Protein AF-0000000077001607 (afdb_homodimer)

Secondary structure (DSSP, 8-state):
---SS---HHHHHHHHHHHTT--EEEEEE--SHHHHHHHHHHTTSSSEEEEEEE-S-HHHHHHHHHHHHSSS-SEEE--SHHHHHHHHHTT-EEEES-HHHHHT-TT--EEEE----HHHHHHHHHHHHHTT-EEEE--HHHHHHHHHHHHHHHHHTT--EEEPTTSHHHHHHHHHHHHHHTT-EEEEEEEE--S---TT--GGGTHHHHHHTTS-HHHHHHHHTSHHHHHHHHHHHHHH--EESSTT-------GGGHHHHSSBGGGTSSBSSSSEEEEE-STTTTT-EEEEEE---HHHHHHHHHTTS-SSSEEEEEE----GGGGHHHHHHHHHHH---S----SS-SEEEEEEESS-B-TTPBP-STTSSSEEEEEEEHHHHHHHTBPPGGG-TT-EE-S-B-TTPBPBTTTEE--SS-HHHHHHHHHHHHHHHHT-/---SS---HHHHHHHHHHHTT--EEEEEE--SHHHHHHHHHHTTSSSEEEEEEE-S-HHHHHHHHHHHHSSS-SEEE--SHHHHHHHHHTT-EEEES-HHHHHT-TT--EEEE----HHHHHHHHHHHHHTT-EEEE--HHHHHHHHHHHHHHHHHTT--EEEPTTSHHHHHHHHHHHHHHTT-EEEEEEEE--S---TT--GGGTHHHHHHTTS-HHHHHHHHTSHHHHHHHHHHHHHH--EESSTT-------GGGHHHHSSBGGGTSSBSSSSEEEEE-STTTTT-EEEEEE---HHHHHHHHHTTS-SSSEEEEEE----GGGGHHHHHHHHHHH---S----SS-SEEEEEEESS-B-TTPBP-STTSSSEEEEEEEHHHHHHHTBPPGGG-TT-EE-S-B-TTPBPBTTTEE--SS-HHHHHHHHHHHHHHHHT-

pLDDT: mean 95.43, std 5.43, range [45.22, 98.88]

Structure (mmCIF, N/CA/C/O backbone):
data_AF-0000000077001607-model_v1
#
loop_
_entity.id
_entity.type
_entity.pdbx_description
1 polymer 'Homoserine dehydrogenase'
#
loop_
_atom_site.group_PDB
_atom_site.id
_atom_site.type_symbol
_atom_site.label_atom_id
_atom_site.label_alt_id
_atom_site.label_comp_id
_atom_site.label_asym_id
_atom_site.label_entity_id
_atom_site.label_seq_id
_atom_site.pdbx_PDB_ins_code
_atom_site.Cartn_x
_atom_site.Cartn_y
_atom_site.Cartn_z
_atom_site.occupancy
_atom_site.B_iso_or_equiv
_atom_site.auth_seq_id
_atom_site.auth_comp_id
_atom_site.auth_asym_id
_atom_site.auth_atom_id
_atom_site.pdbx_PDB_model_num
ATOM 1 N N . MET A 1 1 ? 21.547 6.621 -7.098 1 55.38 1 MET A N 1
ATOM 2 C CA . MET A 1 1 ? 21.797 5.184 -7.098 1 55.38 1 MET A CA 1
ATOM 3 C C . MET A 1 1 ? 20.828 4.461 -8.031 1 55.38 1 MET A C 1
ATOM 5 O O . MET A 1 1 ? 19.625 4.75 -8.039 1 55.38 1 MET A O 1
ATOM 9 N N . ALA A 1 2 ? 21.453 3.783 -8.938 1 67 2 ALA A N 1
ATOM 10 C CA . ALA A 1 2 ? 20.672 3.07 -9.938 1 67 2 ALA A CA 1
ATOM 11 C C . ALA A 1 2 ? 19.891 1.923 -9.312 1 67 2 ALA A C 1
ATOM 13 O O . ALA A 1 2 ? 20.391 1.228 -8.43 1 67 2 ALA A O 1
ATOM 14 N N . SER A 1 3 ? 18.594 1.867 -9.523 1 88.12 3 SER A N 1
ATOM 15 C CA . SER A 1 3 ? 17.75 0.754 -9.094 1 88.12 3 SER A CA 1
ATOM 16 C C . SER A 1 3 ? 18.344 -0.583 -9.531 1 88.12 3 SER A C 1
ATOM 18 O O . SER A 1 3 ? 18.844 -0.708 -10.648 1 88.12 3 SER A O 1
ATOM 20 N N . ASN A 1 4 ? 18.406 -1.571 -8.641 1 92.81 4 ASN A N 1
ATOM 21 C CA . ASN A 1 4 ? 18.938 -2.891 -8.961 1 92.81 4 ASN A CA 1
ATOM 22 C C . ASN A 1 4 ? 17.828 -3.873 -9.32 1 92.81 4 ASN A C 1
ATOM 24 O O . ASN A 1 4 ? 18.047 -5.086 -9.305 1 92.81 4 ASN A O 1
ATOM 28 N N . VAL A 1 5 ? 16.625 -3.381 -9.555 1 95.94 5 VAL A N 1
ATOM 29 C CA . VAL A 1 5 ? 15.492 -4.207 -9.977 1 95.94 5 VAL A CA 1
ATOM 30 C C . VAL A 1 5 ? 14.836 -3.598 -11.211 1 95.94 5 VAL A C 1
ATOM 32 O O . VAL A 1 5 ? 15.047 -2.422 -11.516 1 95.94 5 VAL A O 1
ATOM 35 N N . ARG A 1 6 ? 14.109 -4.41 -11.93 1 94.25 6 ARG A N 1
ATOM 36 C CA . ARG A 1 6 ? 13.266 -3.869 -12.992 1 94.25 6 ARG A CA 1
ATOM 37 C C . ARG A 1 6 ? 12.172 -2.977 -12.414 1 94.25 6 ARG A C 1
ATOM 39 O O . ARG A 1 6 ? 11.398 -3.406 -11.555 1 94.25 6 ARG A O 1
ATOM 46 N N . LEU A 1 7 ? 12.133 -1.802 -12.93 1 92.31 7 LEU A N 1
ATOM 47 C CA . LEU A 1 7 ? 11.195 -0.829 -12.383 1 92.31 7 LEU A CA 1
ATOM 48 C C . LEU A 1 7 ? 9.852 -0.9 -13.109 1 92.31 7 LEU A C 1
ATOM 50 O O . LEU A 1 7 ? 9.812 -1.17 -14.312 1 92.31 7 LEU A O 1
ATOM 54 N N . THR A 1 8 ? 8.805 -0.757 -12.344 1 89.81 8 THR A N 1
ATOM 55 C CA . THR A 1 8 ? 7.441 -0.64 -12.852 1 89.81 8 THR A CA 1
ATOM 56 C C . THR A 1 8 ? 6.719 0.531 -12.195 1 89.81 8 THR A C 1
ATOM 58 O O . THR A 1 8 ? 7.27 1.198 -11.32 1 89.81 8 THR A O 1
ATOM 61 N N . GLY A 1 9 ? 5.609 0.908 -12.672 1 91.5 9 GLY A N 1
ATOM 62 C CA . GLY A 1 9 ? 4.754 1.899 -12.039 1 91.5 9 GLY A CA 1
ATOM 63 C C . GLY A 1 9 ? 5.395 3.271 -11.953 1 91.5 9 GLY A C 1
ATOM 64 O O . GLY A 1 9 ? 5.93 3.777 -12.945 1 91.5 9 GLY A O 1
ATOM 65 N N . LEU A 1 10 ? 5.293 3.865 -10.727 1 94.94 10 LEU A N 1
ATOM 66 C CA . LEU A 1 10 ? 5.754 5.227 -10.492 1 94.94 10 LEU A CA 1
ATOM 67 C C . LEU A 1 10 ? 7.273 5.316 -10.602 1 94.94 10 LEU A C 1
ATOM 69 O O . LEU A 1 10 ? 7.805 6.285 -11.148 1 94.94 10 LEU A O 1
ATOM 73 N N . ALA A 1 11 ? 7.961 4.289 -10.055 1 95.75 11 ALA A N 1
ATOM 74 C CA . ALA A 1 11 ? 9.422 4.293 -10.109 1 95.75 11 ALA A CA 1
ATOM 75 C C . ALA A 1 11 ? 9.914 4.309 -11.547 1 95.75 11 ALA A C 1
ATOM 77 O O . ALA A 1 11 ? 10.875 5.012 -11.875 1 95.75 11 ALA A O 1
ATOM 78 N N . HIS A 1 12 ? 9.312 3.49 -12.359 1 95.62 12 HIS A N 1
ATOM 79 C CA . HIS A 1 12 ? 9.656 3.455 -13.773 1 95.62 12 HIS A CA 1
ATOM 80 C C . HIS A 1 12 ? 9.422 4.812 -14.43 1 95.62 12 HIS A C 1
ATOM 82 O O . HIS A 1 12 ? 10.273 5.301 -15.18 1 95.62 12 HIS A O 1
ATOM 88 N N . ASP A 1 13 ? 8.289 5.402 -14.195 1 96.75 13 ASP A N 1
ATOM 89 C CA . ASP A 1 13 ? 7.938 6.68 -14.797 1 96.75 13 ASP A CA 1
ATOM 90 C C . ASP A 1 13 ? 8.898 7.785 -14.352 1 96.75 13 ASP A C 1
ATOM 92 O O . ASP A 1 13 ? 9.266 8.648 -15.148 1 96.75 13 ASP A O 1
ATOM 96 N N . LEU A 1 14 ? 9.281 7.77 -13.086 1 97.25 14 LEU A N 1
ATOM 97 C CA . LEU A 1 14 ? 10.25 8.727 -12.578 1 97.25 14 LEU A CA 1
ATOM 98 C C . LEU A 1 14 ? 11.609 8.547 -13.25 1 97.25 14 LEU A C 1
ATOM 100 O O . LEU A 1 14 ? 12.266 9.531 -13.602 1 97.25 14 LEU A O 1
ATOM 104 N N . LYS A 1 15 ? 12.008 7.316 -13.398 1 96.62 15 LYS A N 1
ATOM 105 C CA . LYS A 1 15 ? 13.258 7.047 -14.094 1 96.62 15 LYS A CA 1
ATOM 106 C C . LYS A 1 15 ? 13.219 7.59 -15.523 1 96.62 15 LYS A C 1
ATOM 108 O O . LYS A 1 15 ? 14.219 8.125 -16.016 1 96.62 15 LYS A O 1
ATOM 113 N N . GLN A 1 16 ? 12.102 7.395 -16.188 1 97.12 16 GLN A N 1
ATOM 114 C CA . GLN A 1 16 ? 11.953 7.93 -17.531 1 97.12 16 GLN A CA 1
ATOM 115 C C . GLN A 1 16 ? 12.117 9.445 -17.547 1 97.12 16 GLN A C 1
ATOM 117 O O . GLN A 1 16 ? 12.734 10 -18.469 1 97.12 16 GLN A O 1
ATOM 122 N N . ARG A 1 17 ? 11.562 10.117 -16.531 1 97.44 17 ARG A N 1
ATOM 123 C CA . ARG A 1 17 ? 11.734 11.562 -16.406 1 97.44 17 ARG A CA 1
ATOM 124 C C . ARG A 1 17 ? 13.211 11.93 -16.281 1 97.44 17 ARG A C 1
ATOM 126 O O . ARG A 1 17 ? 13.664 12.906 -16.891 1 97.44 17 ARG A O 1
ATOM 133 N N . ALA A 1 18 ? 13.883 11.203 -15.477 1 96.38 18 ALA A N 1
ATOM 134 C CA . ALA A 1 18 ? 15.312 11.438 -15.297 1 96.38 18 ALA A CA 1
ATOM 135 C C . ALA A 1 18 ? 16.078 11.25 -16.609 1 96.38 18 ALA A C 1
ATOM 137 O O . ALA A 1 18 ? 16.906 12.086 -16.969 1 96.38 18 ALA A O 1
ATOM 138 N N . GLU A 1 19 ? 15.812 10.195 -17.359 1 96.5 19 GLU A N 1
ATOM 139 C CA . GLU A 1 19 ? 16.5 9.852 -18.594 1 96.5 19 GLU A CA 1
ATOM 140 C C . GLU A 1 19 ? 16.203 10.875 -19.688 1 96.5 19 GLU A C 1
ATOM 142 O O . GLU A 1 19 ? 17.047 11.141 -20.547 1 96.5 19 GLU A O 1
ATOM 147 N N . ASN A 1 20 ? 15.055 11.453 -19.641 1 97 20 ASN A N 1
ATOM 148 C CA . ASN A 1 20 ? 14.656 12.43 -20.656 1 97 20 ASN A CA 1
ATOM 149 C C . ASN A 1 20 ? 15.031 13.852 -20.234 1 97 20 ASN A C 1
ATOM 151 O O . ASN A 1 20 ? 14.672 14.82 -20.906 1 97 20 ASN A O 1
ATOM 155 N N . ASN A 1 21 ? 15.648 14.055 -19.094 1 95.62 21 ASN A N 1
ATOM 156 C CA . ASN A 1 21 ? 16.094 15.336 -18.562 1 95.62 21 ASN A CA 1
ATOM 157 C C . ASN A 1 21 ? 14.914 16.297 -18.359 1 95.62 21 ASN A C 1
ATOM 159 O O . ASN A 1 21 ? 14.984 17.469 -18.734 1 95.62 21 ASN A O 1
ATOM 163 N N . GLN A 1 22 ? 13.867 15.695 -17.938 1 96.38 22 GLN A N 1
ATOM 164 C CA . GLN A 1 22 ? 12.664 16.453 -17.625 1 96.38 22 GLN A CA 1
ATOM 165 C C . GLN A 1 22 ? 12.156 16.125 -16.219 1 96.38 22 GLN A C 1
ATOM 167 O O . GLN A 1 22 ? 11.008 15.703 -16.062 1 96.38 22 GLN A O 1
ATOM 172 N N . PRO A 1 23 ? 12.945 16.375 -15.281 1 97.81 23 PRO A N 1
ATOM 173 C CA . PRO A 1 23 ? 12.516 16.047 -13.914 1 97.81 23 PRO A CA 1
ATOM 174 C C . PRO A 1 23 ? 11.32 16.875 -13.453 1 97.81 23 PRO A C 1
ATOM 176 O O . PRO A 1 23 ? 11.086 17.969 -13.977 1 97.81 23 PRO A O 1
ATOM 179 N N . ILE A 1 24 ? 10.555 16.297 -12.531 1 98.56 24 ILE A N 1
ATOM 180 C CA . ILE A 1 24 ? 9.555 17.078 -11.812 1 98.56 24 ILE A CA 1
ATOM 181 C C . ILE A 1 24 ? 10.25 18.094 -10.906 1 98.56 24 ILE A C 1
ATOM 183 O O . ILE A 1 24 ? 11.148 17.75 -10.133 1 98.56 24 ILE A O 1
ATOM 187 N N . ARG A 1 25 ? 9.891 19.281 -11.047 1 98.56 25 ARG A N 1
ATOM 188 C CA . ARG A 1 25 ? 10.555 20.359 -10.305 1 98.56 25 ARG A CA 1
ATOM 189 C C . ARG A 1 25 ? 9.672 20.875 -9.18 1 98.56 25 ARG A C 1
ATOM 191 O O . ARG A 1 25 ? 8.625 21.484 -9.43 1 98.56 25 ARG A O 1
ATOM 198 N N . ILE A 1 26 ? 10.156 20.75 -7.93 1 98.62 26 ILE A N 1
ATOM 199 C CA . ILE A 1 26 ? 9.414 21.109 -6.727 1 98.62 26 ILE A CA 1
ATOM 200 C C . ILE A 1 26 ? 9.867 22.5 -6.25 1 98.62 26 ILE A C 1
ATOM 202 O O . ILE A 1 26 ? 11.062 22.781 -6.184 1 98.62 26 ILE A O 1
ATOM 206 N N . GLY A 1 27 ? 8.93 23.359 -6.062 1 98.56 27 GLY A N 1
ATOM 207 C CA . GLY A 1 27 ? 9.148 24.531 -5.227 1 98.56 27 GLY A CA 1
ATOM 208 C C . GLY A 1 27 ? 8.812 24.297 -3.766 1 98.56 27 GLY A C 1
ATOM 209 O O . GLY A 1 27 ? 7.645 24.109 -3.414 1 98.56 27 GLY A O 1
ATOM 210 N N . LEU A 1 28 ? 9.812 24.312 -2.963 1 97.81 28 LEU A N 1
ATOM 211 C CA . LEU A 1 28 ? 9.656 24.016 -1.544 1 97.81 28 LEU A CA 1
ATOM 212 C C . LEU A 1 28 ? 9.578 25.297 -0.721 1 97.81 28 LEU A C 1
ATOM 214 O O . LEU A 1 28 ? 10.469 26.156 -0.805 1 97.81 28 LEU A O 1
ATOM 218 N N . ILE A 1 29 ? 8.484 25.438 0.024 1 97.12 29 ILE A N 1
ATOM 219 C CA . ILE A 1 29 ? 8.328 26.609 0.889 1 97.12 29 ILE A CA 1
ATOM 220 C C . ILE A 1 29 ? 8.562 26.203 2.344 1 97.12 29 ILE A C 1
ATOM 222 O O . ILE A 1 29 ? 7.746 25.484 2.934 1 97.12 29 ILE A O 1
ATOM 226 N N . GLY A 1 30 ? 9.594 26.656 2.879 1 92 30 GLY A N 1
ATOM 227 C CA . GLY A 1 30 ? 10.023 26.25 4.203 1 92 30 GLY A CA 1
ATOM 228 C C . GLY A 1 30 ? 11.078 25.172 4.176 1 92 30 GLY A C 1
ATOM 229 O O . GLY A 1 30 ? 11.023 24.25 3.344 1 92 30 GLY A O 1
ATOM 230 N N . CYS A 1 31 ? 12.117 25.312 5.039 1 87.31 31 CYS A N 1
ATOM 231 C CA . CYS A 1 31 ? 13.164 24.297 5.121 1 87.31 31 CYS A CA 1
ATOM 232 C C . CYS A 1 31 ? 13.539 24.016 6.574 1 87.31 31 CYS A C 1
ATOM 234 O O . CYS A 1 31 ? 14.711 24.078 6.941 1 87.31 31 CYS A O 1
ATOM 236 N N . GLY A 1 32 ? 12.523 23.703 7.328 1 83.62 32 GLY A N 1
ATOM 237 C CA . GLY A 1 32 ? 12.789 23.188 8.656 1 83.62 32 GLY A CA 1
ATOM 238 C C . GLY A 1 32 ? 13.25 21.734 8.648 1 83.62 32 GLY A C 1
ATOM 239 O O . GLY A 1 32 ? 13.984 21.312 7.75 1 83.62 32 GLY A O 1
ATOM 240 N N . GLU A 1 33 ? 12.914 21.031 9.664 1 81.25 33 GLU A N 1
ATOM 241 C CA . GLU A 1 33 ? 13.297 19.625 9.766 1 81.25 33 GLU A CA 1
ATOM 242 C C . GLU A 1 33 ? 12.727 18.812 8.602 1 81.25 33 GLU A C 1
ATOM 244 O O . GLU A 1 33 ? 13.461 18.094 7.922 1 81.25 33 GLU A O 1
ATOM 249 N N . MET A 1 34 ? 11.492 18.984 8.328 1 84.62 34 MET A N 1
ATOM 250 C CA . MET A 1 34 ? 10.836 18.203 7.285 1 84.62 34 MET A CA 1
ATOM 251 C C . MET A 1 34 ? 11.344 18.609 5.906 1 84.62 34 MET A C 1
ATOM 253 O O . MET A 1 34 ? 11.484 17.766 5.016 1 84.62 34 MET A O 1
ATOM 257 N N . GLY A 1 35 ? 11.562 19.875 5.758 1 86.75 35 GLY A N 1
ATOM 258 C CA . GLY A 1 35 ? 12.125 20.344 4.496 1 86.75 35 GLY A CA 1
ATOM 259 C C . GLY A 1 35 ? 13.5 19.781 4.211 1 86.75 35 GLY A C 1
ATOM 260 O O . GLY A 1 35 ? 13.805 19.422 3.072 1 86.75 35 GLY A O 1
ATOM 261 N N . THR A 1 36 ? 14.328 19.734 5.227 1 86.06 36 THR A N 1
ATOM 262 C CA . THR A 1 36 ? 15.664 19.156 5.102 1 86.06 36 THR A CA 1
ATOM 263 C C . THR A 1 36 ? 15.594 17.688 4.707 1 86.06 36 THR A C 1
ATOM 265 O O . THR A 1 36 ? 16.344 17.234 3.848 1 86.06 36 THR A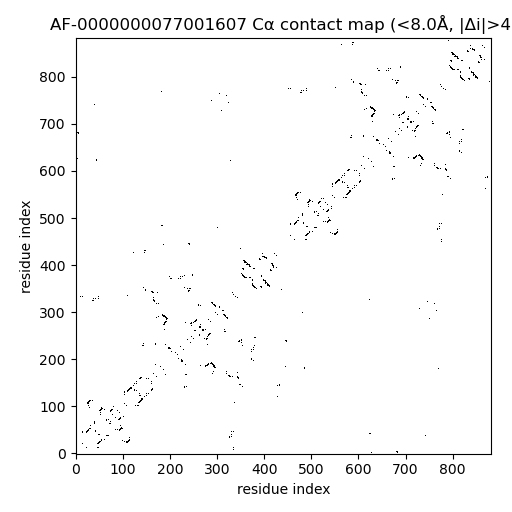 O 1
ATOM 268 N N . ASP A 1 37 ? 14.68 17 5.316 1 89.75 37 ASP A N 1
ATOM 269 C CA . ASP A 1 37 ? 14.492 15.594 5.004 1 89.75 37 ASP A CA 1
ATOM 270 C C . ASP A 1 37 ? 14.016 15.406 3.566 1 89.75 37 ASP A C 1
ATOM 272 O O . ASP A 1 37 ? 14.43 14.469 2.885 1 89.75 37 ASP A O 1
ATOM 276 N N . LEU A 1 38 ? 13.117 16.281 3.262 1 93.19 38 LEU A N 1
ATOM 277 C CA . LEU A 1 38 ? 12.609 16.234 1.896 1 93.19 38 LEU A CA 1
ATOM 278 C C . LEU A 1 38 ? 13.734 16.453 0.888 1 93.19 38 LEU A C 1
ATOM 280 O O . LEU A 1 38 ? 13.828 15.727 -0.107 1 93.19 38 LEU A O 1
ATOM 284 N N . LEU A 1 39 ? 14.57 17.406 1.134 1 92.25 39 LEU A N 1
ATOM 285 C CA . LEU A 1 39 ? 15.711 17.688 0.272 1 92.25 39 LEU A CA 1
ATOM 286 C C . LEU A 1 39 ? 16.641 16.484 0.189 1 92.25 39 LEU A C 1
ATOM 288 O O . LEU A 1 39 ? 17.094 16.109 -0.899 1 92.25 39 LEU A O 1
ATOM 292 N N . SER A 1 40 ? 16.906 15.852 1.275 1 92.31 40 SER A N 1
ATOM 293 C CA . SER A 1 40 ? 17.766 14.688 1.319 1 92.31 40 SER A CA 1
ATOM 294 C C . SER A 1 40 ? 17.156 13.508 0.567 1 92.31 40 SER A C 1
ATOM 296 O O . SER A 1 40 ? 17.859 12.766 -0.115 1 92.31 40 SER A O 1
ATOM 298 N N . SER A 1 41 ? 15.891 13.359 0.746 1 93.62 41 SER A N 1
ATOM 299 C CA . SER A 1 41 ? 15.195 12.25 0.098 1 93.62 41 SER A CA 1
ATOM 300 C C . SER A 1 41 ? 15.227 12.391 -1.42 1 93.62 41 SER A C 1
ATOM 302 O O . SER A 1 41 ? 15.516 11.422 -2.133 1 93.62 41 SER A O 1
ATOM 304 N N . VAL A 1 42 ? 14.938 13.547 -1.896 1 94.31 42 VAL A N 1
ATOM 305 C CA . VAL A 1 42 ? 14.836 13.805 -3.328 1 94.31 42 VAL A CA 1
ATOM 306 C C . VAL A 1 42 ? 16.203 13.594 -3.99 1 94.31 42 VAL A C 1
ATOM 308 O O . VAL A 1 42 ? 16.266 13.156 -5.141 1 94.31 42 VAL A O 1
ATOM 311 N N . ALA A 1 43 ? 17.234 13.844 -3.26 1 91.19 43 ALA A N 1
ATOM 312 C CA . ALA A 1 43 ? 18.594 13.672 -3.787 1 91.19 43 ALA A CA 1
ATOM 313 C C . ALA A 1 43 ? 18.844 12.227 -4.191 1 91.19 43 ALA A C 1
ATOM 315 O O . ALA A 1 43 ? 19.703 11.945 -5.023 1 91.19 43 ALA A O 1
ATOM 316 N N . HIS A 1 44 ? 18.031 11.328 -3.705 1 91 44 HIS A N 1
ATOM 317 C CA . HIS A 1 44 ? 18.219 9.906 -3.979 1 91 44 HIS A CA 1
ATOM 318 C C . HIS A 1 44 ? 17.188 9.398 -4.98 1 91 44 HIS A C 1
ATOM 320 O O . HIS A 1 44 ? 17.234 8.234 -5.395 1 91 44 HIS A O 1
ATOM 326 N N . MET A 1 45 ? 16.328 10.203 -5.34 1 94.44 45 MET A N 1
ATOM 327 C CA . MET A 1 45 ? 15.234 9.789 -6.223 1 94.44 45 MET A CA 1
ATOM 328 C C . MET A 1 45 ? 15.523 10.188 -7.668 1 94.44 45 MET A C 1
ATOM 330 O O . MET A 1 45 ? 16.172 11.211 -7.918 1 94.44 45 MET A O 1
ATOM 334 N N . ASP A 1 46 ? 15.039 9.383 -8.555 1 94.31 46 ASP A N 1
ATOM 335 C CA . ASP A 1 46 ? 15.133 9.711 -9.969 1 94.31 46 ASP A CA 1
ATOM 336 C C . ASP A 1 46 ? 13.977 10.609 -10.398 1 94.31 46 ASP A C 1
ATOM 338 O O . ASP A 1 46 ? 12.867 10.5 -9.875 1 94.31 46 ASP A O 1
ATOM 342 N N . GLY A 1 47 ? 14.242 11.461 -11.289 1 97.25 47 GLY A N 1
ATOM 343 C CA . GLY A 1 47 ? 13.219 12.125 -12.07 1 97.25 47 GLY A CA 1
ATOM 344 C C . GLY A 1 47 ? 12.461 13.188 -11.289 1 97.25 47 GLY A C 1
ATOM 345 O O . GLY A 1 47 ? 11.414 13.656 -11.719 1 97.25 47 GLY A O 1
ATOM 346 N N . ILE A 1 48 ? 12.922 13.578 -10.148 1 97.75 48 ILE A N 1
ATOM 347 C CA . ILE A 1 48 ? 12.305 14.609 -9.32 1 97.75 48 ILE A CA 1
ATOM 348 C C . ILE A 1 48 ? 13.391 15.414 -8.609 1 97.75 48 ILE A C 1
ATOM 350 O O . ILE A 1 48 ? 14.391 14.859 -8.156 1 97.75 48 ILE A O 1
ATOM 354 N N . THR A 1 49 ? 13.258 16.719 -8.57 1 97.12 49 THR A N 1
ATOM 355 C CA . THR A 1 49 ? 14.266 17.578 -7.957 1 97.12 49 THR A CA 1
ATOM 356 C C . THR A 1 49 ? 13.617 18.734 -7.207 1 97.12 49 THR A C 1
ATOM 358 O O . THR A 1 49 ? 12.461 19.078 -7.477 1 97.12 49 THR A O 1
ATOM 361 N N . ILE A 1 50 ? 14.328 19.203 -6.215 1 97.56 50 ILE A N 1
ATOM 362 C CA . ILE A 1 50 ? 13.977 20.5 -5.648 1 97.56 50 ILE A CA 1
ATOM 363 C C . ILE A 1 50 ? 14.602 21.625 -6.484 1 97.56 50 ILE A C 1
ATOM 365 O O . ILE A 1 50 ? 15.828 21.766 -6.512 1 97.56 50 ILE A O 1
ATOM 369 N N . ALA A 1 51 ? 13.766 22.375 -7.113 1 97.88 51 ALA A N 1
ATOM 370 C CA . ALA A 1 51 ? 14.273 23.422 -7.988 1 97.88 51 ALA A CA 1
ATOM 371 C C . ALA A 1 51 ? 14.562 24.703 -7.203 1 97.88 51 ALA A C 1
ATOM 373 O O . ALA A 1 51 ? 15.531 25.391 -7.484 1 97.88 51 ALA A O 1
ATOM 374 N N . ALA A 1 52 ? 13.695 24.922 -6.27 1 98.19 52 ALA A N 1
ATOM 375 C CA . ALA A 1 52 ? 13.828 26.172 -5.512 1 98.19 52 ALA A CA 1
ATOM 376 C C . ALA A 1 52 ? 13.258 26.016 -4.105 1 98.19 52 ALA A C 1
ATOM 378 O O . ALA A 1 52 ? 12.32 25.234 -3.889 1 98.19 52 ALA A O 1
ATOM 379 N N . VAL A 1 53 ? 13.852 26.781 -3.189 1 97.75 53 VAL A N 1
ATOM 380 C CA . VAL A 1 53 ? 13.398 26.812 -1.803 1 97.75 53 VAL A CA 1
ATOM 381 C C . VAL A 1 53 ? 13.211 28.266 -1.361 1 97.75 53 VAL A C 1
ATOM 383 O O . VAL A 1 53 ? 14.094 29.109 -1.562 1 97.75 53 VAL A O 1
ATOM 386 N N . SER A 1 54 ? 12.055 28.547 -0.892 1 96.5 54 SER A N 1
ATOM 387 C CA . SER A 1 54 ? 11.82 29.828 -0.237 1 96.5 54 SER A CA 1
ATOM 388 C C . SER A 1 54 ? 11.922 29.703 1.279 1 96.5 54 SER A C 1
ATOM 390 O O . SER A 1 54 ? 11.211 28.906 1.889 1 96.5 54 SER A O 1
ATOM 392 N N . THR A 1 55 ? 12.781 30.438 1.845 1 92.5 55 THR A N 1
ATOM 393 C CA . THR A 1 55 ? 12.977 30.406 3.289 1 92.5 55 THR A CA 1
ATOM 394 C C . THR A 1 55 ? 13.57 31.719 3.793 1 92.5 55 THR A C 1
ATOM 396 O O . THR A 1 55 ? 14.148 32.469 3.02 1 92.5 55 THR A O 1
ATOM 399 N N . ARG A 1 56 ? 13.367 31.969 5.055 1 86.94 56 ARG A N 1
ATOM 400 C CA . ARG A 1 56 ? 13.945 33.156 5.688 1 86.94 56 ARG A CA 1
ATOM 401 C C . ARG A 1 56 ? 15.375 32.875 6.145 1 86.94 56 ARG A C 1
ATOM 403 O O . ARG A 1 56 ? 16.109 33.812 6.465 1 86.94 56 ARG A O 1
ATOM 410 N N . THR A 1 57 ? 15.727 31.609 6.129 1 87.75 57 THR A N 1
ATOM 411 C CA . THR A 1 57 ? 17.047 31.203 6.59 1 87.75 57 THR A CA 1
ATOM 412 C C . THR A 1 57 ? 17.781 30.422 5.5 1 87.75 57 THR A C 1
ATOM 414 O O . THR A 1 57 ? 17.969 29.203 5.613 1 87.75 57 THR A O 1
ATOM 417 N N . PRO A 1 58 ? 18.391 31.141 4.605 1 90.56 58 PRO A N 1
ATOM 418 C CA . PRO A 1 58 ? 19.031 30.453 3.48 1 90.56 58 PRO A CA 1
ATOM 419 C C . PRO A 1 58 ? 20.125 29.484 3.926 1 90.56 58 PRO A C 1
ATOM 421 O O . PRO A 1 58 ? 20.312 28.438 3.291 1 90.56 58 PRO A O 1
ATOM 424 N N . LEU A 1 59 ? 20.781 29.797 5.027 1 90.94 59 LEU A N 1
ATOM 425 C CA . LEU A 1 59 ? 21.875 28.969 5.516 1 90.94 59 LEU A CA 1
ATOM 426 C C . LEU A 1 59 ? 21.406 27.547 5.789 1 90.94 59 LEU A C 1
ATOM 428 O O . LEU A 1 59 ? 22.156 26.594 5.594 1 90.94 59 LEU A O 1
ATOM 432 N N . ARG A 1 60 ? 20.203 27.422 6.168 1 89 60 ARG A N 1
ATOM 433 C CA . ARG A 1 60 ? 19.656 26.094 6.441 1 89 60 ARG A CA 1
ATOM 434 C C . ARG A 1 60 ? 19.594 25.266 5.168 1 89 60 ARG A C 1
ATOM 436 O O . ARG A 1 60 ? 19.797 24.047 5.211 1 89 60 ARG A O 1
ATOM 443 N N . VAL A 1 61 ? 19.312 25.922 4.117 1 93.88 61 VAL A N 1
ATOM 444 C CA . VAL A 1 61 ? 19.203 25.219 2.84 1 93.88 61 VAL A CA 1
ATOM 445 C C . VAL A 1 61 ? 20.594 24.781 2.375 1 93.88 61 VAL A C 1
ATOM 447 O O . VAL A 1 61 ? 20.75 23.672 1.854 1 93.88 61 VAL A O 1
ATOM 450 N N . PHE A 1 62 ? 21.578 25.641 2.549 1 94.75 62 PHE A N 1
ATOM 451 C CA . PHE A 1 62 ? 22.953 25.297 2.199 1 94.75 62 PHE A CA 1
ATOM 452 C C . PHE A 1 62 ? 23.422 24.078 2.994 1 94.75 62 PHE A C 1
ATOM 454 O O . PHE A 1 62 ? 23.984 23.141 2.428 1 94.75 62 PHE A O 1
ATOM 461 N N . ASN A 1 63 ? 23.109 24.125 4.25 1 92 63 ASN A N 1
ATOM 462 C CA . ASN A 1 63 ? 23.5 23 5.113 1 92 63 ASN A CA 1
ATOM 463 C C . ASN A 1 63 ? 22.781 21.719 4.719 1 92 63 ASN A C 1
ATOM 465 O O . ASN A 1 63 ? 23.391 20.656 4.68 1 92 63 ASN A O 1
ATOM 469 N N . ALA A 1 64 ? 21.516 21.859 4.5 1 90.31 64 ALA A N 1
ATOM 470 C CA . ALA A 1 64 ? 20.719 20.703 4.102 1 90.31 64 ALA A CA 1
ATOM 471 C C . ALA A 1 64 ? 21.234 20.094 2.799 1 90.31 64 ALA A C 1
ATOM 473 O O . ALA A 1 64 ? 21.266 18.875 2.643 1 90.31 64 ALA A O 1
ATOM 474 N N . ALA A 1 65 ? 21.609 20.953 1.899 1 92.94 65 ALA A N 1
ATOM 475 C CA . ALA A 1 65 ? 22.125 20.484 0.61 1 92.94 65 ALA A CA 1
ATOM 476 C C . ALA A 1 65 ? 23.453 19.766 0.772 1 92.94 65 ALA A C 1
ATOM 478 O O . ALA A 1 65 ? 23.703 18.75 0.114 1 92.94 65 ALA A O 1
ATOM 479 N N . VAL A 1 66 ? 24.312 20.312 1.569 1 92.38 66 VAL A N 1
ATOM 480 C CA . VAL A 1 66 ? 25.594 19.656 1.818 1 92.38 66 VAL A CA 1
ATOM 481 C C . VAL A 1 66 ? 25.359 18.266 2.404 1 92.38 66 VAL A C 1
ATOM 483 O O . VAL A 1 66 ? 26.016 17.297 2.02 1 92.38 66 VAL A O 1
ATOM 486 N N . LEU A 1 67 ? 24.438 18.188 3.258 1 87.56 67 LEU A N 1
ATOM 487 C CA . LEU A 1 67 ? 24.078 16.906 3.854 1 87.56 67 LEU A CA 1
ATOM 488 C C . LEU A 1 67 ? 23.5 15.969 2.809 1 87.56 67 LEU A C 1
ATOM 490 O O . LEU A 1 67 ? 23.797 14.773 2.799 1 87.56 67 LEU A O 1
ATOM 494 N N . ALA A 1 68 ? 22.688 16.484 1.995 1 88.38 68 ALA A N 1
ATOM 495 C CA . ALA A 1 68 ? 21.969 15.688 1.004 1 88.38 68 ALA A CA 1
ATOM 496 C C . ALA A 1 68 ? 22.922 15.156 -0.065 1 88.38 68 ALA A C 1
ATOM 498 O O . ALA A 1 68 ? 22.859 13.984 -0.437 1 88.38 68 ALA A O 1
ATOM 499 N N . TYR A 1 69 ? 23.828 15.992 -0.495 1 90.75 69 TYR A N 1
ATOM 500 C CA . TYR A 1 69 ? 24.641 15.648 -1.665 1 90.75 69 TYR A CA 1
ATOM 501 C C . TYR A 1 69 ? 26.047 15.266 -1.264 1 90.75 69 TYR A C 1
ATOM 503 O O . TYR A 1 69 ? 26.812 14.727 -2.072 1 90.75 69 TYR A O 1
ATOM 511 N N . GLY A 1 70 ? 26.453 15.562 -0.056 1 88.5 70 GLY A N 1
ATOM 512 C CA . GLY A 1 70 ? 27.781 15.203 0.443 1 88.5 70 GLY A CA 1
ATOM 513 C C . GLY A 1 70 ? 28.859 16.172 0.012 1 88.5 70 GLY A C 1
ATOM 514 O O . GLY A 1 70 ? 30.047 15.922 0.248 1 88.5 70 GLY A O 1
ATOM 515 N N . GLU A 1 71 ? 28.5 17.203 -0.748 1 91.19 71 GLU A N 1
ATOM 516 C CA . GLU A 1 71 ? 29.438 18.219 -1.227 1 91.19 71 GLU A CA 1
ATOM 517 C C . GLU A 1 71 ? 28.75 19.562 -1.427 1 91.19 71 GLU A C 1
ATOM 519 O O . GLU A 1 71 ? 27.531 19.641 -1.436 1 91.19 71 GLU A O 1
ATOM 524 N N . GLU A 1 72 ? 29.547 20.547 -1.542 1 92.75 72 GLU A N 1
ATOM 525 C CA . GLU A 1 72 ? 29.031 21.891 -1.771 1 92.75 72 GLU A CA 1
ATOM 526 C C . GLU A 1 72 ? 28.734 22.125 -3.25 1 92.75 72 GLU A C 1
ATOM 528 O O . GLU A 1 72 ? 29.094 21.297 -4.098 1 92.75 72 GLU A O 1
ATOM 533 N N . GLY A 1 73 ? 28 23.156 -3.516 1 93.94 73 GLY A N 1
ATOM 534 C CA . GLY A 1 73 ? 27.828 23.578 -4.895 1 93.94 73 GLY A CA 1
ATOM 535 C C . GLY A 1 73 ? 26.484 23.219 -5.48 1 93.94 73 GLY A C 1
ATOM 536 O O . GLY A 1 73 ? 26.25 23.422 -6.676 1 93.94 73 GLY A O 1
ATOM 537 N N . HIS A 1 74 ? 25.641 22.781 -4.637 1 95.75 74 HIS A N 1
ATOM 538 C CA . HIS A 1 74 ? 24.344 22.328 -5.152 1 95.75 74 HIS A CA 1
ATOM 539 C C . HIS A 1 74 ? 23.25 23.359 -4.871 1 95.75 74 HIS A C 1
ATOM 541 O O . HIS A 1 74 ? 22.094 23.125 -5.207 1 95.75 74 HIS A O 1
ATOM 547 N N . VAL A 1 75 ? 23.609 24.453 -4.223 1 97.19 75 VAL A N 1
ATOM 548 C CA . VAL A 1 75 ? 22.656 25.484 -3.865 1 97.19 75 VAL A CA 1
ATOM 549 C C . VAL A 1 75 ? 23.219 26.859 -4.191 1 97.19 75 VAL A C 1
ATOM 551 O O . VAL A 1 75 ? 24.438 27.078 -4.086 1 97.19 75 VAL A O 1
ATOM 554 N N . CYS A 1 76 ? 22.406 27.734 -4.652 1 97.44 76 CYS A N 1
ATOM 555 C CA . CYS A 1 76 ? 22.812 29.109 -4.828 1 97.44 76 CYS A CA 1
ATOM 556 C C . CYS A 1 76 ? 21.688 30.062 -4.484 1 97.44 76 CYS A C 1
ATOM 558 O O . CYS A 1 76 ? 20.516 29.75 -4.684 1 97.44 76 CYS A O 1
ATOM 560 N N . GLU A 1 77 ? 22 31.219 -3.955 1 97.44 77 GLU A N 1
ATOM 561 C CA . GLU A 1 77 ? 21 32.25 -3.691 1 97.44 77 GLU A CA 1
ATOM 562 C C . GLU A 1 77 ? 20.641 33 -4.965 1 97.44 77 GLU A C 1
ATOM 564 O O . GLU A 1 77 ? 21.516 33.312 -5.781 1 97.44 77 GLU A O 1
ATOM 569 N N . VAL A 1 78 ? 19.438 33.25 -5.098 1 97.56 78 VAL A N 1
ATOM 570 C CA . VAL A 1 78 ? 19 34 -6.273 1 97.56 78 VAL A CA 1
ATOM 571 C C . VAL A 1 78 ? 18.156 35.219 -5.848 1 97.56 78 VAL A C 1
ATOM 573 O O . VAL A 1 78 ? 17.469 35.156 -4.824 1 97.56 78 VAL A O 1
ATOM 576 N N . GLU A 1 79 ? 18.172 36.281 -6.75 1 95.69 79 GLU A N 1
ATOM 577 C CA . GLU A 1 79 ? 17.5 37.5 -6.359 1 95.69 79 GLU A CA 1
ATOM 578 C C . GLU A 1 79 ? 16.438 37.906 -7.375 1 95.69 79 GLU A C 1
ATOM 580 O O . GLU A 1 79 ? 15.703 38.875 -7.168 1 95.69 79 GLU A O 1
ATOM 585 N N . ASN A 1 80 ? 16.391 37.219 -8.469 1 96.69 80 ASN A N 1
ATOM 586 C CA . ASN A 1 80 ? 15.398 37.531 -9.5 1 96.69 80 ASN A CA 1
ATOM 587 C C . ASN A 1 80 ? 15.07 36.312 -10.359 1 96.69 80 ASN A C 1
ATOM 589 O O . ASN A 1 80 ? 15.672 35.25 -10.195 1 96.69 80 ASN A O 1
ATOM 593 N N . ALA A 1 81 ? 14.117 36.5 -11.195 1 97.06 81 ALA A N 1
ATOM 594 C CA . ALA A 1 81 ? 13.586 35.406 -12.008 1 97.06 81 ALA A CA 1
ATOM 595 C C . ALA A 1 81 ? 14.648 34.875 -12.953 1 97.06 81 ALA A C 1
ATOM 597 O O . ALA A 1 81 ? 14.695 33.656 -13.211 1 97.06 81 ALA A O 1
ATOM 598 N N . THR A 1 82 ? 15.484 35.719 -13.492 1 97.75 82 THR A N 1
ATOM 599 C CA . THR A 1 82 ? 16.531 35.312 -14.422 1 97.75 82 THR A CA 1
ATOM 600 C C . THR A 1 82 ? 17.531 34.406 -13.727 1 97.75 82 THR A C 1
ATOM 602 O O . THR A 1 82 ? 17.922 33.344 -14.266 1 97.75 82 THR A O 1
ATOM 605 N N . ALA A 1 83 ? 17.922 34.812 -12.555 1 98 83 ALA A N 1
ATOM 606 C CA . ALA A 1 83 ? 18.859 34 -11.773 1 98 83 ALA A CA 1
ATOM 607 C C . ALA A 1 83 ? 18.25 32.656 -11.391 1 98 83 ALA A C 1
ATOM 609 O O . ALA A 1 83 ? 18.938 31.641 -11.375 1 98 83 ALA A O 1
ATOM 610 N N . LEU A 1 84 ? 17 32.688 -11.047 1 98.12 84 LEU A N 1
ATOM 611 C CA . LEU A 1 84 ? 16.281 31.469 -10.727 1 98.12 84 LEU A CA 1
ATOM 612 C C . LEU A 1 84 ? 16.266 30.531 -11.93 1 98.12 84 LEU A C 1
ATOM 614 O O . LEU A 1 84 ? 16.547 29.328 -11.789 1 98.12 84 LEU A O 1
ATOM 618 N N . THR A 1 85 ? 15.969 31.031 -13.102 1 98.19 85 THR A N 1
ATOM 619 C CA . THR A 1 85 ? 15.953 30.234 -14.32 1 98.19 85 THR A CA 1
ATOM 620 C C . THR A 1 85 ? 17.328 29.625 -14.578 1 98.19 85 THR A C 1
ATOM 622 O O . THR A 1 85 ? 17.422 28.438 -14.914 1 98.19 85 THR A O 1
ATOM 625 N N . GLN A 1 86 ? 18.359 30.406 -14.414 1 98.06 86 GLN A N 1
ATOM 626 C CA . GLN A 1 86 ? 19.719 29.938 -14.648 1 98.06 86 GLN A CA 1
ATOM 627 C C . GLN A 1 86 ? 20.078 28.812 -13.68 1 98.06 86 GLN A C 1
ATOM 629 O O . GLN A 1 86 ? 20.719 27.828 -14.07 1 98.06 86 GLN A O 1
ATOM 634 N N . ALA A 1 87 ? 19.734 28.984 -12.445 1 98.06 87 ALA A N 1
ATOM 635 C CA . ALA A 1 87 ? 20 27.969 -11.445 1 98.06 87 ALA A CA 1
ATOM 636 C C . ALA A 1 87 ? 19.312 26.656 -11.805 1 98.06 87 ALA A C 1
ATOM 638 O O . ALA A 1 87 ? 19.938 25.578 -11.75 1 98.06 87 ALA A O 1
ATOM 639 N N . ILE A 1 88 ? 18.016 26.703 -12.164 1 97.12 88 ILE A N 1
ATOM 640 C CA . ILE A 1 88 ? 17.234 25.531 -12.523 1 97.12 88 ILE A CA 1
ATOM 641 C C . ILE A 1 88 ? 17.875 24.828 -13.719 1 97.12 88 ILE A C 1
ATOM 643 O O . ILE A 1 88 ? 18.031 23.594 -13.719 1 97.12 88 ILE A O 1
ATOM 647 N N . GLU A 1 89 ? 18.312 25.625 -14.695 1 96.5 89 GLU A N 1
ATOM 648 C CA . GLU A 1 89 ? 18.922 25.062 -15.898 1 96.5 89 GLU A CA 1
ATOM 649 C C . GLU A 1 89 ? 20.234 24.375 -15.586 1 96.5 89 GLU A C 1
ATOM 651 O O . GLU A 1 89 ? 20.609 23.406 -16.234 1 96.5 89 GLU A O 1
ATOM 656 N N . LYS A 1 90 ? 20.938 24.906 -14.602 1 96.44 90 LYS A N 1
ATOM 657 C CA . LYS A 1 90 ? 22.203 24.328 -14.18 1 96.44 90 LYS A CA 1
ATOM 658 C C . LYS A 1 90 ? 21.984 23.188 -13.188 1 96.44 90 LYS A C 1
ATOM 660 O O . LYS A 1 90 ? 22.953 22.578 -12.703 1 96.44 90 LYS A O 1
ATOM 665 N N . LYS A 1 91 ? 20.719 22.906 -12.836 1 94.69 91 LYS A N 1
ATOM 666 C CA . LYS A 1 91 ? 20.344 21.859 -11.891 1 94.69 91 LYS A CA 1
ATOM 667 C C . LYS A 1 91 ? 20.891 22.156 -10.492 1 94.69 91 LYS A C 1
ATOM 669 O O . LYS A 1 91 ? 21.359 21.266 -9.797 1 94.69 91 LYS A O 1
ATOM 674 N N . ILE A 1 92 ? 20.922 23.422 -10.188 1 97 92 ILE A N 1
ATOM 675 C CA . ILE A 1 92 ? 21.297 23.922 -8.867 1 97 92 ILE A CA 1
ATOM 676 C C . ILE A 1 92 ? 20.062 24.422 -8.125 1 97 92 ILE A C 1
ATOM 678 O O . ILE A 1 92 ? 19.203 25.078 -8.711 1 97 92 ILE A O 1
ATOM 682 N N . ILE A 1 93 ? 19.922 24.062 -6.867 1 97.62 93 ILE A N 1
ATOM 683 C CA . ILE A 1 93 ? 18.781 24.484 -6.062 1 97.62 93 ILE A CA 1
ATOM 684 C C . ILE A 1 93 ? 18.859 25.984 -5.801 1 97.62 93 ILE A C 1
ATOM 686 O O . ILE A 1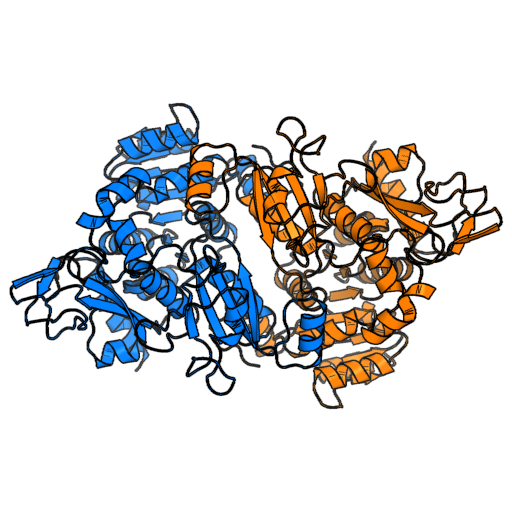 93 ? 19.828 26.469 -5.227 1 97.62 93 ILE A O 1
ATOM 690 N N . ALA A 1 94 ? 17.844 26.688 -6.219 1 98.25 94 ALA A N 1
ATOM 691 C CA . ALA A 1 94 ? 17.781 28.125 -5.965 1 98.25 94 ALA A CA 1
ATOM 692 C C . ALA A 1 94 ? 17.172 28.406 -4.598 1 98.25 94 ALA A C 1
ATOM 694 O O . ALA A 1 94 ? 16.141 27.844 -4.238 1 98.25 94 ALA A O 1
ATOM 695 N N . VAL A 1 95 ? 17.797 29.281 -3.82 1 97.81 95 VAL A N 1
ATOM 696 C CA . VAL A 1 95 ? 17.266 29.688 -2.527 1 97.81 95 VAL A CA 1
ATOM 697 C C . VAL A 1 95 ? 16.969 31.188 -2.543 1 97.81 95 VAL A C 1
ATOM 699 O O . VAL A 1 95 ? 17.75 31.969 -3.076 1 97.81 95 VAL A O 1
ATOM 702 N N . THR A 1 96 ? 15.859 31.531 -2.084 1 97.19 96 THR A N 1
ATOM 703 C CA . THR A 1 96 ? 15.445 32.938 -2.031 1 97.19 96 THR A CA 1
ATOM 704 C C . THR A 1 96 ? 14.477 33.156 -0.875 1 97.19 96 THR A C 1
ATOM 706 O O . THR A 1 96 ? 13.883 32.219 -0.357 1 97.19 96 THR A O 1
ATOM 709 N N . ASP A 1 97 ? 14.375 34.344 -0.38 1 94.69 97 ASP A N 1
ATOM 710 C CA . ASP A 1 97 ? 13.359 34.719 0.614 1 94.69 97 ASP A CA 1
ATOM 711 C C . ASP A 1 97 ? 12.141 35.344 -0.045 1 94.69 97 ASP A C 1
ATOM 713 O O . ASP A 1 97 ? 11.195 35.75 0.638 1 94.69 97 ASP A O 1
ATOM 717 N N . ASP A 1 98 ? 12.219 35.406 -1.331 1 95.5 98 ASP A N 1
ATOM 718 C CA . ASP A 1 98 ? 11.094 35.938 -2.096 1 95.5 98 ASP A CA 1
ATOM 719 C C . ASP A 1 98 ? 10.156 34.812 -2.549 1 95.5 98 ASP A C 1
ATOM 721 O O . ASP A 1 98 ? 10.383 34.188 -3.582 1 95.5 98 ASP A O 1
ATOM 725 N N . LEU A 1 99 ? 9.086 34.688 -1.861 1 96 99 LEU A N 1
ATOM 726 C CA . LEU A 1 99 ? 8.094 33.656 -2.127 1 96 99 LEU A CA 1
ATOM 727 C C . LEU A 1 99 ? 7.52 33.812 -3.531 1 96 99 LEU A C 1
ATOM 729 O O . LEU A 1 99 ? 7.324 32.812 -4.234 1 96 99 LEU A O 1
ATOM 733 N N . ASP A 1 100 ? 7.277 34.969 -3.979 1 96.25 100 ASP A N 1
ATOM 734 C CA . ASP A 1 100 ? 6.617 35.219 -5.25 1 96.25 100 ASP A CA 1
ATOM 735 C C . ASP A 1 100 ? 7.488 34.781 -6.426 1 96.25 100 ASP A C 1
ATOM 737 O O . ASP A 1 100 ? 6.977 34.375 -7.457 1 96.25 100 ASP A O 1
ATOM 741 N N . LEU A 1 101 ? 8.781 34.906 -6.234 1 96.81 101 LEU A N 1
ATOM 742 C CA . LEU A 1 101 ? 9.695 34.469 -7.285 1 96.81 101 LEU A CA 1
ATOM 743 C C . LEU A 1 101 ? 9.469 33 -7.629 1 96.81 101 LEU A C 1
ATOM 745 O O . LEU A 1 101 ? 9.516 32.625 -8.805 1 96.81 101 LEU A O 1
ATOM 749 N N . ILE A 1 102 ? 9.211 32.219 -6.633 1 97.75 102 ILE A N 1
ATOM 750 C CA . ILE A 1 102 ? 9.023 30.781 -6.82 1 97.75 102 ILE A CA 1
ATOM 751 C C . ILE A 1 102 ? 7.613 30.5 -7.328 1 97.75 102 ILE A C 1
ATOM 753 O O . ILE A 1 102 ? 7.434 29.734 -8.289 1 97.75 102 ILE A O 1
ATOM 757 N N . LEU A 1 103 ? 6.633 31.141 -6.785 1 97.88 103 LEU A N 1
ATOM 758 C CA . LEU A 1 103 ? 5.23 30.859 -7.074 1 97.88 103 LEU A CA 1
ATOM 759 C C . LEU A 1 103 ? 4.883 31.25 -8.508 1 97.88 103 LEU A C 1
ATOM 761 O O . LEU A 1 103 ? 4.016 30.641 -9.133 1 97.88 103 LEU A O 1
ATOM 765 N N . CYS A 1 104 ? 5.594 32.188 -9.094 1 96.62 104 CYS A N 1
ATOM 766 C CA . CYS A 1 104 ? 5.258 32.719 -10.422 1 96.62 104 CYS A CA 1
ATOM 767 C C . CYS A 1 104 ? 6.113 32.062 -11.492 1 96.62 104 CYS A C 1
ATOM 769 O O . CYS A 1 104 ? 5.871 32.25 -12.688 1 96.62 104 CYS A O 1
ATOM 771 N N . HIS A 1 105 ? 7.047 31.344 -11.062 1 97.5 105 HIS A N 1
ATOM 772 C CA . HIS A 1 105 ? 8.023 30.844 -12.031 1 97.5 105 HIS A CA 1
ATOM 773 C C . HIS A 1 105 ? 7.457 29.688 -12.852 1 97.5 105 HIS A C 1
ATOM 775 O O . HIS A 1 105 ? 6.969 28.719 -12.289 1 97.5 105 HIS A O 1
ATOM 781 N N . GLU A 1 106 ? 7.633 29.641 -14.117 1 96.31 106 GLU A N 1
ATOM 782 C CA . GLU A 1 106 ? 6.988 28.719 -15.039 1 96.31 106 GLU A CA 1
ATOM 783 C C . GLU A 1 106 ? 7.637 27.328 -14.969 1 96.31 106 GLU A C 1
ATOM 785 O O . GLU A 1 106 ? 6.996 26.328 -15.281 1 96.31 106 GLU A O 1
ATOM 790 N N . GLN A 1 107 ? 8.867 27.266 -14.477 1 97.19 107 GLN A N 1
ATOM 791 C CA . GLN A 1 107 ? 9.578 25.984 -14.492 1 97.19 107 GLN A CA 1
ATOM 792 C C . GLN A 1 107 ? 9.328 25.203 -13.203 1 97.19 107 GLN A C 1
ATOM 794 O O . GLN A 1 107 ? 9.805 24.078 -13.047 1 97.19 107 GLN A O 1
ATOM 799 N N . ILE A 1 108 ? 8.562 25.766 -12.32 1 98.25 108 ILE A N 1
ATOM 800 C CA . ILE A 1 108 ? 8.172 25.047 -11.109 1 98.25 108 ILE A CA 1
ATOM 801 C C . ILE A 1 108 ? 6.848 24.328 -11.352 1 98.25 108 ILE A C 1
ATOM 803 O O . ILE A 1 108 ? 5.832 24.953 -11.656 1 98.25 108 ILE A O 1
ATOM 807 N N . ASP A 1 109 ? 6.883 23 -11.18 1 98.25 109 ASP A N 1
ATOM 808 C CA . ASP A 1 109 ? 5.727 22.188 -11.539 1 98.25 109 ASP A CA 1
ATOM 809 C C . ASP A 1 109 ? 4.727 22.109 -10.391 1 98.25 109 ASP A C 1
ATOM 811 O O . ASP A 1 109 ? 3.523 21.969 -10.617 1 98.25 109 ASP A O 1
ATOM 815 N N . ILE A 1 110 ? 5.223 22.156 -9.164 1 98.69 110 ILE A N 1
ATOM 816 C CA . ILE A 1 110 ? 4.379 21.891 -8.008 1 98.69 110 ILE A CA 1
ATOM 817 C C . ILE A 1 110 ? 4.98 22.531 -6.762 1 98.69 110 ILE A C 1
ATOM 819 O O . ILE A 1 110 ? 6.207 22.625 -6.633 1 98.69 110 ILE A O 1
ATOM 823 N N . ILE A 1 111 ? 4.145 23.031 -5.883 1 98.75 111 ILE A N 1
ATOM 824 C CA . ILE A 1 111 ? 4.574 23.688 -4.648 1 98.75 111 ILE A CA 1
ATOM 825 C C . ILE A 1 111 ? 4.332 22.75 -3.467 1 98.75 111 ILE A C 1
ATOM 827 O O . ILE A 1 111 ? 3.283 22.109 -3.383 1 98.75 111 ILE A O 1
ATOM 831 N N . VAL A 1 112 ? 5.312 22.625 -2.592 1 98.31 112 VAL A N 1
ATOM 832 C CA . VAL A 1 112 ? 5.172 21.906 -1.328 1 98.31 112 VAL A CA 1
ATOM 833 C C . VAL A 1 112 ? 5.293 22.891 -0.162 1 98.31 112 VAL A C 1
ATOM 835 O O . VAL A 1 112 ? 6.301 23.594 -0.028 1 98.31 112 VAL A O 1
ATOM 838 N N . ASP A 1 113 ? 4.293 22.953 0.645 1 97.19 113 ASP A N 1
ATOM 839 C CA . ASP A 1 113 ? 4.348 23.781 1.85 1 97.19 113 ASP A CA 1
ATOM 840 C C . ASP A 1 113 ? 4.891 22.984 3.033 1 97.19 113 ASP A C 1
ATOM 842 O O . ASP A 1 113 ? 4.234 22.062 3.518 1 97.19 113 ASP A O 1
ATOM 846 N N . ALA A 1 114 ? 6.008 23.359 3.469 1 94.31 114 ALA A N 1
ATOM 847 C CA . ALA A 1 114 ? 6.633 22.734 4.629 1 94.31 114 ALA A CA 1
ATOM 848 C C . ALA A 1 114 ? 6.945 23.766 5.711 1 94.31 114 ALA A C 1
ATOM 850 O O . ALA A 1 114 ? 7.973 23.672 6.383 1 94.31 114 ALA A O 1
ATOM 851 N N . THR A 1 115 ? 6.121 24.75 5.852 1 91.12 115 THR A N 1
ATOM 852 C CA . THR A 1 115 ? 6.395 25.828 6.785 1 91.12 115 THR A CA 1
ATOM 853 C C . THR A 1 115 ? 6.055 25.422 8.219 1 91.12 115 THR A C 1
ATOM 855 O O . THR A 1 115 ? 6.645 25.922 9.172 1 91.12 115 THR A O 1
ATOM 858 N N . GLY A 1 116 ? 5.027 24.625 8.414 1 86.69 116 GLY A N 1
ATOM 859 C CA . GLY A 1 116 ? 4.672 24.094 9.719 1 86.69 116 GLY A CA 1
ATOM 860 C C . GLY A 1 116 ? 3.861 25.062 10.555 1 86.69 116 GLY A C 1
ATOM 861 O O . GLY A 1 116 ? 3.648 24.828 11.75 1 86.69 116 GLY A O 1
ATOM 862 N N . HIS A 1 117 ? 3.521 26.156 10.016 1 90.38 117 HIS A N 1
ATOM 863 C CA . HIS A 1 117 ? 2.74 27.188 10.68 1 90.38 117 HIS A CA 1
ATOM 864 C C . HIS A 1 117 ? 1.409 27.406 9.969 1 90.38 117 HIS A C 1
ATOM 866 O O . HIS A 1 117 ? 1.382 27.719 8.773 1 90.38 117 HIS A O 1
ATOM 872 N N . PRO A 1 118 ? 0.307 27.234 10.75 1 94.81 118 PRO A N 1
ATOM 873 C CA . PRO A 1 118 ? -1.004 27.297 10.094 1 94.81 118 PRO A CA 1
ATOM 874 C C . PRO A 1 118 ? -1.22 28.594 9.312 1 94.81 118 PRO A C 1
ATOM 876 O O . PRO A 1 118 ? -1.666 28.562 8.164 1 94.81 118 PRO A O 1
ATOM 879 N N . GLU A 1 119 ? -0.903 29.734 9.914 1 95.38 119 GLU A N 1
ATOM 880 C CA . GLU A 1 119 ? -1.063 31.047 9.266 1 95.38 119 GLU A CA 1
ATOM 881 C C . GLU A 1 119 ? -0.233 31.125 7.988 1 95.38 119 GLU A C 1
ATOM 883 O O . GLU A 1 119 ? -0.739 31.531 6.938 1 95.38 119 GLU A O 1
ATOM 888 N N . THR A 1 120 ? 1.008 30.75 8.125 1 94.38 120 THR A N 1
ATOM 889 C CA . THR A 1 120 ? 1.894 30.781 6.965 1 94.38 120 THR A CA 1
ATOM 890 C C . THR A 1 120 ? 1.436 29.797 5.898 1 94.38 120 THR A C 1
ATOM 892 O O . THR A 1 120 ? 1.497 30.094 4.703 1 94.38 120 THR A O 1
ATOM 895 N N . GLY A 1 121 ? 1.014 28.625 6.32 1 95.56 121 GLY A N 1
ATOM 896 C CA . GLY A 1 121 ? 0.496 27.641 5.387 1 95.56 121 GLY A CA 1
ATOM 897 C C . GLY A 1 121 ? -0.715 28.125 4.613 1 95.56 121 GLY A C 1
ATOM 898 O O . GLY A 1 121 ? -0.831 27.891 3.412 1 95.56 121 GLY A O 1
ATOM 899 N N . ALA A 1 122 ? -1.587 28.781 5.32 1 97.38 122 ALA A N 1
ATOM 900 C CA . ALA A 1 122 ? -2.775 29.328 4.676 1 97.38 122 ALA A CA 1
ATOM 901 C C . ALA A 1 122 ? -2.398 30.359 3.621 1 97.38 122 ALA A C 1
ATOM 903 O O . ALA A 1 122 ? -2.93 30.344 2.508 1 97.38 122 ALA A O 1
ATOM 904 N N . LYS A 1 123 ? -1.48 31.188 4.008 1 96.44 123 LYS A N 1
ATOM 905 C CA . LYS A 1 123 ? -1.028 32.25 3.102 1 96.44 123 LYS A CA 1
ATOM 906 C C . LYS A 1 123 ? -0.347 31.656 1.871 1 96.44 123 LYS A C 1
ATOM 908 O O . LYS A 1 123 ? -0.67 32.031 0.739 1 96.44 123 LYS A O 1
ATOM 913 N N . VAL A 1 124 ? 0.535 30.766 2.109 1 96.56 124 VAL A N 1
ATOM 914 C CA . VAL A 1 124 ? 1.272 30.094 1.036 1 96.56 124 VAL A CA 1
ATOM 915 C C . VAL A 1 124 ? 0.305 29.328 0.142 1 96.56 124 VAL A C 1
ATOM 917 O O . VAL A 1 124 ? 0.423 29.359 -1.086 1 96.56 124 VAL A O 1
ATOM 920 N N . GLY A 1 125 ? -0.593 28.609 0.771 1 97.5 125 GLY A N 1
ATOM 921 C CA . GLY A 1 125 ? -1.562 27.828 0.016 1 97.5 125 GLY A CA 1
ATOM 922 C C . GLY A 1 125 ? -2.396 28.672 -0.93 1 97.5 125 GLY A C 1
ATOM 923 O O . GLY A 1 125 ? -2.502 28.359 -2.117 1 97.5 125 GLY A O 1
ATOM 924 N N . LEU A 1 126 ? -2.932 29.75 -0.407 1 97.5 126 LEU A N 1
ATOM 925 C CA . LEU A 1 126 ? -3.768 30.625 -1.229 1 97.5 126 LEU A CA 1
ATOM 926 C C . LEU A 1 126 ? -2.959 31.234 -2.367 1 97.5 126 LEU A C 1
ATOM 928 O O . LEU A 1 126 ? -3.396 31.234 -3.52 1 97.5 126 LEU A O 1
ATOM 932 N N . LYS A 1 127 ? -1.808 31.734 -2.039 1 97.69 127 LYS A N 1
ATOM 933 C CA . LYS A 1 127 ? -0.959 32.375 -3.037 1 97.69 127 LYS A CA 1
ATOM 934 C C . LYS A 1 127 ? -0.542 31.391 -4.125 1 97.69 127 LYS A C 1
ATOM 936 O O . LYS A 1 127 ? -0.484 31.75 -5.305 1 97.69 127 LYS A O 1
ATOM 941 N N . ALA A 1 128 ? -0.182 30.188 -3.723 1 98.31 128 ALA A N 1
ATOM 942 C CA . ALA A 1 128 ? 0.207 29.172 -4.691 1 98.31 128 ALA A CA 1
ATOM 943 C C . ALA A 1 128 ? -0.914 28.906 -5.695 1 98.31 128 ALA A C 1
ATOM 945 O O . ALA A 1 128 ? -0.676 28.859 -6.906 1 98.31 128 ALA A O 1
ATOM 946 N N . LEU A 1 129 ? -2.121 28.75 -5.188 1 98.19 129 LEU A N 1
ATOM 947 C CA . LEU A 1 129 ? -3.271 28.453 -6.039 1 98.19 129 LEU A CA 1
ATOM 948 C C . LEU A 1 129 ? -3.596 29.656 -6.934 1 98.19 129 LEU A C 1
ATOM 950 O O . LEU A 1 129 ? -3.936 29.484 -8.102 1 98.19 129 LEU A O 1
ATOM 954 N N . GLU A 1 130 ? -3.459 30.828 -6.387 1 97.44 130 GLU A N 1
ATOM 955 C CA . GLU A 1 130 ? -3.697 32.031 -7.16 1 97.44 130 GLU A CA 1
ATOM 956 C C . GLU A 1 130 ? -2.709 32.156 -8.32 1 97.44 130 GLU A C 1
ATOM 958 O O . GLU A 1 130 ? -3 32.812 -9.328 1 97.44 130 GLU A O 1
ATOM 963 N N . ASN A 1 131 ? -1.602 31.578 -8.172 1 97.88 131 ASN A N 1
ATOM 964 C CA . ASN A 1 131 ? -0.586 31.594 -9.219 1 97.88 131 ASN A CA 1
ATOM 965 C C . ASN A 1 131 ? -0.63 30.328 -10.062 1 97.88 131 ASN A C 1
ATOM 967 O O . ASN A 1 131 ? 0.343 30 -10.742 1 97.88 131 ASN A O 1
ATOM 971 N N . ASN A 1 132 ? -1.673 29.547 -9.961 1 97.69 132 ASN A N 1
ATOM 972 C CA . ASN A 1 132 ? -1.986 28.391 -10.789 1 97.69 132 ASN A CA 1
ATOM 973 C C . ASN A 1 132 ? -0.985 27.266 -10.578 1 97.69 132 ASN A C 1
ATOM 975 O O . ASN A 1 132 ? -0.486 26.672 -11.547 1 97.69 132 ASN A O 1
ATOM 979 N N . LYS A 1 133 ? -0.607 27.062 -9.367 1 98.56 133 LYS A N 1
ATOM 980 C CA . LYS A 1 133 ? 0.276 25.953 -9.023 1 98.56 133 LYS A CA 1
ATOM 981 C C . LYS A 1 133 ? -0.478 24.859 -8.266 1 98.56 133 LYS A C 1
ATOM 983 O O . LYS A 1 133 ? -1.334 25.156 -7.43 1 98.56 133 LYS A O 1
ATOM 988 N N . HIS A 1 134 ? -0.188 23.547 -8.609 1 98.75 134 HIS A N 1
ATOM 989 C CA . HIS A 1 134 ? -0.607 22.469 -7.723 1 98.75 134 HIS A CA 1
ATOM 990 C C . HIS A 1 134 ? 0.041 22.594 -6.348 1 98.75 134 HIS A C 1
ATOM 992 O O . HIS A 1 134 ? 1.148 23.125 -6.23 1 98.75 134 HIS A O 1
ATOM 998 N N . LEU A 1 135 ? -0.648 22.156 -5.316 1 98.75 135 LEU A N 1
ATOM 999 C CA . LEU A 1 135 ? -0.169 22.344 -3.955 1 98.75 135 LEU A CA 1
ATOM 1000 C C . LEU A 1 135 ? -0.203 21.047 -3.17 1 98.75 135 LEU A C 1
ATOM 1002 O O . LEU A 1 135 ? -1.246 20.391 -3.086 1 98.75 135 LEU A O 1
ATOM 1006 N N . VAL A 1 136 ? 0.931 20.641 -2.668 1 98.56 136 VAL A N 1
ATOM 1007 C CA . VAL A 1 136 ? 1.023 19.594 -1.653 1 98.56 136 VAL A CA 1
ATOM 1008 C C . VAL A 1 136 ? 1.215 20.234 -0.277 1 98.56 136 VAL A C 1
ATOM 1010 O O . VAL A 1 136 ? 2.232 20.875 -0.02 1 98.56 136 VAL A O 1
ATOM 1013 N N . MET A 1 137 ? 0.256 20.047 0.552 1 97.5 137 MET A N 1
ATOM 1014 C CA . MET A 1 137 ? 0.272 20.625 1.895 1 97.5 137 MET A CA 1
ATOM 1015 C C . MET A 1 137 ? 0.845 19.641 2.902 1 97.5 137 MET A C 1
ATOM 1017 O O . MET A 1 137 ? 0.331 18.531 3.049 1 97.5 137 MET A O 1
ATOM 1021 N N . MET A 1 138 ? 1.906 20 3.557 1 96.12 138 MET A N 1
ATOM 1022 C CA . MET A 1 138 ? 2.439 19.188 4.645 1 96.12 138 MET A CA 1
ATOM 1023 C C . MET A 1 138 ? 1.958 19.703 5.996 1 96.12 138 MET A C 1
ATOM 1025 O O . MET A 1 138 ? 2.084 19.016 7.008 1 96.12 138 MET A O 1
ATOM 1029 N N . ASN A 1 139 ? 1.416 20.875 6.004 1 94.75 139 ASN A N 1
ATOM 1030 C CA . ASN A 1 139 ? 0.882 21.5 7.207 1 94.75 139 ASN A CA 1
ATOM 1031 C C . ASN A 1 139 ? -0.54 21.031 7.504 1 94.75 139 ASN A C 1
ATOM 1033 O O . ASN A 1 139 ? -1.508 21.703 7.133 1 94.75 139 ASN A O 1
ATOM 1037 N N . VAL A 1 140 ? -0.632 20.047 8.328 1 96.75 140 VAL A N 1
ATOM 1038 C CA . VAL A 1 140 ? -1.927 19.438 8.586 1 96.75 140 VAL A CA 1
ATOM 1039 C C . VAL A 1 140 ? -2.799 20.391 9.406 1 96.75 140 VAL A C 1
ATOM 1041 O O . VAL A 1 140 ? -4.023 20.391 9.258 1 96.75 140 VAL A O 1
ATOM 1044 N N . GLU A 1 141 ? -2.205 21.203 10.242 1 96.88 141 GLU A N 1
ATOM 1045 C CA . GLU A 1 141 ? -2.941 22.188 11.031 1 96.88 141 GLU A CA 1
ATOM 1046 C C . GLU A 1 141 ? -3.676 23.188 10.133 1 96.88 141 GLU A C 1
ATOM 1048 O O . GLU A 1 141 ? -4.828 23.531 10.398 1 96.88 141 GLU A O 1
ATOM 1053 N N . ALA A 1 142 ? -2.965 23.578 9.094 1 97.5 142 ALA A N 1
ATOM 1054 C CA . ALA A 1 142 ? -3.611 24.484 8.141 1 97.5 142 ALA A CA 1
ATOM 1055 C C . ALA A 1 142 ? -4.742 23.766 7.395 1 97.5 142 ALA A C 1
ATOM 1057 O O . ALA A 1 142 ? -5.809 24.344 7.18 1 97.5 142 ALA A O 1
ATOM 1058 N N . ASP A 1 143 ? -4.504 22.562 7.047 1 98.06 143 ASP A N 1
ATOM 1059 C CA . ASP A 1 143 ? -5.484 21.797 6.285 1 98.06 143 ASP A CA 1
ATOM 1060 C C . ASP A 1 143 ? -6.789 21.641 7.062 1 98.06 143 ASP A C 1
ATOM 1062 O O . ASP A 1 143 ? -7.871 21.891 6.523 1 98.06 143 ASP A O 1
ATOM 1066 N N . VAL A 1 144 ? -6.695 21.266 8.352 1 98.19 144 VAL A N 1
ATOM 1067 C CA . VAL A 1 144 ? -7.906 20.984 9.117 1 98.19 144 VAL A CA 1
ATOM 1068 C C . VAL A 1 144 ? -8.625 22.297 9.445 1 98.19 144 VAL A C 1
ATOM 1070 O O . VAL A 1 144 ? -9.781 22.281 9.867 1 98.19 144 VAL A O 1
ATOM 1073 N N . THR A 1 145 ? -7.953 23.391 9.258 1 98.25 145 THR A N 1
ATOM 1074 C CA . THR A 1 145 ? -8.539 24.688 9.578 1 98.25 145 THR A CA 1
ATOM 1075 C C . THR A 1 145 ? -9.18 25.312 8.344 1 98.25 145 THR A C 1
ATOM 1077 O O . THR A 1 145 ? -10.32 25.781 8.406 1 98.25 145 THR A O 1
ATOM 1080 N N . VAL A 1 146 ? -8.477 25.266 7.176 1 98.19 146 VAL A N 1
ATOM 1081 C CA . VAL A 1 146 ? -8.977 25.984 6.008 1 98.19 146 VAL A CA 1
ATOM 1082 C C . VAL A 1 146 ? -8.812 25.125 4.758 1 98.19 146 VAL A C 1
ATOM 1084 O O . VAL A 1 146 ? -8.953 25.625 3.637 1 98.19 146 VAL A O 1
ATOM 1087 N N . GLY A 1 147 ? -8.484 23.859 4.91 1 98 147 GLY A N 1
ATOM 1088 C CA . GLY A 1 147 ? -8.219 22.984 3.779 1 98 147 GLY A CA 1
ATOM 1089 C C . GLY A 1 147 ? -9.391 22.891 2.816 1 98 147 GLY A C 1
ATOM 1090 O O . GLY A 1 147 ? -9.195 22.781 1.604 1 98 147 GLY A O 1
ATOM 1091 N N . ALA A 1 148 ? -10.609 22.828 3.344 1 97.75 148 ALA A N 1
ATOM 1092 C CA . ALA A 1 148 ? -11.789 22.734 2.494 1 97.75 148 ALA A CA 1
ATOM 1093 C C . ALA A 1 148 ? -11.883 23.922 1.549 1 97.75 148 ALA A C 1
ATOM 1095 O O . ALA A 1 148 ? -12.25 23.781 0.381 1 97.75 148 ALA A O 1
ATOM 1096 N N . TYR A 1 149 ? -11.578 25.094 2.027 1 97.94 149 TYR A N 1
ATOM 1097 C CA . TYR A 1 149 ? -11.602 26.281 1.191 1 97.94 149 TYR A CA 1
ATOM 1098 C C . TYR A 1 149 ? -10.492 26.234 0.146 1 97.94 149 TYR A C 1
ATOM 1100 O O . TYR A 1 149 ? -10.711 26.594 -1.015 1 97.94 149 TYR A O 1
ATOM 1108 N N . LEU A 1 150 ? -9.289 25.875 0.613 1 98.25 150 LEU A N 1
ATOM 1109 C CA . LEU A 1 150 ? -8.172 25.766 -0.328 1 98.25 150 LEU A CA 1
ATOM 1110 C C . LEU A 1 150 ? -8.484 24.75 -1.425 1 98.25 150 LEU A C 1
ATOM 1112 O O . LEU A 1 150 ? -8.164 24.984 -2.594 1 98.25 150 LEU A O 1
ATOM 1116 N N . LYS A 1 151 ? -9.086 23.672 -1.021 1 98.19 151 LYS A N 1
ATOM 1117 C CA . LYS A 1 151 ? -9.508 22.672 -2.002 1 98.19 151 LYS A CA 1
ATOM 1118 C C . LYS A 1 151 ? -10.523 23.25 -2.98 1 98.19 151 LYS A C 1
ATOM 1120 O O . LYS A 1 151 ? -10.453 23 -4.184 1 98.19 151 LYS A O 1
ATOM 1125 N N . TYR A 1 152 ? -11.469 23.953 -2.48 1 97.44 152 TYR A N 1
ATOM 1126 C CA . TYR A 1 152 ? -12.453 24.625 -3.314 1 97.44 152 TYR A CA 1
ATOM 1127 C C . TYR A 1 152 ? -11.781 25.547 -4.324 1 97.44 152 TYR A C 1
ATOM 1129 O O . TYR A 1 152 ? -12.109 25.516 -5.516 1 97.44 152 TYR A O 1
ATOM 1137 N N . GLU A 1 153 ? -10.875 26.344 -3.879 1 97.75 153 GLU A N 1
ATOM 1138 C CA . GLU A 1 153 ? -10.148 27.266 -4.754 1 97.75 153 GLU A CA 1
ATOM 1139 C C . GLU A 1 153 ? -9.344 26.5 -5.805 1 97.75 153 GLU A C 1
ATOM 1141 O O . GLU A 1 153 ? -9.266 26.922 -6.957 1 97.75 153 GLU A O 1
ATOM 1146 N N . ALA A 1 154 ? -8.719 25.422 -5.387 1 98.44 154 ALA A N 1
ATOM 1147 C CA . ALA A 1 154 ? -7.969 24.594 -6.324 1 98.44 154 ALA A CA 1
ATOM 1148 C C . ALA A 1 154 ? -8.875 24.047 -7.422 1 98.44 154 ALA A C 1
ATOM 1150 O O . ALA A 1 154 ? -8.555 24.156 -8.609 1 98.44 154 ALA A O 1
ATOM 1151 N N . ASP A 1 155 ? -10.008 23.516 -7.008 1 97.31 155 ASP A N 1
ATOM 1152 C CA . ASP A 1 155 ? -10.953 22.953 -7.957 1 97.31 155 ASP A CA 1
ATOM 1153 C C . ASP A 1 155 ? -11.414 23.984 -8.969 1 97.31 155 ASP A C 1
ATOM 1155 O O . ASP A 1 155 ? -11.508 23.703 -10.172 1 97.31 155 ASP A O 1
ATOM 1159 N N . LYS A 1 156 ? -11.703 25.109 -8.461 1 96.81 156 LYS A N 1
ATOM 1160 C CA . LYS A 1 156 ? -12.156 26.203 -9.312 1 96.81 156 LYS A CA 1
ATOM 1161 C C . LYS A 1 156 ? -11.133 26.516 -10.406 1 96.81 156 LYS A C 1
ATOM 1163 O O . LYS A 1 156 ? -11.5 26.953 -11.5 1 96.81 156 LYS A O 1
ATOM 1168 N N . ARG A 1 157 ? -9.938 26.219 -10.164 1 97.56 157 ARG A N 1
ATOM 1169 C CA . ARG A 1 157 ? -8.852 26.594 -11.07 1 97.56 157 ARG A CA 1
ATOM 1170 C C . ARG A 1 157 ? -8.336 25.375 -11.836 1 97.56 157 ARG A C 1
ATOM 1172 O O . ARG A 1 157 ? -7.379 25.484 -12.602 1 97.56 157 ARG A O 1
ATOM 1179 N N . GLY A 1 158 ? -8.922 24.234 -11.578 1 97.69 158 GLY A N 1
ATOM 1180 C CA . GLY A 1 158 ? -8.469 23 -12.203 1 97.69 158 GLY A CA 1
ATOM 1181 C C . GLY A 1 158 ? -7.137 22.516 -11.664 1 97.69 158 GLY A C 1
ATOM 1182 O O . GLY A 1 158 ? -6.383 21.844 -12.367 1 97.69 158 GLY A O 1
ATOM 1183 N N . LEU A 1 159 ? -6.781 22.891 -10.469 1 98.44 159 LEU A N 1
ATOM 1184 C CA . LEU A 1 159 ? -5.535 22.516 -9.82 1 98.44 159 LEU A CA 1
ATOM 1185 C C . LEU A 1 159 ? -5.777 21.406 -8.797 1 98.44 159 LEU A C 1
ATOM 1187 O O . LEU A 1 159 ? -6.922 21.125 -8.445 1 98.44 159 LEU A O 1
ATOM 1191 N N . ILE A 1 160 ? -4.676 20.828 -8.383 1 98.56 160 ILE A N 1
ATOM 1192 C CA . ILE A 1 160 ? -4.766 19.781 -7.375 1 98.56 160 ILE A CA 1
ATOM 1193 C C . ILE A 1 160 ? -4.273 20.297 -6.031 1 98.56 160 ILE A C 1
ATOM 1195 O O . ILE A 1 160 ? -3.191 20.891 -5.945 1 98.56 160 ILE A O 1
ATOM 1199 N N . TYR A 1 161 ? -5.066 20.172 -5.039 1 98.69 161 TYR A N 1
ATOM 1200 C CA . TYR A 1 161 ? -4.719 20.328 -3.629 1 98.69 161 TYR A CA 1
ATOM 1201 C C . TYR A 1 161 ? -4.691 18.969 -2.926 1 98.69 161 TYR A C 1
ATOM 1203 O O . TYR A 1 161 ? -5.645 18.203 -3.02 1 98.69 161 TYR A O 1
ATOM 1211 N N . THR A 1 162 ? -3.621 18.703 -2.264 1 98.62 162 THR A N 1
ATOM 1212 C CA . THR A 1 162 ? -3.547 17.406 -1.592 1 98.62 162 THR A CA 1
ATOM 1213 C C . THR A 1 162 ? -2.633 17.484 -0.374 1 98.62 162 THR A C 1
ATOM 1215 O O . THR A 1 162 ? -1.709 18.297 -0.334 1 98.62 162 THR A O 1
ATOM 1218 N N . LEU A 1 163 ? -2.969 16.719 0.687 1 98.19 163 LEU A N 1
ATOM 1219 C CA . LEU A 1 163 ? -1.986 16.438 1.727 1 98.19 163 LEU A CA 1
ATOM 1220 C C . LEU A 1 163 ? -0.943 15.438 1.226 1 98.19 163 LEU A C 1
ATOM 1222 O O . LEU A 1 163 ? -1.267 14.523 0.467 1 98.19 163 LEU A O 1
ATOM 1226 N N . GLY A 1 164 ? 0.264 15.648 1.639 1 97.56 164 GLY A N 1
ATOM 1227 C CA . GLY A 1 164 ? 1.357 14.805 1.191 1 97.56 164 GLY A CA 1
ATOM 1228 C C . GLY A 1 164 ? 1.319 13.406 1.794 1 97.56 164 GLY A C 1
ATOM 1229 O O . GLY A 1 164 ? 0.838 13.227 2.914 1 97.56 164 GLY A O 1
ATOM 1230 N N . ALA A 1 165 ? 1.879 12.445 1.092 1 96.75 165 ALA A N 1
ATOM 1231 C CA . ALA A 1 165 ? 2.035 11.086 1.588 1 96.75 165 ALA A CA 1
ATOM 1232 C C . ALA A 1 165 ? 3.027 11.031 2.748 1 96.75 165 ALA A C 1
ATOM 1234 O O . ALA A 1 165 ? 3.768 11.992 2.982 1 96.75 165 ALA A O 1
ATOM 1235 N N . GLY A 1 166 ? 2.986 9.867 3.492 1 95.44 166 GLY A N 1
ATOM 1236 C CA . GLY A 1 166 ? 4.055 9.562 4.43 1 95.44 166 GLY A CA 1
ATOM 1237 C C . GLY A 1 166 ? 3.674 9.82 5.875 1 95.44 166 GLY A C 1
ATOM 1238 O O . GLY A 1 166 ? 4.184 9.156 6.781 1 95.44 166 GLY A O 1
ATOM 1239 N N . ASP A 1 167 ? 2.846 10.836 6.07 1 94.5 167 ASP A N 1
ATOM 1240 C CA . ASP A 1 167 ? 2.348 11.016 7.43 1 94.5 167 ASP A CA 1
ATOM 1241 C C . ASP A 1 167 ? 1.154 10.102 7.703 1 94.5 167 ASP A C 1
ATOM 1243 O O . ASP A 1 167 ? 0.598 9.508 6.781 1 94.5 167 ASP A O 1
ATOM 1247 N N . GLU A 1 168 ? 0.803 10.023 8.992 1 96.56 168 GLU A N 1
ATOM 1248 C CA . GLU A 1 168 ? -0.178 9.023 9.422 1 96.56 168 GLU A CA 1
ATOM 1249 C C . GLU A 1 168 ? -1.511 9.227 8.703 1 96.56 168 GLU A C 1
ATOM 1251 O O . GLU A 1 168 ? -2.139 8.258 8.273 1 96.56 168 GLU A O 1
ATOM 1256 N N . PRO A 1 169 ? -1.975 10.492 8.438 1 97.94 169 PRO A N 1
ATOM 1257 C CA . PRO A 1 169 ? -3.271 10.609 7.766 1 97.94 169 PRO A CA 1
ATOM 1258 C C . PRO A 1 169 ? -3.27 10.016 6.363 1 97.94 169 PRO A C 1
ATOM 1260 O O . PRO A 1 169 ? -4.141 9.203 6.031 1 97.94 169 PRO A O 1
ATOM 1263 N N . SER A 1 170 ? -2.324 10.391 5.57 1 97.75 170 SER A N 1
ATOM 1264 C CA . SER A 1 170 ? -2.281 9.891 4.199 1 97.75 170 SER A CA 1
ATOM 1265 C C . SER A 1 170 ? -1.987 8.398 4.168 1 97.75 170 SER A C 1
ATOM 1267 O O . SER A 1 170 ? -2.482 7.68 3.293 1 97.75 170 SER A O 1
ATOM 1269 N N . SER A 1 171 ? -1.139 7.926 5.078 1 97.62 171 SER A N 1
ATOM 1270 C CA . SER A 1 171 ? -0.882 6.492 5.184 1 97.62 171 SER A CA 1
ATOM 1271 C C . SER A 1 171 ? -2.15 5.73 5.543 1 97.62 171 SER A C 1
ATOM 1273 O O . SER A 1 171 ? -2.414 4.656 4.996 1 97.62 171 SER A O 1
ATOM 1275 N N . CYS A 1 172 ? -2.871 6.254 6.469 1 98.31 172 CYS A N 1
ATOM 1276 C CA . CYS A 1 172 ? -4.133 5.637 6.863 1 98.31 172 CYS A CA 1
ATOM 1277 C C . CYS A 1 172 ? -5.129 5.648 5.707 1 98.31 172 CYS A C 1
ATOM 1279 O O . CYS A 1 172 ? -5.883 4.688 5.523 1 98.31 172 CYS A O 1
ATOM 1281 N N . MET A 1 173 ? -5.137 6.766 4.934 1 97.81 173 MET A N 1
ATOM 1282 C CA . MET A 1 173 ? -6.02 6.887 3.777 1 97.81 173 MET A CA 1
ATOM 1283 C C . MET A 1 173 ? -5.781 5.746 2.791 1 97.81 173 MET A C 1
ATOM 1285 O O . MET A 1 173 ? -6.727 5.25 2.172 1 97.81 173 MET A O 1
ATOM 1289 N N . GLU A 1 174 ? -4.547 5.328 2.625 1 96.56 174 GLU A N 1
ATOM 1290 C CA . GLU A 1 174 ? -4.23 4.215 1.738 1 96.56 174 GLU A CA 1
ATOM 1291 C C . GLU A 1 174 ? -4.922 2.932 2.193 1 96.56 174 GLU A C 1
ATOM 1293 O O . GLU A 1 174 ? -5.469 2.191 1.375 1 96.56 174 GLU A O 1
ATOM 1298 N N . LEU A 1 175 ? -4.898 2.646 3.502 1 97.44 175 LEU A N 1
ATOM 1299 C CA . LEU A 1 175 ? -5.555 1.462 4.043 1 97.44 175 LEU A CA 1
ATOM 1300 C C . LEU A 1 175 ? -7.066 1.562 3.895 1 97.44 175 LEU A C 1
ATOM 1302 O O . LEU A 1 175 ? -7.73 0.574 3.57 1 97.44 175 LEU A O 1
ATOM 1306 N N . ILE A 1 176 ? -7.574 2.775 4.129 1 98.12 176 ILE A N 1
ATOM 1307 C CA . ILE A 1 176 ? -9.016 2.99 4.02 1 98.12 176 ILE A CA 1
ATOM 1308 C C . ILE A 1 176 ? -9.469 2.719 2.588 1 98.12 176 ILE A C 1
ATOM 1310 O O . ILE A 1 176 ? -10.477 2.043 2.369 1 98.12 176 ILE A O 1
ATOM 1314 N N . GLU A 1 177 ? -8.719 3.221 1.633 1 96.38 177 GLU A N 1
ATOM 1315 C CA . GLU A 1 177 ? -9.031 2.998 0.226 1 96.38 177 GLU A CA 1
ATOM 1316 C C . GLU A 1 177 ? -8.977 1.514 -0.125 1 96.38 177 GLU A C 1
ATOM 1318 O O . GLU A 1 177 ? -9.836 1.009 -0.854 1 96.38 177 GLU A O 1
ATOM 1323 N N . PHE A 1 178 ? -7.996 0.839 0.397 1 96.81 178 PHE A N 1
ATOM 1324 C CA . PHE A 1 178 ? -7.809 -0.586 0.154 1 96.81 178 PHE A CA 1
ATOM 1325 C C . PHE A 1 178 ? -8.992 -1.385 0.688 1 96.81 178 PHE A C 1
ATOM 1327 O O . PHE A 1 178 ? -9.609 -2.156 -0.049 1 96.81 178 PHE A O 1
ATOM 1334 N N . VAL A 1 179 ? -9.336 -1.197 1.911 1 96.94 179 VAL A N 1
ATOM 1335 C CA . VAL A 1 179 ? -10.414 -1.917 2.576 1 96.94 179 VAL A CA 1
ATOM 1336 C C . VAL A 1 179 ? -11.742 -1.608 1.888 1 96.94 179 VAL A C 1
ATOM 1338 O O . VAL A 1 179 ? -12.562 -2.504 1.679 1 96.94 179 VAL A O 1
ATOM 1341 N N . SER A 1 180 ? -11.914 -0.322 1.468 1 96.56 180 SER A N 1
ATOM 1342 C CA . SER A 1 180 ? -13.141 0.083 0.783 1 96.56 180 SER A CA 1
ATOM 1343 C C . SER A 1 180 ? -13.25 -0.583 -0.584 1 96.56 180 SER A C 1
ATOM 1345 O O . SER A 1 180 ? -14.344 -1.001 -0.988 1 96.56 180 SER A O 1
ATOM 1347 N N . ALA A 1 181 ? -12.125 -0.684 -1.229 1 96.06 181 ALA A N 1
ATOM 1348 C CA . ALA A 1 181 ? -12.133 -1.313 -2.547 1 96.06 181 ALA A CA 1
ATOM 1349 C C . ALA A 1 181 ? -12.477 -2.797 -2.445 1 96.06 181 ALA A C 1
ATOM 1351 O O . ALA A 1 181 ? -13.039 -3.373 -3.375 1 96.06 181 ALA A O 1
ATOM 1352 N N . LEU A 1 182 ? -12.133 -3.416 -1.319 1 95.62 182 LEU A N 1
ATOM 1353 C CA . LEU A 1 182 ? -12.461 -4.816 -1.08 1 95.62 182 LEU A CA 1
ATOM 1354 C C . LEU A 1 182 ? -13.938 -4.98 -0.731 1 95.62 182 LEU A C 1
ATOM 1356 O O . LEU A 1 182 ? -14.438 -6.102 -0.632 1 95.62 182 LEU A O 1
ATOM 1360 N N . GLY A 1 183 ? -14.617 -3.863 -0.506 1 94.31 183 GLY A N 1
ATOM 1361 C CA . GLY A 1 183 ? -16.047 -3.893 -0.291 1 94.31 183 GLY A CA 1
ATOM 1362 C C . GLY A 1 183 ? -16.438 -4.027 1.172 1 94.31 183 GLY A C 1
ATOM 1363 O O . GLY A 1 183 ? -17.547 -4.434 1.492 1 94.31 183 GLY A O 1
ATOM 1364 N N . HIS A 1 184 ? -15.539 -3.678 2.09 1 94.94 184 HIS A N 1
ATOM 1365 C CA . HIS A 1 184 ? -15.844 -3.889 3.502 1 94.94 184 HIS A CA 1
ATOM 1366 C C . HIS A 1 184 ? -16.141 -2.568 4.207 1 94.94 184 HIS A C 1
ATOM 1368 O O . HIS A 1 184 ? -15.641 -1.516 3.797 1 94.94 184 HIS A O 1
ATOM 1374 N N . LYS A 1 185 ? -16.844 -2.682 5.238 1 95.56 185 LYS A N 1
ATOM 1375 C CA . LYS A 1 185 ? -17.25 -1.533 6.047 1 95.56 185 LYS A CA 1
ATOM 1376 C C . LYS A 1 185 ? -16.141 -1.15 7.027 1 95.56 185 LYS A C 1
ATOM 1378 O O . LYS A 1 185 ? -15.555 -2.018 7.68 1 95.56 185 LYS A O 1
ATOM 1383 N N . ILE A 1 186 ? -15.93 0.15 7.141 1 98.06 186 ILE A N 1
ATOM 1384 C CA . ILE A 1 186 ? -14.93 0.655 8.07 1 98.06 186 ILE A CA 1
ATOM 1385 C C . ILE A 1 186 ? -15.57 0.898 9.438 1 98.06 186 ILE A C 1
ATOM 1387 O O . ILE A 1 186 ? -16.531 1.654 9.547 1 98.06 186 ILE A O 1
ATOM 1391 N N . VAL A 1 187 ? -15 0.26 10.438 1 98.69 187 VAL A N 1
ATOM 1392 C CA . VAL A 1 187 ? -15.484 0.433 11.805 1 98.69 187 VAL A CA 1
ATOM 1393 C C . VAL A 1 187 ? -14.719 1.567 12.484 1 98.69 187 VAL A C 1
ATOM 1395 O O . VAL A 1 187 ? -15.32 2.463 13.078 1 98.69 187 VAL A O 1
ATOM 1398 N N . ALA A 1 188 ? -13.438 1.527 12.367 1 98.88 188 ALA A N 1
ATOM 1399 C CA . ALA A 1 188 ? -12.555 2.537 12.945 1 98.88 188 ALA A CA 1
ATOM 1400 C C . ALA A 1 188 ? -11.258 2.65 12.148 1 98.88 188 ALA A C 1
ATOM 1402 O O . ALA A 1 188 ? -10.836 1.693 11.5 1 98.88 188 ALA A O 1
ATOM 1403 N N . ALA A 1 189 ? -10.711 3.764 12.133 1 98.81 189 ALA A N 1
ATOM 1404 C CA . ALA A 1 189 ? -9.414 4.016 11.516 1 98.81 189 ALA A CA 1
ATOM 1405 C C . ALA A 1 189 ? -8.594 5.012 12.328 1 98.81 189 ALA A C 1
ATOM 1407 O O . ALA A 1 189 ? -9.156 5.906 12.969 1 98.81 189 ALA A O 1
ATOM 1408 N N . GLY A 1 190 ? -7.301 4.836 12.312 1 98.62 190 GLY A N 1
ATOM 1409 C CA . GLY A 1 190 ? -6.484 5.781 13.055 1 98.62 190 GLY A CA 1
ATOM 1410 C C . GLY A 1 190 ? -5.023 5.379 13.133 1 98.62 190 GLY A C 1
ATOM 1411 O O . GLY A 1 190 ? -4.48 4.812 12.18 1 98.62 190 GLY A O 1
ATOM 1412 N N . LYS A 1 191 ? -4.359 5.867 14.219 1 98.19 191 LYS A N 1
ATOM 1413 C CA . LYS A 1 191 ? -2.914 5.699 14.344 1 98.19 191 LYS A CA 1
ATOM 1414 C C . LYS A 1 191 ? -2.531 5.262 15.758 1 98.19 191 LYS A C 1
ATOM 1416 O O . LYS A 1 191 ? -3.355 5.312 16.672 1 98.19 191 LYS A O 1
ATOM 1421 N N . GLY A 1 192 ? -1.31 4.754 15.844 1 97.19 192 GLY A N 1
ATOM 1422 C CA . GLY A 1 192 ? -0.692 4.598 17.141 1 97.19 192 GLY A CA 1
ATOM 1423 C C . GLY A 1 192 ? 0.066 5.832 17.594 1 97.19 192 GLY A C 1
ATOM 1424 O O . GLY A 1 192 ? 0.763 6.465 16.797 1 97.19 192 GLY A O 1
ATOM 1425 N N . LYS A 1 193 ? -0.162 6.184 18.844 1 94.62 193 LYS A N 1
ATOM 1426 C CA . LYS A 1 193 ? 0.555 7.348 19.359 1 94.62 193 LYS A CA 1
ATOM 1427 C C . LYS A 1 193 ? 2.014 7.008 19.656 1 94.62 193 LYS A C 1
ATOM 1429 O O . LYS A 1 193 ? 2.297 6.121 20.453 1 94.62 193 LYS A O 1
ATOM 1434 N N . ASN A 1 194 ? 2.967 7.633 19.062 1 87.19 194 ASN A N 1
ATOM 1435 C CA . ASN A 1 194 ? 4.406 7.398 19.125 1 87.19 194 ASN A CA 1
ATOM 1436 C C . ASN A 1 194 ? 5.012 7.961 20.406 1 87.19 194 ASN A C 1
ATOM 1438 O O . ASN A 1 194 ? 6.012 7.441 20.906 1 87.19 194 ASN A O 1
ATOM 1442 N N . ASN A 1 195 ? 4.48 9.062 20.875 1 90.12 195 ASN A N 1
ATOM 1443 C CA . ASN A 1 195 ? 4.957 9.773 22.062 1 90.12 195 ASN A CA 1
ATOM 1444 C C . ASN A 1 195 ? 4.012 9.594 23.234 1 90.12 195 ASN A C 1
ATOM 1446 O O . ASN A 1 195 ? 2.84 9.258 23.062 1 90.12 195 ASN A O 1
ATOM 1450 N N . PRO A 1 196 ? 4.59 9.766 24.422 1 93.19 196 PRO A N 1
ATOM 1451 C CA . PRO A 1 196 ? 3.68 9.734 25.578 1 93.19 196 PRO A CA 1
ATOM 1452 C C . PRO A 1 196 ? 2.549 10.758 25.453 1 93.19 196 PRO A C 1
ATOM 1454 O O . PRO A 1 196 ? 2.654 11.711 24.688 1 93.19 196 PRO A O 1
ATOM 1457 N N . LEU A 1 197 ? 1.494 10.484 26.125 1 96.88 197 LEU A N 1
ATOM 1458 C CA . LEU A 1 197 ? 0.371 11.414 26.141 1 96.88 197 LEU A CA 1
ATOM 1459 C C . LEU A 1 197 ? 0.295 12.141 27.484 1 96.88 197 LEU A C 1
ATOM 1461 O O . LEU A 1 197 ? -0.212 11.594 28.469 1 96.88 197 LEU A O 1
ATOM 1465 N N . ILE A 1 198 ? 0.815 13.305 27.516 1 97.12 198 ILE A N 1
ATOM 1466 C CA . ILE A 1 198 ? 0.836 14.156 28.703 1 97.12 198 ILE A CA 1
ATOM 1467 C C . ILE A 1 198 ? 0.183 15.5 28.391 1 97.12 198 ILE A C 1
ATOM 1469 O O . ILE A 1 198 ? 0.845 16.422 27.906 1 97.12 198 ILE A O 1
ATOM 1473 N N . PHE A 1 199 ? -1.003 15.695 28.781 1 96.38 199 PHE A N 1
ATOM 1474 C CA . PHE A 1 199 ? -1.854 16.812 28.375 1 96.38 199 PHE A CA 1
ATOM 1475 C C . PHE A 1 199 ? -1.259 18.141 28.828 1 96.38 199 PHE A C 1
ATOM 1477 O O . PHE A 1 199 ? -1.453 19.156 28.172 1 96.38 199 PHE A O 1
ATOM 1484 N N . ASP A 1 200 ? -0.503 18.141 29.875 1 94.06 200 ASP A N 1
ATOM 1485 C CA . ASP A 1 200 ? -0.011 19.391 30.438 1 94.06 200 ASP A CA 1
ATOM 1486 C C . ASP A 1 200 ? 1.439 19.641 30.031 1 94.06 200 ASP A C 1
ATOM 1488 O O . ASP A 1 200 ? 2.135 20.438 30.656 1 94.06 200 ASP A O 1
ATOM 1492 N N . ALA A 1 201 ? 1.908 18.891 29.078 1 97.06 201 ALA A N 1
ATOM 1493 C CA . ALA A 1 201 ? 3.277 19.078 28.609 1 97.06 201 ALA A CA 1
ATOM 1494 C C . ALA A 1 201 ? 3.498 20.516 28.141 1 97.06 201 ALA A C 1
ATOM 1496 O O . ALA A 1 201 ? 2.645 21.109 27.469 1 97.06 201 ALA A O 1
ATOM 1497 N N . ILE A 1 202 ? 4.566 21.156 28.594 1 96.81 202 ILE A N 1
ATOM 1498 C CA . ILE A 1 202 ? 4.945 22.5 28.188 1 96.81 202 ILE A CA 1
ATOM 1499 C C . ILE A 1 202 ? 6.414 22.516 27.766 1 96.81 202 ILE A C 1
ATOM 1501 O O . ILE A 1 202 ? 7.199 21.656 28.188 1 96.81 202 ILE A O 1
ATOM 1505 N N . PRO A 1 203 ? 6.832 23.469 26.938 1 96.94 203 PRO A N 1
ATOM 1506 C CA . PRO A 1 203 ? 8.188 23.5 26.375 1 96.94 203 PRO A CA 1
ATOM 1507 C C . PRO A 1 203 ? 9.266 23.469 27.453 1 96.94 203 PRO A C 1
ATOM 1509 O O . PRO A 1 203 ? 10.289 22.812 27.297 1 96.94 203 PRO A O 1
ATOM 1512 N N . ASP A 1 204 ? 9.023 24.047 28.578 1 96.56 204 ASP A N 1
ATOM 1513 C CA . ASP A 1 204 ? 10.031 24.156 29.625 1 96.56 204 ASP A CA 1
ATOM 1514 C C . ASP A 1 204 ? 10.469 22.781 30.109 1 96.56 204 ASP A C 1
ATOM 1516 O O . ASP A 1 204 ? 11.609 22.594 30.531 1 96.56 204 ASP A O 1
ATOM 1520 N N . LEU A 1 205 ? 9.648 21.875 30.031 1 96.12 205 LEU A N 1
ATOM 1521 C CA . LEU A 1 205 ? 9.898 20.547 30.578 1 96.12 205 LEU A CA 1
ATOM 1522 C C . LEU A 1 205 ? 10.57 19.656 29.547 1 96.12 205 LEU A C 1
ATOM 1524 O O . LEU A 1 205 ? 11.047 18.562 29.875 1 96.12 205 LEU A O 1
ATOM 1528 N N . TYR A 1 206 ? 10.648 20.094 28.281 1 96.31 206 TYR A N 1
ATOM 1529 C CA . TYR A 1 206 ? 11.078 19.172 27.234 1 96.31 206 TYR A CA 1
ATOM 1530 C C . TYR A 1 206 ? 12.188 19.766 26.375 1 96.31 206 TYR A C 1
ATOM 1532 O O . TYR A 1 206 ? 12.484 19.281 25.297 1 96.31 206 TYR A O 1
ATOM 1540 N N . GLU A 1 207 ? 12.805 20.844 26.781 1 95.81 207 GLU A N 1
ATOM 1541 C CA . GLU A 1 207 ? 13.875 21.516 26.047 1 95.81 207 GLU A CA 1
ATOM 1542 C C . GLU A 1 207 ? 15.055 20.578 25.828 1 95.81 207 GLU A C 1
ATOM 1544 O O . GLU A 1 207 ? 15.594 20.5 24.719 1 95.81 207 GLU A O 1
ATOM 1549 N N . GLU A 1 208 ? 15.445 19.906 26.844 1 95.56 208 GLU A N 1
ATOM 1550 C CA . GLU A 1 208 ? 16.594 19 26.781 1 95.56 208 GLU A CA 1
ATOM 1551 C C . GLU A 1 208 ? 16.344 17.859 25.797 1 95.56 208 GLU A C 1
ATOM 1553 O O . GLU A 1 208 ? 17.203 17.516 24.984 1 95.56 208 GLU A O 1
ATOM 1558 N N . GLU A 1 209 ? 15.203 17.312 25.938 1 92.44 209 GLU A N 1
ATOM 1559 C CA . GLU A 1 209 ? 14.852 16.219 25.031 1 92.44 209 GLU A CA 1
ATOM 1560 C C . GLU A 1 209 ? 14.789 16.703 23.578 1 92.44 209 GLU A C 1
ATOM 1562 O O . GLU A 1 209 ? 15.234 16 22.672 1 92.44 209 GLU A O 1
ATOM 1567 N N . ALA A 1 210 ? 14.148 17.812 23.328 1 92.44 210 ALA A N 1
ATOM 1568 C CA . ALA A 1 210 ? 14.055 18.391 21.984 1 92.44 210 ALA A CA 1
ATOM 1569 C C . ALA A 1 210 ? 15.445 18.609 21.391 1 92.44 210 ALA A C 1
ATOM 1571 O O . ALA A 1 210 ? 15.672 18.297 20.219 1 92.44 210 ALA A O 1
ATOM 1572 N N . LEU A 1 211 ? 16.328 19.062 22.188 1 90.56 211 LEU A N 1
ATOM 1573 C CA . LEU A 1 211 ? 17.703 19.297 21.75 1 90.56 211 LEU A CA 1
ATOM 1574 C C . LEU A 1 211 ? 18.375 17.969 21.391 1 90.56 211 LEU A C 1
ATOM 1576 O O . LEU A 1 211 ? 19.047 17.875 20.359 1 90.56 211 LEU A O 1
ATOM 1580 N N . ARG A 1 212 ? 18.203 17.047 22.219 1 87.62 212 ARG A N 1
ATOM 1581 C CA . ARG A 1 212 ? 18.781 15.719 22 1 87.62 212 ARG A CA 1
ATOM 1582 C C . ARG A 1 212 ? 18.266 15.117 20.703 1 87.62 212 ARG A C 1
ATOM 1584 O O . ARG A 1 212 ? 19.016 14.438 19.984 1 87.62 212 ARG A O 1
ATOM 1591 N N . ARG A 1 213 ? 17.094 15.422 20.375 1 80.88 213 ARG A N 1
ATOM 1592 C CA . ARG A 1 213 ? 16.453 14.836 19.203 1 80.88 213 ARG A CA 1
ATOM 1593 C C . ARG A 1 213 ? 16.594 15.75 17.984 1 80.88 213 ARG A C 1
ATOM 1595 O O . ARG A 1 213 ? 16.016 15.477 16.922 1 80.88 213 ARG A O 1
ATOM 1602 N N . ASN A 1 214 ? 17.25 16.812 18.203 1 77.94 214 ASN A N 1
ATOM 1603 C CA . ASN A 1 214 ? 17.406 17.781 17.125 1 77.94 214 ASN A CA 1
ATOM 1604 C C . ASN A 1 214 ? 16.062 18.203 16.547 1 77.94 214 ASN A C 1
ATOM 1606 O O . ASN A 1 214 ? 15.867 18.156 15.328 1 77.94 214 ASN A O 1
ATOM 1610 N N . MET A 1 215 ? 15.203 18.531 17.438 1 83.94 215 MET A N 1
ATOM 1611 C CA . MET A 1 215 ? 13.867 18.969 17.016 1 83.94 215 MET A CA 1
ATOM 1612 C C . MET A 1 215 ? 13.453 20.25 17.75 1 83.94 215 MET A C 1
ATOM 1614 O O . MET A 1 215 ? 14 20.562 18.797 1 83.94 215 MET A O 1
ATOM 1618 N N . ASN A 1 216 ? 12.539 20.953 17.062 1 85.19 216 ASN A N 1
ATOM 1619 C CA . ASN A 1 216 ? 11.953 22.109 17.734 1 85.19 216 ASN A CA 1
ATOM 1620 C C . ASN A 1 216 ? 11.094 21.688 18.922 1 85.19 216 ASN A C 1
ATOM 1622 O O . ASN A 1 216 ? 10.242 20.812 18.812 1 85.19 216 ASN A O 1
ATOM 1626 N N . VAL A 1 217 ? 11.344 22.328 20.109 1 92.94 217 VAL A N 1
ATOM 1627 C CA . VAL A 1 217 ? 10.648 21.953 21.344 1 92.94 217 VAL A CA 1
ATOM 1628 C C . VAL A 1 217 ? 9.148 22.156 21.156 1 92.94 217 VAL A C 1
ATOM 1630 O O . VAL A 1 217 ? 8.344 21.391 21.703 1 92.94 217 VAL A O 1
ATOM 1633 N N . ARG A 1 218 ? 8.758 23.141 20.391 1 90.25 218 ARG A N 1
ATOM 1634 C CA . ARG A 1 218 ? 7.34 23.359 20.109 1 90.25 218 ARG A CA 1
ATOM 1635 C C . ARG A 1 218 ? 6.711 22.141 19.453 1 90.25 218 ARG A C 1
ATOM 1637 O O . ARG A 1 218 ? 5.613 21.719 19.828 1 90.25 218 ARG A O 1
ATOM 1644 N N . MET A 1 219 ? 7.391 21.594 18.531 1 88.5 219 MET A N 1
ATOM 1645 C CA . MET A 1 219 ? 6.895 20.406 17.812 1 88.5 219 MET A CA 1
ATOM 1646 C C . MET A 1 219 ? 6.809 19.203 18.734 1 88.5 219 MET A C 1
ATOM 1648 O O . MET A 1 219 ? 5.824 18.469 18.719 1 88.5 219 MET A O 1
ATOM 1652 N N . LEU A 1 220 ? 7.836 19.047 19.516 1 92.5 220 LEU A N 1
ATOM 1653 C CA . LEU A 1 220 ? 7.875 17.906 20.438 1 92.5 220 LEU A CA 1
ATOM 1654 C C . LEU A 1 220 ? 6.707 17.953 21.406 1 92.5 220 LEU A C 1
ATOM 1656 O O . LEU A 1 220 ? 6.047 16.938 21.656 1 92.5 220 LEU A O 1
ATOM 1660 N N . VAL A 1 221 ? 6.441 19.109 21.938 1 95.94 221 VAL A N 1
ATOM 1661 C CA . VAL A 1 221 ? 5.391 19.25 22.938 1 95.94 221 VAL A CA 1
ATOM 1662 C C . VAL A 1 221 ? 4.023 19.031 22.297 1 95.94 221 VAL A C 1
ATOM 1664 O O . VAL A 1 221 ? 3.117 18.469 22.922 1 95.94 221 VAL A O 1
ATOM 1667 N N . GLU A 1 222 ? 3.879 19.453 21.078 1 94.38 222 GLU A N 1
ATOM 1668 C CA . GLU A 1 222 ? 2.645 19.203 20.328 1 94.38 222 GLU A CA 1
ATOM 1669 C C . GLU A 1 222 ? 2.396 17.719 20.141 1 94.38 222 GLU A C 1
ATOM 1671 O O . GLU A 1 222 ? 1.248 17.266 20.125 1 94.38 222 GLU A O 1
ATOM 1676 N N . PHE A 1 223 ? 3.451 16.984 20.016 1 94.25 223 PHE A N 1
ATOM 1677 C CA . PHE A 1 223 ? 3.344 15.531 19.938 1 94.25 223 PHE A CA 1
ATOM 1678 C C . PHE A 1 223 ? 2.926 14.938 21.266 1 94.25 223 PHE A C 1
ATOM 1680 O O . PHE A 1 223 ? 2.049 14.07 21.328 1 94.25 223 PHE A O 1
ATOM 1687 N N . ILE A 1 224 ? 3.533 15.445 22.297 1 97.06 224 ILE A N 1
ATOM 1688 C CA . ILE A 1 224 ? 3.418 14.836 23.609 1 97.06 224 ILE A CA 1
ATOM 1689 C C . ILE A 1 224 ? 2.049 15.164 24.203 1 97.06 224 ILE A C 1
ATOM 1691 O O . ILE A 1 224 ? 1.4 14.289 24.797 1 97.06 224 ILE A O 1
ATOM 1695 N N . ASP A 1 225 ? 1.56 16.359 24.016 1 97.69 225 ASP A N 1
ATOM 1696 C CA . ASP A 1 225 ? 0.316 16.75 24.672 1 97.69 225 ASP A CA 1
ATOM 1697 C C . ASP A 1 225 ? -0.897 16.25 23.891 1 97.69 225 ASP A C 1
ATOM 1699 O O . ASP A 1 225 ? -2.037 16.438 24.312 1 97.69 225 ASP A O 1
ATOM 1703 N N . GLY A 1 226 ? -0.678 15.664 22.688 1 97.62 226 GLY A N 1
ATOM 1704 C CA . GLY A 1 226 ? -1.744 15.031 21.922 1 97.62 226 GLY A CA 1
ATOM 1705 C C . GLY A 1 226 ? -2.324 15.93 20.859 1 97.62 226 GLY A C 1
ATOM 1706 O O . GLY A 1 226 ? -3.17 15.5 20.062 1 97.62 226 GLY A O 1
ATOM 1707 N N . SER A 1 227 ? -1.866 17.172 20.781 1 98.06 227 SER A N 1
ATOM 1708 C CA . SER A 1 227 ? -2.408 18.094 19.812 1 98.06 227 SER A CA 1
ATOM 1709 C C . SER A 1 227 ? -2.232 17.578 18.391 1 98.06 227 SER A C 1
ATOM 1711 O O . SER A 1 227 ? -3.166 17.625 17.578 1 98.06 227 SER A O 1
ATOM 1713 N N . LYS A 1 228 ? -1.073 17.109 18.125 1 96.81 228 LYS A N 1
ATOM 1714 C CA . LYS A 1 228 ? -0.83 16.609 16.766 1 96.81 228 LYS A CA 1
ATOM 1715 C C . LYS A 1 228 ? -1.737 15.422 16.453 1 96.81 228 LYS A C 1
ATOM 1717 O O . LYS A 1 228 ? -2.229 15.289 15.328 1 96.81 228 LYS A O 1
ATOM 1722 N N . THR A 1 229 ? -1.938 14.547 17.375 1 97.94 229 THR A N 1
ATOM 1723 C CA . THR A 1 229 ? -2.855 13.422 17.188 1 97.94 229 THR A CA 1
ATOM 1724 C C . THR A 1 229 ? -4.254 13.922 16.844 1 97.94 229 THR A C 1
ATOM 1726 O O . THR A 1 229 ? -4.891 13.398 15.93 1 97.94 229 THR A O 1
ATOM 1729 N N . MET A 1 230 ? -4.738 14.938 17.547 1 98.56 230 MET A N 1
ATOM 1730 C CA . MET A 1 230 ? -6.051 15.523 17.297 1 98.56 230 MET A CA 1
ATOM 1731 C C . MET A 1 230 ? -6.145 16.031 15.867 1 98.56 230 MET A C 1
ATOM 1733 O O . MET A 1 230 ? -7.117 15.75 15.164 1 98.56 230 MET A O 1
ATOM 1737 N N . VAL A 1 231 ? -5.129 16.734 15.469 1 98.38 231 VAL A N 1
ATOM 1738 C CA . VAL A 1 231 ? -5.082 17.344 14.156 1 98.38 231 VAL A CA 1
ATOM 1739 C C . VAL A 1 231 ? -5.074 16.266 13.07 1 98.38 231 VAL A C 1
ATOM 1741 O O . VAL A 1 231 ? -5.832 16.344 12.102 1 98.38 231 VAL A O 1
ATOM 1744 N N . GLU A 1 232 ? -4.293 15.266 13.242 1 98.25 232 GLU A N 1
ATOM 1745 C CA . GLU A 1 232 ? -4.117 14.219 12.242 1 98.25 232 GLU A CA 1
ATOM 1746 C C . GLU A 1 232 ? -5.375 13.375 12.102 1 98.25 232 GLU A C 1
ATOM 1748 O O . GLU A 1 232 ? -5.77 13.016 10.984 1 98.25 232 GLU A O 1
ATOM 1753 N N . MET A 1 233 ? -5.984 13.031 13.211 1 98.69 233 MET A N 1
ATOM 1754 C CA . MET A 1 233 ? -7.223 12.258 13.148 1 98.69 233 MET A CA 1
ATOM 1755 C C . MET A 1 233 ? -8.336 13.062 12.477 1 98.69 233 MET A C 1
ATOM 1757 O O . MET A 1 233 ? -9.133 12.516 11.719 1 98.69 233 MET A O 1
ATOM 1761 N N . ALA A 1 234 ? -8.375 14.359 12.75 1 98.75 234 ALA A N 1
ATOM 1762 C CA . ALA A 1 234 ? -9.375 15.219 12.109 1 98.75 234 ALA A CA 1
ATOM 1763 C C . ALA A 1 234 ? -9.172 15.266 10.602 1 98.75 234 ALA A C 1
ATOM 1765 O O . ALA A 1 234 ? -10.133 15.352 9.836 1 98.75 234 ALA A O 1
ATOM 1766 N N . ALA A 1 235 ? -7.918 15.273 10.219 1 98.75 235 ALA A N 1
ATOM 1767 C CA . ALA A 1 235 ? -7.629 15.273 8.781 1 98.75 235 ALA A CA 1
ATOM 1768 C C . ALA A 1 235 ? -8.219 14.031 8.109 1 98.75 235 ALA A C 1
ATOM 1770 O O . ALA A 1 235 ? -8.797 14.125 7.023 1 98.75 235 ALA A O 1
ATOM 1771 N N . ILE A 1 236 ? -8.078 12.859 8.758 1 98.75 236 ILE A N 1
ATOM 1772 C CA . ILE A 1 236 ? -8.656 11.625 8.219 1 98.75 236 ILE A CA 1
ATOM 1773 C C . ILE A 1 236 ? -10.18 11.75 8.172 1 98.75 236 ILE A C 1
ATOM 1775 O O . ILE A 1 236 ? -10.805 11.422 7.164 1 98.75 236 ILE A O 1
ATOM 1779 N N . ALA A 1 237 ? -10.742 12.242 9.25 1 98.81 237 ALA A N 1
ATOM 1780 C CA . ALA A 1 237 ? -12.188 12.438 9.312 1 98.81 237 ALA A CA 1
ATOM 1781 C C . ALA A 1 237 ? -12.672 13.312 8.164 1 98.81 237 ALA A C 1
ATOM 1783 O O . ALA A 1 237 ? -13.609 12.953 7.449 1 98.81 237 ALA A O 1
ATOM 1784 N N . ASN A 1 238 ? -12.008 14.391 7.941 1 98.69 238 ASN A N 1
ATOM 1785 C CA . ASN A 1 238 ? -12.422 15.391 6.965 1 98.69 238 ASN A CA 1
ATOM 1786 C C . ASN A 1 238 ? -12.117 14.945 5.539 1 98.69 238 ASN A C 1
ATOM 1788 O O . ASN A 1 238 ? -12.508 15.609 4.578 1 98.69 238 ASN A O 1
ATOM 1792 N N . ALA A 1 239 ? -11.383 13.891 5.363 1 98.44 239 ALA A N 1
ATOM 1793 C CA . ALA A 1 239 ? -11.148 13.344 4.031 1 98.44 239 ALA A CA 1
ATOM 1794 C C . ALA A 1 239 ? -12.125 12.211 3.725 1 98.44 239 ALA A C 1
ATOM 1796 O O . ALA A 1 239 ? -12.352 11.875 2.561 1 98.44 239 ALA A O 1
ATOM 1797 N N . THR A 1 240 ? -12.75 11.586 4.758 1 98.25 240 THR A N 1
ATOM 1798 C CA . THR A 1 240 ? -13.438 10.32 4.551 1 98.25 240 THR A CA 1
ATOM 1799 C C . THR A 1 240 ? -14.898 10.414 4.988 1 98.25 240 THR A C 1
ATOM 1801 O O . THR A 1 240 ? -15.734 9.633 4.535 1 98.25 240 THR A O 1
ATOM 1804 N N . GLY A 1 241 ? -15.172 11.234 5.883 1 98.31 241 GLY A N 1
ATOM 1805 C CA . GLY A 1 241 ? -16.5 11.289 6.492 1 98.31 241 GLY A CA 1
ATOM 1806 C C . GLY A 1 241 ? -16.578 10.531 7.805 1 98.31 241 GLY A C 1
ATOM 1807 O O . GLY A 1 241 ? -17.609 10.547 8.469 1 98.31 241 GLY A O 1
ATOM 1808 N N . LEU A 1 242 ? -15.539 9.867 8.234 1 98.5 242 LEU A N 1
ATOM 1809 C CA . LEU A 1 242 ? -15.484 9.273 9.562 1 98.5 242 LEU A CA 1
ATOM 1810 C C . LEU A 1 242 ? -15.609 10.344 10.641 1 98.5 242 LEU A C 1
ATOM 1812 O O . LEU A 1 242 ? -15.336 11.523 10.383 1 98.5 242 LEU A O 1
ATOM 1816 N N . LEU A 1 243 ? -15.984 9.945 11.82 1 98.56 243 LEU A N 1
ATOM 1817 C CA . LEU A 1 243 ? -16.203 10.914 12.883 1 98.56 243 LEU A CA 1
ATOM 1818 C C . LEU A 1 243 ? -15.484 10.492 14.164 1 98.56 243 LEU A C 1
ATOM 1820 O O . LEU A 1 243 ? -15.312 9.297 14.414 1 98.56 243 LEU A O 1
ATOM 1824 N N . PRO A 1 244 ? -15.016 11.492 14.93 1 98.62 244 PRO A N 1
ATOM 1825 C CA . PRO A 1 244 ? -14.688 11.078 16.297 1 98.62 244 PRO A CA 1
ATOM 1826 C C . PRO A 1 244 ? -15.906 10.555 17.062 1 98.62 244 PRO A C 1
ATOM 1828 O O . PRO A 1 244 ? -17 11.094 16.922 1 98.62 244 PRO A O 1
ATOM 1831 N N . ASP A 1 245 ? -15.727 9.461 17.781 1 98.62 245 ASP A N 1
ATOM 1832 C CA . ASP A 1 245 ? -16.828 8.867 18.531 1 98.62 245 ASP A CA 1
ATOM 1833 C C . ASP A 1 245 ? -17.281 9.773 19.672 1 98.62 245 ASP A C 1
ATOM 1835 O O . ASP A 1 245 ? -18.438 9.75 20.078 1 98.62 245 ASP A O 1
ATOM 1839 N N . CYS A 1 246 ? -16.422 10.477 20.234 1 98.12 246 CYS A N 1
ATOM 1840 C CA . CYS A 1 246 ? -16.625 11.508 21.234 1 98.12 246 CYS A CA 1
ATOM 1841 C C . CYS A 1 246 ? -15.586 12.609 21.109 1 98.12 246 CYS A C 1
ATOM 1843 O O . CYS A 1 246 ? -14.547 12.414 20.484 1 98.12 246 CYS A O 1
ATOM 1845 N N . PRO A 1 247 ? -15.867 13.844 21.672 1 97.94 247 PRO A N 1
ATOM 1846 C CA . PRO A 1 247 ? -14.844 14.891 21.641 1 97.94 247 PRO A CA 1
ATOM 1847 C C . PRO A 1 247 ? -13.523 14.453 22.266 1 97.94 247 PRO A C 1
ATOM 1849 O O . PRO A 1 247 ? -13.516 13.891 23.375 1 97.94 247 PRO A O 1
ATOM 1852 N N . GLY A 1 248 ? -12.406 14.703 21.578 1 97.88 248 GLY A N 1
ATOM 1853 C CA . GLY A 1 248 ? -11.102 14.297 22.062 1 97.88 248 GLY A CA 1
ATOM 1854 C C . GLY A 1 248 ? -10.781 12.844 21.766 1 97.88 248 GLY A C 1
ATOM 1855 O O . GLY A 1 248 ? -9.664 12.375 22.031 1 97.88 248 GLY A O 1
ATOM 1856 N N . MET A 1 249 ? -11.773 12.047 21.188 1 98.44 249 MET A N 1
ATOM 1857 C CA . MET A 1 249 ? -11.641 10.625 20.891 1 98.44 249 MET A CA 1
ATOM 1858 C C . MET A 1 249 ? -11.344 9.828 22.156 1 98.44 249 MET A C 1
ATOM 1860 O O . MET A 1 249 ? -11.328 10.383 23.25 1 98.44 249 MET A O 1
ATOM 1864 N N . HIS A 1 250 ? -11.211 8.492 22.062 1 98.5 250 HIS A N 1
ATOM 1865 C CA . HIS A 1 250 ? -11.047 7.648 23.234 1 98.5 250 HIS A CA 1
ATOM 1866 C C . HIS A 1 250 ? -9.57 7.492 23.594 1 98.5 250 HIS A C 1
ATOM 1868 O O . HIS A 1 250 ? -9.195 7.57 24.766 1 98.5 250 HIS A O 1
ATOM 1874 N N . GLY A 1 251 ? -8.758 7.277 22.578 1 98.25 251 GLY A N 1
ATOM 1875 C CA . GLY A 1 251 ? -7.34 7.031 22.812 1 98.25 251 GLY A CA 1
ATOM 1876 C C . GLY A 1 251 ? -7.078 5.867 23.75 1 98.25 251 GLY A C 1
ATOM 1877 O O . GLY A 1 251 ? -6.316 6 24.703 1 98.25 251 GLY A O 1
ATOM 1878 N N . PRO A 1 252 ? -7.641 4.707 23.484 1 98.5 252 PRO A N 1
ATOM 1879 C CA . PRO A 1 252 ? -7.488 3.592 24.422 1 98.5 252 PRO A CA 1
ATOM 1880 C C . PRO A 1 252 ? -6.074 3.023 24.438 1 98.5 252 PRO A C 1
ATOM 1882 O O . PRO A 1 252 ? -5.328 3.184 23.469 1 98.5 252 PRO A O 1
ATOM 1885 N N . GLN A 1 253 ? -5.738 2.441 25.594 1 97.75 253 GLN A N 1
ATOM 1886 C CA . GLN A 1 253 ? -4.516 1.646 25.656 1 97.75 253 GLN A CA 1
ATOM 1887 C C . GLN A 1 253 ? -4.734 0.258 25.062 1 97.75 253 GLN A C 1
ATOM 1889 O O . GLN A 1 253 ? -4.676 -0.745 25.781 1 97.75 253 GLN A O 1
ATOM 1894 N N . ALA A 1 254 ? -5.012 0.22 23.781 1 98 254 ALA A N 1
ATOM 1895 C CA . ALA A 1 254 ? -5.25 -1.022 23.062 1 98 254 ALA A CA 1
ATOM 1896 C C . ALA A 1 254 ? -4.035 -1.406 22.219 1 98 254 ALA A C 1
ATOM 1898 O O . ALA A 1 254 ? -3.592 -0.634 21.359 1 98 254 ALA A O 1
ATOM 1899 N N . SER A 1 255 ? -3.502 -2.613 22.547 1 97.69 255 SER A N 1
ATOM 1900 C CA . SER A 1 255 ? -2.381 -3.115 21.75 1 97.69 255 SER A CA 1
ATOM 1901 C C . SER A 1 255 ? -2.807 -3.438 20.328 1 97.69 255 SER A C 1
ATOM 1903 O O . SER A 1 255 ? -4 -3.523 20.031 1 97.69 255 SER A O 1
ATOM 1905 N N . LEU A 1 256 ? -1.828 -3.551 19.453 1 96.81 256 LEU A N 1
ATOM 1906 C CA . LEU A 1 256 ? -2.111 -3.896 18.062 1 96.81 256 LEU A CA 1
ATOM 1907 C C . LEU A 1 256 ? -3.008 -5.129 17.984 1 96.81 256 LEU A C 1
ATOM 1909 O O . LEU A 1 256 ? -3.947 -5.168 17.188 1 96.81 256 LEU A O 1
ATOM 1913 N N . GLU A 1 257 ? -2.793 -6.145 18.797 1 95.69 257 GLU A N 1
ATOM 1914 C CA . GLU A 1 257 ? -3.525 -7.406 18.781 1 95.69 257 GLU A CA 1
ATOM 1915 C C . GLU A 1 257 ? -4.949 -7.23 19.297 1 95.69 257 GLU A C 1
ATOM 1917 O O . GLU A 1 257 ? -5.828 -8.039 18.984 1 95.69 257 GLU A O 1
ATOM 1922 N N . ASP A 1 258 ? -5.148 -6.137 20 1 97.69 258 ASP A N 1
ATOM 1923 C CA . ASP A 1 258 ? -6.434 -5.996 20.688 1 97.69 258 ASP A CA 1
ATOM 1924 C C . ASP A 1 258 ? -7.273 -4.891 20.047 1 97.69 258 ASP A C 1
ATOM 1926 O O . ASP A 1 258 ? -8.406 -4.648 20.469 1 97.69 258 ASP A O 1
ATOM 1930 N N . LEU A 1 259 ? -6.766 -4.191 19.094 1 98.38 259 LEU A N 1
ATOM 1931 C CA . LEU A 1 259 ? -7.477 -3.07 18.484 1 98.38 259 LEU A CA 1
ATOM 1932 C C . LEU A 1 259 ? -8.875 -3.488 18.031 1 98.38 259 LEU A C 1
ATOM 1934 O O . LEU A 1 259 ? -9.852 -2.775 18.281 1 98.38 259 LEU A O 1
ATOM 1938 N N . ASN A 1 260 ? -8.984 -4.688 17.375 1 98.25 260 ASN A N 1
ATOM 1939 C CA . ASN A 1 260 ? -10.258 -5.129 16.797 1 98.25 260 ASN A CA 1
ATOM 1940 C C . ASN A 1 260 ? -11.156 -5.758 17.859 1 98.25 260 ASN A C 1
ATOM 1942 O O . ASN A 1 260 ? -12.164 -6.379 17.531 1 98.25 260 ASN A O 1
ATOM 1946 N N . LYS A 1 261 ? -10.75 -5.723 19.094 1 98.31 261 LYS A N 1
ATOM 1947 C CA . LYS A 1 261 ? -11.586 -6.113 20.234 1 98.31 261 LYS A CA 1
ATOM 1948 C C . LYS A 1 261 ? -12.055 -4.887 21.016 1 98.31 261 LYS A C 1
ATOM 1950 O O . LYS A 1 261 ? -13.109 -4.922 21.656 1 98.31 261 LYS A O 1
ATOM 1955 N N . VAL A 1 262 ? -11.305 -3.799 20.922 1 98.75 262 VAL A N 1
ATOM 1956 C CA . VAL A 1 262 ? -11.547 -2.627 21.75 1 98.75 262 VAL A CA 1
ATOM 1957 C C . VAL A 1 262 ? -12.258 -1.55 20.938 1 98.75 262 VAL A C 1
ATOM 1959 O O . VAL A 1 262 ? -13.281 -1.018 21.359 1 98.75 262 VAL A O 1
ATOM 1962 N N . LEU A 1 263 ? -11.734 -1.202 19.766 1 98.75 263 LEU A N 1
ATOM 1963 C CA . LEU A 1 263 ? -12.305 -0.161 18.922 1 98.75 263 LEU A CA 1
ATOM 1964 C C . LEU A 1 263 ? -13.375 -0.735 18 1 98.75 263 LEU A C 1
ATOM 1966 O O . LEU A 1 263 ? -13.258 -0.653 16.781 1 98.75 263 LEU A O 1
ATOM 1970 N N . ILE A 1 264 ? -14.367 -1.321 18.609 1 98.62 264 ILE A N 1
ATOM 1971 C CA . ILE A 1 264 ? -15.547 -1.892 17.969 1 98.62 264 ILE A CA 1
ATOM 1972 C C . ILE A 1 264 ? -16.797 -1.481 18.719 1 98.62 264 ILE A C 1
ATOM 1974 O O . ILE A 1 264 ? -16.719 -0.875 19.797 1 98.62 264 ILE A O 1
ATOM 1978 N N . PRO A 1 265 ? -18 -1.7 18.125 1 98.19 265 PRO A N 1
ATOM 1979 C CA . PRO A 1 265 ? -19.234 -1.271 18.781 1 98.19 265 PRO A CA 1
ATOM 1980 C C . PRO A 1 265 ? -19.406 -1.856 20.172 1 98.19 265 PRO A C 1
ATOM 1982 O O . PRO A 1 265 ? -19.062 -3.02 20.406 1 98.19 265 PRO A O 1
ATOM 1985 N N . LYS A 1 266 ? -19.969 -1.052 21.062 1 98.44 266 LYS A N 1
ATOM 1986 C CA . LYS A 1 266 ? -20.25 -1.462 22.438 1 98.44 266 LYS A CA 1
ATOM 1987 C C . LYS A 1 266 ? -21.109 -2.725 22.469 1 98.44 266 LYS A C 1
ATOM 1989 O O . LYS A 1 266 ? -20.922 -3.584 23.344 1 98.44 266 LYS A O 1
ATOM 1994 N N . GLU A 1 267 ? -22.047 -2.848 21.578 1 97.38 267 GLU A N 1
ATOM 1995 C CA . GLU A 1 267 ? -22.953 -4 21.516 1 97.38 267 GLU A CA 1
ATOM 1996 C C . GLU A 1 267 ? -22.172 -5.293 21.297 1 97.38 267 GLU A C 1
ATOM 1998 O O . GLU A 1 267 ? -22.641 -6.379 21.641 1 97.38 267 GLU A O 1
ATOM 2003 N N . ASP A 1 268 ? -20.984 -5.184 20.781 1 97.31 268 ASP A N 1
ATOM 2004 C CA . ASP A 1 268 ? -20.172 -6.359 20.5 1 97.31 268 ASP A CA 1
ATOM 2005 C C . ASP A 1 268 ? -18.984 -6.445 21.453 1 97.31 268 ASP A C 1
ATOM 2007 O O . ASP A 1 268 ? -18.016 -7.152 21.188 1 97.31 268 ASP A O 1
ATOM 2011 N N . GLY A 1 269 ? -18.969 -5.605 22.5 1 98.12 269 GLY A N 1
ATOM 2012 C CA . GLY A 1 269 ? -17.969 -5.727 23.547 1 98.12 269 GLY A CA 1
ATOM 2013 C C . GLY A 1 269 ? -16.906 -4.641 23.484 1 98.12 269 GLY A C 1
ATOM 2014 O O . GLY A 1 269 ? -15.984 -4.617 24.312 1 98.12 269 GLY A O 1
ATOM 2015 N N . GLY A 1 270 ? -16.984 -3.701 22.547 1 98.62 270 GLY A N 1
ATOM 2016 C CA . GLY A 1 270 ? -16 -2.639 22.422 1 98.62 270 GLY A CA 1
ATOM 2017 C C . GLY A 1 270 ? -16.406 -1.356 23.125 1 98.62 270 GLY A C 1
ATOM 2018 O O . GLY A 1 270 ? -17.125 -1.394 24.125 1 98.62 270 GLY A O 1
ATOM 2019 N N . ILE A 1 271 ? -15.867 -0.234 22.672 1 98.75 271 ILE A N 1
ATOM 2020 C CA . ILE A 1 271 ? -16.094 1.004 23.422 1 98.75 271 ILE A CA 1
ATOM 2021 C C . ILE A 1 271 ? -16.781 2.025 22.531 1 98.75 271 ILE A C 1
ATOM 2023 O O . ILE A 1 271 ? -17.172 3.105 22.984 1 98.75 271 ILE A O 1
ATOM 2027 N N . LEU A 1 272 ? -17.016 1.693 21.25 1 98.69 272 LEU A N 1
ATOM 2028 C CA . LEU A 1 272 ? -17.5 2.682 20.297 1 98.69 272 LEU A CA 1
ATOM 2029 C C . LEU A 1 272 ? -19.016 2.783 20.344 1 98.69 272 LEU A C 1
ATOM 2031 O O . LEU A 1 272 ? -19.703 1.769 20.453 1 98.69 272 LEU A O 1
ATOM 2035 N N . ASP A 1 273 ? -19.547 3.939 20.219 1 98.25 273 ASP A N 1
ATOM 2036 C CA . ASP A 1 273 ? -20.984 4.172 20.141 1 98.25 273 ASP A CA 1
ATOM 2037 C C . ASP A 1 273 ? -21.5 4.055 18.703 1 98.25 273 ASP A C 1
ATOM 2039 O O . ASP A 1 273 ? -22.688 3.908 18.484 1 98.25 273 ASP A O 1
ATOM 2043 N N . ARG A 1 274 ? -20.578 4.086 17.719 1 96.25 274 ARG A N 1
ATOM 2044 C CA . ARG A 1 274 ? -20.984 4.051 16.312 1 96.25 274 ARG A CA 1
ATOM 2045 C C . ARG A 1 274 ? -19.906 3.408 15.453 1 96.25 274 ARG A C 1
ATOM 2047 O O . ARG A 1 274 ? -18.766 3.23 15.898 1 96.25 274 ARG A O 1
ATOM 2054 N N . TYR A 1 275 ? -20.312 3.045 14.172 1 95.56 275 TYR A N 1
ATOM 2055 C CA . TYR A 1 275 ? -19.375 2.684 13.125 1 95.56 275 TYR A CA 1
ATOM 2056 C C . TYR A 1 275 ? -18.766 3.926 12.477 1 95.56 275 TYR A C 1
ATOM 2058 O O . TYR A 1 275 ? -19.359 5.012 12.547 1 95.56 275 TYR A O 1
ATOM 2066 N N . GLY A 1 276 ? -17.641 3.703 11.852 1 98.06 276 GLY A N 1
ATOM 2067 C CA . GLY A 1 276 ? -17.078 4.789 11.062 1 98.06 276 GLY A CA 1
ATOM 2068 C C . GLY A 1 276 ? -16.453 5.875 11.914 1 98.06 276 GLY A C 1
ATOM 2069 O O . GLY A 1 276 ? -16.812 7.051 11.789 1 98.06 276 GLY A O 1
ATOM 2070 N N . VAL A 1 277 ? -15.469 5.43 12.727 1 98.5 277 VAL A N 1
ATOM 2071 C CA . VAL A 1 277 ? -14.891 6.332 13.719 1 98.5 277 VAL A CA 1
ATOM 2072 C C . VAL A 1 277 ? -13.406 6.52 13.453 1 98.5 277 VAL A C 1
ATOM 2074 O O . VAL A 1 277 ? -12.734 5.602 12.969 1 98.5 277 VAL A O 1
ATOM 2077 N N . VAL A 1 278 ? -12.914 7.727 13.664 1 98.81 278 VAL A N 1
ATOM 2078 C CA . VAL A 1 278 ? -11.477 7.941 13.766 1 98.81 278 VAL A CA 1
ATOM 2079 C C . VAL A 1 278 ? -11.047 7.922 15.227 1 98.81 278 VAL A C 1
ATOM 2081 O O . VAL A 1 278 ? -11.758 8.438 16.094 1 98.81 278 VAL A O 1
ATOM 2084 N N . ASP A 1 279 ? -9.953 7.285 15.523 1 98.88 279 ASP A N 1
ATOM 2085 C CA . ASP A 1 279 ? -9.383 7.25 16.875 1 98.88 279 ASP A CA 1
ATOM 2086 C C . ASP A 1 279 ? -7.891 6.922 16.828 1 98.88 279 ASP A C 1
ATOM 2088 O O . ASP A 1 279 ? -7.289 6.895 15.75 1 98.88 279 ASP A O 1
ATOM 2092 N N . TYR A 1 280 ? -7.277 6.91 17.969 1 98.69 280 TYR A N 1
ATOM 2093 C CA . TYR A 1 280 ? -5.875 6.543 18.125 1 98.69 280 TYR A CA 1
ATOM 2094 C C . TYR A 1 280 ? -5.676 5.598 19.297 1 98.69 280 TYR A C 1
ATOM 2096 O O . TYR A 1 280 ? -6.594 5.395 20.094 1 98.69 280 TYR A O 1
ATOM 2104 N N . SER A 1 281 ? -4.582 4.93 19.297 1 98.62 281 SER A N 1
ATOM 2105 C CA . SER A 1 281 ? -4.262 4.043 20.422 1 98.62 281 SER A CA 1
ATOM 2106 C C . SER A 1 281 ? -2.945 4.441 21.078 1 98.62 281 SER A C 1
ATOM 2108 O O . SER A 1 281 ? -1.997 4.836 20.391 1 98.62 281 SER A O 1
ATOM 2110 N N . THR A 1 282 ? -2.867 4.297 22.344 1 97.69 282 THR A N 1
ATOM 2111 C CA . THR A 1 282 ? -1.637 4.496 23.109 1 97.69 282 THR A CA 1
ATOM 2112 C C . THR A 1 282 ? -1.028 3.154 23.5 1 97.69 282 THR A C 1
ATOM 2114 O O . THR A 1 282 ? -0.096 3.105 24.312 1 97.69 282 THR A O 1
ATOM 2117 N N . GLY A 1 283 ? -1.603 2.119 22.969 1 96.81 283 GLY A N 1
ATOM 2118 C CA . GLY A 1 283 ? -1.152 0.781 23.328 1 96.81 283 GLY A CA 1
ATOM 2119 C C . GLY A 1 283 ? 0.099 0.358 22.578 1 96.81 283 GLY A C 1
ATOM 2120 O O . GLY A 1 283 ? 0.609 1.101 21.734 1 96.81 283 GLY A O 1
ATOM 2121 N N . GLN A 1 284 ? 0.527 -0.825 22.906 1 95.06 284 GLN A N 1
ATOM 2122 C CA . GLN A 1 284 ? 1.798 -1.33 22.391 1 95.06 284 GLN A CA 1
ATOM 2123 C C . GLN A 1 284 ? 1.645 -1.869 20.969 1 95.06 284 GLN A C 1
ATOM 2125 O O . GLN A 1 284 ? 0.643 -2.512 20.656 1 95.06 284 GLN A O 1
ATOM 2130 N N . GLY A 1 285 ? 2.691 -1.586 20.156 1 94.19 285 GLY A N 1
ATOM 2131 C CA . GLY A 1 285 ? 2.82 -2.275 18.875 1 94.19 285 GLY A CA 1
ATOM 2132 C C . GLY A 1 285 ? 2.141 -1.548 17.734 1 94.19 285 GLY A C 1
ATOM 2133 O O . GLY A 1 285 ? 2.34 -1.891 16.578 1 94.19 285 GLY A O 1
ATOM 2134 N N . VAL A 1 286 ? 1.316 -0.531 17.984 1 95.31 286 VAL A N 1
ATOM 2135 C CA . VAL A 1 286 ? 0.592 0.166 16.922 1 95.31 286 VAL A CA 1
ATOM 2136 C C . VAL A 1 286 ? 1.484 1.241 16.312 1 95.31 286 VAL A C 1
ATOM 2138 O O . VAL A 1 286 ? 1.562 1.365 15.086 1 95.31 286 VAL A O 1
ATOM 2141 N N . SER A 1 287 ? 2.133 2.039 17.109 1 92.81 287 SER A N 1
ATOM 2142 C CA . SER A 1 287 ? 3.039 3.08 16.641 1 92.81 287 SER A CA 1
ATOM 2143 C C . SER A 1 287 ? 4.332 2.482 16.094 1 92.81 287 SER A C 1
ATOM 2145 O O . SER A 1 287 ? 4.805 1.454 16.594 1 92.81 287 SER A O 1
ATOM 2147 N N . PRO A 1 288 ? 4.887 2.975 15.117 1 92.81 288 PRO A N 1
ATOM 2148 C CA . PRO A 1 288 ? 4.531 4.203 14.398 1 92.81 288 PRO A CA 1
ATOM 2149 C C . PRO A 1 288 ? 3.506 3.969 13.297 1 92.81 288 PRO A C 1
ATOM 2151 O O . PRO A 1 288 ? 3.271 4.852 12.469 1 92.81 288 PRO A O 1
ATOM 2154 N N . GLY A 1 289 ? 2.805 2.938 13.367 1 95.69 289 GLY A N 1
ATOM 2155 C CA . GLY A 1 289 ? 1.938 2.525 12.273 1 95.69 289 GLY A CA 1
ATOM 2156 C C . GLY A 1 289 ? 0.55 3.131 12.352 1 95.69 289 GLY A C 1
ATOM 2157 O O . GLY A 1 289 ? 0.277 3.961 13.219 1 95.69 289 GLY A O 1
ATOM 2158 N N . VAL A 1 290 ? -0.281 2.844 11.328 1 98.38 290 VAL A N 1
ATOM 2159 C CA . VAL A 1 290 ? -1.687 3.221 11.227 1 98.38 290 VAL A CA 1
ATOM 2160 C C . VAL A 1 290 ? -2.547 1.969 11.07 1 98.38 290 VAL A C 1
ATOM 2162 O O . VAL A 1 290 ? -2.045 0.908 10.688 1 98.38 290 VAL A O 1
ATOM 2165 N N . PHE A 1 291 ? -3.857 2.078 11.398 1 98.69 291 PHE A N 1
ATOM 2166 C CA . PHE A 1 291 ? -4.707 0.893 11.359 1 98.69 291 PHE A CA 1
ATOM 2167 C C . PHE A 1 291 ? -6.086 1.231 10.805 1 98.69 291 PHE A C 1
ATOM 2169 O O . PHE A 1 291 ? -6.508 2.389 10.836 1 98.69 291 PHE A O 1
ATOM 2176 N N . VAL A 1 292 ? -6.762 0.273 10.25 1 98.69 292 VAL A N 1
ATOM 2177 C CA . VAL A 1 292 ? -8.18 0.258 9.898 1 98.69 292 VAL A CA 1
ATOM 2178 C C . VAL A 1 292 ? -8.828 -1.014 10.438 1 98.69 292 VAL A C 1
ATOM 2180 O O . VAL A 1 292 ? -8.312 -2.115 10.242 1 98.69 292 VAL A O 1
ATOM 2183 N N . ILE A 1 293 ? -9.805 -0.858 11.188 1 98.69 293 ILE A N 1
ATOM 2184 C CA . ILE A 1 293 ? -10.633 -1.978 11.609 1 98.69 293 ILE A CA 1
ATOM 2185 C C . ILE A 1 293 ? -11.844 -2.1 10.688 1 98.69 293 ILE A C 1
ATOM 2187 O O . ILE A 1 293 ? -12.594 -1.137 10.508 1 98.69 293 ILE A O 1
ATOM 2191 N N . ALA A 1 294 ? -12.008 -3.217 10.133 1 97.56 294 ALA A N 1
ATOM 2192 C CA . ALA A 1 294 ? -13.109 -3.48 9.211 1 97.56 294 ALA A CA 1
ATOM 2193 C C . ALA A 1 294 ? -13.992 -4.613 9.727 1 97.56 294 ALA A C 1
ATOM 2195 O O . ALA A 1 294 ? -13.531 -5.484 10.461 1 97.56 294 ALA A O 1
ATOM 2196 N N . GLU A 1 295 ? -15.195 -4.551 9.383 1 96.94 295 GLU A N 1
ATOM 2197 C CA . GLU A 1 295 ? -16.109 -5.648 9.664 1 96.94 295 GLU A CA 1
ATOM 2198 C C . GLU A 1 295 ? -16.297 -6.543 8.445 1 96.94 295 GLU A C 1
ATOM 2200 O O . GLU A 1 295 ? -16.656 -6.062 7.367 1 96.94 295 GLU A O 1
ATOM 2205 N N . ILE A 1 296 ? -16.016 -7.766 8.586 1 94 296 ILE A N 1
ATOM 2206 C CA . ILE A 1 296 ? -16.25 -8.789 7.574 1 94 296 ILE A CA 1
ATOM 2207 C C . ILE A 1 296 ? -17.219 -9.836 8.117 1 94 296 ILE A C 1
ATOM 2209 O O . ILE A 1 296 ? -16.844 -10.664 8.953 1 94 296 ILE A O 1
ATOM 2213 N N . THR A 1 297 ? -18.438 -9.789 7.598 1 87.25 297 THR A N 1
ATOM 2214 C CA . THR A 1 297 ? -19.484 -10.609 8.203 1 87.25 297 THR A CA 1
ATOM 2215 C C . THR A 1 297 ? -19.734 -11.867 7.379 1 87.25 297 THR A C 1
ATOM 2217 O O . THR A 1 297 ? -20.25 -12.859 7.891 1 87.25 297 THR A O 1
ATOM 2220 N N . HIS A 1 298 ? -19.375 -11.758 6.109 1 89.5 298 HIS A N 1
ATOM 2221 C CA . HIS A 1 298 ? -19.641 -12.906 5.258 1 89.5 298 HIS A CA 1
ATOM 2222 C C . HIS A 1 298 ? -18.906 -14.148 5.773 1 89.5 298 HIS A C 1
ATOM 2224 O O . HIS A 1 298 ? -17.703 -14.133 5.969 1 89.5 298 HIS A O 1
ATOM 2230 N N . PRO A 1 299 ? -19.609 -15.211 6 1 88.69 299 PRO A N 1
ATOM 2231 C CA . PRO A 1 299 ? -19.031 -16.375 6.672 1 88.69 299 PRO A CA 1
ATOM 2232 C C . PRO A 1 299 ? -17.844 -16.953 5.926 1 88.69 299 PRO A C 1
ATOM 2234 O O . PRO A 1 299 ? -16.828 -17.297 6.543 1 88.69 299 PRO A O 1
ATOM 2237 N N . ARG A 1 300 ? -17.953 -17.047 4.645 1 87.88 300 ARG A N 1
ATOM 2238 C CA . ARG A 1 300 ? -16.859 -17.625 3.857 1 87.88 300 ARG A CA 1
ATOM 2239 C C . ARG A 1 300 ? -15.617 -16.734 3.92 1 87.88 300 ARG A C 1
ATOM 2241 O O . ARG A 1 300 ? -14.492 -17.25 4 1 87.88 300 ARG A O 1
ATOM 2248 N N . LEU A 1 301 ? -15.797 -15.492 3.797 1 91.06 301 LEU A N 1
ATOM 2249 C CA . LEU A 1 301 ? -14.664 -14.578 3.875 1 91.06 301 LEU A CA 1
ATOM 2250 C C . LEU A 1 301 ? -14.039 -14.609 5.266 1 91.06 301 LEU A C 1
ATOM 2252 O O . LEU A 1 301 ? -12.812 -14.586 5.398 1 91.06 301 LEU A O 1
ATOM 2256 N N . ARG A 1 302 ? -14.852 -14.68 6.277 1 91.94 302 ARG A N 1
ATOM 2257 C CA . ARG A 1 302 ? -14.344 -14.766 7.641 1 91.94 302 ARG A CA 1
ATOM 2258 C C . ARG A 1 302 ? -13.5 -16.016 7.836 1 91.94 302 ARG A C 1
ATOM 2260 O O . ARG A 1 302 ? -12.445 -15.977 8.477 1 91.94 302 ARG A O 1
ATOM 2267 N N . GLU A 1 303 ? -14.039 -17.062 7.32 1 89.06 303 GLU A N 1
ATOM 2268 C CA . GLU A 1 303 ? -13.305 -18.312 7.398 1 89.06 303 GLU A CA 1
ATOM 2269 C C . GLU A 1 303 ? -11.938 -18.203 6.723 1 89.06 303 GLU A C 1
ATOM 2271 O O . GLU A 1 303 ? -10.938 -18.688 7.246 1 89.06 303 GLU A O 1
ATOM 2276 N N . ARG A 1 304 ? -11.953 -17.594 5.586 1 89.5 304 ARG A N 1
ATOM 2277 C CA . ARG A 1 304 ? -10.695 -17.422 4.859 1 89.5 304 ARG A CA 1
ATOM 2278 C C . ARG A 1 304 ? -9.727 -16.531 5.633 1 89.5 304 ARG A C 1
ATOM 2280 O O . ARG A 1 304 ? -8.531 -16.828 5.699 1 89.5 304 ARG A O 1
ATOM 2287 N N . MET A 1 305 ? -10.219 -15.5 6.215 1 92.31 305 MET A N 1
ATOM 2288 C CA . MET A 1 305 ? -9.383 -14.609 7.016 1 92.31 305 MET A CA 1
ATOM 2289 C C . MET A 1 305 ? -8.75 -15.352 8.18 1 92.31 305 MET A C 1
ATOM 2291 O O . MET A 1 305 ? -7.586 -15.117 8.516 1 92.31 305 MET A O 1
ATOM 2295 N N . LYS A 1 306 ? -9.508 -16.219 8.75 1 89.56 306 LYS A N 1
ATOM 2296 C CA . LYS A 1 306 ? -9 -17.047 9.844 1 89.56 306 LYS A CA 1
ATOM 2297 C C . LYS A 1 306 ? -7.91 -18 9.352 1 89.56 306 LYS A C 1
ATOM 2299 O O . LYS A 1 306 ? -6.871 -18.141 10 1 89.56 306 LYS A O 1
ATOM 2304 N N . ASP A 1 307 ? -8.164 -18.562 8.203 1 85.94 307 ASP A N 1
ATOM 2305 C CA . ASP A 1 307 ? -7.207 -19.5 7.625 1 85.94 307 ASP A CA 1
ATOM 2306 C C . ASP A 1 307 ? -5.887 -18.812 7.297 1 85.94 307 ASP A C 1
ATOM 2308 O O . ASP A 1 307 ? -4.82 -19.422 7.387 1 85.94 307 ASP A O 1
ATOM 2312 N N . LEU A 1 308 ? -5.996 -17.594 6.945 1 88.12 308 LEU A N 1
ATOM 2313 C CA . LEU A 1 308 ? -4.812 -16.812 6.598 1 88.12 308 LEU A CA 1
ATOM 2314 C C . LEU A 1 308 ? -4.168 -16.219 7.844 1 88.12 308 LEU A C 1
ATOM 2316 O O . LEU A 1 308 ? -3.229 -15.422 7.746 1 88.12 308 LEU A O 1
ATOM 2320 N N . LYS A 1 309 ? -4.734 -16.5 9 1 87.88 309 LYS A N 1
ATOM 2321 C CA . LYS A 1 309 ? -4.207 -16.109 10.305 1 87.88 309 LYS A CA 1
ATOM 2322 C C . LYS A 1 309 ? -4.258 -14.602 10.492 1 87.88 309 LYS A C 1
ATOM 2324 O O . LYS A 1 309 ? -3.348 -14.008 11.078 1 87.88 309 LYS A O 1
ATOM 2329 N N . ILE A 1 310 ? -5.277 -13.984 9.938 1 89.81 310 ILE A N 1
ATOM 2330 C CA . ILE A 1 310 ? -5.473 -12.547 10.102 1 89.81 310 ILE A CA 1
ATOM 2331 C C . ILE A 1 310 ? -6.254 -12.281 11.383 1 89.81 310 ILE A C 1
ATOM 2333 O O . ILE A 1 310 ? -6.027 -11.266 12.055 1 89.81 310 ILE A O 1
ATOM 2337 N N . GLY A 1 311 ? -7.156 -13.148 11.727 1 90.56 311 GLY A N 1
ATOM 2338 C CA . GLY A 1 311 ? -7.973 -13.016 12.922 1 90.56 311 GLY A CA 1
ATOM 2339 C C . GLY A 1 311 ? -9.211 -13.891 12.891 1 90.56 311 GLY A C 1
ATOM 2340 O O . GLY A 1 311 ? -9.461 -14.594 11.914 1 90.56 311 GLY A O 1
ATOM 2341 N N . GLU A 1 312 ? -9.984 -13.836 13.938 1 91.38 312 GLU A N 1
ATOM 2342 C CA . GLU A 1 312 ? -11.164 -14.688 14.062 1 91.38 312 GLU A CA 1
ATOM 2343 C C . GLU A 1 312 ? -12.414 -13.969 13.539 1 91.38 312 GLU A C 1
ATOM 2345 O O . GLU A 1 312 ? -13.367 -14.617 13.109 1 91.38 312 GLU A O 1
ATOM 2350 N N . GLY A 1 313 ? -12.375 -12.617 13.57 1 92.44 313 GLY A N 1
ATOM 2351 C CA . GLY A 1 313 ? -13.516 -11.852 13.094 1 92.44 313 GLY A CA 1
ATOM 2352 C C . GLY A 1 313 ? -14.617 -11.719 14.125 1 92.44 313 GLY A C 1
ATOM 2353 O O . GLY A 1 313 ? -14.461 -12.148 15.266 1 92.44 313 GLY A O 1
ATOM 2354 N N . PRO A 1 314 ? -15.727 -11.031 13.891 1 96.25 314 PRO A N 1
ATOM 2355 C CA . PRO A 1 314 ? -15.984 -10.445 12.57 1 96.25 314 PRO A CA 1
ATOM 2356 C C . PRO A 1 314 ? -15.211 -9.148 12.344 1 96.25 314 PRO A C 1
ATOM 2358 O O . PRO A 1 314 ? -15.25 -8.586 11.242 1 96.25 314 PRO A O 1
ATOM 2361 N N . TYR A 1 315 ? -14.539 -8.625 13.352 1 98.06 315 TYR A N 1
ATOM 2362 C CA . TYR A 1 315 ? -13.734 -7.414 13.211 1 98.06 315 TYR A CA 1
ATOM 2363 C C . TYR A 1 315 ? -12.273 -7.758 12.977 1 98.06 315 TYR A C 1
ATOM 2365 O O . TYR A 1 315 ? -11.68 -8.531 13.727 1 98.06 315 TYR A O 1
ATOM 2373 N N . PHE A 1 316 ? -11.719 -7.191 11.922 1 97.75 316 PHE A N 1
ATOM 2374 C CA . PHE A 1 316 ? -10.336 -7.461 11.547 1 97.75 316 PHE A CA 1
ATOM 2375 C C . PHE A 1 316 ? -9.531 -6.172 11.5 1 97.75 316 PHE A C 1
ATOM 2377 O O . PHE A 1 316 ? -10.023 -5.141 11.039 1 97.75 316 PHE A O 1
ATOM 2384 N N . THR A 1 317 ? -8.266 -6.199 11.938 1 97.94 317 THR A N 1
ATOM 2385 C CA . THR A 1 317 ? -7.359 -5.055 11.898 1 97.94 317 THR A CA 1
ATOM 2386 C C . THR A 1 317 ? -6.457 -5.113 10.672 1 97.94 317 THR A C 1
ATOM 2388 O O . THR A 1 317 ? -5.727 -6.09 10.477 1 97.94 317 THR A O 1
ATOM 2391 N N . PHE A 1 318 ? -6.574 -4.188 9.812 1 97.62 318 PHE A N 1
ATOM 2392 C CA . PHE A 1 318 ? -5.578 -3.912 8.781 1 97.62 318 PHE A CA 1
ATOM 2393 C C . PHE A 1 318 ? -4.559 -2.896 9.273 1 97.62 318 PHE A C 1
ATOM 2395 O O . PHE A 1 318 ? -4.922 -1.889 9.891 1 97.62 318 PHE A O 1
ATOM 2402 N N . TYR A 1 319 ? -3.256 -3.172 8.984 1 97.25 319 TYR A N 1
ATOM 2403 C CA . TYR A 1 319 ? -2.197 -2.441 9.672 1 97.25 319 TYR A CA 1
ATOM 2404 C C . TYR A 1 319 ? -1.051 -2.119 8.727 1 97.25 319 TYR A C 1
ATOM 2406 O O . TYR A 1 319 ? -0.664 -2.953 7.902 1 97.25 319 TYR A O 1
ATOM 2414 N N . ARG A 1 320 ? -0.616 -0.86 8.625 1 97 320 ARG A N 1
ATOM 2415 C CA . ARG A 1 320 ? 0.659 -0.422 8.07 1 97 320 ARG A CA 1
ATOM 2416 C C . ARG A 1 320 ? 1.643 -0.051 9.172 1 97 320 ARG A C 1
ATOM 2418 O O . ARG A 1 320 ? 1.437 0.93 9.891 1 97 320 ARG A O 1
ATOM 2425 N N . PRO A 1 321 ? 2.777 -0.717 9.289 1 95.19 321 PRO A N 1
ATOM 2426 C CA . PRO A 1 321 ? 3.596 -0.665 10.5 1 95.19 321 PRO A CA 1
ATOM 2427 C C . PRO A 1 321 ? 4.465 0.588 10.57 1 95.19 321 PRO A C 1
ATOM 2429 O O . PRO A 1 321 ? 5.145 0.818 11.578 1 95.19 321 PRO A O 1
ATOM 2432 N N . TYR A 1 322 ? 4.488 1.461 9.508 1 93.62 322 TYR A N 1
ATOM 2433 C CA . TYR A 1 322 ? 5.379 2.617 9.516 1 93.62 322 TYR A CA 1
ATOM 2434 C C . TYR A 1 322 ? 4.758 3.789 8.766 1 93.62 322 TYR A C 1
ATOM 2436 O O . TYR A 1 322 ? 3.797 3.611 8.008 1 93.62 322 TYR A O 1
ATOM 2444 N N . HIS A 1 323 ? 5.199 4.906 9.016 1 93.62 323 HIS A N 1
ATOM 2445 C CA . HIS A 1 323 ? 5.043 6.102 8.195 1 93.62 323 HIS A CA 1
ATOM 2446 C C . HIS A 1 323 ? 6.371 6.828 8.016 1 93.62 323 HIS A C 1
ATOM 2448 O O . HIS A 1 323 ? 7.164 6.914 8.961 1 93.62 323 HIS A O 1
ATOM 2454 N N . LEU A 1 324 ? 6.668 7.348 6.848 1 94.69 324 LEU A N 1
ATOM 2455 C CA . LEU A 1 324 ? 8 7.867 6.566 1 94.69 324 LEU A CA 1
ATOM 2456 C C . LEU A 1 324 ? 7.969 9.383 6.379 1 94.69 324 LEU A C 1
ATOM 2458 O O . LEU A 1 324 ? 8.922 9.969 5.855 1 94.69 324 LEU A O 1
ATOM 2462 N N . THR A 1 325 ? 6.879 9.953 6.703 1 93.25 325 THR A N 1
ATOM 2463 C CA . THR A 1 325 ? 6.688 11.398 6.773 1 93.25 325 THR A CA 1
ATOM 2464 C C . THR A 1 325 ? 7.148 12.062 5.48 1 93.25 325 THR A C 1
ATOM 2466 O O . THR A 1 325 ? 6.676 11.719 4.395 1 93.25 325 THR A O 1
ATOM 2469 N N . SER A 1 326 ? 8.133 13.023 5.609 1 93.5 326 SER A N 1
ATOM 2470 C CA . SER A 1 326 ? 8.555 13.867 4.5 1 93.5 326 SER A CA 1
ATOM 2471 C C . SER A 1 326 ? 9.25 13.055 3.414 1 93.5 326 SER A C 1
ATOM 2473 O O . SER A 1 326 ? 9.305 13.477 2.256 1 93.5 326 SER A O 1
ATOM 2475 N N . MET A 1 327 ? 9.727 11.898 3.74 1 94.44 327 MET A N 1
ATOM 2476 C CA . MET A 1 327 ? 10.453 11.078 2.777 1 94.44 327 MET A CA 1
ATOM 2477 C C . MET A 1 327 ? 9.516 10.547 1.696 1 94.44 327 MET A C 1
ATOM 2479 O O . MET A 1 327 ? 9.969 10.172 0.609 1 94.44 327 MET A O 1
ATOM 2483 N N . GLU A 1 328 ? 8.203 10.516 1.952 1 96.94 328 GLU A N 1
ATOM 2484 C CA . GLU A 1 328 ? 7.246 9.992 0.987 1 96.94 328 GLU A CA 1
ATOM 2485 C C . GLU A 1 328 ? 6.566 11.117 0.211 1 96.94 328 GLU A C 1
ATOM 2487 O O . GLU A 1 328 ? 5.871 10.867 -0.776 1 96.94 328 GLU A O 1
ATOM 2492 N N . VAL A 1 329 ? 6.742 12.367 0.584 1 97.94 329 VAL A N 1
ATOM 2493 C CA . VAL A 1 329 ? 6.02 13.5 0.013 1 97.94 329 VAL A CA 1
ATOM 2494 C C . VAL A 1 329 ? 6.355 13.633 -1.471 1 97.94 329 VAL A C 1
ATOM 2496 O O . VAL A 1 329 ? 5.484 13.93 -2.289 1 97.94 329 VAL A O 1
ATOM 2499 N N . PRO A 1 330 ? 7.648 13.406 -1.864 1 98 330 PRO A N 1
ATOM 2500 C CA . PRO A 1 330 ? 7.953 13.492 -3.295 1 98 330 PRO A CA 1
ATOM 2501 C C . PRO A 1 330 ? 7.113 12.531 -4.137 1 98 330 PRO A C 1
ATOM 2503 O O . PRO A 1 330 ? 6.84 12.812 -5.309 1 98 330 PRO A O 1
ATOM 2506 N N . LEU A 1 331 ? 6.68 11.406 -3.555 1 98.06 331 LEU A N 1
ATOM 2507 C CA . LEU A 1 331 ? 5.824 10.477 -4.281 1 98.06 331 LEU A CA 1
ATOM 2508 C C . LEU A 1 331 ? 4.477 11.109 -4.602 1 98.06 331 LEU A C 1
ATOM 2510 O O . LEU A 1 331 ? 3.916 10.891 -5.676 1 98.06 331 LEU A O 1
ATOM 2514 N N . THR A 1 332 ? 3.941 11.891 -3.646 1 98.44 332 THR A N 1
ATOM 2515 C CA . THR A 1 332 ? 2.711 12.625 -3.9 1 98.44 332 THR A CA 1
ATOM 2516 C C . THR A 1 332 ? 2.906 13.633 -5.035 1 98.44 332 THR A C 1
ATOM 2518 O O . THR A 1 332 ? 2.059 13.742 -5.922 1 98.44 332 THR A O 1
ATOM 2521 N N . CYS A 1 333 ? 4.039 14.328 -4.969 1 98.69 333 CYS A N 1
ATOM 2522 C CA . CYS A 1 333 ? 4.336 15.281 -6.031 1 98.69 333 CYS A CA 1
ATOM 2523 C C . CYS A 1 333 ? 4.348 14.594 -7.391 1 98.69 333 CYS A C 1
ATOM 2525 O O . CYS A 1 333 ? 3.773 15.109 -8.352 1 98.69 333 CYS A O 1
ATOM 2527 N N . ALA A 1 334 ? 4.961 13.461 -7.445 1 98.44 334 ALA A N 1
ATOM 2528 C CA . ALA A 1 334 ? 5.043 12.695 -8.688 1 98.44 334 ALA A CA 1
ATOM 2529 C C . ALA A 1 334 ? 3.654 12.281 -9.172 1 98.44 334 ALA A C 1
ATOM 2531 O O . ALA A 1 334 ? 3.334 12.422 -10.352 1 98.44 334 ALA A O 1
ATOM 2532 N N . ARG A 1 335 ? 2.805 11.766 -8.297 1 98.06 335 ARG A N 1
ATOM 2533 C CA . ARG A 1 335 ? 1.475 11.305 -8.68 1 98.06 335 ARG A CA 1
ATOM 2534 C C . ARG A 1 335 ? 0.608 12.461 -9.164 1 98.06 335 ARG A C 1
ATOM 2536 O O . ARG A 1 335 ? -0.195 12.305 -10.078 1 98.06 335 ARG A O 1
ATOM 2543 N N . VAL A 1 336 ? 0.796 13.641 -8.555 1 98.44 336 VAL A N 1
ATOM 2544 C CA . VAL A 1 336 ? 0.048 14.82 -8.969 1 98.44 336 VAL A CA 1
ATOM 2545 C C . VAL A 1 336 ? 0.473 15.234 -10.375 1 98.44 336 VAL A C 1
ATOM 2547 O O . VAL A 1 336 ? -0.369 15.398 -11.266 1 98.44 336 VAL A O 1
ATOM 2550 N N . VAL A 1 337 ? 1.763 15.336 -10.578 1 98.44 337 VAL A N 1
ATOM 2551 C CA . VAL A 1 337 ? 2.281 15.906 -11.82 1 98.44 337 VAL A CA 1
ATOM 2552 C C . VAL A 1 337 ? 2.113 14.898 -12.961 1 98.44 337 VAL A C 1
ATOM 2554 O O . VAL A 1 337 ? 1.746 15.273 -14.078 1 98.44 337 VAL A O 1
ATOM 2557 N N . LEU A 1 338 ? 2.338 13.633 -12.688 1 97.56 338 LEU A N 1
ATOM 2558 C CA . LEU A 1 338 ? 2.357 12.641 -13.758 1 97.56 338 LEU A CA 1
ATOM 2559 C C . LEU A 1 338 ? 0.952 12.117 -14.039 1 97.56 338 LEU A C 1
ATOM 2561 O O . LEU A 1 338 ? 0.622 11.812 -15.188 1 97.56 338 LEU A O 1
ATOM 2565 N N . TYR A 1 339 ? 0.166 12.008 -12.961 1 95.94 339 TYR A N 1
ATOM 2566 C CA . TYR A 1 339 ? -1.087 11.281 -13.148 1 95.94 339 TYR A CA 1
ATOM 2567 C C . TYR A 1 339 ? -2.281 12.172 -12.812 1 95.94 339 TYR A C 1
ATOM 2569 O O . TYR A 1 339 ? -3.432 11.766 -13 1 95.94 339 TYR A O 1
ATOM 2577 N N . GLY A 1 340 ? -2.078 13.383 -12.273 1 96.88 340 GLY A N 1
ATOM 2578 C CA . GLY A 1 340 ? -3.182 14.227 -11.844 1 96.88 340 GLY A CA 1
ATOM 2579 C C . GLY A 1 340 ? -3.934 13.656 -10.656 1 96.88 340 GLY A C 1
ATOM 2580 O O . GLY A 1 340 ? -5.148 13.844 -10.539 1 96.88 340 GLY A O 1
ATOM 2581 N N . LYS A 1 341 ? -3.24 12.914 -9.797 1 95.5 341 LYS A N 1
ATOM 2582 C CA . LYS A 1 341 ? -3.9 12.203 -8.711 1 95.5 341 LYS A CA 1
ATOM 2583 C C . LYS A 1 341 ? -3.498 12.781 -7.355 1 95.5 341 LYS A C 1
ATOM 2585 O O . LYS A 1 341 ? -2.309 12.891 -7.051 1 95.5 341 LYS A O 1
ATOM 2590 N N . ALA A 1 342 ? -4.469 13.156 -6.555 1 97.38 342 ALA A N 1
ATOM 2591 C CA . ALA A 1 342 ? -4.242 13.555 -5.164 1 97.38 342 ALA A CA 1
ATOM 2592 C C . ALA A 1 342 ? -4.16 12.336 -4.25 1 97.38 342 ALA A C 1
ATOM 2594 O O . ALA A 1 342 ? -4.758 11.297 -4.539 1 97.38 342 ALA A O 1
ATOM 2595 N N . ASP A 1 343 ? -3.432 12.414 -3.197 1 96.94 343 ASP A N 1
ATOM 2596 C CA . ASP A 1 343 ? -3.355 11.328 -2.225 1 96.94 343 ASP A CA 1
ATOM 2597 C C . ASP A 1 343 ? -4.438 11.469 -1.156 1 96.94 343 ASP A C 1
ATOM 2599 O O . ASP A 1 343 ? -5.016 10.477 -0.714 1 96.94 343 ASP A O 1
ATOM 2603 N N . MET A 1 344 ? -4.664 12.672 -0.698 1 97.62 344 MET A N 1
ATOM 2604 C CA . MET A 1 344 ? -5.656 12.938 0.342 1 97.62 344 MET A CA 1
ATOM 2605 C C . MET A 1 344 ? -6.188 14.359 0.237 1 97.62 344 MET A C 1
ATOM 2607 O O . MET A 1 344 ? -5.414 15.32 0.247 1 97.62 344 MET A O 1
ATOM 2611 N N . THR A 1 345 ? -7.449 14.508 0.091 1 96.69 345 THR A N 1
ATOM 2612 C CA . THR A 1 345 ? -8.102 15.805 -0.029 1 96.69 345 THR A CA 1
ATOM 2613 C C . THR A 1 345 ? -9.312 15.891 0.898 1 96.69 345 THR A C 1
ATOM 2615 O O . THR A 1 345 ? -10.031 14.906 1.078 1 96.69 345 THR A O 1
ATOM 2618 N N . PRO A 1 346 ? -9.508 17.031 1.483 1 97.31 346 PRO A N 1
ATOM 2619 C CA . PRO A 1 346 ? -10.68 17.156 2.355 1 97.31 346 PRO A CA 1
ATOM 2620 C C . PRO A 1 346 ? -11.992 17.125 1.583 1 97.31 346 PRO A C 1
ATOM 2622 O O . PRO A 1 346 ? -12.023 17.453 0.394 1 97.31 346 PRO A O 1
ATOM 2625 N N . LEU A 1 347 ? -13.047 16.766 2.293 1 96.62 347 LEU A N 1
ATOM 2626 C CA . LEU A 1 347 ? -14.414 16.891 1.812 1 96.62 347 LEU A CA 1
ATOM 2627 C C . LEU A 1 347 ? -14.789 18.344 1.612 1 96.62 347 LEU A C 1
ATOM 2629 O O . LEU A 1 347 ? -14.172 19.234 2.211 1 96.62 347 LEU A O 1
ATOM 2633 N N . ASN A 1 348 ? -15.812 18.547 0.8 1 94.06 348 ASN A N 1
ATOM 2634 C CA . ASN A 1 348 ? -16.344 19.891 0.651 1 94.06 348 ASN A CA 1
ATOM 2635 C C . ASN A 1 348 ? -16.922 20.422 1.962 1 94.06 348 ASN A C 1
ATOM 2637 O O . ASN A 1 348 ? -16.875 21.625 2.234 1 94.06 348 ASN A O 1
ATOM 2641 N N . TYR A 1 349 ? -17.453 19.484 2.705 1 94.94 349 TYR A N 1
ATOM 2642 C CA . TYR A 1 349 ? -18.016 19.797 4.008 1 94.94 349 TYR A CA 1
ATOM 2643 C C . TYR A 1 349 ? -17.328 19.016 5.113 1 94.94 349 TYR A C 1
ATOM 2645 O O . TYR A 1 349 ? -17.719 17.875 5.406 1 94.94 349 TYR A O 1
ATOM 2653 N N . PRO A 1 350 ? -16.344 19.656 5.723 1 96.69 350 PRO A N 1
ATOM 2654 C CA . PRO A 1 350 ? -15.656 18.953 6.805 1 96.69 350 PRO A CA 1
ATOM 2655 C C . PRO A 1 350 ? -16.609 18.438 7.883 1 96.69 350 PRO A C 1
ATOM 2657 O O . PRO A 1 350 ? -17.578 19.125 8.227 1 96.69 350 PRO A O 1
ATOM 2660 N N . VAL A 1 351 ? -16.328 17.266 8.422 1 98.19 351 VAL A N 1
ATOM 2661 C CA . VAL A 1 351 ? -17.25 16.641 9.367 1 98.19 351 VAL A CA 1
ATOM 2662 C C . VAL A 1 351 ? -16.688 16.75 10.781 1 98.19 351 VAL A C 1
ATOM 2664 O O . VAL A 1 351 ? -17.391 16.484 11.758 1 98.19 351 VAL A O 1
ATOM 2667 N N . ALA A 1 352 ? -15.461 17.141 10.914 1 98.56 352 ALA A N 1
ATOM 2668 C CA . ALA A 1 352 ? -14.789 17.312 12.203 1 98.56 352 ALA A CA 1
ATOM 2669 C C . ALA A 1 352 ? -14.102 18.672 12.289 1 98.56 352 ALA A C 1
ATOM 2671 O O . ALA A 1 352 ? -13.781 19.281 11.266 1 98.56 352 ALA A O 1
ATOM 2672 N N . GLU A 1 353 ? -13.961 19.156 13.469 1 98.44 353 GLU A N 1
ATOM 2673 C CA . GLU A 1 353 ? -13.25 20.391 13.781 1 98.44 353 GLU A CA 1
ATOM 2674 C C . GLU A 1 353 ? -12.211 20.156 14.875 1 98.44 353 GLU A C 1
ATOM 2676 O O . GLU A 1 353 ? -12.469 19.438 15.844 1 98.44 353 GLU A O 1
ATOM 2681 N N . VAL A 1 354 ? -11.055 20.766 14.656 1 98.62 354 VAL A N 1
ATOM 2682 C CA . VAL A 1 354 ? -10.039 20.719 15.711 1 98.62 354 VAL A CA 1
ATOM 2683 C C . VAL A 1 354 ? -10.086 21.984 16.547 1 98.62 354 VAL A C 1
ATOM 2685 O O . VAL A 1 354 ? -9.414 22.969 16.219 1 98.62 354 VAL A O 1
ATOM 2688 N N . CYS A 1 355 ? -10.727 21.875 17.594 1 98.69 355 CYS A N 1
ATOM 2689 C CA . CYS A 1 355 ? -10.852 23 18.5 1 98.69 355 CYS A CA 1
ATOM 2690 C C . CYS A 1 355 ? -9.742 23 19.547 1 98.69 355 CYS A C 1
ATOM 2692 O O . CYS A 1 355 ? -8.641 22.516 19.281 1 98.69 355 CYS A O 1
ATOM 2694 N N . ALA A 1 356 ? -10.031 23.703 20.703 1 98.75 356 ALA A N 1
ATOM 2695 C CA . ALA A 1 356 ? -8.961 23.812 21.688 1 98.75 356 ALA A CA 1
ATOM 2696 C C . ALA A 1 356 ? -9.516 23.797 23.109 1 98.75 356 ALA A C 1
ATOM 2698 O O . ALA A 1 356 ? -10.617 24.281 23.344 1 98.75 356 ALA A O 1
ATOM 2699 N N . VAL A 1 357 ? -8.734 23.25 23.969 1 98.62 357 VAL A N 1
ATOM 2700 C CA . VAL A 1 357 ? -9 23.359 25.406 1 98.62 357 VAL A CA 1
ATOM 2701 C C . VAL A 1 357 ? -7.805 24 26.109 1 98.62 357 VAL A C 1
ATOM 2703 O O . VAL A 1 357 ? -6.664 23.844 25.672 1 98.62 357 VAL A O 1
ATOM 2706 N N . ALA A 1 358 ? -8.102 24.734 27.141 1 98.69 358 ALA A N 1
ATOM 2707 C CA . ALA A 1 358 ? -7.051 25.438 27.875 1 98.69 358 ALA A CA 1
ATOM 2708 C C . ALA A 1 358 ? -6.156 24.453 28.625 1 98.69 358 ALA A C 1
ATOM 2710 O O . ALA A 1 358 ? -6.645 23.484 29.219 1 98.69 358 ALA A O 1
ATOM 2711 N N . LYS A 1 359 ? -4.812 24.672 28.609 1 98.06 359 LYS A N 1
ATOM 2712 C CA . LYS A 1 359 ? -3.855 23.828 29.328 1 98.06 359 LYS A CA 1
ATOM 2713 C C . LYS A 1 359 ? -3.648 24.328 30.75 1 98.06 359 LYS A C 1
ATOM 2715 O O . LYS A 1 359 ? -3.084 23.609 31.578 1 98.06 359 LYS A O 1
ATOM 2720 N N . LYS A 1 360 ? -4.047 25.484 31.047 1 98.06 360 LYS A N 1
ATOM 2721 C CA . LYS A 1 360 ? -3.984 26.156 32.344 1 98.06 360 LYS A CA 1
ATOM 2722 C C . LYS A 1 360 ? -5.129 27.141 32.5 1 98.06 360 LYS A C 1
ATOM 2724 O O . LYS A 1 360 ? -5.875 27.406 31.562 1 98.06 360 LYS A O 1
ATOM 2729 N N . ASP A 1 361 ? -5.309 27.609 33.75 1 98.56 361 ASP A N 1
ATOM 2730 C CA . ASP A 1 361 ? -6.262 28.703 33.938 1 98.56 361 ASP A CA 1
ATOM 2731 C C . ASP A 1 361 ? -5.82 29.953 33.188 1 98.56 361 ASP A C 1
ATOM 2733 O O . ASP A 1 361 ? -4.652 30.344 33.25 1 98.56 361 ASP A O 1
ATOM 2737 N N . LEU A 1 362 ? -6.789 30.484 32.469 1 98.69 362 LEU A N 1
ATOM 2738 C CA . LEU A 1 362 ? -6.547 31.688 31.688 1 98.69 362 LEU A CA 1
ATOM 2739 C C . LEU A 1 362 ? -7.469 32.812 32.156 1 98.69 362 LEU A C 1
ATOM 2741 O O . LEU A 1 362 ? -8.609 32.562 32.531 1 98.69 362 LEU A O 1
ATOM 2745 N N . HIS A 1 363 ? -6.938 34 32.094 1 98.5 363 HIS A N 1
ATOM 2746 C CA . HIS A 1 363 ? -7.66 35.156 32.562 1 98.5 363 HIS A CA 1
ATOM 2747 C C . HIS A 1 363 ? -7.805 36.219 31.484 1 98.5 363 HIS A C 1
ATOM 2749 O O . HIS A 1 363 ? -7.004 36.25 30.547 1 98.5 363 HIS A O 1
ATOM 2755 N N . PRO A 1 364 ? -8.898 37.062 31.688 1 98.5 364 PRO A N 1
ATOM 2756 C CA . PRO A 1 364 ? -9.055 38.125 30.719 1 98.5 364 PRO A CA 1
ATOM 2757 C C . PRO A 1 364 ? -7.785 38.969 30.531 1 98.5 364 PRO A C 1
ATOM 2759 O O . PRO A 1 364 ? -7.156 39.344 31.516 1 98.5 364 PRO A O 1
ATOM 2762 N N . GLY A 1 365 ? -7.453 39.125 29.266 1 98.19 365 GLY A N 1
ATOM 2763 C CA . GLY A 1 365 ? -6.242 39.875 28.953 1 98.19 365 GLY A CA 1
ATOM 2764 C C . GLY A 1 365 ? -5.078 38.969 28.562 1 98.19 365 GLY A C 1
ATOM 2765 O O . GLY A 1 365 ? -4.141 39.438 27.906 1 98.19 365 GLY A O 1
ATOM 2766 N N . ASP A 1 366 ? -5.09 37.688 28.984 1 98.19 366 ASP A N 1
ATOM 2767 C CA . ASP A 1 366 ? -4.051 36.75 28.578 1 98.19 366 ASP A CA 1
ATOM 2768 C C . ASP A 1 366 ? -4.016 36.594 27.062 1 98.19 366 ASP A C 1
ATOM 2770 O O . ASP A 1 366 ? -5.059 36.594 26.406 1 98.19 366 ASP A O 1
ATOM 2774 N N . GLN A 1 367 ? -2.807 36.438 26.531 1 97.94 367 GLN A N 1
ATOM 2775 C CA . GLN A 1 367 ? -2.637 36.156 25.109 1 97.94 367 GLN A CA 1
ATOM 2776 C C . GLN A 1 367 ? -2.361 34.656 24.891 1 97.94 367 GLN A C 1
ATOM 2778 O O . GLN A 1 367 ? -1.575 34.062 25.625 1 97.94 367 GLN A O 1
ATOM 2783 N N . LEU A 1 368 ? -3.1 34.188 24.016 1 98.06 368 LEU A N 1
ATOM 2784 C CA . LEU A 1 368 ? -2.871 32.781 23.672 1 98.06 368 LEU A CA 1
ATOM 2785 C C . LEU A 1 368 ? -1.645 32.625 22.781 1 98.06 368 LEU A C 1
ATOM 2787 O O . LEU A 1 368 ? -1.358 33.5 21.953 1 98.06 368 LEU A O 1
ATOM 2791 N N . ASP A 1 369 ? -0.905 31.609 22.953 1 96.19 369 ASP A N 1
ATOM 2792 C CA . ASP A 1 369 ? 0.317 31.375 22.172 1 96.19 369 ASP A CA 1
ATOM 2793 C C . ASP A 1 369 ? 0.059 30.453 21 1 96.19 369 ASP A C 1
ATOM 2795 O O . ASP A 1 369 ? -0.869 30.688 20.219 1 96.19 369 ASP A O 1
ATOM 2799 N N . ALA A 1 370 ? 0.771 29.328 20.828 1 94.19 370 ALA A N 1
ATOM 2800 C CA . ALA A 1 370 ? 0.581 28.438 19.688 1 94.19 370 ALA A CA 1
ATOM 2801 C C . ALA A 1 370 ? 0.07 27.078 20.141 1 94.19 370 ALA A C 1
ATOM 2803 O O . ALA A 1 370 ? 0.094 26.766 21.328 1 94.19 370 ALA A O 1
ATOM 2804 N N . ILE A 1 371 ? -0.427 26.312 19.203 1 95.62 371 ILE A N 1
ATOM 2805 C CA . ILE A 1 371 ? -0.988 25 19.469 1 95.62 371 ILE A CA 1
ATOM 2806 C C . ILE A 1 371 ? 0.012 24.156 20.266 1 95.62 371 ILE A C 1
ATOM 2808 O O . ILE A 1 371 ? 1.164 24 19.859 1 95.62 371 ILE A O 1
ATOM 2812 N N . GLY A 1 372 ? -0.389 23.641 21.375 1 94.81 372 GLY A N 1
ATOM 2813 C CA . GLY A 1 372 ? 0.389 22.688 22.141 1 94.81 372 GLY A CA 1
ATOM 2814 C C . GLY A 1 372 ? 1.364 23.344 23.094 1 94.81 372 GLY A C 1
ATOM 2815 O O . GLY A 1 372 ? 1.933 22.672 23.969 1 94.81 372 GLY A O 1
ATOM 2816 N N . LEU A 1 373 ? 1.657 24.594 23.047 1 95.56 373 LEU A N 1
ATOM 2817 C CA . LEU A 1 373 ? 2.668 25.266 23.859 1 95.56 373 LEU A CA 1
ATOM 2818 C C . LEU A 1 373 ? 2.188 25.422 25.297 1 95.56 373 LEU A C 1
ATOM 2820 O O . LEU A 1 373 ? 1.942 24.422 25.984 1 95.56 373 LEU A O 1
ATOM 2824 N N . TYR A 1 374 ? 1.956 26.656 25.766 1 97.12 374 TYR A N 1
ATOM 2825 C CA . TYR A 1 374 ? 1.718 26.859 27.203 1 97.12 374 TYR A CA 1
ATOM 2826 C C . TYR A 1 374 ? 0.229 27.031 27.484 1 97.12 374 TYR A C 1
ATOM 2828 O O . TYR A 1 374 ? -0.235 26.703 28.578 1 97.12 374 TYR A O 1
ATOM 2836 N N . THR A 1 375 ? -0.534 27.5 26.562 1 98.06 375 THR A N 1
ATOM 2837 C CA . THR A 1 375 ? -1.835 28.047 26.938 1 98.06 375 THR A CA 1
ATOM 2838 C C . THR A 1 375 ? -2.957 27.094 26.5 1 98.06 375 THR A C 1
ATOM 2840 O O . THR A 1 375 ? -4.016 27.062 27.141 1 98.06 375 THR A O 1
ATOM 2843 N N . TYR A 1 376 ? -2.818 26.375 25.422 1 98.31 376 TYR A N 1
ATOM 2844 C CA . TYR A 1 376 ? -3.92 25.516 24.984 1 98.31 376 TYR A CA 1
ATOM 2845 C C . TYR A 1 376 ? -3.404 24.328 24.188 1 98.31 376 TYR A C 1
ATOM 2847 O O . TYR A 1 376 ? -2.258 24.328 23.734 1 98.31 376 TYR A O 1
ATOM 2855 N N . ARG A 1 377 ? -4.145 23.266 24.062 1 98.38 377 ARG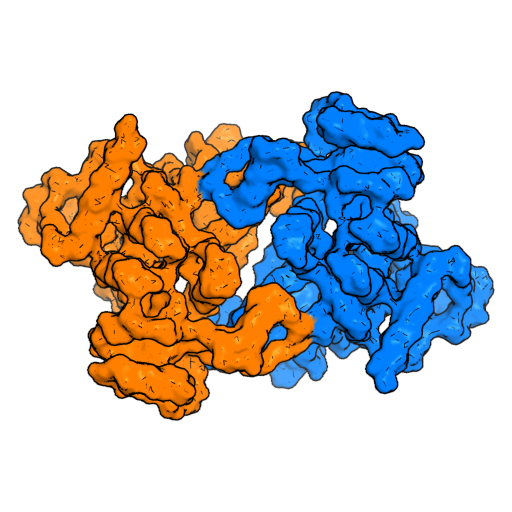 A N 1
ATOM 2856 C CA . ARG A 1 377 ? -3.922 22.094 23.219 1 98.38 377 ARG A CA 1
ATOM 2857 C C . ARG A 1 377 ? -5.129 21.828 22.328 1 98.38 377 ARG A C 1
ATOM 2859 O O . ARG A 1 377 ? -6.238 22.266 22.625 1 98.38 377 ARG A O 1
ATOM 2866 N N . ALA A 1 378 ? -4.867 21.094 21.25 1 98.5 378 ALA A N 1
ATOM 2867 C CA . ALA A 1 378 ? -5.91 20.812 20.266 1 98.5 378 ALA A CA 1
ATOM 2868 C C . ALA A 1 378 ? -6.91 19.797 20.812 1 98.5 378 ALA A C 1
ATOM 2870 O O . ALA A 1 378 ? -6.555 18.953 21.641 1 98.5 378 ALA A O 1
ATOM 2871 N N . TRP A 1 379 ? -8.078 19.938 20.359 1 98.5 379 TRP A N 1
ATOM 2872 C CA . TRP A 1 379 ? -9.203 19.109 20.781 1 98.5 379 TRP A CA 1
ATOM 2873 C C . TRP A 1 379 ? -10.172 18.875 19.625 1 98.5 379 TRP A C 1
ATOM 2875 O O . TRP A 1 379 ? -10.906 19.781 19.219 1 98.5 379 TRP A O 1
ATOM 2885 N N . THR A 1 380 ? -10.266 17.625 19.141 1 98.69 380 THR A N 1
ATOM 2886 C CA . THR A 1 380 ? -11.078 17.312 17.984 1 98.69 380 THR A CA 1
ATOM 2887 C C . THR A 1 380 ? -12.5 16.953 18.391 1 98.69 380 THR A C 1
ATOM 2889 O O . THR A 1 380 ? -12.711 16.203 19.344 1 98.69 380 THR A O 1
ATOM 2892 N N . MET A 1 381 ? -13.422 17.453 17.719 1 98.25 381 MET A N 1
ATOM 2893 C CA . MET A 1 381 ? -14.836 17.141 17.891 1 98.25 381 MET A CA 1
ATOM 2894 C C . MET A 1 381 ? -15.555 17.141 16.531 1 98.25 381 MET A C 1
ATOM 2896 O O . MET A 1 381 ? -14.977 17.547 15.523 1 98.25 381 MET A O 1
ATOM 2900 N N . SER A 1 382 ? -16.766 16.578 16.531 1 98.38 382 SER A N 1
ATOM 2901 C CA . SER A 1 382 ? -17.547 16.703 15.312 1 98.38 382 SER A CA 1
ATOM 2902 C C . SER A 1 382 ? -17.828 18.156 14.969 1 98.38 382 SER A C 1
ATOM 2904 O O . SER A 1 382 ? -17.906 19 15.859 1 98.38 382 SER A O 1
ATOM 2906 N N . ALA A 1 383 ? -17.938 18.438 13.695 1 97.62 383 ALA A N 1
ATOM 2907 C CA . ALA A 1 383 ? -18.234 19.797 13.266 1 97.62 383 ALA A CA 1
ATOM 2908 C C . ALA A 1 383 ? -19.516 20.297 13.906 1 97.62 383 ALA A C 1
ATOM 2910 O O . ALA A 1 383 ? -19.609 21.469 14.297 1 97.62 383 ALA A O 1
ATOM 2911 N N . LEU A 1 384 ? -20.5 19.484 14.055 1 96.06 384 LEU A N 1
ATOM 2912 C CA . LEU A 1 384 ? -21.766 19.844 14.664 1 96.06 384 LEU A CA 1
ATOM 2913 C C . LEU A 1 384 ? -21.578 20.25 16.125 1 96.06 384 LEU A C 1
ATOM 2915 O O . LEU A 1 384 ? -22.094 21.281 16.547 1 96.06 384 LEU A O 1
ATOM 2919 N N . GLU A 1 385 ? -20.875 19.438 16.828 1 97.25 385 GLU A N 1
ATOM 2920 C CA . GLU A 1 385 ? -20.609 19.75 18.234 1 97.25 385 GLU A CA 1
ATOM 2921 C C . GLU A 1 385 ? -19.844 21.062 18.375 1 97.25 385 GLU A C 1
ATOM 2923 O O . GLU A 1 385 ? -20.125 21.859 19.281 1 97.25 385 GLU A O 1
ATOM 2928 N N . ALA A 1 386 ? -18.859 21.219 17.562 1 98 386 ALA A N 1
ATOM 2929 C CA . ALA A 1 386 ? -18.078 22.453 17.594 1 98 386 ALA A CA 1
ATOM 2930 C C . ALA A 1 386 ? -18.984 23.672 17.406 1 98 386 ALA A C 1
ATOM 2932 O O . ALA A 1 386 ? -18.812 24.688 18.078 1 98 386 ALA A O 1
ATOM 2933 N N . ARG A 1 387 ? -19.859 23.594 16.453 1 95.5 387 ARG A N 1
ATOM 2934 C CA . ARG A 1 387 ? -20.781 24.688 16.172 1 95.5 387 ARG A CA 1
ATOM 2935 C C . ARG A 1 387 ? -21.688 24.969 17.375 1 95.5 387 ARG A C 1
ATOM 2937 O O . ARG A 1 387 ? -21.922 26.125 17.734 1 95.5 387 ARG A O 1
ATOM 2944 N N . ILE A 1 388 ? -22.156 23.906 17.984 1 96.69 388 ILE A N 1
ATOM 2945 C CA . ILE A 1 388 ? -23.062 24.031 19.125 1 96.69 388 ILE A CA 1
ATOM 2946 C C . ILE A 1 388 ? -22.359 24.766 20.266 1 96.69 388 ILE A C 1
ATOM 2948 O O . ILE A 1 388 ? -22.938 25.625 20.906 1 96.69 388 ILE A O 1
ATOM 2952 N N . HIS A 1 389 ? -21.141 24.469 20.453 1 97 389 HIS A N 1
ATOM 2953 C CA . HIS A 1 389 ? -20.375 25.047 21.547 1 97 389 HIS A CA 1
ATOM 2954 C C . HIS A 1 389 ? -19.734 26.375 21.156 1 97 389 HIS A C 1
ATOM 2956 O O . HIS A 1 389 ? -19.109 27.047 21.984 1 97 389 HIS A O 1
ATOM 2962 N N . LYS A 1 390 ? -19.891 26.719 19.875 1 97.81 390 LYS A N 1
ATOM 2963 C CA . LYS A 1 390 ? -19.219 27.891 19.344 1 97.81 390 LYS A CA 1
ATOM 2964 C C . LYS A 1 390 ? -17.719 27.844 19.609 1 97.81 390 LYS A C 1
ATOM 2966 O O . LYS A 1 390 ? -17.125 28.844 20.031 1 97.81 390 LYS A O 1
ATOM 2971 N N . ALA A 1 391 ? -17.219 26.641 19.531 1 98.44 391 ALA A N 1
ATOM 2972 C CA . ALA A 1 391 ? -15.797 26.406 19.766 1 98.44 391 ALA A CA 1
ATOM 2973 C C . ALA A 1 391 ? -14.953 27 18.641 1 98.44 391 ALA A C 1
ATOM 2975 O O . ALA A 1 391 ? -15.352 26.984 17.484 1 98.44 391 ALA A O 1
ATOM 2976 N N . ILE A 1 392 ? -13.797 27.562 18.953 1 98.31 392 ILE A N 1
ATOM 2977 C CA . ILE A 1 392 ? -12.906 28.172 17.969 1 98.31 392 ILE A CA 1
ATOM 2978 C C . ILE A 1 392 ? -11.867 27.156 17.516 1 98.31 392 ILE A C 1
ATOM 2980 O O . ILE A 1 392 ? -11.203 26.516 18.344 1 98.31 392 ILE A O 1
ATOM 2984 N N . PRO A 1 393 ? -11.75 26.891 16.188 1 98.25 393 PRO A N 1
ATOM 2985 C CA . PRO A 1 393 ? -10.656 26.031 15.727 1 98.25 393 PRO A CA 1
ATOM 2986 C C . PRO A 1 393 ? -9.289 26.469 16.25 1 98.25 393 PRO A C 1
ATOM 2988 O O . PRO A 1 393 ? -8.984 27.672 16.25 1 98.25 393 PRO A O 1
ATOM 2991 N N . CYS A 1 394 ? -8.5 25.5 16.703 1 97.75 394 CYS A N 1
ATOM 2992 C CA . CYS A 1 394 ? -7.238 25.812 17.375 1 97.75 394 CYS A CA 1
ATOM 2993 C C . CYS A 1 394 ? -6.285 26.547 16.422 1 97.75 394 CYS A C 1
ATOM 2995 O O . CYS A 1 394 ? -5.453 27.328 16.875 1 97.75 394 CYS A O 1
ATOM 2997 N N . GLY A 1 395 ? -6.402 26.297 15.086 1 97.25 395 GLY A N 1
ATOM 2998 C CA . GLY A 1 395 ? -5.527 26.938 14.117 1 97.25 395 GLY A CA 1
ATOM 2999 C C . GLY A 1 395 ? -5.711 28.438 14.047 1 97.25 395 GLY A C 1
ATOM 3000 O O . GLY A 1 395 ? -4.871 29.141 13.484 1 97.25 395 GLY A O 1
ATOM 3001 N N . LEU A 1 396 ? -6.734 29.031 14.641 1 98.12 396 LEU A N 1
ATOM 3002 C CA . LEU A 1 396 ? -7.066 30.453 14.562 1 98.12 396 LEU A CA 1
ATOM 3003 C C . LEU A 1 396 ? -6.645 31.172 15.836 1 98.12 396 LEU A C 1
ATOM 3005 O O . LEU A 1 396 ? -6.766 32.406 15.922 1 98.12 396 LEU A O 1
ATOM 3009 N N . LEU A 1 397 ? -6.098 30.484 16.766 1 98.06 397 LEU A N 1
ATOM 3010 C CA . LEU A 1 397 ? -6.066 31.016 18.125 1 98.06 397 LEU A CA 1
ATOM 3011 C C . LEU A 1 397 ? -4.754 31.734 18.406 1 98.06 397 LEU A C 1
ATOM 3013 O O . LEU A 1 397 ? -4.621 32.438 19.422 1 98.06 397 LEU A O 1
ATOM 3017 N N . GLU A 1 398 ? -3.756 31.562 17.562 1 96.44 398 GLU A N 1
ATOM 3018 C CA . GLU A 1 398 ? -2.479 32.219 17.828 1 96.44 398 GLU A CA 1
ATOM 3019 C C . GLU A 1 398 ? -2.65 33.719 17.984 1 96.44 398 GLU A C 1
ATOM 3021 O O . GLU A 1 398 ? -3.25 34.375 17.125 1 96.44 398 GLU A O 1
ATOM 3026 N N . LYS A 1 399 ? -2.164 34.312 19.094 1 96.19 399 LYS A N 1
ATOM 3027 C CA . LYS A 1 399 ? -2.176 35.75 19.438 1 96.19 399 LYS A CA 1
ATOM 3028 C C . LYS A 1 399 ? -3.578 36.219 19.828 1 96.19 399 LYS A C 1
ATOM 3030 O O . LYS A 1 399 ? -3.816 37.406 20 1 96.19 399 LYS A O 1
ATOM 3035 N N . ALA A 1 400 ? -4.527 35.344 19.938 1 98.12 400 ALA A N 1
ATOM 3036 C CA . ALA A 1 400 ? -5.863 35.688 20.406 1 98.12 400 ALA A CA 1
ATOM 3037 C C . ALA A 1 400 ? -5.824 36.156 21.859 1 98.12 400 ALA A C 1
ATOM 3039 O O . ALA A 1 400 ? -4.848 35.906 22.578 1 98.12 400 ALA A O 1
ATOM 3040 N N . THR A 1 401 ? -6.855 36.844 22.219 1 98.56 401 THR A N 1
ATOM 3041 C CA . THR A 1 401 ? -6.914 37.406 23.578 1 98.56 401 THR A CA 1
ATOM 3042 C C . THR A 1 401 ? -8.086 36.812 24.344 1 98.56 401 THR A C 1
ATOM 3044 O O . THR A 1 401 ? -9.219 36.812 23.859 1 98.56 401 THR A O 1
ATOM 3047 N N . VAL A 1 402 ? -7.793 36.406 25.578 1 98.75 402 VAL A N 1
ATOM 3048 C CA . VAL A 1 402 ? -8.828 35.875 26.453 1 98.75 402 VAL A CA 1
ATOM 3049 C C . VAL A 1 402 ? -9.719 37 26.953 1 98.75 402 VAL A C 1
ATOM 3051 O O . VAL A 1 402 ? -9.211 38.031 27.422 1 98.75 402 VAL A O 1
ATOM 3054 N N . THR A 1 403 ? -10.984 36.812 26.906 1 98.69 403 THR A N 1
ATOM 3055 C CA . THR A 1 403 ? -11.906 37.906 27.266 1 98.69 403 THR A CA 1
ATOM 3056 C C . THR A 1 403 ? -12.688 37.531 28.516 1 98.69 403 THR A C 1
ATOM 3058 O O . THR A 1 403 ? -13.273 38.406 29.156 1 98.69 403 THR A O 1
ATOM 3061 N N . SER A 1 404 ? -12.82 36.344 28.797 1 98.56 404 SER A N 1
ATOM 3062 C CA . SER A 1 404 ? -13.43 35.812 30.016 1 98.56 404 SER A CA 1
ATOM 3063 C C . SER A 1 404 ? -12.633 34.656 30.578 1 98.56 404 SER A C 1
ATOM 3065 O O . SER A 1 404 ? -11.875 34 29.859 1 98.56 404 SER A O 1
ATOM 3067 N N . GLU A 1 405 ? -12.805 34.469 31.875 1 98.38 405 GLU A N 1
ATOM 3068 C CA . GLU A 1 405 ? -12.047 33.438 32.531 1 98.38 405 GLU A CA 1
ATOM 3069 C C . GLU A 1 405 ? -12.289 32.062 31.891 1 98.38 405 GLU A C 1
ATOM 3071 O O . GLU A 1 405 ? -13.422 31.734 31.547 1 98.38 405 GLU A O 1
ATOM 3076 N N . ILE A 1 406 ? -11.219 31.359 31.594 1 98.75 406 ILE A N 1
ATOM 3077 C CA . ILE A 1 406 ? -11.258 30 31.078 1 98.75 406 ILE A CA 1
ATOM 3078 C C . ILE A 1 406 ? -10.508 29.062 32.031 1 98.75 406 ILE A C 1
ATOM 3080 O O . ILE A 1 406 ? -9.297 29.203 32.219 1 98.75 406 ILE A O 1
ATOM 3084 N N . LYS A 1 407 ? -11.141 28.094 32.562 1 98.56 407 LYS A N 1
ATOM 3085 C CA . LYS A 1 407 ? -10.484 27.141 33.469 1 98.56 407 LYS A CA 1
ATOM 3086 C C . LYS A 1 407 ? -9.703 26.094 32.656 1 98.56 407 LYS A C 1
ATOM 3088 O O . LYS A 1 407 ? -10.016 25.828 31.5 1 98.56 407 LYS A O 1
ATOM 3093 N N . LYS A 1 408 ? -8.664 25.594 33.344 1 98.19 408 LYS A N 1
ATOM 3094 C CA . LYS A 1 408 ? -7.941 24.469 32.719 1 98.19 408 LYS A CA 1
ATOM 3095 C C . LYS A 1 408 ? -8.906 23.391 32.25 1 98.19 408 LYS A C 1
ATOM 3097 O O . LYS A 1 408 ? -9.867 23.047 32.938 1 98.19 408 LYS A O 1
ATOM 3102 N N . ASN A 1 409 ? -8.758 22.906 31.016 1 97.69 409 ASN A N 1
ATOM 3103 C CA . ASN A 1 409 ? -9.492 21.844 30.344 1 97.69 409 ASN A CA 1
ATOM 3104 C C . ASN A 1 409 ? -10.844 22.328 29.828 1 97.69 409 ASN A C 1
ATOM 3106 O O . ASN A 1 409 ? -11.648 21.547 29.328 1 97.69 409 ASN A O 1
ATOM 3110 N N . GLU A 1 410 ? -11.078 23.578 29.969 1 98.19 410 GLU A N 1
ATOM 3111 C CA . GLU A 1 410 ? -12.289 24.141 29.375 1 98.19 410 GLU A CA 1
ATOM 3112 C C . GLU A 1 410 ? -12.078 24.516 27.906 1 98.19 410 GLU A C 1
ATOM 3114 O O . GLU A 1 410 ? -10.992 24.953 27.531 1 98.19 410 GLU A O 1
ATOM 3119 N N . ILE A 1 411 ? -13.148 24.375 27.141 1 98.38 411 ILE A N 1
ATOM 3120 C CA . ILE A 1 411 ? -13.102 24.641 25.703 1 98.38 411 ILE A CA 1
ATOM 3121 C C . ILE A 1 411 ? -12.969 26.141 25.469 1 98.38 411 ILE A C 1
ATOM 3123 O O . ILE A 1 411 ? -13.609 26.938 26.141 1 98.38 411 ILE A O 1
ATOM 3127 N N . ILE A 1 412 ? -12.156 26.484 24.547 1 98.81 412 ILE A N 1
ATOM 3128 C CA . ILE A 1 412 ? -12.016 27.875 24.125 1 98.81 412 ILE A CA 1
ATOM 3129 C C . ILE A 1 412 ? -13.07 28.203 23.062 1 98.81 412 ILE A C 1
ATOM 3131 O O . ILE A 1 412 ? -13.141 27.531 22.031 1 98.81 412 ILE A O 1
ATOM 3135 N N . THR A 1 413 ? -13.867 29.234 23.297 1 98.62 413 THR A N 1
ATOM 3136 C CA . THR A 1 413 ? -15.031 29.531 22.453 1 98.62 413 THR A CA 1
ATOM 3137 C C . THR A 1 413 ? -15.047 31 22.062 1 98.62 413 THR A C 1
ATOM 3139 O O . THR A 1 413 ? -14.203 31.781 22.5 1 98.62 413 THR A O 1
ATOM 3142 N N . GLN A 1 414 ? -16.031 31.344 21.266 1 98 414 GLN A N 1
ATOM 3143 C CA . GLN A 1 414 ? -16.234 32.719 20.844 1 98 414 GLN A CA 1
ATOM 3144 C C . GLN A 1 414 ? -16.688 33.594 22 1 98 414 GLN A C 1
ATOM 3146 O O . GLN A 1 414 ? -16.594 34.812 21.922 1 98 414 GLN A O 1
ATOM 3151 N N . TYR A 1 415 ? -17.141 33 23.047 1 98.06 415 TYR A N 1
ATOM 3152 C CA . TYR A 1 415 ? -17.656 33.75 24.188 1 98.06 415 TYR A CA 1
ATOM 3153 C C . TYR A 1 415 ? -16.531 34.125 25.141 1 98.06 415 TYR A C 1
ATOM 3155 O O . TYR A 1 415 ? -16.703 35.031 25.969 1 98.06 415 TYR A O 1
ATOM 3163 N N . ASN A 1 416 ? -15.406 33.438 25.047 1 98.56 416 ASN A N 1
ATOM 3164 C CA . ASN A 1 416 ? -14.383 33.656 26.062 1 98.56 416 ASN A CA 1
ATOM 3165 C C . ASN A 1 416 ? -13.062 34.094 25.438 1 98.56 416 ASN A C 1
ATOM 3167 O O . ASN A 1 416 ? -12.062 34.25 26.125 1 98.56 416 ASN A O 1
ATOM 3171 N N . THR A 1 417 ? -13.008 34.25 24.172 1 98.62 417 THR A N 1
ATOM 3172 C CA . THR A 1 417 ? -11.773 34.594 23.469 1 98.62 417 THR A CA 1
ATOM 3173 C C . THR A 1 417 ? -12.055 35.469 22.25 1 98.62 417 THR A C 1
ATOM 3175 O O . THR A 1 417 ? -13.023 35.25 21.516 1 98.62 417 THR A O 1
ATOM 3178 N N . SER A 1 418 ? -11.211 36.438 22 1 98.31 418 SER A N 1
ATOM 3179 C CA . SER A 1 418 ? -11.258 37.312 20.812 1 98.31 418 SER A CA 1
ATOM 3180 C C . SER A 1 418 ? -10.07 37.031 19.891 1 98.31 418 SER A C 1
ATOM 3182 O O . SER A 1 418 ? -8.922 37.125 20.312 1 98.31 418 SER A O 1
ATOM 3184 N N . LEU A 1 419 ? -10.359 36.719 18.688 1 97.81 419 LEU A N 1
ATOM 3185 C CA . LEU A 1 419 ? -9.328 36.344 17.719 1 97.81 419 LEU A CA 1
ATOM 3186 C C . LEU A 1 419 ? -8.5 37.562 17.312 1 97.81 419 LEU A C 1
ATOM 3188 O O . LEU A 1 419 ? -8.984 38.719 17.391 1 97.81 419 LEU A O 1
ATOM 3192 N N . PHE A 1 420 ? -7.273 37.375 16.906 1 95 420 PHE A N 1
ATOM 3193 C CA . PHE A 1 420 ? -6.426 38.406 16.297 1 95 420 PHE A CA 1
ATOM 3194 C C . PHE A 1 420 ? -6.758 38.562 14.82 1 95 420 PHE A C 1
ATOM 3196 O O . PHE A 1 420 ? -6.176 37.906 13.969 1 95 420 PHE A O 1
ATOM 3203 N N . LYS A 1 421 ? -7.488 39.5 14.375 1 92.06 421 LYS A N 1
ATOM 3204 C CA . LYS A 1 421 ? -8.219 39.562 13.109 1 92.06 421 LYS A CA 1
ATOM 3205 C C . LYS A 1 421 ? -7.277 39.844 11.945 1 92.06 421 LYS A C 1
ATOM 3207 O O . LYS A 1 421 ? -7.637 39.656 10.781 1 92.06 421 LYS A O 1
ATOM 3212 N N . ASP A 1 422 ? -6.039 40.25 12.164 1 91.25 422 ASP A N 1
ATOM 3213 C CA . ASP A 1 422 ? -5.125 40.625 11.086 1 91.25 422 ASP A CA 1
ATOM 3214 C C . ASP A 1 422 ? -4.359 39.406 10.578 1 91.25 422 ASP A C 1
ATOM 3216 O O . ASP A 1 422 ? -3.148 39.469 10.352 1 91.25 422 ASP A O 1
ATOM 3220 N N . GLN A 1 423 ? -5.008 38.281 10.523 1 93.62 423 GLN A N 1
ATOM 3221 C CA . GLN A 1 423 ? -4.371 37.094 10.016 1 93.62 423 GLN A CA 1
ATOM 3222 C C . GLN A 1 423 ? -5.086 36.562 8.773 1 93.62 423 GLN A C 1
ATOM 3224 O O . GLN A 1 423 ? -6.312 36.656 8.68 1 93.62 423 GLN A O 1
ATOM 3229 N N . CYS A 1 424 ? -4.285 36.094 7.828 1 95.75 424 CYS A N 1
ATOM 3230 C CA . CYS A 1 424 ? -4.812 35.531 6.582 1 95.75 424 CYS A CA 1
ATOM 3231 C C . CYS A 1 424 ? -5.703 34.344 6.844 1 95.75 424 CYS A C 1
ATOM 3233 O O . CYS A 1 424 ? -6.75 34.188 6.215 1 95.75 424 CYS A O 1
ATOM 3235 N N . ILE A 1 425 ? -5.332 33.5 7.801 1 97.69 425 ILE A N 1
ATOM 3236 C CA . ILE A 1 425 ? -6.027 32.25 8.062 1 97.69 425 ILE A CA 1
ATOM 3237 C C . ILE A 1 425 ? -7.434 32.531 8.586 1 97.69 425 ILE A C 1
ATOM 3239 O O . ILE A 1 425 ? -8.375 31.781 8.312 1 97.69 425 ILE A O 1
ATOM 3243 N N . ILE A 1 426 ? -7.609 33.625 9.297 1 97.75 426 ILE A N 1
ATOM 3244 C CA . ILE A 1 426 ? -8.922 34 9.805 1 97.75 426 ILE A CA 1
ATOM 3245 C C . ILE A 1 426 ? -9.82 34.438 8.648 1 97.75 426 ILE A C 1
ATOM 3247 O O . ILE A 1 426 ? -11 34.094 8.609 1 97.75 426 ILE A O 1
ATOM 3251 N N . HIS A 1 427 ? -9.219 35.156 7.746 1 97.19 427 HIS A N 1
ATOM 3252 C CA . HIS A 1 427 ? -9.961 35.562 6.555 1 97.19 427 HIS A CA 1
ATOM 3253 C C . HIS A 1 427 ? -10.406 34.344 5.738 1 97.19 427 HIS A C 1
ATOM 3255 O O . HIS A 1 427 ? -11.562 34.281 5.328 1 97.19 427 HIS A O 1
ATOM 3261 N N . LEU A 1 428 ? -9.508 33.469 5.523 1 97.88 428 LEU A N 1
ATOM 3262 C CA . LEU A 1 428 ? -9.828 32.25 4.754 1 97.88 428 LEU A CA 1
ATOM 3263 C C . LEU A 1 428 ? -10.898 31.422 5.457 1 97.88 428 LEU A C 1
ATOM 3265 O O . LEU A 1 428 ? -11.773 30.859 4.805 1 97.88 428 LEU A O 1
ATOM 3269 N N . ARG A 1 429 ? -10.742 31.344 6.762 1 97.88 429 ARG A N 1
ATOM 3270 C CA . ARG A 1 429 ? -11.742 30.594 7.52 1 97.88 429 ARG A CA 1
ATOM 3271 C C . ARG A 1 429 ? -13.125 31.219 7.383 1 97.88 429 ARG A C 1
ATOM 3273 O O . ARG A 1 429 ? -14.117 30.516 7.234 1 97.88 429 ARG A O 1
ATOM 3280 N N . THR A 1 430 ? -13.18 32.531 7.445 1 96.81 430 THR A N 1
ATOM 3281 C CA . THR A 1 430 ? -14.438 33.219 7.254 1 96.81 430 THR A CA 1
ATOM 3282 C C . THR A 1 430 ? -15.047 32.906 5.895 1 96.81 430 THR A C 1
ATOM 3284 O O . THR A 1 430 ? -16.25 32.625 5.789 1 96.81 430 THR A O 1
ATOM 3287 N N . GLN A 1 431 ? -14.227 32.906 4.852 1 96.75 431 GLN A N 1
ATOM 3288 C CA . GLN A 1 431 ? -14.688 32.531 3.516 1 96.75 431 GLN A CA 1
ATOM 3289 C C . GLN A 1 431 ? -15.18 31.094 3.469 1 96.75 431 GLN A C 1
ATOM 3291 O O . GLN A 1 431 ? -16.188 30.797 2.828 1 96.75 431 GLN A O 1
ATOM 3296 N N . GLN A 1 432 ? -14.438 30.25 4.137 1 97.19 432 GLN A N 1
ATOM 3297 C CA . GLN A 1 432 ? -14.836 28.844 4.195 1 97.19 432 GLN A CA 1
ATOM 3298 C C . GLN A 1 432 ? -16.219 28.688 4.836 1 97.19 432 GLN A C 1
ATOM 3300 O O . GLN A 1 432 ? -17.078 27.969 4.312 1 97.19 432 GLN A O 1
ATOM 3305 N N . ASP A 1 433 ? -16.391 29.328 5.961 1 95.56 433 ASP A N 1
ATOM 3306 C CA . ASP A 1 433 ? -17.656 29.219 6.684 1 95.56 433 ASP A CA 1
ATOM 3307 C C . ASP A 1 433 ? -18.812 29.766 5.844 1 95.56 433 ASP A C 1
ATOM 3309 O O . ASP A 1 433 ? -19.922 29.219 5.871 1 95.56 433 ASP A O 1
ATOM 3313 N N . LEU A 1 434 ? -18.594 30.781 5.129 1 94.88 434 LEU A N 1
ATOM 3314 C CA . LEU A 1 434 ? -19.609 31.344 4.234 1 94.88 434 LEU A CA 1
ATOM 3315 C C . LEU A 1 434 ? -19.969 30.344 3.137 1 94.88 434 LEU A C 1
ATOM 3317 O O . LEU A 1 434 ? -21.141 30.188 2.805 1 94.88 434 LEU A O 1
ATOM 3321 N N . LEU A 1 435 ? -18.938 29.734 2.564 1 92.19 435 LEU A N 1
ATOM 3322 C CA . LEU A 1 435 ? -19.156 28.734 1.525 1 92.19 435 LEU A CA 1
ATOM 3323 C C . LEU A 1 435 ? -20 27.578 2.047 1 92.19 435 LEU A C 1
ATOM 3325 O O . LEU A 1 435 ? -20.891 27.094 1.348 1 92.19 435 LEU A O 1
ATOM 3329 N N . LEU A 1 436 ? -19.703 27.094 3.248 1 88.38 436 LEU A N 1
ATOM 3330 C CA . LEU A 1 436 ? -20.375 25.953 3.846 1 88.38 436 LEU A CA 1
ATOM 3331 C C . LEU A 1 436 ? -21.828 26.281 4.164 1 88.38 436 LEU A C 1
ATOM 3333 O O . LEU A 1 436 ? -22.703 25.422 4.066 1 88.38 436 LEU A O 1
ATOM 3337 N N . ASN A 1 437 ? -22.109 27.438 4.578 1 84.81 437 ASN A N 1
ATOM 3338 C CA . ASN A 1 437 ? -23.469 27.875 4.918 1 84.81 437 ASN A CA 1
ATOM 3339 C C . ASN A 1 437 ? -24.297 28.109 3.666 1 84.81 437 ASN A C 1
ATOM 3341 O O . ASN A 1 437 ? -25.531 28.016 3.709 1 84.81 437 ASN A O 1
ATOM 3345 N N . SER A 1 438 ? -23.734 28.516 2.648 1 75 438 SER A N 1
ATOM 3346 C CA . SER A 1 438 ? -24.453 28.781 1.405 1 75 438 SER A CA 1
ATOM 3347 C C . SER A 1 438 ? -24.891 27.469 0.741 1 75 438 SER A C 1
ATOM 3349 O O . SER A 1 438 ? -25.922 27.438 0.058 1 75 438 SER A O 1
ATOM 3351 N N . GLN A 1 439 ? -24.234 26.469 0.897 1 64.31 439 GLN A N 1
ATOM 3352 C CA . GLN A 1 439 ? -24.562 25.188 0.272 1 64.31 439 GLN A CA 1
ATOM 3353 C C . GLN A 1 439 ? -25.609 24.438 1.073 1 64.31 439 GLN A C 1
ATOM 3355 O O . GLN A 1 439 ? -26.297 23.562 0.54 1 64.31 439 GLN A O 1
ATOM 3360 N N . ASP A 1 440 ? -25.75 24.734 2.408 1 57.44 440 ASP A N 1
ATOM 3361 C CA . ASP A 1 440 ? -26.812 24.141 3.215 1 57.44 440 ASP A CA 1
ATOM 3362 C C . ASP A 1 440 ? -28.172 24.75 2.855 1 57.44 440 ASP A C 1
ATOM 3364 O O . ASP A 1 440 ? -29.203 24.25 3.275 1 57.44 440 ASP A O 1
ATOM 3368 N N . LYS A 1 441 ? -28.219 25.812 1.941 1 45.22 441 LYS A N 1
ATOM 3369 C CA . LYS A 1 441 ? -29.484 26.359 1.46 1 45.22 441 LYS A CA 1
ATOM 3370 C C . LYS A 1 441 ? -29.844 25.781 0.093 1 45.22 441 LYS A C 1
ATOM 3372 O O . LYS A 1 441 ? -28.984 25.656 -0.778 1 45.22 441 LYS A O 1
ATOM 3377 N N . MET B 1 1 ? -23 -3.893 0.189 1 55.97 1 MET B N 1
ATOM 3378 C CA . MET B 1 1 ? -22.922 -2.98 1.326 1 55.97 1 MET B CA 1
ATOM 3379 C C . MET B 1 1 ? -22.328 -1.642 0.911 1 55.97 1 MET B C 1
ATOM 3381 O O . MET B 1 1 ? -21.328 -1.602 0.197 1 55.97 1 MET B O 1
ATOM 3385 N N . ALA B 1 2 ? -23.109 -0.641 1.134 1 67.25 2 ALA B N 1
ATOM 3386 C CA . ALA B 1 2 ? -22.703 0.705 0.745 1 67.25 2 ALA B CA 1
ATOM 3387 C C . ALA B 1 2 ? -21.516 1.18 1.587 1 67.25 2 ALA B C 1
ATOM 3389 O O . ALA B 1 2 ? -21.453 0.908 2.789 1 67.25 2 ALA B O 1
ATOM 3390 N N . SER B 1 3 ? -20.453 1.608 0.974 1 88.81 3 SER B N 1
ATOM 3391 C CA . SER B 1 3 ? -19.312 2.207 1.658 1 88.81 3 SER B CA 1
ATOM 3392 C C . SER B 1 3 ? -19.75 3.303 2.621 1 88.81 3 SER B C 1
ATOM 3394 O O . SER B 1 3 ? -20.656 4.086 2.305 1 88.81 3 SER B O 1
ATOM 3396 N N . ASN B 1 4 ? -19.234 3.318 3.848 1 93.62 4 ASN B N 1
ATOM 3397 C CA . ASN B 1 4 ? -19.594 4.328 4.84 1 93.62 4 ASN B CA 1
ATOM 3398 C C . ASN B 1 4 ? -18.562 5.465 4.875 1 93.62 4 ASN B C 1
ATOM 3400 O O . ASN B 1 4 ? -18.516 6.223 5.844 1 93.62 4 ASN B O 1
ATOM 3404 N N . VAL B 1 5 ? -17.703 5.543 3.879 1 96.19 5 VAL B N 1
ATOM 3405 C CA . VAL B 1 5 ? -16.734 6.621 3.762 1 96.19 5 VAL B CA 1
ATOM 3406 C C . VAL B 1 5 ? -16.781 7.215 2.355 1 96.19 5 VAL B C 1
ATOM 3408 O O . VAL B 1 5 ? -17.328 6.602 1.435 1 96.19 5 VAL B O 1
ATOM 3411 N N . ARG B 1 6 ? -16.281 8.422 2.23 1 94.69 6 ARG B N 1
ATOM 3412 C CA . ARG B 1 6 ? -16.062 8.969 0.896 1 94.69 6 ARG B CA 1
ATOM 3413 C C . ARG B 1 6 ? -15.016 8.164 0.136 1 94.69 6 ARG B C 1
ATOM 3415 O O . ARG B 1 6 ? -13.898 7.98 0.62 1 94.69 6 ARG B O 1
ATOM 3422 N N . LEU B 1 7 ? -15.414 7.746 -1.008 1 93 7 LEU B N 1
ATOM 3423 C CA . LEU B 1 7 ? -14.523 6.883 -1.775 1 93 7 LEU B CA 1
ATOM 3424 C C . LEU B 1 7 ? -13.641 7.703 -2.709 1 93 7 LEU B C 1
ATOM 3426 O O . LEU B 1 7 ? -14.07 8.734 -3.229 1 93 7 LEU B O 1
ATOM 3430 N N . THR B 1 8 ? -12.414 7.289 -2.84 1 90.69 8 THR B N 1
ATOM 3431 C CA . THR B 1 8 ? -11.453 7.828 -3.797 1 90.69 8 THR B CA 1
ATOM 3432 C C . THR B 1 8 ? -10.75 6.703 -4.547 1 90.69 8 THR B C 1
ATOM 3434 O O . THR B 1 8 ? -10.992 5.523 -4.281 1 90.69 8 THR B O 1
ATOM 3437 N N . GLY B 1 9 ? -10.031 6.988 -5.535 1 92.12 9 GLY B N 1
ATOM 3438 C CA . GLY B 1 9 ? -9.195 6.02 -6.23 1 92.12 9 GLY B CA 1
ATOM 3439 C C . GLY B 1 9 ? -9.992 4.91 -6.895 1 92.12 9 GLY B C 1
ATOM 3440 O O . GLY B 1 9 ? -11 5.176 -7.551 1 92.12 9 GLY B O 1
ATOM 3441 N N . LEU B 1 10 ? -9.484 3.662 -6.699 1 95.44 10 LEU B N 1
ATOM 3442 C CA . LEU B 1 10 ? -10.062 2.49 -7.348 1 95.44 10 LEU B CA 1
ATOM 3443 C C . LEU B 1 10 ? -11.469 2.221 -6.82 1 95.44 10 LEU B C 1
ATOM 3445 O O . LEU B 1 10 ? -12.359 1.852 -7.586 1 95.44 10 LEU B O 1
ATOM 3449 N N . ALA B 1 11 ? -11.641 2.398 -5.496 1 96.19 11 ALA B N 1
ATOM 3450 C CA . ALA B 1 11 ? -12.953 2.158 -4.902 1 96.19 11 ALA B CA 1
ATOM 3451 C C . ALA B 1 11 ? -14.008 3.078 -5.508 1 96.19 11 ALA B C 1
ATOM 3453 O O . ALA B 1 11 ? -15.133 2.65 -5.785 1 96.19 11 ALA B O 1
ATOM 3454 N N . HIS B 1 12 ? -13.656 4.324 -5.637 1 96 12 HIS B N 1
ATOM 3455 C CA . HIS B 1 12 ? -14.555 5.293 -6.254 1 96 12 HIS B CA 1
ATOM 3456 C C . HIS B 1 12 ? -14.898 4.895 -7.688 1 96 12 HIS B C 1
ATOM 3458 O O . HIS B 1 12 ? -16.062 4.938 -8.086 1 96 12 HIS B O 1
ATOM 3464 N N . ASP B 1 13 ? -13.906 4.543 -8.453 1 97 13 ASP B N 1
ATOM 3465 C CA . ASP B 1 13 ? -14.102 4.188 -9.859 1 97 13 ASP B CA 1
ATOM 3466 C C . ASP B 1 13 ? -14.977 2.941 -9.984 1 97 13 ASP B C 1
ATOM 3468 O O . ASP B 1 13 ? -15.812 2.855 -10.891 1 97 13 ASP B O 1
ATOM 3472 N N . LEU B 1 14 ? -14.781 1.969 -9.109 1 97.44 14 LEU B N 1
ATOM 3473 C CA . LEU B 1 14 ? -15.617 0.772 -9.094 1 97.44 14 LEU B CA 1
ATOM 3474 C C . LEU B 1 14 ? -17.062 1.121 -8.766 1 97.44 14 LEU B C 1
ATOM 3476 O O . LEU B 1 14 ? -17.984 0.586 -9.375 1 97.44 14 LEU B O 1
ATOM 3480 N N . LYS B 1 15 ? -17.234 1.975 -7.797 1 96.81 15 LYS B N 1
ATOM 3481 C CA . LYS B 1 15 ? -18.594 2.416 -7.461 1 96.81 15 LYS B CA 1
ATOM 3482 C C . LYS B 1 15 ? -19.266 3.074 -8.656 1 96.81 15 LYS B C 1
ATOM 3484 O O . LYS B 1 15 ? -20.453 2.873 -8.891 1 96.81 15 LYS B O 1
ATOM 3489 N N . GLN B 1 16 ? -18.516 3.898 -9.375 1 97.25 16 GLN B N 1
ATOM 3490 C CA . GLN B 1 16 ? -19.062 4.531 -10.57 1 97.25 16 GLN B CA 1
ATOM 3491 C C . GLN B 1 16 ? -19.516 3.49 -11.586 1 97.25 16 GLN B C 1
ATOM 3493 O O . GLN B 1 16 ? -20.562 3.652 -12.227 1 97.25 16 GLN B O 1
ATOM 3498 N N . ARG B 1 17 ? -18.734 2.41 -11.734 1 97.5 17 ARG B N 1
ATOM 3499 C CA . ARG B 1 17 ? -19.125 1.321 -12.625 1 97.5 17 ARG B CA 1
ATOM 3500 C C . ARG B 1 17 ? -20.438 0.704 -12.188 1 97.5 17 ARG B C 1
ATOM 3502 O O . ARG B 1 17 ? -21.297 0.387 -13.023 1 97.5 17 ARG B O 1
ATOM 3509 N N . ALA B 1 18 ? -20.562 0.487 -10.938 1 96.44 18 ALA B N 1
ATOM 3510 C CA . ALA B 1 18 ? -21.781 -0.072 -10.391 1 96.44 18 ALA B CA 1
ATOM 3511 C C . ALA B 1 18 ? -22.984 0.844 -10.664 1 96.44 18 ALA B C 1
ATOM 3513 O O . ALA B 1 18 ? -24.031 0.386 -11.109 1 96.44 18 ALA B O 1
ATOM 3514 N N . GLU B 1 19 ? -22.844 2.133 -10.43 1 96.5 19 GLU B N 1
ATOM 3515 C CA . GLU B 1 19 ? -23.922 3.115 -10.578 1 96.5 19 GLU B CA 1
ATOM 3516 C C . GLU B 1 19 ? -24.328 3.27 -12.047 1 96.5 19 GLU B C 1
ATOM 3518 O O . GLU B 1 19 ? -25.484 3.541 -12.344 1 96.5 19 GLU B O 1
ATOM 3523 N N . ASN B 1 20 ? -23.406 3.066 -12.938 1 97 20 ASN B N 1
ATOM 3524 C CA . ASN B 1 20 ? -23.672 3.203 -14.359 1 97 20 ASN B CA 1
ATOM 3525 C C . ASN B 1 20 ? -24.109 1.878 -14.977 1 97 20 ASN B C 1
ATOM 3527 O O . ASN B 1 20 ? -24.281 1.778 -16.203 1 97 20 ASN B O 1
ATOM 3531 N N . ASN B 1 21 ? -24.219 0.811 -14.211 1 95.56 21 ASN B N 1
ATOM 3532 C CA . ASN B 1 21 ? -24.625 -0.521 -14.641 1 95.56 21 ASN B CA 1
ATOM 3533 C C . ASN B 1 21 ? -23.688 -1.079 -15.711 1 95.56 21 ASN B C 1
ATOM 3535 O O . ASN B 1 21 ? -24.156 -1.611 -16.734 1 95.56 21 ASN B O 1
ATOM 3539 N N . GLN B 1 22 ? -22.484 -0.778 -15.516 1 96.31 22 GLN B N 1
ATOM 3540 C CA . GLN B 1 22 ? -21.438 -1.287 -16.406 1 96.31 22 GLN B CA 1
ATOM 3541 C C . GLN B 1 22 ? -20.328 -1.976 -15.609 1 96.31 22 GLN B C 1
ATOM 3543 O O . GLN B 1 22 ? -19.156 -1.586 -15.695 1 96.31 22 GLN B O 1
ATOM 3548 N N . PRO B 1 23 ? -20.672 -2.965 -14.922 1 97.81 23 PRO B N 1
ATOM 3549 C CA . PRO B 1 23 ? -19.656 -3.639 -14.109 1 97.81 23 PRO B CA 1
ATOM 3550 C C . PRO B 1 23 ? -18.578 -4.301 -14.961 1 97.81 23 PRO B C 1
ATOM 3552 O O . PRO B 1 23 ? -18.797 -4.613 -16.125 1 97.81 23 PRO B O 1
ATOM 3555 N N . ILE B 1 24 ? -17.391 -4.422 -14.367 1 98.56 24 ILE B N 1
ATOM 3556 C CA . ILE B 1 24 ? -16.359 -5.27 -14.938 1 98.56 24 ILE B CA 1
ATOM 3557 C C . ILE B 1 24 ? -16.781 -6.73 -14.875 1 98.56 24 ILE B C 1
ATOM 3559 O O . ILE B 1 24 ? -17.188 -7.223 -13.812 1 98.56 24 ILE B O 1
ATOM 3563 N N . ARG B 1 25 ? -16.766 -7.371 -15.945 1 98.56 25 ARG B N 1
ATOM 3564 C CA . ARG B 1 25 ? -17.25 -8.75 -16.016 1 98.56 25 ARG B CA 1
ATOM 3565 C C . ARG B 1 25 ? -16.094 -9.727 -16.141 1 98.56 25 ARG B C 1
ATOM 3567 O O . ARG B 1 25 ? -15.383 -9.758 -17.156 1 98.56 25 ARG B O 1
ATOM 3574 N N . ILE B 1 26 ? -15.961 -10.625 -15.133 1 98.62 26 ILE B N 1
ATOM 3575 C CA . ILE B 1 26 ? -14.867 -11.586 -15.039 1 98.62 26 ILE B CA 1
ATOM 3576 C C . ILE B 1 26 ? -15.336 -12.945 -15.57 1 98.62 26 ILE B C 1
ATOM 3578 O O . ILE B 1 26 ? -16.422 -13.414 -15.227 1 98.62 26 ILE B O 1
ATOM 3582 N N . GLY B 1 27 ? -14.594 -13.477 -16.484 1 98.56 27 GLY B N 1
ATOM 3583 C CA . GLY B 1 27 ? -14.672 -14.906 -16.766 1 98.56 27 GLY B CA 1
ATOM 3584 C C . GLY B 1 27 ? -13.703 -15.727 -15.922 1 98.56 27 GLY B C 1
ATOM 3585 O O . GLY B 1 27 ? -12.484 -15.625 -16.094 1 98.56 27 GLY B O 1
ATOM 3586 N N . LEU B 1 28 ? -14.25 -16.516 -15.07 1 97.81 28 LEU B N 1
ATOM 3587 C CA . LEU B 1 28 ? -13.453 -17.297 -14.133 1 97.81 28 LEU B CA 1
ATOM 3588 C C . LEU B 1 28 ? -13.289 -18.734 -14.617 1 97.81 28 LEU B C 1
ATOM 3590 O O . LEU B 1 28 ? -14.273 -19.406 -14.891 1 97.81 28 LEU B O 1
ATOM 3594 N N . ILE B 1 29 ? -12.031 -19.141 -14.773 1 97.12 29 ILE B N 1
ATOM 3595 C CA . ILE B 1 29 ? -11.75 -20.516 -15.188 1 97.12 29 ILE B CA 1
ATOM 3596 C C . ILE B 1 29 ? -11.258 -21.328 -13.992 1 97.12 29 ILE B C 1
ATOM 3598 O O . ILE B 1 29 ? -10.141 -21.109 -13.516 1 97.12 29 ILE B O 1
ATOM 3602 N N . GLY B 1 30 ? -12.039 -22.219 -13.594 1 92 30 GLY B N 1
ATOM 3603 C CA . GLY B 1 30 ? -11.766 -22.969 -12.375 1 92 30 GLY B CA 1
ATOM 3604 C C . GLY B 1 30 ? -12.508 -22.422 -11.164 1 92 30 GLY B C 1
ATOM 3605 O O . GLY B 1 30 ? -12.625 -21.219 -11 1 92 30 GLY B O 1
ATOM 3606 N N . CYS B 1 31 ? -13.086 -23.344 -10.359 1 87.31 31 CYS B N 1
ATOM 3607 C CA . CYS B 1 31 ? -13.781 -22.938 -9.141 1 87.31 31 CYS B CA 1
ATOM 3608 C C . CYS B 1 31 ? -13.438 -23.859 -7.977 1 87.31 31 CYS B C 1
ATOM 3610 O O . CYS B 1 31 ? -14.336 -24.391 -7.32 1 87.31 31 CYS B O 1
ATOM 3612 N N . GLY B 1 32 ? -12.156 -23.984 -7.754 1 83.5 32 GLY B N 1
ATOM 3613 C CA . GLY B 1 32 ? -11.734 -24.625 -6.523 1 83.5 32 GLY B CA 1
ATOM 3614 C C . GLY B 1 32 ? -11.859 -23.734 -5.305 1 83.5 32 GLY B C 1
ATOM 3615 O O . GLY B 1 32 ? -12.812 -22.953 -5.195 1 83.5 32 GLY B O 1
ATOM 3616 N N . GLU B 1 33 ? -10.992 -23.922 -4.379 1 81.25 33 GLU B N 1
ATOM 3617 C CA . GLU B 1 33 ? -11.016 -23.109 -3.16 1 81.25 33 GLU B CA 1
ATOM 3618 C C . GLU B 1 33 ? -10.844 -21.625 -3.469 1 81.25 33 GLU B C 1
ATOM 3620 O O . GLU B 1 33 ? -11.641 -20.797 -3.023 1 81.25 33 GLU B O 1
ATOM 3625 N N . MET B 1 34 ? -9.906 -21.312 -4.266 1 84.81 34 MET B N 1
ATOM 3626 C CA . MET B 1 34 ? -9.617 -19.922 -4.574 1 84.81 34 MET B CA 1
ATOM 3627 C C . MET B 1 34 ? -10.734 -19.312 -5.422 1 84.81 34 MET B C 1
ATOM 3629 O O . MET B 1 34 ? -11.07 -18.141 -5.254 1 84.81 34 MET B O 1
ATOM 3633 N N . GLY B 1 35 ? -11.242 -20.094 -6.305 1 86.75 35 GLY B N 1
ATOM 3634 C CA . GLY B 1 35 ? -12.359 -19.625 -7.102 1 86.75 35 GLY B CA 1
ATOM 3635 C C . GLY B 1 35 ? -13.594 -19.312 -6.273 1 86.75 35 GLY B C 1
ATOM 3636 O O . GLY B 1 35 ? -14.266 -18.312 -6.516 1 86.75 35 GLY B O 1
ATOM 3637 N N . THR B 1 36 ? -13.875 -20.141 -5.316 1 86 36 THR B N 1
ATOM 3638 C CA . THR B 1 36 ? -15 -19.922 -4.41 1 86 36 THR B CA 1
ATOM 3639 C C . THR B 1 36 ? -14.812 -18.641 -3.615 1 86 36 THR B C 1
ATOM 3641 O O . THR B 1 36 ? -15.75 -17.859 -3.445 1 86 36 THR B O 1
ATOM 3644 N N . ASP B 1 37 ? -13.609 -18.453 -3.18 1 89.88 37 ASP B N 1
ATOM 3645 C CA . ASP B 1 37 ? -13.297 -17.234 -2.428 1 89.88 37 ASP B CA 1
ATOM 3646 C C . ASP B 1 37 ? -13.453 -15.992 -3.301 1 89.88 37 ASP B C 1
ATOM 3648 O O . ASP B 1 37 ? -13.93 -14.953 -2.834 1 89.88 37 ASP B O 1
ATOM 3652 N N . LEU B 1 38 ? -12.969 -16.188 -4.477 1 93.19 38 LEU B N 1
ATOM 3653 C CA . LEU B 1 38 ? -13.094 -15.086 -5.422 1 93.19 38 LEU B CA 1
ATOM 3654 C C . LEU B 1 38 ? -14.555 -14.727 -5.656 1 93.19 38 LEU B C 1
ATOM 3656 O O . LEU B 1 38 ? -14.922 -13.547 -5.656 1 93.19 38 LEU B O 1
ATOM 3660 N N . LEU B 1 39 ? -15.383 -15.711 -5.84 1 92.19 39 LEU B N 1
ATOM 3661 C CA . LEU B 1 39 ? -16.812 -15.5 -6.031 1 92.19 39 LEU B CA 1
ATOM 3662 C C . LEU B 1 39 ? -17.422 -14.805 -4.824 1 92.19 39 LEU B C 1
ATOM 3664 O O . LEU B 1 39 ? -18.203 -13.867 -4.973 1 92.19 39 LEU B O 1
ATOM 3668 N N . SER B 1 40 ? -17.062 -15.211 -3.658 1 92.25 40 SER B N 1
ATOM 3669 C CA . SER B 1 40 ? -17.578 -14.625 -2.43 1 92.25 40 SER B CA 1
ATOM 3670 C C . SER B 1 40 ? -17.125 -13.172 -2.273 1 92.25 40 SER B C 1
ATOM 3672 O O . SER B 1 40 ? -17.906 -12.32 -1.825 1 92.25 40 SER B O 1
ATOM 3674 N N . SER B 1 41 ? -15.898 -12.961 -2.607 1 93.62 41 SER B N 1
ATOM 3675 C CA . SER B 1 41 ? -15.344 -11.617 -2.475 1 93.62 41 SER B CA 1
ATOM 3676 C C . SER B 1 41 ? -16.047 -10.633 -3.408 1 93.62 41 SER B C 1
ATOM 3678 O O . SER B 1 41 ? -16.406 -9.531 -2.996 1 93.62 41 SER B O 1
ATOM 3680 N N . VAL B 1 42 ? -16.219 -11.016 -4.617 1 94.31 42 VAL B N 1
ATOM 3681 C CA . VAL B 1 42 ? -16.797 -10.156 -5.645 1 94.31 42 VAL B CA 1
ATOM 3682 C C . VAL B 1 42 ? -18.234 -9.805 -5.281 1 94.31 42 VAL B C 1
ATOM 3684 O O . VAL B 1 42 ? -18.703 -8.703 -5.578 1 94.31 42 VAL B O 1
ATOM 3687 N N . ALA B 1 43 ? -18.891 -10.703 -4.613 1 91.12 43 ALA B N 1
ATOM 3688 C CA . ALA B 1 43 ? -20.281 -10.477 -4.207 1 91.12 43 ALA B CA 1
ATOM 3689 C C . ALA B 1 43 ? -20.391 -9.266 -3.291 1 91.12 43 ALA B C 1
ATOM 3691 O O . ALA B 1 43 ? -21.453 -8.656 -3.186 1 91.12 43 ALA B O 1
ATOM 3692 N N . HIS B 1 44 ? -19.281 -8.844 -2.73 1 91 44 HIS B N 1
ATOM 3693 C CA . HIS B 1 44 ? -19.281 -7.734 -1.788 1 91 44 HIS B CA 1
ATOM 3694 C C . HIS B 1 44 ? -18.703 -6.477 -2.416 1 91 44 HIS B C 1
ATOM 3696 O O . HIS B 1 44 ? -18.672 -5.414 -1.79 1 91 44 HIS B O 1
ATOM 3702 N N . MET B 1 45 ? -18.266 -6.594 -3.562 1 94.5 45 MET B N 1
ATOM 3703 C CA . MET B 1 45 ? -17.594 -5.477 -4.215 1 94.5 45 MET B CA 1
ATOM 3704 C C . MET B 1 45 ? -18.531 -4.758 -5.176 1 94.5 45 MET B C 1
ATOM 3706 O O . MET B 1 45 ? -19.406 -5.379 -5.773 1 94.5 45 MET B O 1
ATOM 3710 N N . ASP B 1 46 ? -18.312 -3.48 -5.293 1 94.5 46 ASP B N 1
ATOM 3711 C CA . ASP B 1 46 ? -19.047 -2.693 -6.277 1 94.5 46 ASP B CA 1
ATOM 3712 C C . ASP B 1 46 ? -18.375 -2.773 -7.652 1 94.5 46 ASP B C 1
ATOM 3714 O O . ASP B 1 46 ? -17.156 -2.873 -7.75 1 94.5 46 ASP B O 1
ATOM 3718 N N . GLY B 1 47 ? -19.156 -2.76 -8.641 1 97.31 47 GLY B N 1
ATOM 3719 C CA . GLY B 1 47 ? -18.703 -2.451 -9.992 1 97.31 47 GLY B CA 1
ATOM 3720 C C . GLY B 1 47 ? -17.922 -3.58 -10.633 1 97.31 47 GLY B C 1
ATOM 3721 O O . GLY B 1 47 ? -17.266 -3.385 -11.656 1 97.31 47 GLY B O 1
ATOM 3722 N N . ILE B 1 48 ? -17.938 -4.754 -10.086 1 97.75 48 ILE B N 1
ATOM 3723 C CA . ILE B 1 48 ? -17.25 -5.922 -10.625 1 97.75 48 ILE B CA 1
ATOM 3724 C C . ILE B 1 48 ? -18.062 -7.18 -10.344 1 97.75 48 ILE B C 1
ATOM 3726 O O . ILE B 1 48 ? -18.656 -7.32 -9.273 1 97.75 48 ILE B O 1
ATOM 3730 N N . THR B 1 49 ? -18.172 -8.062 -11.305 1 97.12 49 THR B N 1
ATOM 3731 C CA . THR B 1 49 ? -18.984 -9.273 -11.141 1 97.12 49 THR B CA 1
ATOM 3732 C C . THR B 1 49 ? -18.312 -10.461 -11.836 1 97.12 49 THR B C 1
ATOM 3734 O O . THR B 1 49 ? -17.469 -10.281 -12.719 1 97.12 49 THR B O 1
ATOM 3737 N N . ILE B 1 50 ? -18.625 -11.625 -11.328 1 97.5 50 ILE B N 1
ATOM 3738 C CA . ILE B 1 50 ? -18.328 -12.836 -12.078 1 97.5 50 ILE B CA 1
ATOM 3739 C C . ILE B 1 50 ? -19.453 -13.109 -13.078 1 97.5 50 ILE B C 1
ATOM 3741 O O . ILE B 1 50 ? -20.578 -13.43 -12.68 1 97.5 50 ILE B O 1
ATOM 3745 N N . ALA B 1 51 ? -19.109 -13.008 -14.32 1 97.88 51 ALA B N 1
ATOM 3746 C CA . ALA B 1 51 ? -20.141 -13.188 -15.344 1 97.88 51 ALA B CA 1
ATOM 3747 C C . ALA B 1 51 ? -20.312 -14.656 -15.695 1 97.88 51 ALA B C 1
ATOM 3749 O O . ALA B 1 51 ? -21.438 -15.117 -15.938 1 97.88 51 ALA B O 1
ATOM 3750 N N . ALA B 1 52 ? -19.203 -15.312 -15.703 1 98.19 52 ALA B N 1
ATOM 3751 C CA . ALA B 1 52 ? -19.234 -16.719 -16.109 1 98.19 52 ALA B CA 1
ATOM 3752 C C . ALA B 1 52 ? -18.109 -17.516 -15.461 1 98.19 52 ALA B C 1
ATOM 3754 O O . ALA B 1 52 ? -17.047 -16.969 -15.18 1 98.19 52 ALA B O 1
ATOM 3755 N N . VAL B 1 53 ? -18.406 -18.797 -15.242 1 97.75 53 VAL B N 1
ATOM 3756 C CA . VAL B 1 53 ? -17.422 -19.719 -14.688 1 97.75 53 VAL B CA 1
ATOM 3757 C C . VAL B 1 53 ? -17.344 -20.969 -15.562 1 97.75 53 VAL B C 1
ATOM 3759 O O . VAL B 1 53 ? -18.375 -21.562 -15.898 1 97.75 53 VAL B O 1
ATOM 3762 N N . SER B 1 54 ? -16.172 -21.266 -15.992 1 96.5 54 SER B N 1
ATOM 3763 C CA . SER B 1 54 ? -15.938 -22.562 -16.641 1 96.5 54 SER B CA 1
ATOM 3764 C C . SER B 1 54 ? -15.359 -23.578 -15.664 1 96.5 54 SER B C 1
ATOM 3766 O O . SER B 1 54 ? -14.32 -23.328 -15.055 1 96.5 54 SER B O 1
ATOM 3768 N N . THR B 1 55 ? -16.031 -24.641 -15.508 1 92.44 55 THR B N 1
ATOM 3769 C CA . THR B 1 55 ? -15.586 -25.688 -14.594 1 92.44 55 THR B CA 1
ATOM 3770 C C . THR B 1 55 ? -16.156 -27.047 -15 1 92.44 55 THR B C 1
ATOM 3772 O O . THR B 1 55 ? -17.141 -27.109 -15.727 1 92.44 55 THR B O 1
ATOM 3775 N N . ARG B 1 56 ? -15.484 -28.078 -14.562 1 86.88 56 ARG B N 1
ATOM 3776 C CA . ARG B 1 56 ? -15.961 -29.438 -14.812 1 86.88 56 ARG B CA 1
ATOM 3777 C C . ARG B 1 56 ? -16.984 -29.859 -13.758 1 86.88 56 ARG B C 1
ATOM 3779 O O . ARG B 1 56 ? -17.672 -30.859 -13.93 1 86.88 56 ARG B O 1
ATOM 3786 N N . THR B 1 57 ? -17.047 -29.062 -12.711 1 87.69 57 THR B N 1
ATOM 3787 C CA . THR B 1 57 ? -17.953 -29.375 -11.602 1 87.69 57 THR B CA 1
ATOM 3788 C C . THR B 1 57 ? -18.906 -28.219 -11.344 1 87.69 57 THR B C 1
ATOM 3790 O O . THR B 1 57 ? -18.781 -27.516 -10.336 1 87.69 57 THR B O 1
ATOM 3793 N N . PRO B 1 58 ? -19.969 -28.172 -12.094 1 90.5 58 PRO B N 1
ATOM 3794 C CA . PRO B 1 58 ? -20.875 -27.031 -11.961 1 90.5 58 PRO B CA 1
ATOM 3795 C C . PRO B 1 58 ? -21.453 -26.906 -10.555 1 90.5 58 PRO B C 1
ATOM 3797 O O . PRO B 1 58 ? -21.703 -25.797 -10.078 1 90.5 58 PRO B O 1
ATOM 3800 N N . LEU B 1 59 ? -21.641 -28.047 -9.891 1 90.88 59 LEU B N 1
ATOM 3801 C CA . LEU B 1 59 ? -22.234 -28.047 -8.562 1 90.88 59 LEU B CA 1
ATOM 3802 C C . LEU B 1 59 ? -21.422 -27.188 -7.594 1 90.88 59 LEU B C 1
ATOM 3804 O O . LEU B 1 59 ? -21.984 -26.562 -6.699 1 90.88 59 LEU B O 1
ATOM 3808 N N . ARG B 1 60 ? -20.172 -27.141 -7.809 1 88.94 60 ARG B N 1
ATOM 3809 C CA . ARG B 1 60 ? -19.312 -26.344 -6.945 1 88.94 60 ARG B CA 1
ATOM 3810 C C . ARG B 1 60 ? -19.641 -24.859 -7.082 1 88.94 60 ARG B C 1
ATOM 3812 O O . ARG B 1 60 ? -19.562 -24.109 -6.105 1 88.94 60 ARG B O 1
ATOM 3819 N N . VAL B 1 61 ? -19.953 -24.5 -8.25 1 93.81 61 VAL B N 1
ATOM 3820 C CA . VAL B 1 61 ? -20.266 -23.094 -8.508 1 93.81 61 VAL B CA 1
ATOM 3821 C C . VAL B 1 61 ? -21.609 -22.734 -7.859 1 93.81 61 VAL B C 1
ATOM 3823 O O . VAL B 1 61 ? -21.75 -21.656 -7.289 1 93.81 61 VAL B O 1
ATOM 3826 N N . PHE B 1 62 ? -22.578 -23.625 -7.957 1 94.69 62 PHE B N 1
ATOM 3827 C CA . PHE B 1 62 ? -23.875 -23.406 -7.316 1 94.69 62 PHE B CA 1
ATOM 3828 C C . PHE B 1 62 ? -23.703 -23.25 -5.812 1 94.69 62 PHE B C 1
ATOM 3830 O O . PHE B 1 62 ? -24.25 -22.328 -5.215 1 94.69 62 PHE B O 1
ATOM 3837 N N . ASN B 1 63 ? -22.906 -24.109 -5.273 1 92 63 ASN B N 1
ATOM 3838 C CA . ASN B 1 63 ? -22.656 -24.062 -3.836 1 92 63 ASN B CA 1
ATOM 3839 C C . ASN B 1 63 ? -21.938 -22.766 -3.441 1 92 63 ASN B C 1
ATOM 3841 O O . ASN B 1 63 ? -22.297 -22.141 -2.439 1 92 63 ASN B O 1
ATOM 3845 N N . ALA B 1 64 ? -20.953 -22.469 -4.203 1 90.25 64 ALA B N 1
ATOM 3846 C CA . ALA B 1 64 ? -20.188 -21.25 -3.938 1 90.25 64 ALA B CA 1
ATOM 3847 C C . ALA B 1 64 ? -21.078 -20.016 -4.008 1 90.25 64 ALA B C 1
ATOM 3849 O O . ALA B 1 64 ? -20.938 -19.078 -3.213 1 90.25 64 ALA B O 1
ATOM 3850 N N . ALA B 1 65 ? -21.969 -20.016 -4.961 1 92.88 65 ALA B N 1
ATOM 3851 C CA . ALA B 1 65 ? -22.859 -18.891 -5.129 1 92.88 65 ALA B CA 1
ATOM 3852 C C . ALA B 1 65 ? -23.828 -18.766 -3.955 1 92.88 65 ALA B C 1
ATOM 3854 O O . ALA B 1 65 ? -24.125 -17.656 -3.496 1 92.88 65 ALA B O 1
ATOM 3855 N N . VAL B 1 66 ? -24.359 -19.875 -3.529 1 92.25 66 VAL B N 1
ATOM 3856 C CA . VAL B 1 66 ? -25.25 -19.859 -2.379 1 92.25 66 VAL B CA 1
ATOM 3857 C C . VAL B 1 66 ? -24.531 -19.297 -1.163 1 92.25 66 VAL B C 1
ATOM 3859 O O . VAL B 1 66 ? -25.094 -18.5 -0.406 1 92.25 66 VAL B O 1
ATOM 3862 N N . LEU B 1 67 ? -23.344 -19.672 -1.038 1 87.5 67 LEU B N 1
ATOM 3863 C CA . LEU B 1 67 ? -22.516 -19.172 0.059 1 87.5 67 LEU B CA 1
ATOM 3864 C C . LEU B 1 67 ? -22.25 -17.672 -0.102 1 87.5 67 LEU B C 1
ATOM 3866 O O . LEU B 1 67 ? -22.297 -16.922 0.876 1 87.5 67 LEU B O 1
ATOM 3870 N N . ALA B 1 68 ? -22 -17.281 -1.266 1 88.25 68 ALA B N 1
ATOM 3871 C CA . ALA B 1 68 ? -21.625 -15.906 -1.555 1 88.25 68 ALA B CA 1
ATOM 3872 C C . ALA B 1 68 ? -22.812 -14.969 -1.368 1 88.25 68 ALA B C 1
ATOM 3874 O O . ALA B 1 68 ? -22.672 -13.898 -0.766 1 88.25 68 ALA B O 1
ATOM 3875 N N . TYR B 1 69 ? -23.969 -15.391 -1.813 1 90.62 69 TYR B N 1
ATOM 3876 C CA . TYR B 1 69 ? -25.094 -14.477 -1.879 1 90.62 69 TYR B CA 1
ATOM 3877 C C . TYR B 1 69 ? -26.109 -14.781 -0.783 1 90.62 69 TYR B C 1
ATOM 3879 O O . TYR B 1 69 ? -27.016 -13.984 -0.525 1 90.62 69 TYR B O 1
ATOM 3887 N N . GLY B 1 70 ? -26.016 -15.914 -0.146 1 88.38 70 GLY B N 1
ATOM 3888 C CA . GLY B 1 70 ? -26.891 -16.281 0.95 1 88.38 70 GLY B CA 1
ATOM 3889 C C . GLY B 1 70 ? -28.219 -16.844 0.483 1 88.38 70 GLY B C 1
ATOM 3890 O O . GLY B 1 70 ? -29.125 -17.078 1.292 1 88.38 70 GLY B O 1
ATOM 3891 N N . GLU B 1 71 ? -28.438 -16.922 -0.832 1 91.19 71 GLU B N 1
ATOM 3892 C CA . GLU B 1 71 ? -29.672 -17.453 -1.417 1 91.19 71 GLU B CA 1
ATOM 3893 C C . GLU B 1 71 ? -29.406 -18.078 -2.781 1 91.19 71 GLU B C 1
ATOM 3895 O O . GLU B 1 71 ? -28.344 -17.891 -3.365 1 91.19 71 GLU B O 1
ATOM 3900 N N . GLU B 1 72 ? -30.359 -18.812 -3.205 1 92.62 72 GLU B N 1
ATOM 3901 C CA . GLU B 1 72 ? -30.266 -19.453 -4.512 1 92.62 72 GLU B CA 1
ATOM 3902 C C . GLU B 1 72 ? -30.672 -18.5 -5.629 1 92.62 72 GLU B C 1
ATOM 3904 O O . GLU B 1 72 ? -31.188 -17.406 -5.363 1 92.62 72 GLU B O 1
ATOM 3909 N N . GLY B 1 73 ? -30.328 -18.859 -6.832 1 93.81 73 GLY B N 1
ATOM 3910 C CA . GLY B 1 73 ? -30.859 -18.141 -7.973 1 93.81 73 GLY B CA 1
ATOM 3911 C C . GLY B 1 73 ? -29.844 -17.219 -8.617 1 93.81 73 GLY B C 1
ATOM 3912 O O . GLY B 1 73 ? -30.172 -16.438 -9.523 1 93.81 73 GLY B O 1
ATOM 3913 N N . HIS B 1 74 ? -28.641 -17.359 -8.195 1 95.75 74 HIS B N 1
ATOM 3914 C CA . HIS B 1 74 ? -27.625 -16.438 -8.711 1 95.75 74 HIS B CA 1
ATOM 3915 C C . HIS B 1 74 ? -26.75 -17.125 -9.75 1 95.75 74 HIS B C 1
ATOM 3917 O O . HIS B 1 74 ? -25.812 -16.516 -10.273 1 95.75 74 HIS B O 1
ATOM 3923 N N . VAL B 1 75 ? -27.016 -18.406 -10.016 1 97.19 75 VAL B N 1
ATOM 3924 C CA . VAL B 1 75 ? -26.219 -19.156 -10.961 1 97.19 75 VAL B CA 1
ATOM 3925 C C . VAL B 1 75 ? -27.125 -19.969 -11.891 1 97.19 75 VAL B C 1
ATOM 3927 O O . VAL B 1 75 ? -28.203 -20.422 -11.469 1 97.19 75 VAL B O 1
ATOM 3930 N N . CYS B 1 76 ? -26.766 -20.047 -13.102 1 97.44 76 CYS B N 1
ATOM 3931 C CA . CYS B 1 76 ? -27.469 -20.938 -14.023 1 97.44 76 CYS B CA 1
ATOM 3932 C C . CYS B 1 76 ? -26.5 -21.594 -14.992 1 97.44 76 CYS B C 1
ATOM 3934 O O . CYS B 1 76 ? -25.484 -21 -15.367 1 97.44 76 CYS B O 1
ATOM 3936 N N . GLU B 1 77 ? -26.781 -22.812 -15.391 1 97.44 77 GLU B N 1
ATOM 3937 C CA . GLU B 1 77 ? -25.984 -23.5 -16.406 1 97.44 77 GLU B CA 1
ATOM 3938 C C . GLU B 1 77 ? -26.359 -23.031 -17.812 1 97.44 77 GLU B C 1
ATOM 3940 O O . GLU B 1 77 ? -27.531 -22.812 -18.109 1 97.44 77 GLU B O 1
ATOM 3945 N N . VAL B 1 78 ? -25.391 -22.875 -18.578 1 97.56 78 VAL B N 1
ATOM 3946 C CA . VAL B 1 78 ? -25.641 -22.438 -19.938 1 97.56 78 VAL B CA 1
ATOM 3947 C C . VAL B 1 78 ? -24.953 -23.391 -20.922 1 97.56 78 VAL B C 1
ATOM 3949 O O . VAL B 1 78 ? -23.906 -23.953 -20.609 1 97.56 78 VAL B O 1
ATOM 3952 N N . GLU B 1 79 ? -25.547 -23.453 -22.188 1 95.69 79 GLU B N 1
ATOM 3953 C CA . GLU B 1 79 ? -25.031 -24.438 -23.141 1 95.69 79 GLU B CA 1
ATOM 3954 C C . GLU B 1 79 ? -24.609 -23.766 -24.438 1 95.69 79 GLU B C 1
ATOM 3956 O O . GLU B 1 79 ? -24.062 -24.422 -25.328 1 95.69 79 GLU B O 1
ATOM 3961 N N . ASN B 1 80 ? -24.906 -22.516 -24.578 1 96.69 80 ASN B N 1
ATOM 3962 C CA . ASN B 1 80 ? -24.531 -21.812 -25.797 1 96.69 80 ASN B CA 1
ATOM 3963 C C . ASN B 1 80 ? -24.375 -20.312 -25.547 1 96.69 80 ASN B C 1
ATOM 3965 O O . ASN B 1 80 ? -24.641 -19.828 -24.438 1 96.69 80 ASN B O 1
ATOM 3969 N N . ALA B 1 81 ? -23.922 -19.656 -26.547 1 97 81 ALA B N 1
ATOM 3970 C CA . ALA B 1 81 ? -23.578 -18.234 -26.438 1 97 81 ALA B CA 1
ATOM 3971 C C . ALA B 1 81 ? -24.812 -17.406 -26.125 1 97 81 ALA B C 1
ATOM 3973 O O . ALA B 1 81 ? -24.734 -16.422 -25.375 1 97 81 ALA B O 1
ATOM 3974 N N . THR B 1 82 ? -25.953 -17.766 -26.672 1 97.75 82 THR B N 1
ATOM 3975 C CA . THR B 1 82 ? -27.188 -17.016 -26.438 1 97.75 82 THR B CA 1
ATOM 3976 C C . THR B 1 82 ? -27.609 -17.109 -24.969 1 97.75 82 THR B C 1
ATOM 3978 O O . THR B 1 82 ? -27.969 -16.094 -24.375 1 97.75 82 THR B O 1
ATOM 3981 N N . ALA B 1 83 ? -27.531 -18.297 -24.453 1 98 83 ALA B N 1
ATOM 3982 C CA . ALA B 1 83 ? -27.859 -18.5 -23.047 1 98 83 ALA B CA 1
ATOM 3983 C C . ALA B 1 83 ? -26.906 -17.75 -22.141 1 98 83 ALA B C 1
ATOM 3985 O O . ALA B 1 83 ? -27.312 -17.203 -21.109 1 98 83 ALA B O 1
ATOM 3986 N N . LEU B 1 84 ? -25.656 -17.766 -22.516 1 98.12 84 LEU B N 1
ATOM 3987 C CA . LEU B 1 84 ? -24.656 -17.031 -21.766 1 98.12 84 LEU B CA 1
ATOM 3988 C C . LEU B 1 84 ? -24.969 -15.539 -21.766 1 98.12 84 LEU B C 1
ATOM 3990 O O . LEU B 1 84 ? -24.922 -14.891 -20.719 1 98.12 84 LEU B O 1
ATOM 3994 N N . THR B 1 85 ? -25.297 -14.977 -22.891 1 98.19 85 THR B N 1
ATOM 3995 C CA . THR B 1 85 ? -25.656 -13.57 -23.016 1 98.19 85 THR B CA 1
ATOM 3996 C C . THR B 1 85 ? -26.844 -13.234 -22.125 1 98.19 85 THR B C 1
ATOM 3998 O O . THR B 1 85 ? -26.844 -12.219 -21.438 1 98.19 85 THR B O 1
ATOM 4001 N N . GLN B 1 86 ? -27.844 -14.086 -22.172 1 98.06 86 GLN B N 1
ATOM 4002 C CA . GLN B 1 86 ? -29.047 -13.867 -21.375 1 98.06 86 GLN B CA 1
ATOM 4003 C C . GLN B 1 86 ? -28.75 -13.875 -19.891 1 98.06 86 GLN B C 1
ATOM 4005 O O . GLN B 1 86 ? -29.281 -13.062 -19.125 1 98.06 86 GLN B O 1
ATOM 4010 N N . ALA B 1 87 ? -27.953 -14.805 -19.484 1 98 87 ALA B N 1
ATOM 4011 C CA . ALA B 1 87 ? -27.562 -14.883 -18.078 1 98 87 ALA B CA 1
ATOM 4012 C C . ALA B 1 87 ? -26.859 -13.609 -17.625 1 98 87 ALA B C 1
ATOM 4014 O O . ALA B 1 87 ? -27.172 -13.055 -16.578 1 98 87 ALA B O 1
ATOM 4015 N N . ILE B 1 88 ? -25.859 -13.141 -18.422 1 97.06 88 ILE B N 1
ATOM 4016 C CA . ILE B 1 88 ? -25.094 -11.945 -18.109 1 97.06 88 ILE B CA 1
ATOM 4017 C C . ILE B 1 88 ? -26.031 -10.742 -18 1 97.06 88 ILE B C 1
ATOM 4019 O O . ILE B 1 88 ? -25.938 -9.945 -17.062 1 97.06 88 ILE B O 1
ATOM 4023 N N . GLU B 1 89 ? -26.984 -10.656 -18.922 1 96.44 89 GLU B N 1
ATOM 4024 C CA . GLU B 1 89 ? -27.922 -9.539 -18.938 1 96.44 89 GLU B CA 1
ATOM 4025 C C . GLU B 1 89 ? -28.828 -9.562 -17.719 1 96.44 89 GLU B C 1
ATOM 4027 O O . GLU B 1 89 ? -29.234 -8.508 -17.219 1 96.44 89 GLU B O 1
ATOM 4032 N N . LYS B 1 90 ? -29.125 -10.766 -17.234 1 96.44 90 LYS B N 1
ATOM 4033 C CA . LYS B 1 90 ? -29.969 -10.914 -16.047 1 96.44 90 LYS B CA 1
ATOM 4034 C C . LYS B 1 90 ? -29.125 -10.82 -14.773 1 96.44 90 LYS B C 1
ATOM 4036 O O . LYS B 1 90 ? -29.656 -10.953 -13.672 1 96.44 90 LYS B O 1
ATOM 4041 N N . LYS B 1 91 ? -27.812 -10.633 -14.922 1 94.62 91 LYS B N 1
ATOM 4042 C CA . LYS B 1 91 ? -26.875 -10.531 -13.805 1 94.62 91 LYS B CA 1
ATOM 4043 C C . LYS B 1 91 ? -26.812 -11.844 -13.016 1 94.62 91 LYS B C 1
ATOM 4045 O O . LYS B 1 91 ? -26.75 -11.828 -11.789 1 94.62 91 LYS B O 1
ATOM 4050 N N . ILE B 1 92 ? -26.953 -12.922 -13.734 1 96.94 92 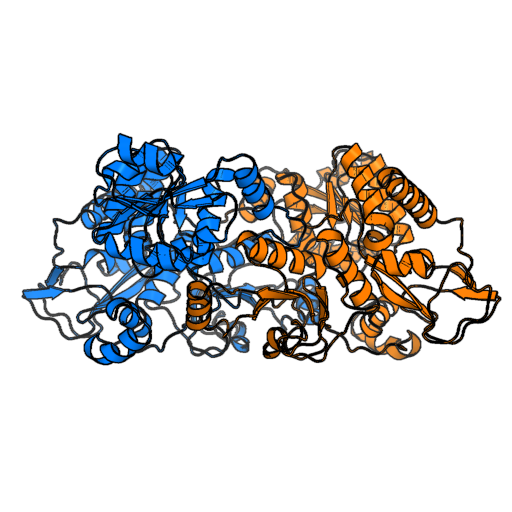ILE B N 1
ATOM 4051 C CA . ILE B 1 92 ? -26.828 -14.273 -13.195 1 96.94 92 ILE B CA 1
ATOM 4052 C C . ILE B 1 92 ? -25.516 -14.898 -13.664 1 96.94 92 ILE B C 1
ATOM 4054 O O . ILE B 1 92 ? -25.141 -14.758 -14.828 1 96.94 92 ILE B O 1
ATOM 4058 N N . ILE B 1 93 ? -24.781 -15.523 -12.766 1 97.62 93 ILE B N 1
ATOM 4059 C CA . ILE B 1 93 ? -23.516 -16.156 -13.102 1 97.62 93 ILE B CA 1
ATOM 4060 C C . ILE B 1 93 ? -23.766 -17.359 -14 1 97.62 93 ILE B C 1
ATOM 4062 O O . ILE B 1 93 ? -24.484 -18.297 -13.617 1 97.62 93 ILE B O 1
ATOM 4066 N N . ALA B 1 94 ? -23.188 -17.344 -15.164 1 98.25 94 ALA B N 1
ATOM 4067 C CA . ALA B 1 94 ? -23.312 -18.469 -16.078 1 98.25 94 ALA B CA 1
ATOM 4068 C C . ALA B 1 94 ? -22.25 -19.531 -15.781 1 98.25 94 ALA B C 1
ATOM 4070 O O . ALA B 1 94 ? -21.062 -19.203 -15.609 1 98.25 94 ALA B O 1
ATOM 4071 N N . VAL B 1 95 ? -22.641 -20.781 -15.703 1 97.81 95 VAL B N 1
ATOM 4072 C CA . VAL B 1 95 ? -21.703 -21.875 -15.508 1 97.81 95 VAL B CA 1
ATOM 4073 C C . VAL B 1 95 ? -21.734 -22.812 -16.703 1 97.81 95 VAL B C 1
ATOM 4075 O O . VAL B 1 95 ? -22.812 -23.125 -17.234 1 97.81 95 VAL B O 1
ATOM 4078 N N . THR B 1 96 ? -20.625 -23.156 -17.172 1 97.12 96 THR B N 1
ATOM 4079 C CA . THR B 1 96 ? -20.516 -24.062 -18.312 1 97.12 96 THR B CA 1
ATOM 4080 C C . THR B 1 96 ? -19.219 -24.844 -18.25 1 97.12 96 THR B C 1
ATOM 4082 O O . THR B 1 96 ? -18.281 -24.469 -17.547 1 97.12 96 THR B O 1
ATOM 4085 N N . ASP B 1 97 ? -19.141 -25.984 -18.875 1 94.69 97 ASP B N 1
ATOM 4086 C CA . ASP B 1 97 ? -17.891 -26.734 -19 1 94.69 97 ASP B CA 1
ATOM 4087 C C . ASP B 1 97 ? -17.219 -26.469 -20.344 1 94.69 97 ASP B C 1
ATOM 4089 O O . ASP B 1 97 ? -16.156 -27.016 -20.641 1 94.69 97 ASP B O 1
ATOM 4093 N N . ASP B 1 98 ? -17.844 -25.594 -21.078 1 95.5 98 ASP B N 1
ATOM 4094 C CA . ASP B 1 98 ? -17.281 -25.188 -22.359 1 95.5 98 ASP B CA 1
ATOM 4095 C C . ASP B 1 98 ? -16.438 -23.938 -22.219 1 95.5 98 ASP B C 1
ATOM 4097 O O . ASP B 1 98 ? -16.953 -22.812 -22.25 1 95.5 98 ASP B O 1
ATOM 4101 N N . LEU B 1 99 ? -15.172 -24.141 -22.188 1 96.06 99 LEU B N 1
ATOM 4102 C CA . LEU B 1 99 ? -14.203 -23.062 -22.016 1 96.06 99 LEU B CA 1
ATOM 4103 C C . LEU B 1 99 ? -14.32 -22.047 -23.141 1 96.06 99 LEU B C 1
ATOM 4105 O O . LEU B 1 99 ? -14.258 -20.828 -22.906 1 96.06 99 LEU B O 1
ATOM 4109 N N . ASP B 1 100 ? -14.523 -22.438 -24.328 1 96.25 100 ASP B N 1
ATOM 4110 C CA . ASP B 1 100 ? -14.531 -21.578 -25.5 1 96.25 100 ASP B CA 1
ATOM 4111 C C . ASP B 1 100 ? -15.711 -20.625 -25.469 1 96.25 100 ASP B C 1
ATOM 4113 O O . ASP B 1 100 ? -15.609 -19.484 -25.953 1 96.25 100 ASP B O 1
ATOM 4117 N N . LEU B 1 101 ? -16.797 -21.078 -24.891 1 96.81 101 LEU B N 1
ATOM 4118 C CA . LEU B 1 101 ? -17.969 -20.219 -24.781 1 96.81 101 LEU B CA 1
ATOM 4119 C C . LEU B 1 101 ? -17.625 -18.938 -24.016 1 96.81 101 LEU B C 1
ATOM 4121 O O . LEU B 1 101 ? -18.078 -17.859 -24.391 1 96.81 101 LEU B O 1
ATOM 4125 N N . ILE B 1 102 ? -16.812 -19.078 -23 1 97.69 102 ILE B N 1
ATOM 4126 C CA . ILE B 1 102 ? -16.453 -17.938 -22.156 1 97.69 102 ILE B CA 1
ATOM 4127 C C . ILE B 1 102 ? -15.359 -17.109 -22.844 1 97.69 102 ILE B C 1
ATOM 4129 O O . ILE B 1 102 ? -15.461 -15.891 -22.922 1 97.69 102 ILE B O 1
ATOM 4133 N N . LEU B 1 103 ? -14.391 -17.75 -23.422 1 97.88 103 LEU B N 1
ATOM 4134 C CA . LEU B 1 103 ? -13.219 -17.078 -23.984 1 97.88 103 LEU B CA 1
ATOM 4135 C C . LEU B 1 103 ? -13.602 -16.25 -25.203 1 97.88 103 LEU B C 1
ATOM 4137 O O . LEU B 1 103 ? -12.977 -15.227 -25.484 1 97.88 103 LEU B O 1
ATOM 4141 N N . CYS B 1 104 ? -14.672 -16.609 -25.906 1 96.62 104 CYS B N 1
ATOM 4142 C CA . CYS B 1 104 ? -15.039 -15.945 -27.156 1 96.62 104 CYS B CA 1
ATOM 4143 C C . CYS B 1 104 ? -16.125 -14.898 -26.922 1 96.62 104 CYS B C 1
ATOM 4145 O O . CYS B 1 104 ? -16.453 -14.125 -27.828 1 96.62 104 CYS B O 1
ATOM 4147 N N . HIS B 1 105 ? -16.609 -14.906 -25.766 1 97.44 105 HIS B N 1
ATOM 4148 C CA . HIS B 1 105 ? -17.797 -14.078 -25.547 1 97.44 105 HIS B CA 1
ATOM 4149 C C . HIS B 1 105 ? -17.422 -12.602 -25.406 1 97.44 105 HIS B C 1
ATOM 4151 O O . HIS B 1 105 ? -16.547 -12.25 -24.609 1 97.44 105 HIS B O 1
ATOM 4157 N N . GLU B 1 106 ? -18.094 -11.703 -26.016 1 96.25 106 GLU B N 1
ATOM 4158 C CA . GLU B 1 106 ? -17.734 -10.289 -26.125 1 96.25 106 GLU B CA 1
ATOM 4159 C C . GLU B 1 106 ? -18.016 -9.539 -24.828 1 96.25 106 GLU B C 1
ATOM 4161 O O . GLU B 1 106 ? -17.391 -8.516 -24.547 1 96.25 106 GLU B O 1
ATOM 4166 N N . GLN B 1 107 ? -18.891 -10.078 -23.984 1 97.19 107 GLN B N 1
ATOM 4167 C CA . GLN B 1 107 ? -19.266 -9.352 -22.766 1 97.19 107 GLN B CA 1
ATOM 4168 C C . GLN B 1 107 ? -18.359 -9.711 -21.594 1 97.19 107 GLN B C 1
ATOM 4170 O O . GLN B 1 107 ? -18.5 -9.156 -20.5 1 97.19 107 GLN B O 1
ATOM 4175 N N . ILE B 1 108 ? -17.406 -10.562 -21.844 1 98.25 108 ILE B N 1
ATOM 4176 C CA . ILE B 1 108 ? -16.406 -10.867 -20.828 1 98.25 108 ILE B CA 1
ATOM 4177 C C . ILE B 1 108 ? -15.195 -9.953 -21 1 98.25 108 ILE B C 1
ATOM 4179 O O . ILE B 1 108 ? -14.555 -9.961 -22.062 1 98.25 108 ILE B O 1
ATOM 4183 N N . ASP B 1 109 ? -14.891 -9.18 -19.953 1 98.25 109 ASP B N 1
ATOM 4184 C CA . ASP B 1 109 ? -13.859 -8.148 -20.062 1 98.25 109 ASP B CA 1
ATOM 4185 C C . ASP B 1 109 ? -12.477 -8.727 -19.781 1 98.25 109 ASP B C 1
ATOM 4187 O O . ASP B 1 109 ? -11.477 -8.234 -20.312 1 98.25 109 ASP B O 1
ATOM 4191 N N . ILE B 1 110 ? -12.398 -9.75 -18.938 1 98.69 110 ILE B N 1
ATOM 4192 C CA . ILE B 1 110 ? -11.109 -10.227 -18.453 1 98.69 110 ILE B CA 1
ATOM 4193 C C . ILE B 1 110 ? -11.242 -11.672 -17.969 1 98.69 110 ILE B C 1
ATOM 4195 O O . ILE B 1 110 ? -12.281 -12.055 -17.438 1 98.69 110 ILE B O 1
ATOM 4199 N N . ILE B 1 111 ? -10.234 -12.461 -18.188 1 98.75 111 ILE B N 1
ATOM 4200 C CA . ILE B 1 111 ? -10.219 -13.867 -17.781 1 98.75 111 ILE B CA 1
ATOM 4201 C C . ILE B 1 111 ? -9.312 -14.031 -16.562 1 98.75 111 ILE B C 1
ATOM 4203 O O . ILE B 1 111 ? -8.227 -13.453 -16.5 1 98.75 111 ILE B O 1
ATOM 4207 N N . VAL B 1 112 ? -9.789 -14.773 -15.578 1 98.31 112 VAL B N 1
ATOM 4208 C CA . VAL B 1 112 ? -8.984 -15.164 -14.422 1 98.31 112 VAL B CA 1
ATOM 4209 C C . VAL B 1 112 ? -8.789 -16.672 -14.422 1 98.31 112 VAL B C 1
ATOM 4211 O O . VAL B 1 112 ? -9.758 -17.438 -14.414 1 98.31 112 VAL B O 1
ATOM 4214 N N . ASP B 1 113 ? -7.574 -17.094 -14.445 1 97.19 113 ASP B N 1
ATOM 4215 C CA . ASP B 1 113 ? -7.273 -18.531 -14.344 1 97.19 113 ASP B CA 1
ATOM 4216 C C . ASP B 1 113 ? -7.086 -18.938 -12.883 1 97.19 113 ASP B C 1
ATOM 4218 O O . ASP B 1 113 ? -6.113 -18.547 -12.242 1 97.19 113 ASP B O 1
ATOM 4222 N N . ALA B 1 114 ? -7.969 -19.719 -12.438 1 94.38 114 ALA B N 1
ATOM 4223 C CA . ALA B 1 114 ? -7.902 -20.25 -11.078 1 94.38 114 ALA B CA 1
ATOM 4224 C C . ALA B 1 114 ? -7.918 -21.781 -11.078 1 94.38 114 ALA B C 1
ATOM 4226 O O . ALA B 1 114 ? -8.523 -22.391 -10.195 1 94.38 114 ALA B O 1
ATOM 4227 N N . THR B 1 115 ? -7.312 -22.375 -12.039 1 91.12 115 THR B N 1
ATOM 4228 C CA . THR B 1 115 ? -7.363 -23.828 -12.188 1 91.12 115 THR B CA 1
ATOM 4229 C C . THR B 1 115 ? -6.371 -24.5 -11.242 1 91.12 115 THR B C 1
ATOM 4231 O O . THR B 1 115 ? -6.574 -25.641 -10.828 1 91.12 115 THR B O 1
ATOM 4234 N N . GLY B 1 116 ? -5.238 -23.891 -10.992 1 86.62 116 GLY B N 1
ATOM 4235 C CA . GLY B 1 116 ? -4.262 -24.406 -10.039 1 86.62 116 GLY B CA 1
ATOM 4236 C C . GLY B 1 116 ? -3.383 -25.5 -10.609 1 86.62 116 GLY B C 1
ATOM 4237 O O . GLY B 1 116 ? -2.641 -26.156 -9.875 1 86.62 116 GLY B O 1
ATOM 4238 N N . HIS B 1 117 ? -3.527 -25.797 -11.828 1 90.44 117 HIS B N 1
ATOM 4239 C CA . HIS B 1 117 ? -2.762 -26.812 -12.531 1 90.44 117 HIS B CA 1
ATOM 4240 C C . HIS B 1 117 ? -1.933 -26.203 -13.656 1 90.44 117 HIS B C 1
ATOM 4242 O O . HIS B 1 117 ? -2.477 -25.562 -14.555 1 90.44 117 HIS B O 1
ATOM 4248 N N . PRO B 1 118 ? -0.593 -26.422 -13.562 1 94.81 118 PRO B N 1
ATOM 4249 C CA . PRO B 1 118 ? 0.278 -25.734 -14.523 1 94.81 118 PRO B CA 1
ATOM 4250 C C . PRO B 1 118 ? -0.113 -26.016 -15.977 1 94.81 118 PRO B C 1
ATOM 4252 O O . PRO B 1 118 ? -0.2 -25.078 -16.781 1 94.81 118 PRO B O 1
ATOM 4255 N N . GLU B 1 119 ? -0.362 -27.281 -16.328 1 95.25 119 GLU B N 1
ATOM 4256 C CA . GLU B 1 119 ? -0.746 -27.656 -17.688 1 95.25 119 GLU B CA 1
ATOM 4257 C C . GLU B 1 119 ? -2.041 -26.969 -18.109 1 95.25 119 GLU B C 1
ATOM 4259 O O . GLU B 1 119 ? -2.121 -26.391 -19.188 1 95.25 119 GLU B O 1
ATOM 4264 N N . THR B 1 120 ? -3.006 -27.047 -17.234 1 94.31 120 THR B N 1
ATOM 4265 C CA . THR B 1 120 ? -4.289 -26.422 -17.531 1 94.31 120 THR B CA 1
ATOM 4266 C C . THR B 1 120 ? -4.148 -24.906 -17.609 1 94.31 120 THR B C 1
ATOM 4268 O O . THR B 1 120 ? -4.77 -24.266 -18.469 1 94.31 120 THR B O 1
ATOM 4271 N N . GLY B 1 121 ? -3.365 -24.344 -16.719 1 95.5 121 GLY B N 1
ATOM 4272 C CA . GLY B 1 121 ? -3.115 -22.922 -16.766 1 95.5 121 GLY B CA 1
ATOM 4273 C C . GLY B 1 121 ? -2.467 -22.453 -18.047 1 95.5 121 GLY B C 1
ATOM 4274 O O . GLY B 1 121 ? -2.826 -21.406 -18.594 1 95.5 121 GLY B O 1
ATOM 4275 N N . ALA B 1 122 ? -1.521 -23.219 -18.484 1 97.38 122 ALA B N 1
ATOM 4276 C CA . ALA B 1 122 ? -0.852 -22.906 -19.75 1 97.38 122 ALA B CA 1
ATOM 4277 C C . ALA B 1 122 ? -1.835 -22.922 -20.906 1 97.38 122 ALA B C 1
ATOM 4279 O O . ALA B 1 122 ? -1.835 -22.016 -21.75 1 97.38 122 ALA B O 1
ATOM 4280 N N . LYS B 1 123 ? -2.645 -23.938 -20.891 1 96.44 123 LYS B N 1
ATOM 4281 C CA . LYS B 1 123 ? -3.633 -24.078 -21.953 1 96.44 123 LYS B CA 1
ATOM 4282 C C . LYS B 1 123 ? -4.645 -22.938 -21.938 1 96.44 123 LYS B C 1
ATOM 4284 O O . LYS B 1 123 ? -4.91 -22.312 -22.969 1 96.44 123 LYS B O 1
ATOM 4289 N N . VAL B 1 124 ? -5.152 -22.688 -20.781 1 96.5 124 VAL B N 1
ATOM 4290 C CA . VAL B 1 124 ? -6.133 -21.609 -20.594 1 96.5 124 VAL B CA 1
ATOM 4291 C C . VAL B 1 124 ? -5.504 -20.266 -20.953 1 96.5 124 VAL B C 1
ATOM 4293 O O . VAL B 1 124 ? -6.137 -19.438 -21.609 1 96.5 124 VAL B O 1
ATOM 4296 N N . GLY B 1 125 ? -4.305 -20.062 -20.484 1 97.5 125 GLY B N 1
ATOM 4297 C CA . GLY B 1 125 ? -3.615 -18.797 -20.75 1 97.5 125 GLY B CA 1
ATOM 4298 C C . GLY B 1 125 ? -3.441 -18.531 -22.234 1 97.5 125 GLY B C 1
ATOM 4299 O O . GLY B 1 125 ? -3.791 -17.453 -22.719 1 97.5 125 GLY B O 1
ATOM 4300 N N . LEU B 1 126 ? -2.959 -19.531 -22.953 1 97.5 126 LEU B N 1
ATOM 4301 C CA . LEU B 1 126 ? -2.738 -19.359 -24.375 1 97.5 126 LEU B CA 1
ATOM 4302 C C . LEU B 1 126 ? -4.055 -19.125 -25.109 1 97.5 126 LEU B C 1
ATOM 4304 O O . LEU B 1 126 ? -4.156 -18.203 -25.938 1 97.5 126 LEU B O 1
ATOM 4308 N N . LYS B 1 127 ? -5.031 -19.906 -24.781 1 97.69 127 LYS B N 1
ATOM 4309 C CA . LYS B 1 127 ? -6.328 -19.797 -25.438 1 97.69 127 LYS B CA 1
ATOM 4310 C C . LYS B 1 127 ? -6.969 -18.438 -25.172 1 97.69 127 LYS B C 1
ATOM 4312 O O . LYS B 1 127 ? -7.586 -17.844 -26.047 1 97.69 127 LYS B O 1
ATOM 4317 N N . ALA B 1 128 ? -6.883 -17.984 -23.938 1 98.31 128 ALA B N 1
ATOM 4318 C CA . ALA B 1 128 ? -7.441 -16.672 -23.578 1 98.31 128 ALA B CA 1
ATOM 4319 C C . ALA B 1 128 ? -6.824 -15.57 -24.422 1 98.31 128 ALA B C 1
ATOM 4321 O O . ALA B 1 128 ? -7.539 -14.727 -24.969 1 98.31 128 ALA B O 1
ATOM 4322 N N . LEU B 1 129 ? -5.512 -15.594 -24.547 1 98.19 129 LEU B N 1
ATOM 4323 C CA . LEU B 1 129 ? -4.797 -14.57 -25.297 1 98.19 129 LEU B CA 1
ATOM 4324 C C . LEU B 1 129 ? -5.121 -14.672 -26.781 1 98.19 129 LEU B C 1
ATOM 4326 O O . LEU B 1 129 ? -5.285 -13.656 -27.469 1 98.19 129 LEU B O 1
ATOM 4330 N N . GLU B 1 130 ? -5.242 -15.891 -27.266 1 97.44 130 GLU B N 1
ATOM 4331 C CA . GLU B 1 130 ? -5.598 -16.109 -28.672 1 97.44 130 GLU B CA 1
ATOM 4332 C C . GLU B 1 130 ? -6.988 -15.547 -28.984 1 97.44 130 GLU B C 1
ATOM 4334 O O . GLU B 1 130 ? -7.281 -15.203 -30.125 1 97.44 130 GLU B O 1
ATOM 4339 N N . ASN B 1 131 ? -7.785 -15.477 -28.016 1 97.88 131 ASN B N 1
ATOM 4340 C CA . ASN B 1 131 ? -9.133 -14.938 -28.172 1 97.88 131 ASN B CA 1
ATOM 4341 C C . ASN B 1 131 ? -9.203 -13.477 -27.766 1 97.88 131 ASN B C 1
ATOM 4343 O O . ASN B 1 131 ? -10.289 -12.953 -27.484 1 97.88 131 ASN B O 1
ATOM 4347 N N . ASN B 1 132 ? -8.086 -12.82 -27.594 1 97.69 132 ASN B N 1
ATOM 4348 C CA . ASN B 1 132 ? -7.934 -11.383 -27.359 1 97.69 132 ASN B CA 1
ATOM 4349 C C . ASN B 1 132 ? -8.508 -10.969 -26.016 1 97.69 132 ASN B C 1
ATOM 4351 O O . ASN B 1 132 ? -9.25 -9.984 -25.922 1 97.69 132 ASN B O 1
ATOM 4355 N N . LYS B 1 133 ? -8.289 -11.766 -25.031 1 98.56 133 LYS B N 1
ATOM 4356 C CA . LYS B 1 133 ? -8.711 -11.438 -23.672 1 98.56 133 LYS B CA 1
ATOM 4357 C C . LYS B 1 133 ? -7.516 -11.102 -22.781 1 98.56 133 LYS B C 1
ATOM 4359 O O . LYS B 1 133 ? -6.461 -11.734 -22.891 1 98.56 133 LYS B O 1
ATOM 4364 N N . HIS B 1 134 ? -7.66 -10.023 -21.906 1 98.75 134 HIS B N 1
ATOM 4365 C CA . HIS B 1 134 ? -6.703 -9.859 -20.828 1 98.75 134 HIS B CA 1
ATOM 4366 C C . HIS B 1 134 ? -6.719 -11.055 -19.891 1 98.75 134 HIS B C 1
ATOM 4368 O O . HIS B 1 134 ? -7.754 -11.711 -19.719 1 98.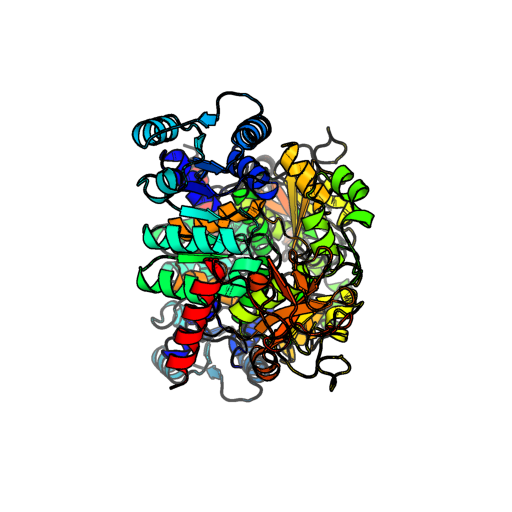75 134 HIS B O 1
ATOM 4374 N N . LEU B 1 135 ? -5.586 -11.352 -19.281 1 98.75 135 LEU B N 1
ATOM 4375 C CA . LEU B 1 135 ? -5.465 -12.547 -18.469 1 98.75 135 LEU B CA 1
ATOM 4376 C C . LEU B 1 135 ? -4.844 -12.227 -17.109 1 98.75 135 LEU B C 1
ATOM 4378 O O . LEU B 1 135 ? -3.76 -11.641 -17.047 1 98.75 135 LEU B O 1
ATOM 4382 N N . VAL B 1 136 ? -5.551 -12.547 -16.062 1 98.56 136 VAL B N 1
ATOM 4383 C CA . VAL B 1 136 ? -4.996 -12.586 -14.719 1 98.56 136 VAL B CA 1
ATOM 4384 C C . VAL B 1 136 ? -4.707 -14.031 -14.32 1 98.56 136 VAL B C 1
ATOM 4386 O O . VAL B 1 136 ? -5.621 -14.844 -14.211 1 98.56 136 VAL B O 1
ATOM 4389 N N . MET B 1 137 ? -3.469 -14.305 -14.133 1 97.5 137 MET B N 1
ATOM 4390 C CA . MET B 1 137 ? -3.023 -15.656 -13.781 1 97.5 137 MET B CA 1
ATOM 4391 C C . MET B 1 137 ? -2.91 -15.812 -12.273 1 97.5 137 MET B C 1
ATOM 4393 O O . MET B 1 137 ? -2.174 -15.078 -11.617 1 97.5 137 MET B O 1
ATOM 4397 N N . MET B 1 138 ? -3.65 -16.734 -11.711 1 96.12 138 MET B N 1
ATOM 4398 C CA . MET B 1 138 ? -3.506 -17.062 -10.297 1 96.12 138 MET B CA 1
ATOM 4399 C C . MET B 1 138 ? -2.605 -18.281 -10.117 1 96.12 138 MET B C 1
ATOM 4401 O O . MET B 1 138 ? -2.158 -18.562 -9 1 96.12 138 MET B O 1
ATOM 4405 N N . ASN B 1 139 ? -2.338 -18.969 -11.18 1 94.69 139 ASN B N 1
ATOM 4406 C CA . ASN B 1 139 ? -1.478 -20.141 -11.188 1 94.69 139 ASN B CA 1
ATOM 4407 C C . ASN B 1 139 ? -0.004 -19.766 -11.289 1 94.69 139 ASN B C 1
ATOM 4409 O O . ASN B 1 139 ? 0.558 -19.75 -12.391 1 94.69 139 ASN B O 1
ATOM 4413 N N . VAL B 1 140 ? 0.615 -19.672 -10.172 1 96.75 140 VAL B N 1
ATOM 4414 C CA . VAL B 1 140 ? 1.991 -19.188 -10.141 1 96.75 140 VAL B CA 1
ATOM 4415 C C . VAL B 1 140 ? 2.926 -20.25 -10.734 1 96.75 140 VAL B C 1
ATOM 4417 O O . VAL B 1 140 ? 3.943 -19.906 -11.344 1 96.75 140 VAL B O 1
ATOM 4420 N N . GLU B 1 141 ? 2.604 -21.516 -10.609 1 96.81 141 GLU B N 1
ATOM 4421 C CA . GLU B 1 141 ? 3.398 -22.594 -11.188 1 96.81 141 GLU B CA 1
ATOM 4422 C C . GLU B 1 141 ? 3.473 -22.469 -12.703 1 96.81 141 GLU B C 1
ATOM 4424 O O . GLU B 1 141 ? 4.535 -22.672 -13.297 1 96.81 141 GLU B O 1
ATOM 4429 N N . ALA B 1 142 ? 2.322 -22.141 -13.266 1 97.44 142 ALA B N 1
ATOM 4430 C CA . ALA B 1 142 ? 2.312 -21.938 -14.711 1 97.44 142 ALA B CA 1
ATOM 4431 C C . ALA B 1 142 ? 3.131 -20.703 -15.094 1 97.44 142 ALA B C 1
ATOM 4433 O O . ALA B 1 142 ? 3.867 -20.719 -16.078 1 97.44 142 ALA B O 1
ATOM 4434 N N . ASP B 1 143 ? 3.002 -19.703 -14.328 1 98.06 143 ASP B N 1
ATOM 4435 C CA . ASP B 1 143 ? 3.689 -18.438 -14.625 1 98.06 143 ASP B CA 1
ATOM 4436 C C . ASP B 1 143 ? 5.203 -18.641 -14.633 1 98.06 143 ASP B C 1
ATOM 4438 O O . ASP B 1 143 ? 5.883 -18.203 -15.57 1 98.06 143 ASP B O 1
ATOM 4442 N N . VAL B 1 144 ? 5.75 -19.312 -13.609 1 98.12 144 VAL B N 1
ATOM 4443 C CA . VAL B 1 144 ? 7.199 -19.438 -13.5 1 98.12 144 VAL B CA 1
ATOM 4444 C C . VAL B 1 144 ? 7.715 -20.406 -14.555 1 98.12 144 VAL B C 1
ATOM 4446 O O . VAL B 1 144 ? 8.922 -20.484 -14.805 1 98.12 144 VAL B O 1
ATOM 4449 N N . THR B 1 145 ? 6.832 -21.141 -15.156 1 98.25 145 THR B N 1
ATOM 4450 C CA . THR B 1 145 ? 7.234 -22.141 -16.141 1 98.25 145 THR B CA 1
ATOM 4451 C C . THR B 1 145 ? 7.16 -21.547 -17.547 1 98.25 145 THR B C 1
ATOM 4453 O O . THR B 1 145 ? 8.094 -21.688 -18.344 1 98.25 145 THR B O 1
ATOM 4456 N N . VAL B 1 146 ? 6.039 -20.828 -17.875 1 98.12 146 VAL B N 1
ATOM 4457 C CA . VAL B 1 146 ? 5.848 -20.391 -19.25 1 98.12 146 VAL B CA 1
ATOM 4458 C C . VAL B 1 146 ? 5.34 -18.953 -19.266 1 98.12 146 VAL B C 1
ATOM 4460 O O . VAL B 1 146 ? 4.883 -18.453 -20.297 1 98.12 146 VAL B O 1
ATOM 4463 N N . GLY B 1 147 ? 5.359 -18.266 -18.141 1 97.94 147 GLY B N 1
ATOM 4464 C CA . GLY B 1 147 ? 4.816 -16.922 -18.031 1 97.94 147 GLY B CA 1
ATOM 4465 C C . GLY B 1 147 ? 5.461 -15.938 -18.984 1 97.94 147 GLY B C 1
ATOM 4466 O O . GLY B 1 147 ? 4.789 -15.047 -19.516 1 97.94 147 GLY B O 1
ATOM 4467 N N . ALA B 1 148 ? 6.777 -16.031 -19.172 1 97.69 148 ALA B N 1
ATOM 4468 C CA . ALA B 1 148 ? 7.48 -15.141 -20.078 1 97.69 148 ALA B CA 1
ATOM 4469 C C . ALA B 1 148 ? 6.922 -15.25 -21.5 1 97.69 148 ALA B C 1
ATOM 4471 O O . ALA B 1 148 ? 6.781 -14.242 -22.203 1 97.69 148 ALA B O 1
ATOM 4472 N N . TYR B 1 149 ? 6.625 -16.422 -21.938 1 97.94 149 TYR B N 1
ATOM 4473 C CA . TYR B 1 149 ? 6.055 -16.625 -23.266 1 97.94 149 TYR B CA 1
ATOM 4474 C C . TYR B 1 149 ? 4.641 -16.078 -23.344 1 97.94 149 TYR B C 1
ATOM 4476 O O . TYR B 1 149 ? 4.273 -15.438 -24.328 1 97.94 149 TYR B O 1
ATOM 4484 N N . LEU B 1 150 ? 3.852 -16.406 -22.297 1 98.25 150 LEU B N 1
ATOM 4485 C CA . LEU B 1 150 ? 2.49 -15.875 -22.281 1 98.25 150 LEU B CA 1
ATOM 4486 C C . LEU B 1 150 ? 2.498 -14.352 -22.297 1 98.25 150 LEU B C 1
ATOM 4488 O O . LEU B 1 150 ? 1.675 -13.734 -22.969 1 98.25 150 LEU B O 1
ATOM 4492 N N . LYS B 1 151 ? 3.402 -13.781 -21.562 1 98.19 151 LYS B N 1
ATOM 4493 C CA . LYS B 1 151 ? 3.551 -12.328 -21.562 1 98.19 151 LYS B CA 1
ATOM 4494 C C . LYS B 1 151 ? 3.922 -11.828 -22.953 1 98.19 151 LYS B C 1
ATOM 4496 O O . LYS B 1 151 ? 3.402 -10.805 -23.406 1 98.19 151 LYS B O 1
ATOM 4501 N N . TYR B 1 152 ? 4.836 -12.469 -23.578 1 97.38 152 TYR B N 1
ATOM 4502 C CA . TYR B 1 152 ? 5.227 -12.133 -24.953 1 97.38 152 TYR B CA 1
ATOM 4503 C C . TYR B 1 152 ? 4.02 -12.156 -25.875 1 97.38 152 TYR B C 1
ATOM 4505 O O . TYR B 1 152 ? 3.811 -11.227 -26.656 1 97.38 152 TYR B O 1
ATOM 4513 N N . GLU B 1 153 ? 3.252 -13.195 -25.812 1 97.69 153 GLU B N 1
ATOM 4514 C CA . GLU B 1 153 ? 2.061 -13.328 -26.641 1 97.69 153 GLU B CA 1
ATOM 4515 C C . GLU B 1 153 ? 1.053 -12.219 -26.344 1 97.69 153 GLU B C 1
ATOM 4517 O O . GLU B 1 153 ? 0.412 -11.695 -27.25 1 97.69 153 GLU B O 1
ATOM 4522 N N . ALA B 1 154 ? 0.882 -11.93 -25.078 1 98.44 154 ALA B N 1
ATOM 4523 C CA . ALA B 1 154 ? -0.016 -10.844 -24.688 1 98.44 154 ALA B CA 1
ATOM 4524 C C . ALA B 1 154 ? 0.425 -9.516 -25.297 1 98.44 154 ALA B C 1
ATOM 4526 O O . ALA B 1 154 ? -0.384 -8.805 -25.906 1 98.44 154 ALA B O 1
ATOM 4527 N N . ASP B 1 155 ? 1.706 -9.234 -25.172 1 97.31 155 ASP B N 1
ATOM 4528 C CA . ASP B 1 155 ? 2.254 -7.984 -25.688 1 97.31 155 ASP B CA 1
ATOM 4529 C C . ASP B 1 155 ? 2.027 -7.871 -27.203 1 97.31 155 ASP B C 1
ATOM 4531 O O . ASP B 1 155 ? 1.649 -6.809 -27.703 1 97.31 155 ASP B O 1
ATOM 4535 N N . LYS B 1 156 ? 2.279 -8.93 -27.844 1 96.81 156 LYS B N 1
ATOM 4536 C CA . LYS B 1 156 ? 2.109 -8.969 -29.297 1 96.81 156 LYS B CA 1
ATOM 4537 C C . LYS B 1 156 ? 0.683 -8.602 -29.688 1 96.81 156 LYS B C 1
ATOM 4539 O O . LYS B 1 156 ? 0.457 -8.039 -30.766 1 96.81 156 LYS B O 1
ATOM 4544 N N . ARG B 1 157 ? -0.226 -8.812 -28.828 1 97.56 157 ARG B N 1
ATOM 4545 C CA . ARG B 1 157 ? -1.641 -8.625 -29.141 1 97.56 157 ARG B CA 1
ATOM 4546 C C . ARG B 1 157 ? -2.184 -7.367 -28.469 1 97.56 157 ARG B C 1
ATOM 4548 O O . ARG B 1 157 ? -3.377 -7.07 -28.578 1 97.56 157 ARG B O 1
ATOM 4555 N N . GLY B 1 158 ? -1.329 -6.664 -27.766 1 97.69 158 GLY B N 1
ATOM 4556 C CA . GLY B 1 158 ? -1.758 -5.477 -27.047 1 97.69 158 GLY B CA 1
ATOM 4557 C C . GLY B 1 158 ? -2.613 -5.793 -25.844 1 97.69 158 GLY B C 1
ATOM 4558 O O . GLY B 1 158 ? -3.451 -4.984 -25.438 1 97.69 158 GLY B O 1
ATOM 4559 N N . LEU B 1 159 ? -2.496 -6.973 -25.297 1 98.5 159 LEU B N 1
ATOM 4560 C CA . LEU B 1 159 ? -3.242 -7.426 -24.125 1 98.5 159 LEU B CA 1
ATOM 4561 C C . LEU B 1 159 ? -2.381 -7.359 -22.875 1 98.5 159 LEU B C 1
ATOM 4563 O O . LEU B 1 159 ? -1.162 -7.188 -22.953 1 98.5 159 LEU B O 1
ATOM 4567 N N . ILE B 1 160 ? -3.062 -7.488 -21.766 1 98.56 160 ILE B N 1
ATOM 4568 C CA . ILE B 1 160 ? -2.35 -7.48 -20.484 1 98.56 160 ILE B CA 1
ATOM 4569 C C . ILE B 1 160 ? -2.318 -8.891 -19.906 1 98.56 160 ILE B C 1
ATOM 4571 O O . ILE B 1 160 ? -3.352 -9.555 -19.812 1 98.56 160 ILE B O 1
ATOM 4575 N N . TYR B 1 161 ? -1.177 -9.367 -19.594 1 98.62 161 TYR B N 1
ATOM 4576 C CA . TYR B 1 161 ? -0.916 -10.539 -18.766 1 98.62 161 TYR B CA 1
ATOM 4577 C C . TYR B 1 161 ? -0.375 -10.141 -17.406 1 98.62 161 TYR B C 1
ATOM 4579 O O . TYR B 1 161 ? 0.583 -9.367 -17.312 1 98.62 161 TYR B O 1
ATOM 4587 N N . THR B 1 162 ? -0.987 -10.633 -16.391 1 98.56 162 THR B N 1
ATOM 4588 C CA . THR B 1 162 ? -0.512 -10.266 -15.062 1 98.56 162 THR B CA 1
ATOM 4589 C C . THR B 1 162 ? -0.819 -11.359 -14.047 1 98.56 162 THR B C 1
ATOM 4591 O O . THR B 1 162 ? -1.779 -12.117 -14.219 1 98.56 162 THR B O 1
ATOM 4594 N N . LEU B 1 163 ? 0.073 -11.539 -13.055 1 98.19 163 LEU B N 1
ATOM 4595 C CA . LEU B 1 163 ? -0.298 -12.273 -11.852 1 98.19 163 LEU B CA 1
ATOM 4596 C C . LEU B 1 163 ? -1.24 -11.445 -10.977 1 98.19 163 LEU B C 1
ATOM 4598 O O . LEU B 1 163 ? -1.108 -10.227 -10.898 1 98.19 163 LEU B O 1
ATOM 4602 N N . GLY B 1 164 ? -2.164 -12.125 -10.367 1 97.56 164 GLY B N 1
ATOM 4603 C CA . GLY B 1 164 ? -3.156 -11.445 -9.547 1 97.56 164 GLY B CA 1
ATOM 4604 C C . GLY B 1 164 ? -2.594 -10.93 -8.234 1 97.56 164 GLY B C 1
ATOM 4605 O O . GLY B 1 164 ? -1.649 -11.5 -7.688 1 97.56 164 GLY B O 1
ATOM 4606 N N . ALA B 1 165 ? -3.197 -9.891 -7.707 1 96.75 165 ALA B N 1
ATOM 4607 C CA . ALA B 1 165 ? -2.855 -9.352 -6.395 1 96.75 165 ALA B CA 1
ATOM 4608 C C . ALA B 1 165 ? -3.221 -10.336 -5.285 1 96.75 165 ALA B C 1
ATOM 4610 O O . ALA B 1 165 ? -3.957 -11.297 -5.516 1 96.75 165 ALA B O 1
ATOM 4611 N N . GLY B 1 166 ? -2.654 -10.062 -4.062 1 95.5 166 GLY B N 1
ATOM 4612 C CA . GLY B 1 166 ? -3.139 -10.727 -2.865 1 95.5 166 GLY B CA 1
ATOM 4613 C C . GLY B 1 166 ? -2.23 -11.852 -2.398 1 95.5 166 GLY B C 1
ATOM 4614 O O . GLY B 1 166 ? -2.156 -12.141 -1.203 1 95.5 166 GLY B O 1
ATOM 4615 N N . ASP B 1 167 ? -1.627 -12.523 -3.375 1 94.56 167 ASP B N 1
ATOM 4616 C CA . ASP B 1 167 ? -0.646 -13.523 -2.959 1 94.56 167 ASP B CA 1
ATOM 4617 C C . ASP B 1 167 ? 0.703 -12.875 -2.658 1 94.56 167 ASP B C 1
ATOM 4619 O O . ASP B 1 167 ? 0.923 -11.711 -2.984 1 94.56 167 ASP B O 1
ATOM 4623 N N . GLU B 1 168 ? 1.577 -13.672 -2.033 1 96.69 168 GLU B N 1
ATOM 4624 C CA . GLU B 1 168 ? 2.82 -13.117 -1.5 1 96.69 168 GLU B CA 1
ATOM 4625 C C . GLU B 1 168 ? 3.658 -12.477 -2.604 1 96.69 168 GLU B C 1
ATOM 4627 O O . GLU B 1 168 ? 4.215 -11.391 -2.42 1 96.69 168 GLU B O 1
ATOM 4632 N N . PRO B 1 169 ? 3.713 -13.047 -3.852 1 97.94 169 PRO B N 1
ATOM 4633 C CA . PRO B 1 169 ? 4.555 -12.398 -4.859 1 97.94 169 PRO B CA 1
ATOM 4634 C C . PRO B 1 169 ? 4.074 -11 -5.219 1 97.94 169 PRO B C 1
ATOM 4636 O O . PRO B 1 169 ? 4.859 -10.047 -5.199 1 97.94 169 PRO B O 1
ATOM 4639 N N . SER B 1 170 ? 2.824 -10.875 -5.523 1 97.69 170 SER B N 1
ATOM 4640 C CA . SER B 1 170 ? 2.301 -9.57 -5.918 1 97.69 170 SER B CA 1
ATOM 4641 C C . SER B 1 170 ? 2.316 -8.594 -4.746 1 97.69 170 SER B C 1
ATOM 4643 O O . SER B 1 170 ? 2.525 -7.391 -4.938 1 97.69 170 SER B O 1
ATOM 4645 N N . SER B 1 171 ? 2.043 -9.094 -3.545 1 97.62 171 SER B N 1
ATOM 4646 C CA . SER B 1 171 ? 2.139 -8.25 -2.357 1 97.62 171 SER B CA 1
ATOM 4647 C C . SER B 1 171 ? 3.562 -7.746 -2.148 1 97.62 171 SER B C 1
ATOM 4649 O O . SER B 1 171 ? 3.77 -6.578 -1.804 1 97.62 171 SER B O 1
ATOM 4651 N N . CYS B 1 172 ? 4.488 -8.617 -2.316 1 98.25 172 CYS B N 1
ATOM 4652 C CA . CYS B 1 172 ? 5.891 -8.234 -2.189 1 98.25 172 CYS B CA 1
ATOM 4653 C C . CYS B 1 172 ? 6.281 -7.23 -3.264 1 98.25 172 CYS B C 1
ATOM 4655 O O . CYS B 1 172 ? 7.055 -6.305 -3.004 1 98.25 172 CYS B O 1
ATOM 4657 N N . MET B 1 173 ? 5.738 -7.438 -4.492 1 97.69 173 MET B N 1
ATOM 4658 C CA . MET B 1 173 ? 6.008 -6.523 -5.602 1 97.69 173 MET B CA 1
ATOM 4659 C C . MET B 1 173 ? 5.598 -5.098 -5.246 1 97.69 173 MET B C 1
ATOM 4661 O O . MET B 1 173 ? 6.27 -4.141 -5.637 1 97.69 173 MET B O 1
ATOM 4665 N N . GLU B 1 174 ? 4.52 -4.934 -4.516 1 96.38 174 GLU B N 1
ATOM 4666 C CA . GLU B 1 174 ? 4.078 -3.611 -4.082 1 96.38 174 GLU B CA 1
ATOM 4667 C C . GLU B 1 174 ? 5.129 -2.936 -3.209 1 96.38 174 GLU B C 1
ATOM 4669 O O . GLU B 1 174 ? 5.406 -1.745 -3.371 1 96.38 174 GLU B O 1
ATOM 4674 N N . LEU B 1 175 ? 5.723 -3.674 -2.268 1 97.31 175 LEU B N 1
ATOM 4675 C CA . LEU B 1 175 ? 6.762 -3.133 -1.399 1 97.31 175 LEU B CA 1
ATOM 4676 C C . LEU B 1 175 ? 8.016 -2.799 -2.197 1 97.31 175 LEU B C 1
ATOM 4678 O O . LEU B 1 175 ? 8.656 -1.771 -1.958 1 97.31 175 LEU B O 1
ATOM 4682 N N . ILE B 1 176 ? 8.328 -3.682 -3.143 1 97.94 176 ILE B N 1
ATOM 4683 C CA . ILE B 1 176 ? 9.508 -3.471 -3.969 1 97.94 176 ILE B CA 1
ATOM 4684 C C . ILE B 1 176 ? 9.359 -2.18 -4.77 1 97.94 176 ILE B C 1
ATOM 4686 O O . ILE B 1 176 ? 10.289 -1.372 -4.844 1 97.94 176 ILE B O 1
ATOM 4690 N N . GLU B 1 177 ? 8.188 -1.984 -5.336 1 96.12 177 GLU B N 1
ATOM 4691 C CA . GLU B 1 177 ? 7.914 -0.772 -6.105 1 96.12 177 GLU B CA 1
ATOM 4692 C C . GLU B 1 177 ? 8 0.47 -5.223 1 96.12 177 GLU B C 1
ATOM 4694 O O . GLU B 1 177 ? 8.547 1.496 -5.637 1 96.12 177 GLU B O 1
ATOM 4699 N N . PHE B 1 178 ? 7.484 0.357 -4.031 1 96.5 178 PHE B N 1
ATOM 4700 C CA . PHE B 1 178 ? 7.496 1.457 -3.074 1 96.5 178 PHE B CA 1
ATOM 4701 C C . PHE B 1 178 ? 8.922 1.847 -2.715 1 96.5 178 PHE B C 1
ATOM 4703 O O . PHE B 1 178 ? 9.305 3.012 -2.842 1 96.5 178 PHE B O 1
ATOM 4710 N N . VAL B 1 179 ? 9.719 0.921 -2.318 1 96.75 179 VAL B N 1
ATOM 4711 C CA . VAL B 1 179 ? 11.094 1.144 -1.894 1 96.75 179 VAL B CA 1
ATOM 4712 C C . VAL B 1 179 ? 11.914 1.679 -3.064 1 96.75 179 VAL B C 1
ATOM 4714 O O . VAL B 1 179 ? 12.727 2.592 -2.896 1 96.75 179 VAL B O 1
ATOM 4717 N N . SER B 1 180 ? 11.633 1.146 -4.281 1 96.25 180 SER B N 1
ATOM 4718 C CA . SER B 1 180 ? 12.344 1.593 -5.477 1 96.25 180 SER B CA 1
ATOM 4719 C C . SER B 1 180 ? 12 3.037 -5.82 1 96.25 180 SER B C 1
ATOM 4721 O O . SER B 1 180 ? 12.867 3.816 -6.207 1 96.25 180 SER B O 1
ATOM 4723 N N . ALA B 1 181 ? 10.742 3.346 -5.629 1 95.69 181 ALA B N 1
ATOM 4724 C CA . ALA B 1 181 ? 10.305 4.711 -5.926 1 95.69 181 ALA B CA 1
ATOM 4725 C C . ALA B 1 181 ? 10.945 5.707 -4.961 1 95.69 181 ALA B C 1
ATOM 4727 O O . ALA B 1 181 ? 11.164 6.867 -5.316 1 95.69 181 ALA B O 1
ATOM 4728 N N . LEU B 1 182 ? 11.242 5.266 -3.742 1 95.44 182 LEU B N 1
ATOM 4729 C CA . LEU B 1 182 ? 11.898 6.105 -2.752 1 95.44 182 LEU B CA 1
ATOM 4730 C C . LEU B 1 182 ? 13.383 6.25 -3.068 1 95.44 182 LEU B C 1
ATOM 4732 O O . LEU B 1 182 ? 14.086 7.039 -2.428 1 95.44 182 LEU B O 1
ATOM 4736 N N . GLY B 1 183 ? 13.867 5.473 -4.023 1 94 183 GLY B N 1
ATOM 4737 C CA . GLY B 1 183 ? 15.234 5.617 -4.492 1 94 183 GLY B CA 1
ATOM 4738 C C . GLY B 1 183 ? 16.219 4.742 -3.736 1 94 183 GLY B C 1
ATOM 4739 O O . GLY B 1 183 ? 17.422 5.012 -3.736 1 94 183 GLY B O 1
ATOM 4740 N N . HIS B 1 184 ? 15.758 3.676 -3.09 1 94.88 184 HIS B N 1
ATOM 4741 C CA . HIS B 1 184 ? 16.656 2.873 -2.271 1 94.88 184 HIS B CA 1
ATOM 4742 C C . HIS B 1 184 ? 16.969 1.535 -2.938 1 94.88 184 HIS B C 1
ATOM 4744 O O . HIS B 1 184 ? 16.141 1.016 -3.699 1 94.88 184 HIS B O 1
ATOM 4750 N N . LYS B 1 185 ? 18.062 1.019 -2.58 1 95.44 185 LYS B N 1
ATOM 4751 C CA . LYS B 1 185 ? 18.531 -0.258 -3.111 1 95.44 185 LYS B CA 1
ATOM 4752 C C . LYS B 1 185 ? 17.891 -1.43 -2.365 1 95.44 185 LYS B C 1
ATOM 4754 O O . LYS B 1 185 ? 17.828 -1.429 -1.135 1 95.44 185 LYS B O 1
ATOM 4759 N N . ILE B 1 186 ? 17.484 -2.426 -3.146 1 98 186 ILE B N 1
ATOM 4760 C CA . ILE B 1 186 ? 16.906 -3.627 -2.561 1 98 186 ILE B CA 1
ATOM 4761 C C . ILE B 1 186 ? 18 -4.637 -2.246 1 98 186 ILE B C 1
ATOM 4763 O O . ILE B 1 186 ? 18.766 -5.035 -3.133 1 98 186 ILE B O 1
ATOM 4767 N N . VAL B 1 187 ? 18.047 -5.027 -0.993 1 98.69 187 VAL B N 1
ATOM 4768 C CA . VAL B 1 187 ? 19.031 -6.023 -0.559 1 98.69 187 VAL B CA 1
ATOM 4769 C C . VAL B 1 187 ? 18.422 -7.422 -0.664 1 98.69 187 VAL B C 1
ATOM 4771 O O . VAL B 1 187 ? 19.031 -8.328 -1.231 1 98.69 187 VAL B O 1
ATOM 4774 N N . ALA B 1 188 ? 17.25 -7.562 -0.153 1 98.88 188 ALA B N 1
ATOM 4775 C CA . ALA B 1 188 ? 16.516 -8.828 -0.175 1 98.88 188 ALA B CA 1
ATOM 4776 C C . ALA B 1 188 ? 15.016 -8.594 -0.146 1 98.88 188 ALA B C 1
ATOM 4778 O O . ALA B 1 188 ? 14.547 -7.566 0.354 1 98.88 188 ALA B O 1
ATOM 4779 N N . ALA B 1 189 ? 14.305 -9.445 -0.719 1 98.81 189 ALA B N 1
ATOM 4780 C CA . ALA B 1 189 ? 12.844 -9.422 -0.692 1 98.81 189 ALA B CA 1
ATOM 4781 C C . ALA B 1 189 ? 12.281 -10.836 -0.602 1 98.81 189 ALA B C 1
ATOM 4783 O O . ALA B 1 189 ? 12.875 -11.781 -1.12 1 98.81 189 ALA B O 1
ATOM 4784 N N . GLY B 1 190 ? 11.164 -10.953 0.068 1 98.62 190 GLY B N 1
ATOM 4785 C CA . GLY B 1 190 ? 10.578 -12.281 0.153 1 98.62 190 GLY B CA 1
ATOM 4786 C C . GLY B 1 190 ? 9.398 -12.352 1.106 1 98.62 190 GLY B C 1
ATOM 4787 O O . GLY B 1 190 ? 8.625 -11.398 1.216 1 98.62 190 GLY B O 1
ATOM 4788 N N . LYS B 1 191 ? 9.18 -13.586 1.642 1 98.19 191 LYS B N 1
ATOM 4789 C CA . LYS B 1 191 ? 7.984 -13.844 2.447 1 98.19 191 LYS B CA 1
ATOM 4790 C C . LYS B 1 191 ? 8.336 -14.633 3.709 1 98.19 191 LYS B C 1
ATOM 4792 O O . LYS B 1 191 ? 9.445 -15.156 3.832 1 98.19 191 LYS B O 1
ATOM 4797 N N . GLY B 1 192 ? 7.391 -14.586 4.641 1 97.19 192 GLY B N 1
ATOM 4798 C CA . GLY B 1 192 ? 7.434 -15.539 5.738 1 97.19 192 GLY B CA 1
ATOM 4799 C C . GLY B 1 192 ? 6.719 -16.844 5.426 1 97.19 192 GLY B C 1
ATOM 4800 O O . GLY B 1 192 ? 5.645 -16.828 4.816 1 97.19 192 GLY B O 1
ATOM 4801 N N . LYS B 1 193 ? 7.379 -17.922 5.777 1 94.62 193 LYS B N 1
ATOM 4802 C CA . LYS B 1 193 ? 6.734 -19.203 5.535 1 94.62 193 LYS B CA 1
ATOM 4803 C C . LYS B 1 193 ? 5.641 -19.484 6.562 1 94.62 193 LYS B C 1
ATOM 4805 O O . LYS B 1 193 ? 5.902 -19.516 7.766 1 94.62 193 LYS B O 1
ATOM 4810 N N . ASN B 1 194 ? 4.434 -19.672 6.199 1 87.19 194 ASN B N 1
ATOM 4811 C CA . ASN B 1 194 ? 3.234 -19.828 7.012 1 87.19 194 ASN B CA 1
ATOM 4812 C C . ASN B 1 194 ? 3.129 -21.25 7.578 1 87.19 194 ASN B C 1
ATOM 4814 O O . ASN B 1 194 ? 2.543 -21.453 8.641 1 87.19 194 ASN B O 1
ATOM 4818 N N . ASN B 1 195 ? 3.594 -22.219 6.828 1 90.19 195 ASN B N 1
ATOM 4819 C CA . ASN B 1 195 ? 3.535 -23.625 7.184 1 90.19 195 ASN B CA 1
ATOM 4820 C C . ASN B 1 195 ? 4.91 -24.156 7.566 1 90.19 195 ASN B C 1
ATOM 4822 O O . ASN B 1 195 ? 5.934 -23.578 7.207 1 90.19 195 ASN B O 1
ATOM 4826 N N . PRO B 1 196 ? 4.875 -25.25 8.344 1 93.12 196 PRO B N 1
ATOM 4827 C CA . PRO B 1 196 ? 6.172 -25.859 8.617 1 93.12 196 PRO B CA 1
ATOM 4828 C C . PRO B 1 196 ? 6.922 -26.25 7.344 1 93.12 196 PRO B C 1
ATOM 4830 O O . PRO B 1 196 ? 6.316 -26.359 6.273 1 93.12 196 PRO B O 1
ATOM 4833 N N . LEU B 1 197 ? 8.188 -26.344 7.465 1 96.88 197 LEU B N 1
ATOM 4834 C CA . LEU B 1 197 ? 9.016 -26.766 6.34 1 96.88 197 LEU B CA 1
ATOM 4835 C C . LEU B 1 197 ? 9.516 -28.188 6.531 1 96.88 197 LEU B C 1
ATOM 4837 O O . LEU B 1 197 ? 10.477 -28.422 7.262 1 96.88 197 LEU B O 1
ATOM 4841 N N . ILE B 1 198 ? 8.852 -29.094 5.934 1 97.12 198 ILE B N 1
ATOM 4842 C CA . ILE B 1 198 ? 9.172 -30.516 5.992 1 97.12 198 ILE B CA 1
ATOM 4843 C C . ILE B 1 198 ? 9.352 -31.062 4.578 1 97.12 198 ILE B C 1
ATOM 4845 O O . ILE B 1 198 ? 8.383 -31.469 3.932 1 97.12 198 ILE B O 1
ATOM 4849 N N . PHE B 1 199 ? 10.531 -31.25 4.156 1 96.38 199 PHE B N 1
ATOM 4850 C CA . PHE B 1 199 ? 10.891 -31.531 2.771 1 96.38 199 PHE B CA 1
ATOM 4851 C C . PHE B 1 199 ? 10.305 -32.875 2.318 1 96.38 199 PHE B C 1
ATOM 4853 O O . PHE B 1 199 ? 10 -33.031 1.138 1 96.38 199 PHE B O 1
ATOM 4860 N N . ASP B 1 200 ? 10.078 -33.75 3.209 1 94 200 ASP B N 1
ATOM 4861 C CA . ASP B 1 200 ? 9.648 -35.094 2.834 1 94 200 ASP B CA 1
ATOM 4862 C C . ASP B 1 200 ? 8.141 -35.281 3.055 1 94 200 ASP B C 1
ATOM 4864 O O . ASP B 1 200 ? 7.648 -36.406 3.145 1 94 200 ASP B O 1
ATOM 4868 N N . ALA B 1 201 ? 7.469 -34.188 3.268 1 97.06 201 ALA B N 1
ATOM 4869 C CA . ALA B 1 201 ? 6.023 -34.25 3.455 1 97.06 201 ALA B CA 1
ATOM 4870 C C . ALA B 1 201 ? 5.348 -34.938 2.27 1 97.06 201 ALA B C 1
ATOM 4872 O O . ALA B 1 201 ? 5.695 -34.656 1.114 1 97.06 201 ALA B O 1
ATOM 4873 N N . ILE B 1 202 ? 4.469 -35.875 2.527 1 96.81 202 ILE B N 1
ATOM 4874 C CA . ILE B 1 202 ? 3.695 -36.562 1.502 1 96.81 202 ILE B CA 1
ATOM 4875 C C . ILE B 1 202 ? 2.215 -36.562 1.882 1 96.81 202 ILE B C 1
ATOM 4877 O O . ILE B 1 202 ? 1.871 -36.438 3.059 1 96.81 202 ILE B O 1
ATOM 4881 N N . PRO B 1 203 ? 1.311 -36.719 0.913 1 96.94 203 PRO B N 1
ATOM 4882 C CA . PRO B 1 203 ? -0.13 -36.594 1.157 1 96.94 203 PRO B CA 1
ATOM 4883 C C . PRO B 1 203 ? -0.617 -37.562 2.242 1 96.94 203 PRO B C 1
ATOM 4885 O O . PRO B 1 203 ? -1.464 -37.188 3.061 1 96.94 203 PRO B O 1
ATOM 4888 N N . ASP B 1 204 ? -0.04 -38.688 2.346 1 96.56 204 ASP B N 1
ATOM 4889 C CA . ASP B 1 204 ? -0.498 -39.719 3.283 1 96.56 204 ASP B CA 1
ATOM 4890 C C . ASP B 1 204 ? -0.412 -39.219 4.723 1 96.56 204 ASP B C 1
ATOM 4892 O O . ASP B 1 204 ? -1.203 -39.625 5.574 1 96.56 204 ASP B O 1
ATOM 4896 N N . LEU B 1 205 ? 0.454 -38.406 4.98 1 96.06 205 LEU B N 1
ATOM 4897 C CA . LEU B 1 205 ? 0.726 -37.969 6.34 1 96.06 205 LEU B CA 1
ATOM 4898 C C . LEU B 1 205 ? -0.131 -36.75 6.691 1 96.06 205 LEU B C 1
ATOM 4900 O O . LEU B 1 205 ? -0.198 -36.344 7.855 1 96.06 205 LEU B O 1
ATOM 4904 N N . TYR B 1 206 ? -0.838 -36.156 5.699 1 96.25 206 TYR B N 1
ATOM 4905 C CA . TYR B 1 206 ? -1.479 -34.875 5.965 1 96.25 206 TYR B CA 1
ATOM 4906 C C . TYR B 1 206 ? -2.939 -34.875 5.527 1 96.25 206 TYR B C 1
ATOM 4908 O O . TYR B 1 206 ? -3.568 -33.844 5.402 1 96.25 206 TYR B O 1
ATOM 4916 N N . GLU B 1 207 ? -3.52 -36.031 5.25 1 95.69 207 GLU B N 1
ATOM 4917 C CA . GLU B 1 207 ? -4.906 -36.156 4.816 1 95.69 207 GLU B CA 1
ATOM 4918 C C . GLU B 1 207 ? -5.867 -35.594 5.867 1 95.69 207 GLU B C 1
ATOM 4920 O O . GLU B 1 207 ? -6.801 -34.844 5.531 1 95.69 207 GLU B O 1
ATOM 4925 N N . GLU B 1 208 ? -5.645 -35.938 7.082 1 95.56 208 GLU B N 1
ATOM 4926 C CA . GLU B 1 208 ? -6.52 -35.5 8.172 1 95.56 208 GLU B CA 1
ATOM 4927 C C . GLU B 1 208 ? -6.488 -34 8.336 1 95.56 208 GLU B C 1
ATOM 4929 O O . GLU B 1 208 ? -7.531 -33.344 8.492 1 95.56 208 GLU B O 1
ATOM 4934 N N . GLU B 1 209 ? -5.316 -33.5 8.32 1 92.38 209 GLU B N 1
ATOM 4935 C CA . GLU B 1 209 ? -5.176 -32.062 8.445 1 92.38 209 GLU B CA 1
ATOM 4936 C C . GLU B 1 209 ? -5.832 -31.328 7.273 1 92.38 209 GLU B C 1
ATOM 4938 O O . GLU B 1 209 ? -6.48 -30.297 7.457 1 92.38 209 GLU B O 1
ATOM 4943 N N . ALA B 1 210 ? -5.598 -31.781 6.062 1 92.25 210 ALA B N 1
ATOM 4944 C CA . ALA B 1 210 ? -6.203 -31.188 4.871 1 92.25 210 ALA B CA 1
ATOM 4945 C C . ALA B 1 210 ? -7.723 -31.188 4.977 1 92.25 210 ALA B C 1
ATOM 4947 O O . ALA B 1 210 ? -8.375 -30.188 4.637 1 92.25 210 ALA B O 1
ATOM 4948 N N . LEU B 1 211 ? -8.25 -32.219 5.48 1 90.44 211 LEU B N 1
ATOM 4949 C CA . LEU B 1 211 ? -9.695 -32.344 5.664 1 90.44 211 LEU B CA 1
ATOM 4950 C C . LEU B 1 211 ? -10.188 -31.328 6.695 1 90.44 211 LEU B C 1
ATOM 4952 O O . LEU B 1 211 ? -11.195 -30.656 6.477 1 90.44 211 LEU B O 1
ATOM 4956 N N . ARG B 1 212 ? -9.492 -31.266 7.746 1 87.5 212 ARG B N 1
ATOM 4957 C CA . ARG B 1 212 ? -9.852 -30.328 8.805 1 87.5 212 ARG B CA 1
ATOM 4958 C C . ARG B 1 212 ? -9.836 -28.891 8.289 1 87.5 212 ARG B C 1
ATOM 4960 O O . ARG B 1 212 ? -10.664 -28.062 8.695 1 87.5 212 ARG B O 1
ATOM 4967 N N . ARG B 1 213 ? -9 -28.625 7.383 1 80.69 213 ARG B N 1
ATOM 4968 C CA . ARG B 1 213 ? -8.828 -27.266 6.879 1 80.69 213 ARG B CA 1
ATOM 4969 C C . ARG B 1 213 ? -9.633 -27.047 5.602 1 80.69 213 ARG B C 1
ATOM 4971 O O . ARG B 1 213 ? -9.531 -26 4.969 1 80.69 213 ARG B O 1
ATOM 4978 N N . ASN B 1 214 ? -10.328 -28.047 5.254 1 77.81 214 ASN B N 1
ATOM 4979 C CA . ASN B 1 214 ? -11.117 -27.984 4.031 1 77.81 214 ASN B CA 1
ATOM 4980 C C . ASN B 1 214 ? -10.266 -27.578 2.83 1 77.81 214 ASN B C 1
ATOM 4982 O O . ASN B 1 214 ? -10.609 -26.641 2.107 1 77.81 214 ASN B O 1
ATOM 4986 N N . MET B 1 215 ? -9.188 -28.266 2.707 1 83.88 215 MET B N 1
ATOM 4987 C CA . MET B 1 215 ? -8.281 -27.984 1.601 1 83.88 215 MET B CA 1
ATOM 4988 C C . MET B 1 215 ? -7.84 -29.281 0.921 1 83.88 215 MET B C 1
ATOM 4990 O O . MET B 1 215 ? -7.918 -30.359 1.517 1 83.88 215 MET B O 1
ATOM 4994 N N . ASN B 1 216 ? -7.461 -29.109 -0.349 1 85.06 216 ASN B N 1
ATOM 4995 C CA . ASN B 1 216 ? -6.879 -30.234 -1.056 1 85.06 216 ASN B CA 1
ATOM 4996 C C . ASN B 1 216 ? -5.531 -30.641 -0.458 1 85.06 216 ASN B C 1
ATOM 4998 O O . ASN B 1 216 ? -4.66 -29.797 -0.254 1 85.06 216 ASN B O 1
ATOM 5002 N N . VAL B 1 217 ? -5.363 -31.969 -0.153 1 92.88 217 VAL B N 1
ATOM 5003 C CA . VAL B 1 217 ? -4.152 -32.438 0.506 1 92.88 217 VAL B CA 1
ATOM 5004 C C . VAL B 1 217 ? -2.938 -32.156 -0.373 1 92.88 217 VAL B C 1
ATOM 5006 O O . VAL B 1 217 ? -1.851 -31.875 0.135 1 92.88 217 VAL B O 1
ATOM 5009 N N . ARG B 1 218 ? -3.115 -32.188 -1.674 1 90.06 218 ARG B N 1
ATOM 5010 C CA . ARG B 1 218 ? -2.021 -31.859 -2.584 1 90.06 218 ARG B CA 1
ATOM 5011 C C . ARG B 1 218 ? -1.509 -30.453 -2.34 1 90.06 218 ARG B C 1
ATOM 5013 O O . ARG B 1 218 ? -0.298 -30.219 -2.289 1 90.06 218 ARG B O 1
ATOM 5020 N N . MET B 1 219 ? -2.408 -29.547 -2.176 1 88.5 219 MET B N 1
ATOM 5021 C CA . MET B 1 219 ? -2.049 -28.156 -1.943 1 88.5 219 MET B CA 1
ATOM 5022 C C . MET B 1 219 ? -1.344 -27.984 -0.601 1 88.5 219 MET B C 1
ATOM 5024 O O . MET B 1 219 ? -0.344 -27.266 -0.504 1 88.5 219 MET B O 1
ATOM 5028 N N . LEU B 1 220 ? -1.884 -28.625 0.385 1 92.5 220 LEU B N 1
ATOM 5029 C CA . LEU B 1 220 ? -1.307 -28.531 1.721 1 92.5 220 LEU B CA 1
ATOM 5030 C C . LEU B 1 220 ? 0.132 -29.031 1.732 1 92.5 220 LEU B C 1
ATOM 5032 O O . LEU B 1 220 ? 1.015 -28.391 2.311 1 92.5 220 LEU B O 1
ATOM 5036 N N . VAL B 1 221 ? 0.372 -30.125 1.086 1 95.94 221 VAL B N 1
ATOM 5037 C CA . VAL B 1 221 ? 1.7 -30.734 1.092 1 95.94 221 VAL B CA 1
ATOM 5038 C C . VAL B 1 221 ? 2.674 -29.844 0.314 1 95.94 221 VAL B C 1
ATOM 5040 O O . VAL B 1 221 ? 3.848 -29.734 0.674 1 95.94 221 VAL B O 1
ATOM 5043 N N . GLU B 1 222 ? 2.199 -29.234 -0.725 1 94.38 222 GLU B N 1
ATOM 5044 C CA . GLU B 1 222 ? 3.018 -28.297 -1.489 1 94.38 222 GLU B CA 1
ATOM 5045 C C . GLU B 1 222 ? 3.443 -27.109 -0.632 1 94.38 222 GLU B C 1
ATOM 5047 O O . GLU B 1 222 ? 4.535 -26.562 -0.813 1 94.38 222 GLU B O 1
ATOM 5052 N N . PHE B 1 223 ? 2.598 -26.734 0.274 1 94.19 223 PHE B N 1
ATOM 5053 C CA . PHE B 1 223 ? 2.934 -25.672 1.216 1 94.19 223 PHE B CA 1
ATOM 5054 C C . PHE B 1 223 ? 3.988 -26.141 2.209 1 94.19 223 PHE B C 1
ATOM 5056 O O . PHE B 1 223 ? 4.949 -25.422 2.494 1 94.19 223 PHE B O 1
ATOM 5063 N N . ILE B 1 224 ? 3.803 -27.328 2.656 1 97 224 ILE B N 1
ATOM 5064 C CA . ILE B 1 224 ? 4.59 -27.844 3.773 1 97 224 ILE B CA 1
ATOM 5065 C C . ILE B 1 224 ? 5.988 -28.219 3.291 1 97 224 ILE B C 1
ATOM 5067 O O . ILE B 1 224 ? 6.98 -27.922 3.961 1 97 224 ILE B O 1
ATOM 5071 N N . ASP B 1 225 ? 6.102 -28.797 2.117 1 97.69 225 ASP B N 1
ATOM 5072 C CA . ASP B 1 225 ? 7.406 -29.281 1.684 1 97.69 225 ASP B CA 1
ATOM 5073 C C . ASP B 1 225 ? 8.242 -28.141 1.095 1 97.69 225 ASP B C 1
ATOM 5075 O O . ASP B 1 225 ? 9.398 -28.359 0.713 1 97.69 225 ASP B O 1
ATOM 5079 N N . GLY B 1 226 ? 7.648 -26.938 0.924 1 97.62 226 GLY B N 1
ATOM 5080 C CA . GLY B 1 226 ? 8.383 -25.766 0.498 1 97.62 226 GLY B CA 1
ATOM 5081 C C . GLY B 1 226 ? 8.266 -25.484 -0.989 1 97.62 226 GLY B C 1
ATOM 5082 O O . GLY B 1 226 ? 8.758 -24.469 -1.48 1 97.62 226 GLY B O 1
ATOM 5083 N N . SER B 1 227 ? 7.594 -26.359 -1.712 1 98.06 227 SER B N 1
ATOM 5084 C CA . SER B 1 227 ? 7.469 -26.188 -3.154 1 98.06 227 SER B CA 1
ATOM 5085 C C . SER B 1 227 ? 6.809 -24.859 -3.498 1 98.06 227 SER B C 1
ATOM 5087 O O . SER B 1 227 ? 7.281 -24.125 -4.375 1 98.06 227 SER B O 1
ATOM 5089 N N . LYS B 1 228 ? 5.766 -24.578 -2.803 1 96.81 228 LYS B N 1
ATOM 5090 C CA . LYS B 1 228 ? 5.07 -23.328 -3.094 1 96.81 228 LYS B CA 1
ATOM 5091 C C . LYS B 1 228 ? 5.969 -22.125 -2.811 1 96.81 228 LYS B C 1
ATOM 5093 O O . LYS B 1 228 ? 5.941 -21.141 -3.551 1 96.81 228 LYS B O 1
ATOM 5098 N N . THR B 1 229 ? 6.707 -22.156 -1.763 1 97.94 229 THR B N 1
ATOM 5099 C CA . THR B 1 229 ? 7.66 -21.094 -1.451 1 97.94 229 THR B CA 1
ATOM 5100 C C . THR B 1 229 ? 8.648 -20.891 -2.598 1 97.94 229 THR B C 1
ATOM 5102 O O . THR B 1 229 ? 8.922 -19.766 -3.006 1 97.94 229 THR B O 1
ATOM 5105 N N . MET B 1 230 ? 9.18 -22 -3.133 1 98.56 230 MET B N 1
ATOM 5106 C CA . MET B 1 230 ? 10.109 -21.953 -4.254 1 98.56 230 MET B CA 1
ATOM 5107 C C . MET B 1 230 ? 9.484 -21.266 -5.457 1 98.56 230 MET B C 1
ATOM 5109 O O . MET B 1 230 ? 10.094 -20.375 -6.059 1 98.56 230 MET B O 1
ATOM 5113 N N . VAL B 1 231 ? 8.289 -21.641 -5.734 1 98.38 231 VAL B N 1
ATOM 5114 C CA . VAL B 1 231 ? 7.562 -21.141 -6.895 1 98.38 231 VAL B CA 1
ATOM 5115 C C . VAL B 1 231 ? 7.305 -19.641 -6.723 1 98.38 231 VAL B C 1
ATOM 5117 O O . VAL B 1 231 ? 7.547 -18.859 -7.641 1 98.38 231 VAL B O 1
ATOM 5120 N N . GLU B 1 232 ? 6.887 -19.234 -5.578 1 98.25 232 GLU B N 1
ATOM 5121 C CA . GLU B 1 232 ? 6.504 -17.859 -5.316 1 98.25 232 GLU B CA 1
ATOM 5122 C C . GLU B 1 232 ? 7.723 -16.938 -5.328 1 98.25 232 GLU B C 1
ATOM 5124 O O . GLU B 1 232 ? 7.664 -15.82 -5.863 1 98.25 232 GLU B O 1
ATOM 5129 N N . MET B 1 233 ? 8.797 -17.375 -4.727 1 98.69 233 MET B N 1
ATOM 5130 C CA . MET B 1 233 ? 10.008 -16.562 -4.734 1 98.69 233 MET B CA 1
ATOM 5131 C C . MET B 1 233 ? 10.547 -16.406 -6.152 1 98.69 233 MET B C 1
ATOM 5133 O O . MET B 1 233 ? 11.039 -15.344 -6.523 1 98.69 233 MET B O 1
ATOM 5137 N N . ALA B 1 234 ? 10.453 -17.469 -6.949 1 98.75 234 ALA B N 1
ATOM 5138 C CA . ALA B 1 234 ? 10.898 -17.391 -8.344 1 98.75 234 ALA B CA 1
ATOM 5139 C C . ALA B 1 234 ? 10.062 -16.391 -9.133 1 98.75 234 ALA B C 1
ATOM 5141 O O . ALA B 1 234 ? 10.57 -15.719 -10.031 1 98.75 234 ALA B O 1
ATOM 5142 N N . ALA B 1 235 ? 8.789 -16.359 -8.812 1 98.75 235 ALA B N 1
ATOM 5143 C CA . ALA B 1 235 ? 7.922 -15.398 -9.484 1 98.75 235 ALA B CA 1
ATOM 5144 C C . ALA B 1 235 ? 8.391 -13.969 -9.227 1 98.75 235 ALA B C 1
ATOM 5146 O O . ALA B 1 235 ? 8.414 -13.148 -10.141 1 98.75 235 ALA B O 1
ATOM 5147 N N . ILE B 1 236 ? 8.773 -13.664 -7.969 1 98.75 236 ILE B N 1
ATOM 5148 C CA . ILE B 1 236 ? 9.297 -12.344 -7.637 1 98.75 236 ILE B CA 1
ATOM 5149 C C . ILE B 1 236 ? 10.594 -12.094 -8.398 1 98.75 236 ILE B C 1
ATOM 5151 O O . ILE B 1 236 ? 10.781 -11.031 -8.992 1 98.75 236 ILE B O 1
ATOM 5155 N N . ALA B 1 237 ? 11.453 -13.086 -8.391 1 98.81 237 ALA B N 1
ATOM 5156 C CA . ALA B 1 237 ? 12.727 -12.977 -9.109 1 98.81 237 ALA B CA 1
ATOM 5157 C C . ALA B 1 237 ? 12.492 -12.648 -10.578 1 98.81 237 ALA B C 1
ATOM 5159 O O . ALA B 1 237 ? 13.086 -11.711 -11.117 1 98.81 237 ALA B O 1
ATOM 5160 N N . ASN B 1 238 ? 11.602 -13.344 -11.188 1 98.69 238 ASN B N 1
ATOM 5161 C CA . ASN B 1 238 ? 11.359 -13.234 -12.625 1 98.69 238 ASN B CA 1
ATOM 5162 C C . ASN B 1 238 ? 10.57 -11.977 -12.969 1 98.69 238 ASN B C 1
ATOM 5164 O O . ASN B 1 238 ? 10.375 -11.664 -14.141 1 98.69 238 ASN B O 1
ATOM 5168 N N . ALA B 1 239 ? 10.047 -11.297 -12.008 1 98.38 239 ALA B N 1
ATOM 5169 C CA . ALA B 1 239 ? 9.375 -10.023 -12.258 1 98.38 239 ALA B CA 1
ATOM 5170 C C . ALA B 1 239 ? 10.328 -8.844 -12.031 1 98.38 239 ALA B C 1
ATOM 5172 O O . ALA B 1 239 ? 10.094 -7.75 -12.547 1 98.38 239 ALA B O 1
ATOM 5173 N N . THR B 1 240 ? 11.438 -9.039 -11.281 1 98.19 240 THR B N 1
ATOM 5174 C CA . THR B 1 240 ? 12.203 -7.902 -10.781 1 98.19 240 THR B CA 1
ATOM 5175 C C . THR B 1 240 ? 13.656 -7.988 -11.234 1 98.19 240 THR B C 1
ATOM 5177 O O . THR B 1 240 ? 14.359 -6.977 -11.289 1 98.19 240 THR B O 1
ATOM 5180 N N . GLY B 1 241 ? 14.125 -9.133 -11.438 1 98.25 241 GLY B N 1
ATOM 5181 C CA . GLY B 1 241 ? 15.539 -9.336 -11.695 1 98.25 241 GLY B CA 1
ATOM 5182 C C . GLY B 1 241 ? 16.328 -9.75 -10.461 1 98.25 241 GLY B C 1
ATOM 5183 O O . GLY B 1 241 ? 17.516 -10.031 -10.547 1 98.25 241 GLY B O 1
ATOM 5184 N N . LEU B 1 242 ? 15.719 -9.812 -9.312 1 98.44 242 LEU B N 1
ATOM 5185 C CA . LEU B 1 242 ? 16.359 -10.375 -8.125 1 98.44 242 LEU B CA 1
ATOM 5186 C C . LEU B 1 242 ? 16.719 -11.836 -8.344 1 98.44 242 LEU B C 1
ATOM 5188 O O . LEU B 1 242 ? 16.156 -12.5 -9.219 1 98.44 242 LEU B O 1
ATOM 5192 N N . LEU B 1 243 ? 17.625 -12.336 -7.551 1 98.56 243 LEU B N 1
ATOM 5193 C CA . LEU B 1 243 ? 18.094 -13.703 -7.742 1 98.56 243 LEU B CA 1
ATOM 5194 C C . LEU B 1 243 ? 18.094 -14.469 -6.418 1 98.56 243 LEU B C 1
ATOM 5196 O O . LEU B 1 243 ? 18.281 -13.875 -5.355 1 98.56 243 LEU B O 1
ATOM 5200 N N . PRO B 1 244 ? 17.812 -15.789 -6.508 1 98.56 244 PRO B N 1
ATOM 5201 C CA . PRO B 1 244 ? 18.188 -16.547 -5.312 1 98.56 244 PRO B CA 1
ATOM 5202 C C . PRO B 1 244 ? 19.688 -16.5 -5.027 1 98.56 244 PRO B C 1
ATOM 5204 O O . PRO B 1 244 ? 20.5 -16.547 -5.961 1 98.56 244 PRO B O 1
ATOM 5207 N N . ASP B 1 245 ? 20.047 -16.312 -3.773 1 98.62 245 ASP B N 1
ATOM 5208 C CA . ASP B 1 245 ? 21.453 -16.234 -3.4 1 98.62 245 ASP B CA 1
ATOM 5209 C C . ASP B 1 245 ? 22.172 -17.562 -3.602 1 98.62 245 ASP B C 1
ATOM 5211 O O . ASP B 1 245 ? 23.375 -17.609 -3.867 1 98.62 245 ASP B O 1
ATOM 5215 N N . CYS B 1 246 ? 21.516 -18.594 -3.434 1 98.12 246 CYS B N 1
ATOM 5216 C CA . CYS B 1 246 ? 21.922 -19.969 -3.705 1 98.12 246 CYS B CA 1
ATOM 5217 C C . CYS B 1 246 ? 20.734 -20.828 -4.109 1 98.12 246 CYS B C 1
ATOM 5219 O O . CYS B 1 246 ? 19.578 -20.453 -3.879 1 98.12 246 CYS B O 1
ATOM 5221 N N . PRO B 1 247 ? 20.984 -22 -4.809 1 97.94 247 PRO B N 1
ATOM 5222 C CA . PRO B 1 247 ? 19.859 -22.891 -5.141 1 97.94 247 PRO B CA 1
ATOM 5223 C C . PRO B 1 247 ? 19.047 -23.297 -3.914 1 97.94 247 PRO B C 1
ATOM 5225 O O . PRO B 1 247 ? 19.625 -23.719 -2.9 1 97.94 247 PRO B O 1
ATOM 5228 N N . GLY B 1 248 ? 17.719 -23.188 -3.998 1 97.88 248 GLY B N 1
ATOM 5229 C CA . GLY B 1 248 ? 16.844 -23.516 -2.879 1 97.88 248 GLY B CA 1
ATOM 5230 C C . GLY B 1 248 ? 16.719 -22.391 -1.869 1 97.88 248 GLY B C 1
ATOM 5231 O O . GLY B 1 248 ? 15.945 -22.5 -0.919 1 97.88 248 GLY B O 1
ATOM 5232 N N . MET B 1 249 ? 17.516 -21.266 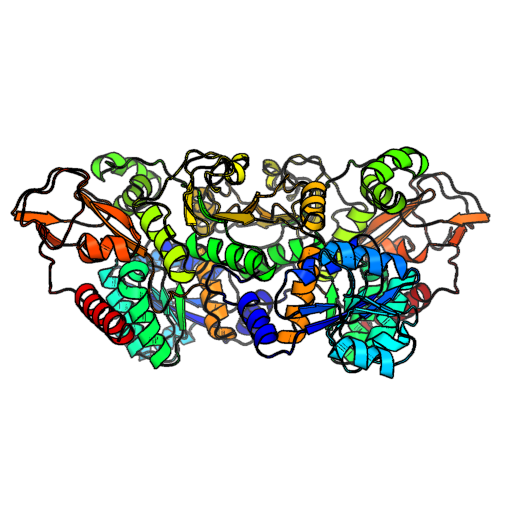-2.047 1 98.44 249 MET B N 1
ATOM 5233 C CA . MET B 1 249 ? 17.531 -20.109 -1.139 1 98.44 249 MET B CA 1
ATOM 5234 C C . MET B 1 249 ? 17.969 -20.531 0.259 1 98.44 249 MET B C 1
ATOM 5236 O O . MET B 1 249 ? 18.312 -21.703 0.481 1 98.44 249 MET B O 1
ATOM 5240 N N . HIS B 1 250 ? 18.062 -19.594 1.213 1 98.5 250 HIS B N 1
ATOM 5241 C CA . HIS B 1 250 ? 18.578 -19.906 2.543 1 98.5 250 HIS B CA 1
ATOM 5242 C C . HIS B 1 250 ? 17.469 -20.328 3.482 1 98.5 250 HIS B C 1
ATOM 5244 O O . HIS B 1 250 ? 17.625 -21.297 4.238 1 98.5 250 HIS B O 1
ATOM 5250 N N . GLY B 1 251 ? 16.359 -19.641 3.428 1 98.25 251 GLY B N 1
ATOM 5251 C CA . GLY B 1 251 ? 15.25 -19.906 4.332 1 98.25 251 GLY B CA 1
ATOM 5252 C C . GLY B 1 251 ? 15.648 -19.844 5.797 1 98.25 251 GLY B C 1
ATOM 5253 O O . GLY B 1 251 ? 15.359 -20.75 6.562 1 98.25 251 GLY B O 1
ATOM 5254 N N . PRO B 1 252 ? 16.266 -18.75 6.23 1 98.5 252 PRO B N 1
ATOM 5255 C CA . PRO B 1 252 ? 16.75 -18.703 7.613 1 98.5 252 PRO B CA 1
ATOM 5256 C C . PRO B 1 252 ? 15.609 -18.609 8.633 1 98.5 252 PRO B C 1
ATOM 5258 O O . PRO B 1 252 ? 14.508 -18.156 8.297 1 98.5 252 PRO B O 1
ATOM 5261 N N . GLN B 1 253 ? 15.914 -19.109 9.836 1 97.75 253 GLN B N 1
ATOM 5262 C CA . GLN B 1 253 ? 15.008 -18.859 10.953 1 97.75 253 GLN B CA 1
ATOM 5263 C C . GLN B 1 253 ? 15.219 -17.453 11.516 1 97.75 253 GLN B C 1
ATOM 5265 O O . GLN B 1 253 ? 15.656 -17.297 12.664 1 97.75 253 GLN B O 1
ATOM 5270 N N . ALA B 1 254 ? 14.945 -16.469 10.719 1 98 254 ALA B N 1
ATOM 5271 C CA . ALA B 1 254 ? 15.078 -15.07 11.102 1 98 254 ALA B CA 1
ATOM 5272 C C . ALA B 1 254 ? 13.727 -14.453 11.422 1 98 254 ALA B C 1
ATOM 5274 O O . ALA B 1 254 ? 12.82 -14.453 10.586 1 98 254 ALA B O 1
ATOM 5275 N N . SER B 1 255 ? 13.617 -13.969 12.688 1 97.69 255 SER B N 1
ATOM 5276 C CA . SER B 1 255 ? 12.391 -13.289 13.078 1 97.69 255 SER B CA 1
ATOM 5277 C C . SER B 1 255 ? 12.219 -11.969 12.328 1 97.69 255 SER B C 1
ATOM 5279 O O . SER B 1 255 ? 13.172 -11.469 11.719 1 97.69 255 SER B O 1
ATOM 5281 N N . LEU B 1 256 ? 11.008 -11.461 12.344 1 96.75 256 LEU B N 1
ATOM 5282 C CA . LEU B 1 256 ? 10.727 -10.188 11.695 1 96.75 256 LEU B CA 1
ATOM 5283 C C . LEU B 1 256 ? 11.727 -9.125 12.148 1 96.75 256 LEU B C 1
ATOM 5285 O O . LEU B 1 256 ? 12.219 -8.344 11.328 1 96.75 256 LEU B O 1
ATOM 5289 N N . GLU B 1 257 ? 12.078 -9.062 13.414 1 95.62 257 GLU B N 1
ATOM 5290 C CA . GLU B 1 257 ? 12.961 -8.047 13.984 1 95.62 257 GLU B CA 1
ATOM 5291 C C . GLU B 1 257 ? 14.406 -8.25 13.539 1 95.62 257 GLU B C 1
ATOM 5293 O O . GLU B 1 257 ? 15.211 -7.316 13.57 1 95.62 257 GLU B O 1
ATOM 5298 N N . ASP B 1 258 ? 14.672 -9.461 13.078 1 97.62 258 ASP B N 1
ATOM 5299 C CA . ASP B 1 258 ? 16.078 -9.781 12.812 1 97.62 258 ASP B CA 1
ATOM 5300 C C . ASP B 1 258 ? 16.328 -9.922 11.312 1 97.62 258 ASP B C 1
ATOM 5302 O O . ASP B 1 258 ? 17.453 -10.164 10.891 1 97.62 258 ASP B O 1
ATOM 5306 N N . LEU B 1 259 ? 15.336 -9.805 10.5 1 98.38 259 LEU B N 1
ATOM 5307 C CA . LEU B 1 259 ? 15.492 -9.992 9.062 1 98.38 259 LEU B CA 1
ATOM 5308 C C . LEU B 1 259 ? 16.609 -9.117 8.516 1 98.38 259 LEU B C 1
ATOM 5310 O O . LEU B 1 259 ? 17.453 -9.586 7.73 1 98.38 259 LEU B O 1
ATOM 5314 N N . ASN B 1 260 ? 16.656 -7.812 8.945 1 98.25 260 ASN B N 1
ATOM 5315 C CA . ASN B 1 260 ? 17.625 -6.859 8.406 1 98.25 260 ASN B CA 1
ATOM 5316 C C . ASN B 1 260 ? 19 -7.016 9.062 1 98.25 260 ASN B C 1
ATOM 5318 O O . ASN B 1 260 ? 19.875 -6.168 8.891 1 98.25 260 ASN B O 1
ATOM 5322 N N . LYS B 1 261 ? 19.156 -8 9.898 1 98.31 261 LYS B N 1
ATOM 5323 C CA . LYS B 1 261 ? 20.453 -8.383 10.453 1 98.31 261 LYS B CA 1
ATOM 5324 C C . LYS B 1 261 ? 20.953 -9.672 9.812 1 98.31 261 LYS B C 1
ATOM 5326 O O . LYS B 1 261 ? 22.172 -9.898 9.75 1 98.31 261 LYS B O 1
ATOM 5331 N N . VAL B 1 262 ? 20.047 -10.484 9.305 1 98.75 262 VAL B N 1
ATOM 5332 C CA . VAL B 1 262 ? 20.391 -11.82 8.836 1 98.75 262 VAL B CA 1
ATOM 5333 C C . VAL B 1 262 ? 20.453 -11.828 7.309 1 98.75 262 VAL B C 1
ATOM 5335 O O . VAL B 1 262 ? 21.453 -12.289 6.73 1 98.75 262 VAL B O 1
ATOM 5338 N N . LEU B 1 263 ? 19.438 -11.328 6.633 1 98.75 263 LEU B N 1
ATOM 5339 C CA . LEU B 1 263 ? 19.375 -11.32 5.176 1 98.75 263 LEU B CA 1
ATOM 5340 C C . LEU B 1 263 ? 20.047 -10.07 4.617 1 98.75 263 LEU B C 1
ATOM 5342 O O . LEU B 1 263 ? 19.406 -9.273 3.926 1 98.75 263 LEU B O 1
ATOM 5346 N N . ILE B 1 264 ? 21.281 -9.914 4.949 1 98.62 264 ILE B N 1
ATOM 5347 C CA . ILE B 1 264 ? 22.156 -8.836 4.496 1 98.62 264 ILE B CA 1
ATOM 5348 C C . ILE B 1 264 ? 23.516 -9.406 4.09 1 98.62 264 ILE B C 1
ATOM 5350 O O . ILE B 1 264 ? 23.781 -10.594 4.289 1 98.62 264 ILE B O 1
ATOM 5354 N N . PRO B 1 265 ? 24.359 -8.602 3.416 1 98.12 265 PRO B N 1
ATOM 5355 C CA . PRO B 1 265 ? 25.656 -9.109 2.941 1 98.12 265 PRO B CA 1
ATOM 5356 C C . PRO B 1 265 ? 26.5 -9.68 4.066 1 98.12 265 PRO B C 1
ATOM 5358 O O . PRO B 1 265 ? 26.531 -9.125 5.172 1 98.12 265 PRO B O 1
ATOM 5361 N N . LYS B 1 266 ? 27.234 -10.742 3.748 1 98.44 266 LYS B N 1
ATOM 5362 C CA . LYS B 1 266 ? 28.141 -11.391 4.684 1 98.44 266 LYS B CA 1
ATOM 5363 C C . LYS B 1 266 ? 29.156 -10.398 5.238 1 98.44 266 LYS B C 1
ATOM 5365 O O . LYS B 1 266 ? 29.531 -10.477 6.41 1 98.44 266 LYS B O 1
ATOM 5370 N N . GLU B 1 267 ? 29.641 -9.492 4.434 1 97.31 267 GLU B N 1
ATOM 5371 C CA . GLU B 1 267 ? 30.625 -8.5 4.844 1 97.31 267 GLU B CA 1
ATOM 5372 C C . GLU B 1 267 ? 30.094 -7.625 5.973 1 97.31 267 GLU B C 1
ATOM 5374 O O . GLU B 1 267 ? 30.859 -7.051 6.742 1 97.31 267 GLU B O 1
ATOM 5379 N N . ASP B 1 268 ? 28.812 -7.547 6.105 1 97.31 268 ASP B N 1
ATOM 5380 C CA . ASP B 1 268 ? 28.188 -6.719 7.137 1 97.31 268 ASP B CA 1
ATOM 5381 C C . ASP B 1 268 ? 27.562 -7.578 8.234 1 97.31 268 ASP B C 1
ATOM 5383 O O . ASP B 1 268 ? 26.734 -7.102 9.008 1 97.31 268 ASP B O 1
ATOM 5387 N N . GLY B 1 269 ? 27.828 -8.883 8.227 1 98.12 269 GLY B N 1
ATOM 5388 C CA . GLY B 1 269 ? 27.422 -9.75 9.32 1 98.12 269 GLY B CA 1
ATOM 5389 C C . GLY B 1 269 ? 26.25 -10.648 8.961 1 98.12 269 GLY B C 1
ATOM 5390 O O . GLY B 1 269 ? 25.781 -11.43 9.789 1 98.12 269 GLY B O 1
ATOM 5391 N N . GLY B 1 270 ? 25.734 -10.602 7.73 1 98.62 270 GLY B N 1
ATOM 5392 C CA . GLY B 1 270 ? 24.609 -11.422 7.32 1 98.62 270 GLY B CA 1
ATOM 5393 C C . GLY B 1 270 ? 25.031 -12.703 6.621 1 98.62 270 GLY B C 1
ATOM 5394 O O . GLY B 1 270 ? 26.094 -13.258 6.906 1 98.62 270 GLY B O 1
ATOM 5395 N N . ILE B 1 271 ? 24.141 -13.25 5.809 1 98.75 271 ILE B N 1
ATOM 5396 C CA . ILE B 1 271 ? 24.406 -14.57 5.242 1 98.75 271 ILE B CA 1
ATOM 5397 C C . ILE B 1 271 ? 24.453 -14.477 3.719 1 98.75 271 ILE B C 1
ATOM 5399 O O . ILE B 1 271 ? 24.766 -15.461 3.041 1 98.75 271 ILE B O 1
ATOM 5403 N N . LEU B 1 272 ? 24.172 -13.312 3.15 1 98.69 272 LEU B N 1
ATOM 5404 C CA . LEU B 1 272 ? 24 -13.195 1.707 1 98.69 272 LEU B CA 1
ATOM 5405 C C . LEU B 1 272 ? 25.344 -13 1.012 1 98.69 272 LEU B C 1
ATOM 5407 O O . LEU B 1 272 ? 26.188 -12.25 1.502 1 98.69 272 LEU B O 1
ATOM 5411 N N . ASP B 1 273 ? 25.531 -13.57 -0.103 1 98.25 273 ASP B N 1
ATOM 5412 C CA . ASP B 1 273 ? 26.734 -13.398 -0.922 1 98.25 273 ASP B CA 1
ATOM 5413 C C . ASP B 1 273 ? 26.578 -12.188 -1.85 1 98.25 273 ASP B C 1
ATOM 5415 O O . ASP B 1 273 ? 27.578 -11.688 -2.385 1 98.25 273 ASP B O 1
ATOM 5419 N N . ARG B 1 274 ? 25.344 -11.695 -2.041 1 96.19 274 ARG B N 1
ATOM 5420 C CA . ARG B 1 274 ? 25.109 -10.594 -2.967 1 96.19 274 ARG B CA 1
ATOM 5421 C C . ARG B 1 274 ? 23.906 -9.758 -2.525 1 96.19 274 ARG B C 1
ATOM 5423 O O . ARG B 1 274 ? 23.141 -10.18 -1.663 1 96.19 274 ARG B O 1
ATOM 5430 N N . TYR B 1 275 ? 23.797 -8.516 -3.156 1 95.62 275 TYR B N 1
ATOM 5431 C CA . TYR B 1 275 ? 22.578 -7.711 -3.078 1 95.62 275 TYR B CA 1
ATOM 5432 C C . TYR B 1 275 ? 21.547 -8.203 -4.078 1 95.62 275 TYR B C 1
ATOM 5434 O O . TYR B 1 275 ? 21.875 -8.859 -5.059 1 95.62 275 TYR B O 1
ATOM 5442 N N . GLY B 1 276 ? 20.312 -7.828 -3.781 1 98.06 276 GLY B N 1
ATOM 5443 C CA . GLY B 1 276 ? 19.281 -8.109 -4.754 1 98.06 276 GLY B CA 1
ATOM 5444 C C . GLY B 1 276 ? 18.875 -9.578 -4.785 1 98.06 276 GLY B C 1
ATOM 5445 O O . GLY B 1 276 ? 18.906 -10.211 -5.844 1 98.06 276 GLY B O 1
ATOM 5446 N N . VAL B 1 277 ? 18.438 -10.039 -3.596 1 98.5 277 VAL B N 1
ATOM 5447 C CA . VAL B 1 277 ? 18.188 -11.469 -3.434 1 98.5 277 VAL B CA 1
ATOM 5448 C C . VAL B 1 277 ? 16.719 -11.695 -3.09 1 98.5 277 VAL B C 1
ATOM 5450 O O . VAL B 1 277 ? 16.094 -10.867 -2.418 1 98.5 277 VAL B O 1
ATOM 5453 N N . VAL B 1 278 ? 16.141 -12.766 -3.629 1 98.75 278 VAL B N 1
ATOM 5454 C CA . VAL B 1 278 ? 14.867 -13.258 -3.119 1 98.75 278 VAL B CA 1
ATOM 5455 C C . VAL B 1 278 ? 15.117 -14.375 -2.107 1 98.75 278 VAL B C 1
ATOM 5457 O O . VAL B 1 278 ? 16.016 -15.203 -2.297 1 98.75 278 VAL B O 1
ATOM 5460 N N . ASP B 1 279 ? 14.406 -14.367 -1.02 1 98.88 279 ASP B N 1
ATOM 5461 C CA . ASP B 1 279 ? 14.484 -15.414 -0.005 1 98.88 279 ASP B CA 1
ATOM 5462 C C . ASP B 1 279 ? 13.211 -15.453 0.837 1 98.88 279 ASP B C 1
ATOM 5464 O O . ASP B 1 279 ? 12.219 -14.789 0.511 1 98.88 279 ASP B O 1
ATOM 5468 N N . TYR B 1 280 ? 13.156 -16.391 1.752 1 98.69 280 TYR B N 1
ATOM 5469 C CA . TYR B 1 280 ? 12.047 -16.516 2.691 1 98.69 280 TYR B CA 1
ATOM 5470 C C . TYR B 1 280 ? 12.562 -16.766 4.105 1 98.69 280 TYR B C 1
ATOM 5472 O O . TYR B 1 280 ? 13.75 -17 4.309 1 98.69 280 TYR B O 1
ATOM 5480 N N . SER B 1 281 ? 11.727 -16.531 5.051 1 98.62 281 SER B N 1
ATOM 5481 C CA . SER B 1 281 ? 12.086 -16.781 6.441 1 98.62 281 SER B CA 1
ATOM 5482 C C . SER B 1 281 ? 11.133 -17.781 7.086 1 98.62 281 SER B C 1
ATOM 5484 O O . SER B 1 281 ? 9.93 -17.75 6.828 1 98.62 281 SER B O 1
ATOM 5486 N N . THR B 1 282 ? 11.633 -18.609 7.922 1 97.62 282 THR B N 1
ATOM 5487 C CA . THR B 1 282 ? 10.836 -19.516 8.727 1 97.62 282 THR B CA 1
ATOM 5488 C C . THR B 1 282 ? 10.734 -19.031 10.164 1 97.62 282 THR B C 1
ATOM 5490 O O . THR B 1 282 ? 10.273 -19.75 11.047 1 97.62 282 THR B O 1
ATOM 5493 N N . GLY B 1 283 ? 11.211 -17.828 10.359 1 96.75 283 GLY B N 1
ATOM 5494 C CA . GLY B 1 283 ? 11.219 -17.266 11.703 1 96.75 283 GLY B CA 1
ATOM 5495 C C . GLY B 1 283 ? 9.875 -16.703 12.125 1 96.75 283 GLY B C 1
ATOM 5496 O O . GLY B 1 283 ? 8.922 -16.703 11.336 1 96.75 283 GLY B O 1
ATOM 5497 N N . GLN B 1 284 ? 9.867 -16.219 13.328 1 95 284 GLN B N 1
ATOM 5498 C CA . GLN B 1 284 ? 8.625 -15.766 13.945 1 95 284 GLN B CA 1
ATOM 5499 C C . GLN B 1 284 ? 8.258 -14.359 13.469 1 95 284 GLN B C 1
ATOM 5501 O O . GLN B 1 284 ? 9.125 -13.5 13.32 1 95 284 GLN B O 1
ATOM 5506 N N . GLY B 1 285 ? 6.926 -14.172 13.258 1 94.12 285 GLY B N 1
ATOM 5507 C CA . GLY B 1 285 ? 6.402 -12.828 13.094 1 94.12 285 GLY B CA 1
ATOM 5508 C C . GLY B 1 285 ? 6.371 -12.375 11.648 1 94.12 285 GLY B C 1
ATOM 5509 O O . GLY B 1 285 ? 5.762 -11.352 11.328 1 94.12 285 GLY B O 1
ATOM 5510 N N . VAL B 1 286 ? 7.016 -13.078 10.719 1 95.25 286 VAL B N 1
ATOM 5511 C CA . VAL B 1 286 ? 7.066 -12.648 9.32 1 95.25 286 VAL B CA 1
ATOM 5512 C C . VAL B 1 286 ? 5.805 -13.109 8.594 1 95.25 286 VAL B C 1
ATOM 5514 O O . VAL B 1 286 ? 5.188 -12.344 7.855 1 95.25 286 VAL B O 1
ATOM 5517 N N . SER B 1 287 ? 5.402 -14.336 8.742 1 92.88 287 SER B N 1
ATOM 5518 C CA . SER B 1 287 ? 4.195 -14.883 8.133 1 92.88 287 SER B CA 1
ATOM 5519 C C . SER B 1 287 ? 2.941 -14.344 8.805 1 92.88 287 SER B C 1
ATOM 5521 O O . SER B 1 287 ? 2.939 -14.094 10.016 1 92.88 287 SER B O 1
ATOM 5523 N N . PRO B 1 288 ? 1.945 -14.086 8.148 1 92.81 288 PRO B N 1
ATOM 5524 C CA . PRO B 1 288 ? 1.707 -14.328 6.727 1 92.81 288 PRO B CA 1
ATOM 5525 C C . PRO B 1 288 ? 2.186 -13.18 5.84 1 92.81 288 PRO B C 1
ATOM 5527 O O . PRO B 1 288 ? 1.86 -13.141 4.648 1 92.81 288 PRO B O 1
ATOM 5530 N N . GLY B 1 289 ? 3.043 -12.406 6.309 1 95.69 289 GLY B N 1
ATOM 5531 C CA . GLY B 1 289 ? 3.418 -11.188 5.621 1 95.69 289 GLY B CA 1
ATOM 5532 C C . GLY B 1 289 ? 4.562 -11.375 4.645 1 95.69 289 GLY B C 1
ATOM 5533 O O . GLY B 1 289 ? 5.008 -12.5 4.414 1 95.69 289 GLY B O 1
ATOM 5534 N N . VAL B 1 290 ? 4.93 -10.289 3.932 1 98.38 290 VAL B N 1
ATOM 5535 C CA . VAL B 1 290 ? 6.055 -10.195 3.01 1 98.38 290 VAL B CA 1
ATOM 5536 C C . VAL B 1 290 ? 6.988 -9.07 3.445 1 98.38 290 VAL B C 1
ATOM 5538 O O . VAL B 1 290 ? 6.59 -8.18 4.203 1 98.38 290 VAL B O 1
ATOM 5541 N N . PHE B 1 291 ? 8.266 -9.117 2.986 1 98.62 291 PHE B N 1
ATOM 5542 C CA . PHE B 1 291 ? 9.227 -8.133 3.447 1 98.62 291 PHE B CA 1
ATOM 5543 C C . PHE B 1 291 ? 10.148 -7.691 2.311 1 98.62 291 PHE B C 1
ATOM 5545 O O . PHE B 1 291 ? 10.305 -8.414 1.324 1 98.62 291 PHE B O 1
ATOM 5552 N N . VAL B 1 292 ? 10.695 -6.516 2.406 1 98.62 292 VAL B N 1
ATOM 5553 C CA . VAL B 1 292 ? 11.797 -5.984 1.619 1 98.62 292 VAL B CA 1
ATOM 5554 C C . VAL B 1 292 ? 12.852 -5.379 2.549 1 98.62 292 VAL B C 1
ATOM 5556 O O . VAL B 1 292 ? 12.523 -4.602 3.445 1 98.62 292 VAL B O 1
ATOM 5559 N N . ILE B 1 293 ? 14.008 -5.824 2.436 1 98.69 293 ILE B N 1
ATOM 5560 C CA . ILE B 1 293 ? 15.141 -5.207 3.115 1 98.69 293 ILE B CA 1
ATOM 5561 C C . ILE B 1 293 ? 15.836 -4.234 2.17 1 98.69 293 ILE B C 1
ATOM 5563 O O . ILE B 1 293 ? 16.234 -4.609 1.064 1 98.69 293 ILE B O 1
ATOM 5567 N N . ALA B 1 294 ? 15.961 -3.053 2.584 1 97.56 294 ALA B N 1
ATOM 5568 C CA . ALA B 1 294 ? 16.594 -2.004 1.788 1 97.56 294 ALA B CA 1
ATOM 5569 C C . ALA B 1 294 ? 17.812 -1.434 2.504 1 97.56 294 ALA B C 1
ATOM 5571 O O . ALA B 1 294 ? 17.891 -1.458 3.736 1 97.56 294 ALA B O 1
ATOM 5572 N N . GLU B 1 295 ? 18.719 -1.006 1.758 1 96.94 295 GLU B N 1
ATOM 5573 C CA . GLU B 1 295 ? 19.859 -0.289 2.309 1 96.94 295 GLU B CA 1
ATOM 5574 C C . GLU B 1 295 ? 19.688 1.222 2.184 1 96.94 295 GLU B C 1
ATOM 5576 O O . GLU B 1 295 ? 19.453 1.736 1.087 1 96.94 295 GLU B O 1
ATOM 5581 N N . ILE B 1 296 ? 19.75 1.895 3.248 1 94.06 296 ILE B N 1
ATOM 5582 C CA . ILE B 1 296 ? 19.719 3.352 3.314 1 94.06 296 ILE B CA 1
ATOM 5583 C C . ILE B 1 296 ? 21 3.857 3.971 1 94.06 296 ILE B C 1
ATOM 5585 O O . ILE B 1 296 ? 21.172 3.748 5.188 1 94.06 296 ILE B O 1
ATOM 5589 N N . THR B 1 297 ? 21.859 4.426 3.139 1 87.38 297 THR B N 1
ATOM 5590 C CA . THR B 1 297 ? 23.188 4.742 3.637 1 87.38 297 THR B CA 1
ATOM 5591 C C . THR B 1 297 ? 23.312 6.23 3.955 1 87.38 297 THR B C 1
ATOM 5593 O O . THR B 1 297 ? 24.188 6.641 4.723 1 87.38 297 THR B O 1
ATOM 5596 N N . HIS B 1 298 ? 22.438 6.988 3.301 1 89.56 298 HIS B N 1
ATOM 5597 C CA . HIS B 1 298 ? 22.531 8.422 3.529 1 89.56 298 HIS B CA 1
ATOM 5598 C C . HIS B 1 298 ? 22.344 8.758 5.008 1 89.56 298 HIS B C 1
ATOM 5600 O O . HIS B 1 298 ? 21.344 8.375 5.617 1 89.56 298 HIS B O 1
ATOM 5606 N N . PRO B 1 299 ? 23.281 9.453 5.582 1 88.69 299 PRO B N 1
ATOM 5607 C CA . PRO B 1 299 ? 23.266 9.656 7.031 1 88.69 299 PRO B CA 1
ATOM 5608 C C . PRO B 1 299 ? 22 10.336 7.531 1 88.69 299 PRO B C 1
ATOM 5610 O O . PRO B 1 299 ? 21.438 9.938 8.555 1 88.69 299 PRO B O 1
ATOM 5613 N N . ARG B 1 300 ? 21.578 11.336 6.832 1 87.88 300 ARG B N 1
ATOM 5614 C CA . ARG B 1 300 ? 20.391 12.07 7.262 1 87.88 300 ARG B CA 1
ATOM 5615 C C . ARG B 1 300 ? 19.141 11.195 7.195 1 87.88 300 ARG B C 1
ATOM 5617 O O . ARG B 1 300 ? 18.281 11.258 8.078 1 87.88 300 ARG B O 1
ATOM 5624 N N . LEU B 1 301 ? 19.016 10.477 6.168 1 91.06 301 LEU B N 1
ATOM 5625 C CA . LEU B 1 301 ? 17.875 9.586 6.043 1 91.06 301 LEU B CA 1
ATOM 5626 C C . LEU B 1 301 ? 17.906 8.5 7.105 1 91.06 301 LEU B C 1
ATOM 5628 O O . LEU B 1 301 ? 16.875 8.148 7.68 1 91.06 301 LEU B O 1
ATOM 5632 N N . ARG B 1 302 ? 19.062 7.973 7.383 1 91.94 302 ARG B N 1
ATOM 5633 C CA . ARG B 1 302 ? 19.219 6.961 8.422 1 91.94 302 ARG B CA 1
ATOM 5634 C C . ARG B 1 302 ? 18.797 7.508 9.781 1 91.94 302 ARG B C 1
ATOM 5636 O O . ARG B 1 302 ? 18.125 6.82 10.555 1 91.94 302 ARG B O 1
ATOM 5643 N N . GLU B 1 303 ? 19.25 8.688 10.008 1 89.12 303 GLU B N 1
ATOM 5644 C CA . GLU B 1 303 ? 18.875 9.336 11.258 1 89.12 303 GLU B CA 1
ATOM 5645 C C . GLU B 1 303 ? 17.359 9.477 11.367 1 89.12 303 GLU B C 1
ATOM 5647 O O . GLU B 1 303 ? 16.781 9.234 12.438 1 89.12 303 GLU B O 1
ATOM 5652 N N . ARG B 1 304 ? 16.766 9.867 10.297 1 89.5 304 ARG B N 1
ATOM 5653 C CA . ARG B 1 304 ? 15.312 10.023 10.297 1 89.5 304 ARG B CA 1
ATOM 5654 C C . ARG B 1 304 ? 14.617 8.688 10.508 1 89.5 304 ARG B C 1
ATOM 5656 O O . ARG B 1 304 ? 13.641 8.602 11.25 1 89.5 304 ARG B O 1
ATOM 5663 N N . MET B 1 305 ? 15.102 7.672 9.883 1 92.38 305 MET B N 1
ATOM 5664 C CA . MET B 1 305 ? 14.531 6.34 10.047 1 92.38 305 MET B CA 1
ATOM 5665 C C . MET B 1 305 ? 14.602 5.887 11.5 1 92.38 305 MET B C 1
ATOM 5667 O O . MET B 1 305 ? 13.672 5.27 12.016 1 92.38 305 MET B O 1
ATOM 5671 N N . LYS B 1 306 ? 15.68 6.211 12.117 1 89.69 306 LYS B N 1
ATOM 5672 C CA . LYS B 1 306 ? 15.859 5.895 13.531 1 89.69 306 LYS B CA 1
ATOM 5673 C C . LYS B 1 306 ? 14.867 6.672 14.398 1 89.69 306 LYS B C 1
ATOM 5675 O O . LYS B 1 306 ? 14.25 6.105 15.297 1 89.69 306 LYS B O 1
ATOM 5680 N N . ASP B 1 307 ? 14.711 7.91 14.047 1 86.06 307 ASP B N 1
ATOM 5681 C CA . ASP B 1 307 ? 13.797 8.766 14.797 1 86.06 307 ASP B CA 1
ATOM 5682 C C . ASP B 1 307 ? 12.359 8.273 14.68 1 86.06 307 ASP B C 1
ATOM 5684 O O . ASP B 1 307 ? 11.57 8.414 15.609 1 86.06 307 ASP B O 1
ATOM 5688 N N . LEU B 1 308 ? 12.07 7.727 13.57 1 88.25 308 LEU B N 1
ATOM 5689 C CA . LEU B 1 308 ? 10.727 7.211 13.312 1 88.25 308 LEU B CA 1
ATOM 5690 C C . LEU B 1 308 ? 10.578 5.797 13.859 1 88.25 308 LEU B C 1
ATOM 5692 O O . LEU B 1 308 ? 9.555 5.145 13.625 1 88.25 308 LEU B O 1
ATOM 5696 N N . LYS B 1 309 ? 11.625 5.285 14.477 1 88.06 309 LYS B N 1
ATOM 5697 C CA . LYS B 1 309 ? 11.633 3.992 15.148 1 88.06 309 LYS B CA 1
ATOM 5698 C C . LYS B 1 309 ? 11.469 2.85 14.156 1 88.06 309 LYS B C 1
ATOM 5700 O O . LYS B 1 309 ? 10.797 1.857 14.445 1 88.06 309 LYS B O 1
ATOM 5705 N N . ILE B 1 310 ? 12.016 3.035 12.977 1 90 310 ILE B N 1
ATOM 5706 C CA . ILE B 1 310 ? 11.977 1.986 11.961 1 90 310 ILE B CA 1
ATOM 5707 C C . ILE B 1 310 ? 13.156 1.04 12.156 1 90 310 ILE B C 1
ATOM 5709 O O . ILE B 1 310 ? 13.047 -0.16 11.891 1 90 310 ILE B O 1
ATOM 5713 N N . GLY B 1 311 ? 14.273 1.558 12.586 1 90.69 311 GLY B N 1
ATOM 5714 C CA . GLY B 1 311 ? 15.477 0.776 12.82 1 90.69 311 GLY B CA 1
ATOM 5715 C C . GLY B 1 311 ? 16.734 1.624 12.898 1 90.69 311 GLY B C 1
ATOM 5716 O O . GLY B 1 311 ? 16.672 2.846 12.75 1 90.69 311 GLY B O 1
ATOM 5717 N N . GLU B 1 312 ? 17.844 0.998 13.117 1 91.44 312 GLU B N 1
ATOM 5718 C CA . GLU B 1 312 ? 19.109 1.71 13.289 1 91.44 312 GLU B CA 1
ATOM 5719 C C . GLU B 1 312 ? 19.844 1.846 11.969 1 91.44 312 GLU B C 1
ATOM 5721 O O . GLU B 1 312 ? 20.641 2.773 11.781 1 91.44 312 GLU B O 1
ATOM 5726 N N . GLY B 1 313 ? 19.547 0.906 11.031 1 92.56 313 GLY B N 1
ATOM 5727 C CA . GLY B 1 313 ? 20.219 0.953 9.742 1 92.56 313 GLY B CA 1
ATOM 5728 C C . GLY B 1 313 ? 21.594 0.338 9.758 1 92.56 313 GLY B C 1
ATOM 5729 O O . GLY B 1 313 ? 22.031 -0.214 10.773 1 92.56 313 GLY B O 1
ATOM 5730 N N . PRO B 1 314 ? 22.359 0.259 8.664 1 96.31 314 PRO B N 1
ATOM 5731 C CA . PRO B 1 314 ? 21.922 0.849 7.395 1 96.31 314 PRO B CA 1
ATOM 5732 C C . PRO B 1 314 ? 20.875 -0.013 6.676 1 96.31 314 PRO B C 1
ATOM 5734 O O . PRO B 1 314 ? 20.328 0.402 5.648 1 96.31 314 PRO B O 1
ATOM 5737 N N . TYR B 1 315 ? 20.625 -1.217 7.152 1 98.06 315 TYR B N 1
ATOM 5738 C CA . TYR B 1 315 ? 19.609 -2.088 6.555 1 98.06 315 TYR B CA 1
ATOM 5739 C C . TYR B 1 315 ? 18.281 -1.97 7.293 1 98.06 315 TYR B C 1
ATOM 5741 O O . TYR B 1 315 ? 18.234 -2.092 8.516 1 98.06 315 TYR B O 1
ATOM 5749 N N . PHE B 1 316 ? 17.25 -1.705 6.535 1 97.75 316 PHE B N 1
ATOM 5750 C CA . PHE B 1 316 ? 15.914 -1.523 7.105 1 97.75 316 PHE B CA 1
ATOM 5751 C C . PHE B 1 316 ? 14.93 -2.516 6.504 1 97.75 316 PHE B C 1
ATOM 5753 O O . PHE B 1 316 ? 14.969 -2.795 5.305 1 97.75 316 PHE B O 1
ATOM 5760 N N . THR B 1 317 ? 14 -3.057 7.312 1 97.94 317 THR B N 1
ATOM 5761 C CA . THR B 1 317 ? 12.961 -3.98 6.863 1 97.94 317 THR B CA 1
ATOM 5762 C C . THR B 1 317 ? 11.656 -3.242 6.605 1 97.94 317 THR B C 1
ATOM 5764 O O . THR B 1 317 ? 11.117 -2.592 7.504 1 97.94 317 THR B O 1
ATOM 5767 N N . PHE B 1 318 ? 11.203 -3.24 5.41 1 97.62 318 PHE B N 1
ATOM 5768 C CA . PHE B 1 318 ? 9.836 -2.887 5.062 1 97.62 318 PHE B CA 1
ATOM 5769 C C . PHE B 1 318 ? 8.945 -4.125 5.047 1 97.62 318 PHE B C 1
ATOM 5771 O O . PHE B 1 318 ? 9.336 -5.168 4.516 1 97.62 318 PHE B O 1
ATOM 5778 N N . TYR B 1 319 ? 7.723 -3.977 5.633 1 97.12 319 TYR B N 1
ATOM 5779 C CA . TYR B 1 319 ? 6.938 -5.164 5.945 1 97.12 319 TYR B CA 1
ATOM 5780 C C . TYR B 1 319 ? 5.457 -4.926 5.672 1 97.12 319 TYR B C 1
ATOM 5782 O O . TYR B 1 319 ? 4.93 -3.852 5.969 1 97.12 319 TYR B O 1
ATOM 5790 N N . ARG B 1 320 ? 4.777 -5.805 4.914 1 97 320 ARG B N 1
ATOM 5791 C CA . ARG B 1 320 ? 3.326 -5.949 4.836 1 97 320 ARG B CA 1
ATOM 5792 C C . ARG B 1 320 ? 2.859 -7.176 5.613 1 97 320 ARG B C 1
ATOM 5794 O O . ARG B 1 320 ? 3.152 -8.312 5.227 1 97 320 ARG B O 1
ATOM 5801 N N . PRO B 1 321 ? 2.037 -7.023 6.637 1 95.12 321 PRO B N 1
ATOM 5802 C CA . PRO B 1 321 ? 1.823 -8.086 7.625 1 95.12 321 PRO B CA 1
ATOM 5803 C C . PRO B 1 321 ? 0.846 -9.148 7.145 1 95.12 321 PRO B C 1
ATOM 5805 O O . PRO B 1 321 ? 0.635 -10.156 7.832 1 95.12 321 PRO B O 1
ATOM 5808 N N . TYR B 1 322 ? 0.207 -8.992 5.934 1 93.62 322 TYR B N 1
ATOM 5809 C CA . TYR B 1 322 ? -0.794 -9.961 5.496 1 93.62 322 TYR B CA 1
ATOM 5810 C C . TYR B 1 322 ? -0.786 -10.102 3.979 1 93.62 322 TYR B C 1
ATOM 5812 O O . TYR B 1 322 ? -0.226 -9.258 3.273 1 93.62 322 TYR B O 1
ATOM 5820 N N . HIS B 1 323 ? -1.287 -11.117 3.51 1 93.62 323 HIS B N 1
ATOM 5821 C CA . HIS B 1 323 ? -1.732 -11.312 2.135 1 93.62 323 HIS B CA 1
ATOM 5822 C C . HIS B 1 323 ? -3.129 -11.922 2.088 1 93.62 323 HIS B C 1
ATOM 5824 O O . HIS B 1 323 ? -3.459 -12.797 2.898 1 93.62 323 HIS B O 1
ATOM 5830 N N . LEU B 1 324 ? -3.979 -11.492 1.189 1 94.75 324 LEU B N 1
ATOM 5831 C CA . LEU B 1 324 ? -5.383 -11.891 1.224 1 94.75 324 LEU B CA 1
ATOM 5832 C C . LEU B 1 324 ? -5.73 -12.766 0.027 1 94.75 324 LEU B C 1
ATOM 5834 O O . LEU B 1 324 ? -6.906 -12.984 -0.271 1 94.75 324 LEU B O 1
ATOM 5838 N N . THR B 1 325 ? -4.742 -13.18 -0.673 1 93.25 325 THR B N 1
ATOM 5839 C CA . THR B 1 325 ? -4.828 -14.164 -1.747 1 93.25 325 THR B CA 1
ATOM 5840 C C . THR B 1 325 ? -5.914 -13.781 -2.746 1 93.25 325 THR B C 1
ATOM 5842 O O . THR B 1 325 ? -5.895 -12.68 -3.303 1 93.25 325 THR B O 1
ATOM 5845 N N . SER B 1 326 ? -6.922 -14.711 -2.934 1 93.5 326 SER B N 1
ATOM 5846 C CA . SER B 1 326 ? -7.93 -14.57 -3.979 1 93.5 326 SER B CA 1
ATOM 5847 C C . SER B 1 326 ? -8.852 -13.383 -3.709 1 93.5 326 SER B C 1
ATOM 5849 O O . SER B 1 326 ? -9.469 -12.852 -4.633 1 93.5 326 SER B O 1
ATOM 5851 N N . MET B 1 327 ? -8.891 -12.922 -2.504 1 94.5 327 MET B N 1
ATOM 5852 C CA . MET B 1 327 ? -9.789 -11.828 -2.146 1 94.5 327 MET B CA 1
ATOM 5853 C C . MET B 1 327 ? -9.32 -10.516 -2.768 1 94.5 327 MET B C 1
ATOM 5855 O O . MET B 1 327 ? -10.109 -9.586 -2.922 1 94.5 327 MET B O 1
ATOM 5859 N N . GLU B 1 328 ? -8.047 -10.422 -3.17 1 97 328 GLU B N 1
ATOM 5860 C CA . GLU B 1 328 ? -7.508 -9.195 -3.742 1 97 328 GLU B CA 1
ATOM 5861 C C . GLU B 1 328 ? -7.457 -9.273 -5.266 1 97 328 GLU B C 1
ATOM 5863 O O . GLU B 1 328 ? -7.211 -8.266 -5.934 1 97 328 GLU B O 1
ATOM 5868 N N . VAL B 1 329 ? -7.695 -10.414 -5.875 1 97.94 329 VAL B N 1
ATOM 5869 C CA . VAL B 1 329 ? -7.52 -10.625 -7.309 1 97.94 329 VAL B CA 1
ATOM 5870 C C . VAL B 1 329 ? -8.477 -9.719 -8.086 1 97.94 329 VAL B C 1
ATOM 5872 O O . VAL B 1 329 ? -8.102 -9.164 -9.125 1 97.94 329 VAL B O 1
ATOM 5875 N N . PRO B 1 330 ? -9.727 -9.539 -7.59 1 98 330 PRO B N 1
ATOM 5876 C CA . PRO B 1 330 ? -10.625 -8.633 -8.32 1 98 330 PRO B CA 1
ATOM 5877 C C . PRO B 1 330 ? -10.047 -7.227 -8.461 1 98 330 PRO B C 1
ATOM 5879 O O . PRO B 1 330 ? -10.359 -6.523 -9.43 1 98 330 PRO B O 1
ATOM 5882 N N . LEU B 1 331 ? -9.203 -6.797 -7.52 1 98.12 331 LEU B N 1
ATOM 5883 C CA . LEU B 1 331 ? -8.57 -5.488 -7.625 1 98.12 331 LEU B CA 1
ATOM 5884 C C . LEU B 1 331 ? -7.641 -5.426 -8.828 1 98.12 331 LEU B C 1
ATOM 5886 O O . LEU B 1 331 ? -7.559 -4.398 -9.508 1 98.12 331 LEU B O 1
ATOM 5890 N N . THR B 1 332 ? -6.918 -6.52 -9.078 1 98.44 332 THR B N 1
ATOM 5891 C CA . THR B 1 332 ? -6.082 -6.602 -10.273 1 98.44 332 THR B CA 1
ATOM 5892 C C . THR B 1 332 ? -6.934 -6.504 -11.539 1 98.44 332 THR B C 1
ATOM 5894 O O . THR B 1 332 ? -6.582 -5.781 -12.469 1 98.44 332 THR B O 1
ATOM 5897 N N . CYS B 1 333 ? -8.039 -7.238 -11.516 1 98.69 333 CYS B N 1
ATOM 5898 C CA . CYS B 1 333 ? -8.945 -7.176 -12.664 1 98.69 333 CYS B CA 1
ATOM 5899 C C . CYS B 1 333 ? -9.391 -5.746 -12.922 1 98.69 333 CYS B C 1
ATOM 5901 O O . CYS B 1 333 ? -9.398 -5.289 -14.07 1 98.69 333 CYS B O 1
ATOM 5903 N N . ALA B 1 334 ? -9.727 -5.062 -11.883 1 98.5 334 ALA B N 1
ATOM 5904 C CA . ALA B 1 334 ? -10.18 -3.678 -11.992 1 98.5 334 ALA B CA 1
ATOM 5905 C C . ALA B 1 334 ? -9.078 -2.789 -12.562 1 98.5 334 ALA B C 1
ATOM 5907 O O . ALA B 1 334 ? -9.32 -1.978 -13.461 1 98.5 334 ALA B O 1
ATOM 5908 N N . ARG B 1 335 ? -7.855 -2.895 -12.07 1 98 335 ARG B N 1
ATOM 5909 C CA . ARG B 1 335 ? -6.754 -2.055 -12.516 1 98 335 ARG B CA 1
ATOM 5910 C C . ARG B 1 335 ? -6.422 -2.324 -13.984 1 98 335 ARG B C 1
ATOM 5912 O O . ARG B 1 335 ? -6.07 -1.404 -14.727 1 98 335 ARG B O 1
ATOM 5919 N N . VAL B 1 336 ? -6.555 -3.586 -14.398 1 98.44 336 VAL B N 1
ATOM 5920 C CA . VAL B 1 336 ? -6.301 -3.941 -15.797 1 98.44 336 VAL B CA 1
ATOM 5921 C C . VAL B 1 336 ? -7.355 -3.295 -16.688 1 98.44 336 VAL B C 1
ATOM 5923 O O . VAL B 1 336 ? -7.02 -2.611 -17.656 1 98.44 336 VAL B O 1
ATOM 5926 N N . VAL B 1 337 ? -8.602 -3.461 -16.328 1 98.44 337 VAL B N 1
ATOM 5927 C CA . VAL B 1 337 ? -9.695 -3.057 -17.203 1 98.44 337 VAL B CA 1
ATOM 5928 C C . VAL B 1 337 ? -9.828 -1.535 -17.188 1 98.44 337 VAL B C 1
ATOM 5930 O O . VAL B 1 337 ? -10.047 -0.919 -18.234 1 98.44 337 VAL B O 1
ATOM 5933 N N . LEU B 1 338 ? -9.672 -0.92 -16.047 1 97.62 338 LEU B N 1
ATOM 5934 C CA . LEU B 1 338 ? -9.945 0.507 -15.922 1 97.62 338 LEU B CA 1
ATOM 5935 C C . LEU B 1 338 ? -8.719 1.33 -16.312 1 97.62 338 LEU B C 1
ATOM 5937 O O . LEU B 1 338 ? -8.852 2.418 -16.875 1 97.62 338 LEU B O 1
ATOM 5941 N N . TYR B 1 339 ? -7.539 0.784 -15.969 1 96 339 TYR B N 1
ATOM 5942 C CA . TYR B 1 339 ? -6.367 1.644 -16.094 1 96 339 TYR B CA 1
ATOM 5943 C C . TYR B 1 339 ? -5.344 1.036 -17.031 1 96 339 TYR B C 1
ATOM 5945 O O . TYR B 1 339 ? -4.328 1.662 -17.344 1 96 339 TYR B O 1
ATOM 5953 N N . GLY B 1 340 ? -5.539 -0.207 -17.516 1 96.88 340 GLY B N 1
ATOM 5954 C CA . GLY B 1 340 ? -4.543 -0.871 -18.344 1 96.88 340 GLY B CA 1
ATOM 5955 C C . GLY B 1 340 ? -3.264 -1.194 -17.594 1 96.88 340 GLY B C 1
ATOM 5956 O O . GLY B 1 340 ? -2.176 -1.166 -18.172 1 96.88 340 GLY B O 1
ATOM 5957 N N . LYS B 1 341 ? -3.375 -1.438 -16.297 1 95.5 341 LYS B N 1
ATOM 5958 C CA . LYS B 1 341 ? -2.191 -1.612 -15.453 1 95.5 341 LYS B CA 1
ATOM 5959 C C . LYS B 1 341 ? -2.09 -3.043 -14.938 1 95.5 341 LYS B C 1
ATOM 5961 O O . LYS B 1 341 ? -3.035 -3.562 -14.344 1 95.5 341 LYS B O 1
ATOM 5966 N N . ALA B 1 342 ? -0.974 -3.682 -15.172 1 97.25 342 ALA B N 1
ATOM 5967 C CA . ALA B 1 342 ? -0.665 -4.984 -14.586 1 97.25 342 ALA B CA 1
ATOM 5968 C C . ALA B 1 342 ? -0.117 -4.832 -13.172 1 97.25 342 ALA B C 1
ATOM 5970 O O . ALA B 1 342 ? 0.49 -3.809 -12.844 1 97.25 342 ALA B O 1
ATOM 5971 N N . ASP B 1 343 ? -0.331 -5.777 -12.328 1 96.88 343 ASP B N 1
ATOM 5972 C CA . ASP B 1 343 ? 0.225 -5.754 -10.977 1 96.88 343 ASP B CA 1
ATOM 5973 C C . ASP B 1 343 ? 1.61 -6.395 -10.945 1 96.88 343 ASP B C 1
ATOM 5975 O O . ASP B 1 343 ? 2.5 -5.926 -10.227 1 96.88 343 ASP B O 1
ATOM 5979 N N . MET B 1 344 ? 1.766 -7.492 -11.641 1 97.44 344 MET B N 1
ATOM 5980 C CA . MET B 1 344 ? 3.031 -8.219 -11.672 1 97.44 344 MET B CA 1
ATOM 5981 C C . MET B 1 344 ? 3.182 -9 -12.969 1 97.44 344 MET B C 1
ATOM 5983 O O . MET B 1 344 ? 2.314 -9.797 -13.328 1 97.44 344 MET B O 1
ATOM 5987 N N . THR B 1 345 ? 4.203 -8.742 -13.695 1 96.56 345 THR B N 1
ATOM 5988 C CA . THR B 1 345 ? 4.48 -9.398 -14.969 1 96.56 345 THR B CA 1
ATOM 5989 C C . THR B 1 345 ? 5.926 -9.875 -15.023 1 96.56 345 THR B C 1
ATOM 5991 O O . THR B 1 345 ? 6.832 -9.195 -14.539 1 96.56 345 THR B O 1
ATOM 5994 N N . PRO B 1 346 ? 6.125 -11.031 -15.602 1 97.25 346 PRO B N 1
ATOM 5995 C CA . PRO B 1 346 ? 7.508 -11.5 -15.703 1 97.25 346 PRO B CA 1
ATOM 5996 C C . PRO B 1 346 ? 8.344 -10.672 -16.688 1 97.25 346 PRO B C 1
ATOM 5998 O O . PRO B 1 346 ? 7.793 -10.047 -17.594 1 97.25 346 PRO B O 1
ATOM 6001 N N . LEU B 1 347 ? 9.641 -10.719 -16.469 1 96.44 347 LEU B N 1
ATOM 6002 C CA . LEU B 1 347 ? 10.617 -10.188 -17.406 1 96.44 347 LEU B CA 1
ATOM 6003 C C . LEU B 1 347 ? 10.578 -10.969 -18.719 1 96.44 347 LEU B C 1
ATOM 6005 O O . LEU B 1 347 ? 10.125 -12.117 -18.75 1 96.44 347 LEU B O 1
ATOM 6009 N N . ASN B 1 348 ? 11.102 -10.312 -19.75 1 93.81 348 ASN B N 1
ATOM 6010 C CA . ASN B 1 348 ? 11.242 -11.016 -21.016 1 93.81 348 ASN B CA 1
ATOM 6011 C C . ASN B 1 348 ? 12.219 -12.188 -20.906 1 93.81 348 ASN B C 1
ATOM 6013 O O . ASN B 1 348 ? 12.055 -13.195 -21.594 1 93.81 348 ASN B O 1
ATOM 6017 N N . TYR B 1 349 ? 13.18 -11.977 -20.047 1 94.62 349 TYR B N 1
ATOM 6018 C CA . TYR B 1 349 ? 14.18 -13.008 -19.797 1 94.62 349 TYR B CA 1
ATOM 6019 C C . TYR B 1 349 ? 14.195 -13.406 -18.328 1 94.62 349 TYR B C 1
ATOM 6021 O O . TYR B 1 349 ? 14.883 -12.773 -17.516 1 94.62 349 TYR B O 1
ATOM 6029 N N . PRO B 1 350 ? 13.461 -14.477 -18.047 1 96.5 350 PRO B N 1
ATOM 6030 C CA . PRO B 1 350 ? 13.453 -14.914 -16.641 1 96.5 350 PRO B CA 1
ATOM 6031 C C . PRO B 1 350 ? 14.859 -15.141 -16.094 1 96.5 350 PRO B C 1
ATOM 6033 O O . PRO B 1 350 ? 15.727 -15.648 -16.797 1 96.5 350 PRO B O 1
ATOM 6036 N N . VAL B 1 351 ? 15.07 -14.789 -14.828 1 98.12 351 VAL B N 1
ATOM 6037 C CA . VAL B 1 351 ? 16.406 -14.852 -14.242 1 98.12 351 VAL B CA 1
ATOM 6038 C C . VAL B 1 351 ? 16.484 -16.047 -13.281 1 98.12 351 VAL B C 1
ATOM 6040 O O . VAL B 1 351 ? 17.578 -16.422 -12.852 1 98.12 351 VAL B O 1
ATOM 6043 N N . ALA B 1 352 ? 15.383 -16.641 -12.969 1 98.56 352 ALA B N 1
ATOM 6044 C CA . ALA B 1 352 ? 15.305 -17.797 -12.086 1 98.56 352 ALA B CA 1
ATOM 6045 C C . ALA B 1 352 ? 14.477 -18.922 -12.719 1 98.56 352 ALA B C 1
ATOM 6047 O O . ALA B 1 352 ? 13.641 -18.656 -13.586 1 98.56 352 ALA B O 1
ATOM 6048 N N . GLU B 1 353 ? 14.766 -20.094 -12.344 1 98.44 353 GLU B N 1
ATOM 6049 C CA . GLU B 1 353 ? 14.031 -21.297 -12.75 1 98.44 353 GLU B CA 1
ATOM 6050 C C . GLU B 1 353 ? 13.625 -22.125 -11.539 1 98.44 353 GLU B C 1
ATOM 6052 O O . GLU B 1 353 ? 14.406 -22.297 -10.602 1 98.44 353 GLU B O 1
ATOM 6057 N N . VAL B 1 354 ? 12.383 -22.609 -11.609 1 98.62 354 VAL B N 1
ATOM 6058 C CA . VAL B 1 354 ? 11.945 -23.516 -10.555 1 98.62 354 VAL B CA 1
ATOM 6059 C C . VAL B 1 354 ? 12.094 -24.969 -11.023 1 98.62 354 VAL B C 1
ATOM 6061 O O . VAL B 1 354 ? 11.172 -25.531 -11.617 1 98.62 354 VAL B O 1
ATOM 6064 N N . CYS B 1 355 ? 13.141 -25.5 -10.617 1 98.69 355 CYS B N 1
ATOM 6065 C CA . CYS B 1 355 ? 13.422 -26.891 -10.969 1 98.69 355 CYS B CA 1
ATOM 6066 C C . CYS B 1 355 ? 12.883 -27.844 -9.906 1 98.69 355 CYS B C 1
ATOM 6068 O O . CYS B 1 355 ? 11.883 -27.547 -9.25 1 98.69 355 CYS B O 1
ATOM 6070 N N . ALA B 1 356 ? 13.492 -29.094 -9.898 1 98.75 356 ALA B N 1
ATOM 6071 C CA . ALA B 1 356 ? 12.945 -30.078 -8.977 1 98.75 356 ALA B CA 1
ATOM 6072 C C . ALA B 1 356 ? 14.055 -30.969 -8.414 1 98.75 356 ALA B C 1
ATOM 6074 O O . ALA B 1 356 ? 15.039 -31.25 -9.102 1 98.75 356 ALA B O 1
ATOM 6075 N N . VAL B 1 357 ? 13.836 -31.375 -7.203 1 98.62 357 VAL B N 1
ATOM 6076 C CA . VAL B 1 357 ? 14.664 -32.406 -6.594 1 98.62 357 VAL B CA 1
ATOM 6077 C C . VAL B 1 357 ? 13.781 -33.594 -6.152 1 98.62 357 VAL B C 1
ATOM 6079 O O . VAL B 1 357 ? 12.617 -33.406 -5.797 1 98.62 357 VAL B O 1
ATOM 6082 N N . ALA B 1 358 ? 14.336 -34.75 -6.227 1 98.62 358 ALA B N 1
ATOM 6083 C CA . ALA B 1 358 ? 13.594 -35.969 -5.867 1 98.62 358 ALA B CA 1
ATOM 6084 C C . ALA B 1 358 ? 13.312 -36 -4.367 1 98.62 358 ALA B C 1
ATOM 6086 O O . ALA B 1 358 ? 14.18 -35.688 -3.559 1 98.62 358 ALA B O 1
ATOM 6087 N N . LYS B 1 359 ? 12.07 -36.406 -3.967 1 98.06 359 LYS B N 1
ATOM 6088 C CA . LYS B 1 359 ? 11.695 -36.531 -2.562 1 98.06 359 LYS B CA 1
ATOM 6089 C C . LYS B 1 359 ? 12.031 -37.938 -2.029 1 98.06 359 LYS B C 1
ATOM 6091 O O . LYS B 1 359 ? 12.023 -38.156 -0.817 1 98.06 359 LYS B O 1
ATOM 6096 N N . LYS B 1 360 ? 12.281 -38.844 -2.867 1 98 360 LYS B N 1
ATOM 6097 C CA . LYS B 1 360 ? 12.648 -40.219 -2.586 1 98 360 LYS B CA 1
ATOM 6098 C C . LYS B 1 360 ? 13.539 -40.812 -3.689 1 98 360 LYS B C 1
ATOM 6100 O O . LYS B 1 360 ? 13.742 -40.156 -4.719 1 98 360 LYS B O 1
ATOM 6105 N N . ASP B 1 361 ? 14.125 -41.969 -3.396 1 98.56 361 ASP B N 1
ATOM 6106 C CA . ASP B 1 361 ? 14.836 -42.625 -4.473 1 98.56 361 ASP B CA 1
ATOM 6107 C C . ASP B 1 361 ? 13.883 -43.031 -5.602 1 98.56 361 ASP B C 1
ATOM 6109 O O . ASP B 1 361 ? 12.805 -43.562 -5.352 1 98.56 361 ASP B O 1
ATOM 6113 N N . LEU B 1 362 ? 14.336 -42.688 -6.801 1 98.69 362 LEU B N 1
ATOM 6114 C CA . LEU B 1 362 ? 13.555 -43 -7.996 1 98.69 362 LEU B CA 1
ATOM 6115 C C . LEU B 1 362 ? 14.344 -43.906 -8.938 1 98.69 362 LEU B C 1
ATOM 6117 O O . LEU B 1 362 ? 15.57 -43.781 -9.039 1 98.69 362 LEU B O 1
ATOM 6121 N N . HIS B 1 363 ? 13.633 -44.75 -9.578 1 98.5 363 HIS B N 1
ATOM 6122 C CA . HIS B 1 363 ? 14.25 -45.75 -10.445 1 98.5 363 HIS B CA 1
ATOM 6123 C C . HIS B 1 363 ? 13.711 -45.656 -11.867 1 98.5 363 HIS B C 1
ATOM 6125 O O . HIS B 1 363 ? 12.594 -45.156 -12.078 1 98.5 363 HIS B O 1
ATOM 6131 N N . PRO B 1 364 ? 14.594 -46.156 -12.812 1 98.5 364 PRO B N 1
ATOM 6132 C CA . PRO B 1 364 ? 14.109 -46.156 -14.195 1 98.5 364 PRO B CA 1
ATOM 6133 C C . PRO B 1 364 ? 12.742 -46.812 -14.336 1 98.5 364 PRO B C 1
ATOM 6135 O O . PRO B 1 364 ? 12.531 -47.906 -13.797 1 98.5 364 PRO B O 1
ATOM 6138 N N . GLY B 1 365 ? 11.867 -46.094 -15.031 1 98.19 365 GLY B N 1
ATOM 6139 C CA . GLY B 1 365 ? 10.523 -46.625 -15.219 1 98.19 365 GLY B CA 1
ATOM 6140 C C . GLY B 1 365 ? 9.5 -45.969 -14.305 1 98.19 365 GLY B C 1
ATOM 6141 O O . GLY B 1 365 ? 8.305 -45.969 -14.594 1 98.19 365 GLY B O 1
ATOM 6142 N N . ASP B 1 366 ? 9.945 -45.406 -13.156 1 98.19 366 ASP B N 1
ATOM 6143 C CA . ASP B 1 366 ? 9.047 -44.688 -12.266 1 98.19 366 ASP B CA 1
ATOM 6144 C C . ASP B 1 366 ? 8.398 -43.5 -12.992 1 98.19 366 ASP B C 1
ATOM 6146 O O . ASP B 1 366 ? 9.039 -42.844 -13.805 1 98.19 366 ASP B O 1
ATOM 6150 N N . GLN B 1 367 ? 7.125 -43.25 -12.672 1 97.88 367 GLN B N 1
ATOM 6151 C CA . GLN B 1 367 ? 6.43 -42.094 -13.172 1 97.88 367 GLN B CA 1
ATOM 6152 C C . GLN B 1 367 ? 6.379 -40.969 -12.117 1 97.88 367 GLN B C 1
ATOM 6154 O O . GLN B 1 367 ? 6.117 -41.25 -10.945 1 97.88 367 GLN B O 1
ATOM 6159 N N . LEU B 1 368 ? 6.754 -39.875 -12.578 1 98.06 368 LEU B N 1
ATOM 6160 C CA . LEU B 1 368 ? 6.672 -38.75 -11.672 1 98.06 368 LEU B CA 1
ATOM 6161 C C . LEU B 1 368 ? 5.234 -38.25 -11.539 1 98.06 368 LEU B C 1
ATOM 6163 O O . LEU B 1 368 ? 4.461 -38.312 -12.5 1 98.06 368 LEU B O 1
ATOM 6167 N N . ASP B 1 369 ? 4.855 -37.812 -10.406 1 96.12 369 ASP B N 1
ATOM 6168 C CA . ASP B 1 369 ? 3.492 -37.375 -10.148 1 96.12 369 ASP B CA 1
ATOM 6169 C C . ASP B 1 369 ? 3.391 -35.844 -10.258 1 96.12 369 ASP B C 1
ATOM 6171 O O . ASP B 1 369 ? 3.82 -35.25 -11.25 1 96.12 369 ASP B O 1
ATOM 6175 N N . ALA B 1 370 ? 2.914 -35.125 -9.25 1 94.19 370 ALA B N 1
ATOM 6176 C CA . ALA B 1 370 ? 2.766 -33.656 -9.328 1 94.19 370 ALA B CA 1
ATOM 6177 C C . ALA B 1 370 ? 3.676 -32.969 -8.32 1 94.19 370 ALA B C 1
ATOM 6179 O O . ALA B 1 370 ? 4.227 -33.594 -7.422 1 94.19 370 ALA B O 1
ATOM 6180 N N . ILE B 1 371 ? 3.863 -31.688 -8.516 1 95.62 371 ILE B N 1
ATOM 6181 C CA . ILE B 1 371 ? 4.73 -30.875 -7.672 1 95.62 371 ILE B CA 1
ATOM 6182 C C . ILE B 1 371 ? 4.355 -31.062 -6.207 1 95.62 371 ILE B C 1
ATOM 6184 O O . ILE B 1 371 ? 3.195 -30.891 -5.828 1 95.62 371 ILE B O 1
ATOM 6188 N N . GLY B 1 372 ? 5.281 -31.438 -5.387 1 94.94 372 GLY B N 1
ATOM 6189 C CA . GLY B 1 372 ? 5.113 -31.484 -3.943 1 94.94 372 GLY B CA 1
ATOM 6190 C C . GLY B 1 372 ? 4.535 -32.812 -3.461 1 94.94 372 GLY B C 1
ATOM 6191 O O . GLY B 1 372 ? 4.543 -33.094 -2.262 1 94.94 372 GLY B O 1
ATOM 6192 N N . LEU B 1 373 ? 3.992 -33.656 -4.262 1 95.62 373 LEU B N 1
ATOM 6193 C CA . LEU B 1 373 ? 3.318 -34.906 -3.844 1 95.62 373 LEU B CA 1
ATOM 6194 C C . LEU B 1 373 ? 4.324 -35.938 -3.357 1 95.62 373 LEU B C 1
ATOM 6196 O O . LEU B 1 373 ? 5.027 -35.719 -2.369 1 95.62 373 LEU B O 1
ATOM 6200 N N . TYR B 1 374 ? 4.5 -37.062 -4.09 1 97.12 374 TYR B N 1
ATOM 6201 C CA . TYR B 1 374 ? 5.277 -38.156 -3.541 1 97.12 374 TYR B CA 1
ATOM 6202 C C . TYR B 1 374 ? 6.684 -38.188 -4.129 1 97.12 374 TYR B C 1
ATOM 6204 O O . TYR B 1 374 ? 7.621 -38.688 -3.492 1 97.12 374 TYR B O 1
ATOM 6212 N N . THR B 1 375 ? 6.871 -37.688 -5.309 1 98.06 375 THR B N 1
ATOM 6213 C CA . THR B 1 375 ? 8.07 -38.062 -6.043 1 98.06 375 THR B CA 1
ATOM 6214 C C . THR B 1 375 ? 9.07 -36.906 -6.086 1 98.06 375 THR B C 1
ATOM 6216 O O . THR B 1 375 ? 10.281 -37.125 -6.16 1 98.06 375 THR B O 1
ATOM 6219 N N . TYR B 1 376 ? 8.633 -35.688 -6.105 1 98.31 376 TYR B N 1
ATOM 6220 C CA . TYR B 1 376 ? 9.578 -34.594 -6.211 1 98.31 376 TYR B CA 1
ATOM 6221 C C . TYR B 1 376 ? 9.016 -33.312 -5.582 1 98.31 376 TYR B C 1
ATOM 6223 O O . TYR B 1 376 ? 7.809 -33.219 -5.352 1 98.31 376 TYR B O 1
ATOM 6231 N N . ARG B 1 377 ? 9.82 -32.375 -5.211 1 98.31 377 ARG B N 1
ATOM 6232 C CA . ARG B 1 377 ? 9.492 -31.016 -4.75 1 98.31 377 ARG B CA 1
ATOM 6233 C C . ARG B 1 377 ? 10.227 -29.969 -5.57 1 98.31 377 ARG B C 1
ATOM 6235 O O . ARG B 1 377 ? 11.242 -30.266 -6.199 1 98.31 377 ARG B O 1
ATOM 6242 N N . ALA B 1 378 ? 9.68 -28.766 -5.539 1 98.5 378 ALA B N 1
ATOM 6243 C CA . ALA B 1 378 ? 10.242 -27.656 -6.32 1 98.5 378 ALA B CA 1
ATOM 6244 C C . ALA B 1 378 ? 11.555 -27.172 -5.715 1 98.5 378 ALA B C 1
ATOM 6246 O O . ALA B 1 378 ? 11.758 -27.266 -4.504 1 98.5 378 ALA B O 1
ATOM 6247 N N . TRP B 1 379 ? 12.359 -26.703 -6.562 1 98.5 379 TRP B N 1
ATOM 6248 C CA . TRP B 1 379 ? 13.703 -26.234 -6.223 1 98.5 379 TRP B CA 1
ATOM 6249 C C . TRP B 1 379 ? 14.109 -25.062 -7.105 1 98.5 379 TRP B C 1
ATOM 6251 O O . TRP B 1 379 ? 14.398 -25.234 -8.289 1 98.5 379 TRP B O 1
ATOM 6261 N N . THR B 1 380 ? 14.219 -23.875 -6.523 1 98.69 380 THR B N 1
ATOM 6262 C CA . THR B 1 380 ? 14.5 -22.656 -7.297 1 98.69 380 THR B CA 1
ATOM 6263 C C . THR B 1 380 ? 16 -22.422 -7.41 1 98.69 380 THR B C 1
ATOM 6265 O O . THR B 1 380 ? 16.734 -22.562 -6.43 1 98.69 380 THR B O 1
ATOM 6268 N N . MET B 1 381 ? 16.438 -22.109 -8.539 1 98.25 381 MET B N 1
ATOM 6269 C CA . MET B 1 381 ? 17.812 -21.734 -8.82 1 98.25 381 MET B CA 1
ATOM 6270 C C . MET B 1 381 ? 17.875 -20.625 -9.875 1 98.25 381 MET B C 1
ATOM 6272 O O . MET B 1 381 ? 16.859 -20.297 -10.484 1 98.25 381 MET B O 1
ATOM 6276 N N . SER B 1 382 ? 19.047 -20.016 -9.992 1 98.38 382 SER B N 1
ATOM 6277 C CA . SER B 1 382 ? 19.188 -19.062 -11.094 1 98.38 382 SER B CA 1
ATOM 6278 C C . SER B 1 382 ? 19.016 -19.75 -12.445 1 98.38 382 SER B C 1
ATOM 6280 O O . SER B 1 382 ? 19.281 -20.938 -12.586 1 98.38 382 SER B O 1
ATOM 6282 N N . ALA B 1 383 ? 18.5 -19 -13.398 1 97.56 383 ALA B N 1
ATOM 6283 C CA . ALA B 1 383 ? 18.312 -19.562 -14.734 1 97.56 383 ALA B CA 1
ATOM 6284 C C . ALA B 1 383 ? 19.625 -20.109 -15.289 1 97.56 383 ALA B C 1
ATOM 6286 O O . ALA B 1 383 ? 19.656 -21.141 -15.945 1 97.56 383 ALA B O 1
ATOM 6287 N N . LEU B 1 384 ? 20.703 -19.469 -15.039 1 96 384 LEU B N 1
ATOM 6288 C CA . LEU B 1 384 ? 22.031 -19.875 -15.492 1 96 384 LEU B CA 1
ATOM 6289 C C . LEU B 1 384 ? 22.406 -21.234 -14.898 1 96 384 LEU B C 1
ATOM 6291 O O . LEU B 1 384 ? 22.844 -22.141 -15.617 1 96 384 LEU B O 1
ATOM 6295 N N . GLU B 1 385 ? 22.234 -21.344 -13.609 1 97.19 385 GLU B N 1
ATOM 6296 C CA . GLU B 1 385 ? 22.547 -22.609 -12.945 1 97.19 385 GLU B CA 1
ATOM 6297 C C . GLU B 1 385 ? 21.672 -23.734 -13.477 1 97.19 385 GLU B C 1
ATOM 6299 O O . GLU B 1 385 ? 22.156 -24.859 -13.664 1 97.19 385 GLU B O 1
ATOM 6304 N N . ALA B 1 386 ? 20.438 -23.453 -13.641 1 98 386 ALA B N 1
ATOM 6305 C CA . ALA B 1 386 ? 19.516 -24.469 -14.164 1 98 386 ALA B CA 1
ATOM 6306 C C . ALA B 1 386 ? 19.984 -24.969 -15.531 1 98 386 ALA B C 1
ATOM 6308 O O . ALA B 1 386 ? 19.938 -26.172 -15.805 1 98 386 ALA B O 1
ATOM 6309 N N . ARG B 1 387 ? 20.375 -24.062 -16.375 1 95.44 387 ARG B N 1
ATOM 6310 C CA . ARG B 1 387 ? 20.859 -24.422 -17.703 1 95.44 387 ARG B CA 1
ATOM 6311 C C . ARG B 1 387 ? 22.109 -25.281 -17.625 1 95.44 387 ARG B C 1
ATOM 6313 O O . ARG B 1 387 ? 22.234 -26.266 -18.359 1 95.44 387 ARG B O 1
ATOM 6320 N N . ILE B 1 388 ? 23.016 -24.906 -16.734 1 96.62 388 ILE B N 1
ATOM 6321 C CA . ILE B 1 388 ? 24.266 -25.625 -16.562 1 96.62 388 ILE B CA 1
ATOM 6322 C C . ILE B 1 388 ? 23.984 -27.062 -16.156 1 96.62 388 ILE B C 1
ATOM 6324 O O . ILE B 1 388 ? 24.609 -28 -16.656 1 96.62 388 ILE B O 1
ATOM 6328 N N . HIS B 1 389 ? 23.031 -27.25 -15.32 1 97 389 HIS B N 1
ATOM 6329 C CA . HIS B 1 389 ? 22.719 -28.578 -14.789 1 97 389 HIS B CA 1
ATOM 6330 C C . HIS B 1 389 ? 21.734 -29.312 -15.688 1 97 389 HIS B C 1
ATOM 6332 O O . HIS B 1 389 ? 21.406 -30.469 -15.445 1 97 389 HIS B O 1
ATOM 6338 N N . LYS B 1 390 ? 21.266 -28.609 -16.703 1 97.81 390 LYS B N 1
ATOM 6339 C CA . LYS B 1 390 ? 20.219 -29.141 -17.562 1 97.81 390 LYS B CA 1
ATOM 6340 C C . LYS B 1 390 ? 19.016 -29.594 -16.734 1 97.81 390 LYS B C 1
ATOM 6342 O O . LYS B 1 390 ? 18.484 -30.688 -16.953 1 97.81 390 LYS B O 1
ATOM 6347 N N . ALA B 1 391 ? 18.766 -28.812 -15.719 1 98.44 391 ALA B N 1
ATOM 6348 C CA . ALA B 1 391 ? 17.656 -29.109 -14.812 1 98.44 391 ALA B CA 1
ATOM 6349 C C . ALA B 1 391 ? 16.312 -28.891 -15.5 1 98.44 391 ALA B C 1
ATOM 6351 O O . ALA B 1 391 ? 16.172 -27.969 -16.312 1 98.44 391 ALA B O 1
ATOM 6352 N N . ILE B 1 392 ? 15.32 -29.719 -15.234 1 98.31 392 ILE B N 1
ATOM 6353 C CA . ILE B 1 392 ? 14 -29.609 -15.836 1 98.31 392 ILE B CA 1
ATOM 6354 C C . ILE B 1 392 ? 13.086 -28.797 -14.914 1 98.31 392 ILE B C 1
ATOM 6356 O O . ILE B 1 392 ? 12.977 -29.094 -13.727 1 98.31 392 ILE B O 1
ATOM 6360 N N . PRO B 1 393 ? 12.453 -27.703 -15.414 1 98.25 393 PRO B N 1
ATOM 6361 C CA . PRO B 1 393 ? 11.469 -27.016 -14.594 1 98.25 393 PRO B CA 1
ATOM 6362 C C . PRO B 1 393 ? 10.398 -27.953 -14.039 1 98.25 393 PRO B C 1
ATOM 6364 O O . PRO B 1 393 ? 9.891 -28.812 -14.758 1 98.25 393 PRO B O 1
ATOM 6367 N N . CYS B 1 394 ? 10.078 -27.781 -12.758 1 97.75 394 CYS B N 1
ATOM 6368 C CA . CYS B 1 394 ? 9.188 -28.703 -12.078 1 97.75 394 CYS B CA 1
ATOM 6369 C C . CYS B 1 394 ? 7.805 -28.719 -12.711 1 97.75 394 CYS B C 1
ATOM 6371 O O . CYS B 1 394 ? 7.105 -29.719 -12.672 1 97.75 394 CYS B O 1
ATOM 6373 N N . GLY B 1 395 ? 7.383 -27.562 -13.328 1 97.25 395 GLY B N 1
ATOM 6374 C CA . GLY B 1 395 ? 6.07 -27.484 -13.953 1 97.25 395 GLY B CA 1
ATOM 6375 C C . GLY B 1 395 ? 5.914 -28.406 -15.141 1 97.25 395 GLY B C 1
ATOM 6376 O O . GLY B 1 395 ? 4.797 -28.641 -15.609 1 97.25 395 GLY B O 1
ATOM 6377 N N . LEU B 1 396 ? 6.965 -29.016 -15.664 1 98.12 396 LEU B N 1
ATOM 6378 C CA . LEU B 1 396 ? 6.949 -29.859 -16.859 1 98.12 396 LEU B CA 1
ATOM 6379 C C . LEU B 1 396 ? 6.977 -31.328 -16.5 1 98.12 396 LEU B C 1
ATOM 6381 O O . LEU B 1 396 ? 6.895 -32.188 -17.375 1 98.12 396 LEU B O 1
ATOM 6385 N N . LEU B 1 397 ? 7.031 -31.641 -15.25 1 98.06 397 LEU B N 1
ATOM 6386 C CA . LEU B 1 397 ? 7.48 -32.969 -14.852 1 98.06 397 LEU B CA 1
ATOM 6387 C C . LEU B 1 397 ? 6.297 -33.906 -14.656 1 98.06 397 LEU B C 1
ATOM 6389 O O . LEU B 1 397 ? 6.477 -35.125 -14.531 1 98.06 397 LEU B O 1
ATOM 6393 N N . GLU B 1 398 ? 5.086 -33.406 -14.586 1 96.38 398 GLU B N 1
ATOM 6394 C CA . GLU B 1 398 ? 3.947 -34.281 -14.359 1 96.38 398 GLU B CA 1
ATOM 6395 C C . GLU B 1 398 ? 3.875 -35.375 -15.43 1 96.38 398 GLU B C 1
ATOM 6397 O O . GLU B 1 398 ? 3.91 -35.062 -16.625 1 96.38 398 GLU B O 1
ATOM 6402 N N . LYS B 1 399 ? 3.797 -36.656 -15.023 1 96.12 399 LYS B N 1
ATOM 6403 C CA . LYS B 1 399 ? 3.678 -37.844 -15.852 1 96.12 399 LYS B CA 1
ATOM 6404 C C . LYS B 1 399 ? 4.992 -38.156 -16.562 1 96.12 399 LYS B C 1
ATOM 6406 O O . LYS B 1 399 ? 5.047 -39.031 -17.422 1 96.12 399 LYS B O 1
ATOM 6411 N N . ALA B 1 400 ? 6.055 -37.469 -16.281 1 98.06 400 ALA B N 1
ATOM 6412 C CA . ALA B 1 400 ? 7.363 -37.781 -16.844 1 98.06 400 ALA B CA 1
ATOM 6413 C C . ALA B 1 400 ? 7.863 -39.125 -16.344 1 98.06 400 ALA B C 1
ATOM 6415 O O . ALA B 1 400 ? 7.355 -39.656 -15.352 1 98.06 400 ALA B O 1
ATOM 6416 N N . THR B 1 401 ? 8.789 -39.656 -17.078 1 98.56 401 THR B N 1
ATOM 6417 C CA . THR B 1 401 ? 9.305 -40.969 -16.734 1 98.56 401 THR B CA 1
ATOM 6418 C C . THR B 1 401 ? 10.789 -40.906 -16.391 1 98.56 401 THR B C 1
ATOM 6420 O O . THR B 1 401 ? 11.578 -40.312 -17.141 1 98.56 401 THR B O 1
ATOM 6423 N N . VAL B 1 402 ? 11.133 -41.562 -15.281 1 98.75 402 VAL B N 1
ATOM 6424 C CA . VAL B 1 402 ? 12.531 -41.625 -14.859 1 98.75 402 VAL B CA 1
ATOM 6425 C C . VAL B 1 402 ? 13.305 -42.594 -15.773 1 98.75 402 VAL B C 1
ATOM 6427 O O . VAL B 1 402 ? 12.852 -43.688 -16.031 1 98.75 402 VAL B O 1
ATOM 6430 N N . THR B 1 403 ? 14.438 -42.156 -16.219 1 98.69 403 THR B N 1
ATOM 6431 C CA . THR B 1 403 ? 15.195 -42.969 -17.188 1 98.69 403 THR B CA 1
ATOM 6432 C C . THR B 1 403 ? 16.5 -43.469 -16.562 1 98.69 403 THR B C 1
ATOM 6434 O O . THR B 1 403 ? 17.109 -44.406 -17.062 1 98.69 403 THR B O 1
ATOM 6437 N N . SER B 1 404 ? 16.969 -42.812 -15.594 1 98.56 404 SER B N 1
ATOM 6438 C CA . SER B 1 404 ? 18.125 -43.219 -14.805 1 98.56 404 SER B CA 1
ATOM 6439 C C . SER B 1 404 ? 17.891 -43 -13.312 1 98.56 404 SER B C 1
ATOM 6441 O O . SER B 1 404 ? 17.031 -42.188 -12.93 1 98.56 404 SER B O 1
ATOM 6443 N N . GLU B 1 405 ? 18.625 -43.75 -12.539 1 98.38 405 GLU B N 1
ATOM 6444 C CA . GLU B 1 405 ? 18.453 -43.688 -11.094 1 98.38 405 GLU B CA 1
ATOM 6445 C C . GLU B 1 405 ? 18.641 -42.25 -10.594 1 98.38 405 GLU B C 1
ATOM 6447 O O . GLU B 1 405 ? 19.562 -41.562 -11.023 1 98.38 405 GLU B O 1
ATOM 6452 N N . ILE B 1 406 ? 17.703 -41.781 -9.797 1 98.75 406 ILE B N 1
ATOM 6453 C CA . ILE B 1 406 ? 17.797 -40.5 -9.133 1 98.75 406 ILE B CA 1
ATOM 6454 C C . ILE B 1 406 ? 17.703 -40.688 -7.617 1 98.75 406 ILE B C 1
ATOM 6456 O O . ILE B 1 406 ? 16.688 -41.156 -7.102 1 98.75 406 ILE B O 1
ATOM 6460 N N . LYS B 1 407 ? 18.688 -40.281 -6.898 1 98.56 407 LYS B N 1
ATOM 6461 C CA . LYS B 1 407 ? 18.672 -40.406 -5.441 1 98.56 407 LYS B CA 1
ATOM 6462 C C . LYS B 1 407 ? 17.844 -39.281 -4.809 1 98.56 407 LYS B C 1
ATOM 6464 O O . LYS B 1 407 ? 17.672 -38.219 -5.402 1 98.56 407 LYS B O 1
ATOM 6469 N N . LYS B 1 408 ? 17.312 -39.625 -3.629 1 98.12 408 LYS B N 1
ATOM 6470 C CA . LYS B 1 408 ? 16.641 -38.594 -2.852 1 98.12 408 LYS B CA 1
ATOM 6471 C C . LYS B 1 408 ? 17.484 -37.312 -2.77 1 98.12 408 LYS B C 1
ATOM 6473 O O . LYS B 1 408 ? 18.703 -37.406 -2.555 1 98.12 408 LYS B O 1
ATOM 6478 N N . ASN B 1 409 ? 16.922 -36.156 -3.055 1 97.69 409 ASN B N 1
ATOM 6479 C CA . ASN B 1 409 ? 17.5 -34.812 -2.979 1 97.69 409 ASN B CA 1
ATOM 6480 C C . ASN B 1 409 ? 18.375 -34.5 -4.191 1 97.69 409 ASN B C 1
ATOM 6482 O O . ASN B 1 409 ? 19.016 -33.469 -4.254 1 97.69 409 ASN B O 1
ATOM 6486 N N . GLU B 1 410 ? 18.406 -35.406 -5.105 1 98.19 410 GLU B N 1
ATOM 6487 C CA . GLU B 1 410 ? 19.109 -35.125 -6.352 1 98.19 410 GLU B CA 1
ATOM 6488 C C . GLU B 1 410 ? 18.219 -34.375 -7.336 1 98.19 410 GLU B C 1
ATOM 6490 O O . GLU B 1 410 ? 17.016 -34.625 -7.398 1 98.19 410 GLU B O 1
ATOM 6495 N N . ILE B 1 411 ? 18.859 -33.5 -8.125 1 98.38 411 ILE B N 1
ATOM 6496 C CA . ILE B 1 411 ? 18.156 -32.688 -9.094 1 98.38 411 ILE B CA 1
ATOM 6497 C C . ILE B 1 411 ? 17.656 -33.562 -10.242 1 98.38 411 ILE B C 1
ATOM 6499 O O . ILE B 1 411 ? 18.359 -34.438 -10.703 1 98.38 411 ILE B O 1
ATOM 6503 N N . ILE B 1 412 ? 16.484 -33.281 -10.641 1 98.81 412 ILE B N 1
ATOM 6504 C CA . ILE B 1 412 ? 15.906 -33.938 -11.812 1 98.81 412 ILE B CA 1
ATOM 6505 C C . ILE B 1 412 ? 16.312 -33.219 -13.078 1 98.81 412 ILE B C 1
ATOM 6507 O O . ILE B 1 412 ? 16.062 -32 -13.211 1 98.81 412 ILE B O 1
ATOM 6511 N N . THR B 1 413 ? 16.922 -33.906 -14.031 1 98.62 413 THR B N 1
ATOM 6512 C CA . THR B 1 413 ? 17.531 -33.281 -15.203 1 98.62 413 THR B CA 1
ATOM 6513 C C . THR B 1 413 ? 17.094 -34 -16.484 1 98.62 413 THR B C 1
ATOM 6515 O O . THR B 1 413 ? 16.391 -35 -16.422 1 98.62 413 THR B O 1
ATOM 6518 N N . GLN B 1 414 ? 17.547 -33.469 -17.578 1 98 414 GLN B N 1
ATOM 6519 C CA . GLN B 1 414 ? 17.266 -34.031 -18.891 1 98 414 GLN B CA 1
ATOM 6520 C C . GLN B 1 414 ? 18 -35.375 -19.078 1 98 414 GLN B C 1
ATOM 6522 O O . GLN B 1 414 ? 17.656 -36.156 -19.953 1 98 414 GLN B O 1
ATOM 6527 N N . TYR B 1 415 ? 18.969 -35.625 -18.25 1 98.06 415 TYR B N 1
ATOM 6528 C CA . TYR B 1 415 ? 19.766 -36.844 -18.375 1 98.06 415 TYR B CA 1
ATOM 6529 C C . TYR B 1 415 ? 19.109 -38 -17.625 1 98.06 415 TYR B C 1
ATOM 6531 O O . TYR B 1 415 ? 19.422 -39.156 -17.891 1 98.06 415 TYR B O 1
ATOM 6539 N N . ASN B 1 416 ? 18.203 -37.688 -16.703 1 98.56 416 ASN B N 1
ATOM 6540 C CA . ASN B 1 416 ? 17.688 -38.75 -15.875 1 98.56 416 ASN B CA 1
ATOM 6541 C C . ASN B 1 416 ? 16.172 -38.875 -15.969 1 98.56 416 ASN B C 1
ATOM 6543 O O . ASN B 1 416 ? 15.547 -39.656 -15.273 1 98.56 416 ASN B O 1
ATOM 6547 N N . THR B 1 417 ? 15.547 -38.094 -16.766 1 98.62 417 THR B N 1
ATOM 6548 C CA . THR B 1 417 ? 14.094 -38.062 -16.859 1 98.62 417 THR B CA 1
ATOM 6549 C C . THR B 1 417 ? 13.656 -37.719 -18.281 1 98.62 417 THR B C 1
ATOM 6551 O O . THR B 1 417 ? 14.242 -36.875 -18.938 1 98.62 417 THR B O 1
ATOM 6554 N N . SER B 1 418 ? 12.609 -38.375 -18.766 1 98.31 418 SER B N 1
ATOM 6555 C CA . SER B 1 418 ? 11.977 -38.094 -20.062 1 98.31 418 SER B CA 1
ATOM 6556 C C . SER B 1 418 ? 10.594 -37.5 -19.875 1 98.31 418 SER B C 1
ATOM 6558 O O . SER B 1 418 ? 9.734 -38.094 -19.219 1 98.31 418 SER B O 1
ATOM 6560 N N . LEU B 1 419 ? 10.391 -36.375 -20.453 1 97.75 419 LEU B N 1
ATOM 6561 C CA . LEU B 1 419 ? 9.141 -35.625 -20.297 1 97.75 419 LEU B CA 1
ATOM 6562 C C . LEU B 1 419 ? 8.008 -36.344 -21.047 1 97.75 419 LEU B C 1
ATOM 6564 O O . LEU B 1 419 ? 8.242 -37.062 -22 1 97.75 419 LEU B O 1
ATOM 6568 N N . PHE B 1 420 ? 6.785 -36.125 -20.594 1 94.88 420 PHE B N 1
ATOM 6569 C CA . PHE B 1 420 ? 5.586 -36.562 -21.297 1 94.88 420 PHE B CA 1
ATOM 6570 C C . PHE B 1 420 ? 5.211 -35.562 -22.391 1 94.88 420 PHE B C 1
ATOM 6572 O O . PHE B 1 420 ? 4.457 -34.625 -22.141 1 94.88 420 PHE B O 1
ATOM 6579 N N . LYS B 1 421 ? 5.488 -35.719 -23.609 1 91.81 421 LYS B N 1
ATOM 6580 C CA . LYS B 1 421 ? 5.582 -34.719 -24.672 1 91.81 421 LYS B CA 1
ATOM 6581 C C . LYS B 1 421 ? 4.195 -34.281 -25.125 1 91.81 421 LYS B C 1
ATOM 6583 O O . LYS B 1 421 ? 4.059 -33.25 -25.797 1 91.81 421 LYS B O 1
ATOM 6588 N N . ASP B 1 422 ? 3.123 -34.938 -24.766 1 91.12 422 ASP B N 1
ATOM 6589 C CA . ASP B 1 422 ? 1.785 -34.594 -25.25 1 91.12 422 ASP B CA 1
ATOM 6590 C C . ASP B 1 422 ? 1.12 -33.562 -24.344 1 91.12 422 ASP B C 1
ATOM 6592 O O . ASP B 1 422 ? -0.073 -33.656 -24.047 1 91.12 422 ASP B O 1
ATOM 6596 N N . GLN B 1 423 ? 1.881 -32.656 -23.828 1 93.56 423 GLN B N 1
ATOM 6597 C CA . GLN B 1 423 ? 1.333 -31.609 -22.984 1 93.56 423 GLN B CA 1
ATOM 6598 C C . GLN B 1 423 ? 1.535 -30.234 -23.609 1 93.56 423 GLN B C 1
ATOM 6600 O O . GLN B 1 423 ? 2.566 -29.984 -24.234 1 93.56 423 GLN B O 1
ATOM 6605 N N . CYS B 1 424 ? 0.523 -29.406 -23.453 1 95.69 424 CYS B N 1
ATOM 6606 C CA . CYS B 1 424 ? 0.56 -28.047 -24 1 95.69 424 CYS B CA 1
ATOM 6607 C C . CYS B 1 424 ? 1.691 -27.234 -23.359 1 95.69 424 CYS B C 1
ATOM 6609 O O . CYS B 1 424 ? 2.379 -26.484 -24.047 1 95.69 424 CYS B O 1
ATOM 6611 N N . ILE B 1 425 ? 1.933 -27.438 -22.078 1 97.62 425 ILE B N 1
ATOM 6612 C CA . ILE B 1 425 ? 2.902 -26.641 -21.328 1 97.62 425 ILE B CA 1
ATOM 6613 C C . ILE B 1 425 ? 4.312 -26.938 -21.844 1 97.62 425 ILE B C 1
ATOM 6615 O O . ILE B 1 425 ? 5.168 -26.047 -21.859 1 97.62 425 ILE B O 1
ATOM 6619 N N . ILE B 1 426 ? 4.555 -28.125 -22.297 1 97.69 426 ILE B N 1
ATOM 6620 C CA . ILE B 1 426 ? 5.859 -28.5 -22.844 1 97.69 426 ILE B CA 1
ATOM 6621 C C . ILE B 1 426 ? 6.074 -27.781 -24.172 1 97.69 426 ILE B C 1
ATOM 6623 O O . ILE B 1 426 ? 7.172 -27.281 -24.453 1 97.69 426 ILE B O 1
ATOM 6627 N N . HIS B 1 427 ? 5.023 -27.734 -24.938 1 97.12 427 HIS B N 1
ATOM 6628 C CA . HIS B 1 427 ? 5.094 -27.016 -26.203 1 97.12 427 HIS B CA 1
ATOM 6629 C C . HIS B 1 427 ? 5.367 -25.531 -25.984 1 97.12 427 HIS B C 1
ATOM 6631 O O . HIS B 1 427 ? 6.234 -24.953 -26.641 1 97.12 427 HIS B O 1
ATOM 6637 N N . LEU B 1 428 ? 4.656 -24.953 -25.078 1 97.81 428 LEU B N 1
ATOM 6638 C CA . LEU B 1 428 ? 4.844 -23.547 -24.781 1 97.81 428 LEU B CA 1
ATOM 6639 C C . LEU B 1 428 ? 6.25 -23.281 -24.25 1 97.81 428 LEU B C 1
ATOM 6641 O O . LEU B 1 428 ? 6.859 -22.25 -24.594 1 97.81 428 LEU B O 1
ATOM 6645 N N . ARG B 1 429 ? 6.695 -24.172 -23.406 1 97.88 429 ARG B N 1
ATOM 6646 C CA . ARG B 1 429 ? 8.039 -24.016 -22.875 1 97.88 429 ARG B CA 1
ATOM 6647 C C . ARG B 1 429 ? 9.086 -24.078 -23.984 1 97.88 429 ARG B C 1
ATOM 6649 O O . ARG B 1 429 ? 10.039 -23.297 -23.984 1 97.88 429 ARG B O 1
ATOM 6656 N N . THR B 1 430 ? 8.906 -24.969 -24.906 1 96.75 430 THR B N 1
ATOM 6657 C CA . THR B 1 430 ? 9.797 -25.062 -26.062 1 96.75 430 THR B CA 1
ATOM 6658 C C . THR B 1 430 ? 9.82 -23.75 -26.828 1 96.75 430 THR B C 1
ATOM 6660 O O . THR B 1 430 ? 10.891 -23.266 -27.219 1 96.75 430 THR B O 1
ATOM 6663 N N . GLN B 1 431 ? 8.656 -23.172 -27.047 1 96.69 431 GLN B N 1
ATOM 6664 C CA . GLN B 1 431 ? 8.562 -21.891 -27.734 1 96.69 431 GLN B CA 1
ATOM 6665 C C . GLN B 1 431 ? 9.258 -20.781 -26.938 1 96.69 431 GLN B C 1
ATOM 6667 O O . GLN B 1 431 ? 9.93 -19.922 -27.516 1 96.69 431 GLN B O 1
ATOM 66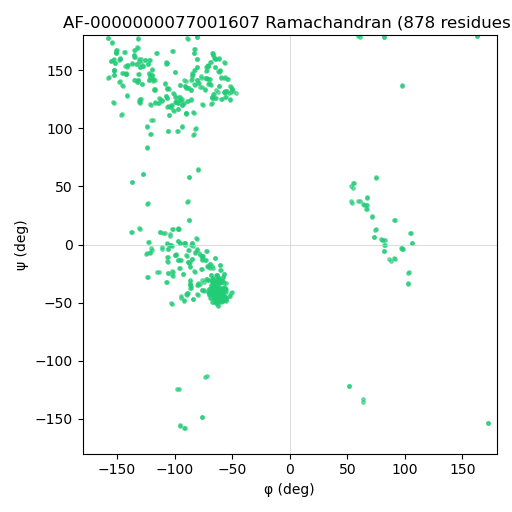72 N N . GLN B 1 432 ? 9.047 -20.844 -25.656 1 97.12 432 GLN B N 1
ATOM 6673 C CA . GLN B 1 432 ? 9.703 -19.859 -24.797 1 97.12 432 GLN B CA 1
ATOM 6674 C C . GLN B 1 432 ? 11.219 -19.938 -24.906 1 97.12 432 GLN B C 1
ATOM 6676 O O . GLN B 1 432 ? 11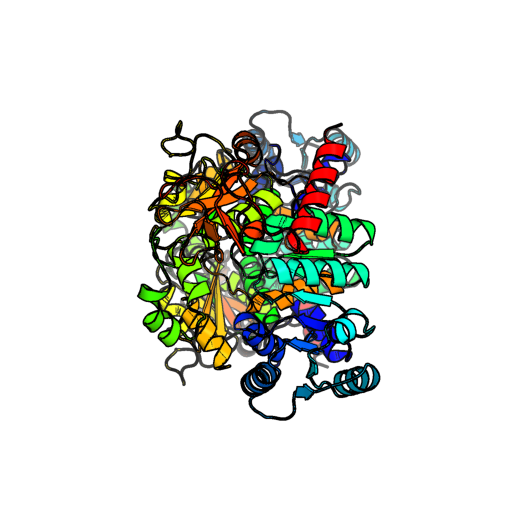.891 -18.922 -25.047 1 97.12 432 GLN B O 1
ATOM 6681 N N . ASP B 1 433 ? 11.727 -21.125 -24.812 1 95.5 433 ASP B N 1
ATOM 6682 C CA . ASP B 1 433 ? 13.172 -21.328 -24.891 1 95.5 433 ASP B CA 1
ATOM 6683 C C . ASP B 1 433 ? 13.727 -20.875 -26.234 1 95.5 433 ASP B C 1
ATOM 6685 O O . ASP B 1 433 ? 14.82 -20.312 -26.297 1 95.5 433 ASP B O 1
ATOM 6689 N N . LEU B 1 434 ? 13.031 -21.094 -27.266 1 94.88 434 LEU B N 1
ATOM 6690 C CA . LEU B 1 434 ? 13.438 -20.625 -28.594 1 94.88 434 LEU B CA 1
ATOM 6691 C C . LEU B 1 434 ? 13.484 -19.109 -28.641 1 94.88 434 LEU B C 1
ATOM 6693 O O . LEU B 1 434 ? 14.414 -18.531 -29.203 1 94.88 434 LEU B O 1
ATOM 6697 N N . LEU B 1 435 ? 12.453 -18.5 -28.094 1 92.06 435 LEU B N 1
ATOM 6698 C CA . LEU B 1 435 ? 12.391 -17.047 -28.047 1 92.06 435 LEU B CA 1
ATOM 6699 C C . LEU B 1 435 ? 13.586 -16.469 -27.297 1 92.06 435 LEU B C 1
ATOM 6701 O O . LEU B 1 435 ? 14.172 -15.469 -27.703 1 92.06 435 LEU B O 1
ATOM 6705 N N . LEU B 1 436 ? 13.922 -17.047 -26.156 1 88.25 436 LEU B N 1
ATOM 6706 C CA . LEU B 1 436 ? 15 -16.578 -25.297 1 88.25 436 LEU B CA 1
ATOM 6707 C C . LEU B 1 436 ? 16.359 -16.75 -25.969 1 88.25 436 LEU B C 1
ATOM 6709 O O . LEU B 1 436 ? 17.25 -15.922 -25.781 1 88.25 436 LEU B O 1
ATOM 6713 N N . ASN B 1 437 ? 16.562 -17.75 -26.688 1 84.69 437 ASN B N 1
ATOM 6714 C CA . ASN B 1 437 ? 17.812 -18.016 -27.375 1 84.69 437 ASN B CA 1
ATOM 6715 C C . ASN B 1 437 ? 17.969 -17.125 -28.609 1 84.69 437 ASN B C 1
ATOM 6717 O O . ASN B 1 437 ? 19.094 -16.859 -29.047 1 84.69 437 ASN B O 1
ATOM 6721 N N . SER B 1 438 ? 16.953 -16.781 -29.203 1 74.88 438 SER B N 1
ATOM 6722 C CA . SER B 1 438 ? 17 -15.922 -30.391 1 74.88 438 SER B CA 1
ATOM 6723 C C . SER B 1 438 ? 17.344 -14.484 -30.016 1 74.88 438 SER B C 1
ATOM 6725 O O . SER B 1 438 ? 17.969 -13.758 -30.797 1 74.88 438 SER B O 1
ATOM 6727 N N . GLN B 1 439 ? 17.016 -14.047 -28.922 1 64.44 439 GLN B N 1
ATOM 6728 C CA . GLN B 1 439 ? 17.281 -12.68 -28.484 1 64.44 439 GLN B CA 1
ATOM 6729 C C . GLN B 1 439 ? 18.703 -12.531 -27.953 1 64.44 439 GLN B C 1
ATOM 6731 O O . GLN B 1 439 ? 19.25 -11.43 -27.922 1 64.44 439 GLN B O 1
ATOM 6736 N N . ASP B 1 440 ? 19.328 -13.656 -27.484 1 57.34 440 ASP B N 1
ATOM 6737 C CA . ASP B 1 440 ? 20.734 -13.625 -27.078 1 57.34 440 ASP B CA 1
ATOM 6738 C C . ASP B 1 440 ? 21.656 -13.5 -28.281 1 57.34 440 ASP B C 1
ATOM 6740 O O . ASP B 1 440 ? 22.859 -13.258 -28.141 1 57.34 440 ASP B O 1
ATOM 6744 N N . LYS B 1 441 ? 21.094 -13.547 -29.562 1 45.41 441 LYS B N 1
ATOM 6745 C CA . LYS B 1 441 ? 21.875 -13.305 -30.766 1 45.41 441 LYS B CA 1
ATOM 6746 C C . LYS B 1 441 ? 21.703 -11.875 -31.25 1 45.41 441 LYS B C 1
ATOM 6748 O O . LYS B 1 441 ? 22.656 -11.258 -31.734 1 45.41 441 LYS B O 1
#

Foldseek 3Di:
DDDPDDDDDLLVVLQVLQVVVNAQEEEEEDCDPLNLLLQLLVLPGGRYHHLEYADPDVVSVQVSNCVNPVDGDQEDEDDALVRSVVCSVVNHYYYYNDLVSQLQHPSHAAYEYDHQALLVQLVSLVSSLVNVHAYAYQRLLNCLQQQLLSCVSCVVSVHHYAHFFQAALLQQLVVVVVCVVVPWFFFEKEFEQPEAADQLQALVVCVVVCVVVVHDSQVVLLSRNCQVRQSSLLLNCQQPVAFAQFKQHDQEQAAPVCCQQASGDVVNRYDGPGGRHYHYYHHPQGPPKIKTKTAADPPVVLVVCVVVVQDNDRIGIDMDRHGRRSSRRVVQSSCCRPPVDHSTGGDNDRFKAWFKFFSAKDAFFDFDAAASHRTIHIMMHTPVVCVVQQTDGRSQRHRKGFHHIGHGRGTHHPVGIGTPCPTSSNVSSVVSVVSNVVVVD/DDDPDDDDDLLVVLQVLQVVVNAQEEEEEDCDPLNLLLQLLQLPGGRYHHLEYADPCVVSVQVSNCVNNVDGDQEDEDDALVRSVVCSVVNHYYYYNDLVSQLQHPSHAAYEYDHQALLVQLVSLVSSLVNVHAYAYQRLLNCLQQQLLSCVSCVVSVHHYAHFFQAALLQQLVVVVVCVVVPWFFFEKEFAQPEAADQLQALVVCVVVCVVVVHDSQVVLLSHNCQVRQSSLLLNCQQPVAFAQFKQHDQEQAAPVCCQQASGDVVNRYDGPGGRHYHYYHHPQGPPKIKTKTAADPPVVLVVCVVVVQDNDRIGIDMDRHGRRSSRRVVQSSCCRPPVDHSTGGDNDRQKAWFKFFSAKDAFFDFDAAASHRTIHIMMHTPVVCVVQQTDGRSQRHRKGFHHIHHGRGTHHPVGIGTPCPTSSNVSSVVSVVSNVVVVD

Nearest PDB structures (foldseek):
  3upy-assembly1_B  TM=9.882E-01  e=3.496E-79  Brucella abortus 2308
  6dzs-assembly1_A  TM=4.505E-01  e=1.388E-09  Mycolicibacterium hassiacum DSM 44199
  6dzs-assembly2_C  TM=4.326E-01  e=6.496E-09  Mycolicibacterium hassiacum DSM 44199
  3mtj-assembly1_A  TM=4.413E-01  e=3.243E-08  Thiobacillus denitrificans ATCC 25259
  6dzs-assembly1_B  TM=4.588E-01  e=1.423E-07  Mycolicibacterium hassiacum DSM 44199

InterPro domains:
  IPR005106 Aspartate/homoserine dehydrogenase, NAD-binding [PF03447] (30-145)
  IPR036291 NAD(P)-binding domain superfamily [SSF51735] (23-144)
  IPR048423 Oxidoreductase DRL-like, catalytic domain [PF21135] (166-329)

Sequence (882 aa):
MASNVRLTGLAHDLKQRAENNQPIRIGLIGCGEMGTDLLSSVAHMDGITIAAVSTRTPLRVFNAAVLAYGEEGHVCEVENATALTQAIEKKIIAVTDDLDLILCHEQIDIIVDATGHPETGAKVGLKALENNKHLVMMNVEADVTVGAYLKYEADKRGLIYTLGAGDEPSSCMELIEFVSALGHKIVAAGKGKNNPLIFDAIPDLYEEEALRRNMNVRMLVEFIDGSKTMVEMAAIANATGLLPDCPGMHGPQASLEDLNKVLIPKEDGGILDRYGVVDYSTGQGVSPGVFVIAEITHPRLRERMKDLKIGEGPYFTFYRPYHLTSMEVPLTCARVVLYGKADMTPLNYPVAEVCAVAKKDLHPGDQLDAIGLYTYRAWTMSALEARIHKAIPCGLLEKATVTSEIKKNEIITQYNTSLFKDQCIIHLRTQQDLLLNSQDKMASNVRLTGLAHDLKQRAENNQPIRIGLIGCGEMGTDLLSSVAHMDGITIAAVSTRTPLRVFNAAVLAYGEEGHVCEVENATALTQAIEKKIIAVTDDLDLILCHEQIDIIVDATGHPETGAKVGLKALENNKHLVMMNVEADVTVGAYLKYEADKRGLIYTLGAGDEPSSCMELIEFVSALGHKIVAAGKGKNNPLIFDAIPDLYEEEALRRNMNVRMLVEFIDGSKTMVEMAAIANATGLLPDCPGMHGPQASLEDLNKVLIPKEDGGILDRYGVVDYSTGQGVSPGVFVIAEITHPRLRERMKDLKIGEGPYFTFYRPYHLTSMEVPLTCARVVLYGKADMTPLNYPVAEVCAVAKKDLHPGDQLDAIGLYTYRAWTMSALEARIHKAIPCGLLEKATVTSEIKKNEIITQYNTSLFKDQCIIHLRTQQDLLLNSQDK

Solvent-accessible surface area (backbone atoms only — not comparable to full-atom values): 42709 Å² total; per-residue (Å²): 107,79,68,72,49,60,67,51,72,68,31,33,54,24,41,52,23,39,75,68,74,52,48,47,24,30,31,34,34,29,58,49,74,56,28,33,43,31,51,34,35,37,66,33,26,56,22,40,41,64,36,31,37,29,34,93,53,61,66,50,53,50,52,32,43,28,66,40,68,72,44,82,80,52,57,45,80,39,90,47,66,68,49,38,52,52,27,46,74,69,70,19,25,24,31,29,70,53,57,63,60,57,48,67,36,84,79,45,64,34,35,35,39,38,63,75,36,34,49,60,39,38,46,51,50,53,53,31,43,75,47,73,31,31,38,34,40,63,31,55,54,22,39,54,59,38,29,38,41,52,40,51,56,17,53,76,69,73,39,54,46,19,41,32,33,21,34,62,41,36,49,29,44,53,52,51,40,52,44,44,46,55,28,37,40,54,34,24,34,35,36,22,52,78,50,65,81,38,68,70,39,34,44,86,81,35,47,67,58,17,57,73,64,72,45,59,32,60,60,50,21,14,46,24,32,34,19,49,56,26,40,38,41,36,43,41,13,17,39,25,62,23,31,50,75,42,70,63,36,78,52,45,77,39,29,55,91,38,35,45,54,42,60,31,42,42,94,77,66,22,74,29,88,53,72,29,22,29,40,41,23,63,21,57,78,29,39,51,7,25,35,34,26,30,48,46,77,54,65,68,60,29,51,49,37,36,73,55,69,67,40,79,52,50,42,35,66,46,67,43,69,63,52,58,31,45,56,32,26,62,56,36,54,47,35,34,74,74,68,70,40,70,73,34,47,60,32,86,67,57,41,35,34,38,17,26,24,25,50,36,73,40,43,58,72,41,67,35,52,50,74,13,35,71,42,28,29,43,31,24,25,34,33,66,58,33,60,73,62,40,43,41,48,36,64,55,37,51,61,10,32,26,65,30,75,37,51,55,69,34,72,43,22,67,84,29,36,45,68,48,79,93,34,63,40,53,54,48,32,52,52,32,52,52,55,55,57,55,67,77,102,108,79,70,72,48,59,65,52,72,70,32,32,53,24,42,51,23,40,76,67,72,54,48,47,22,30,31,32,34,28,58,48,73,54,27,33,43,30,53,34,35,35,67,34,27,56,21,38,41,65,36,31,37,28,33,92,53,59,66,50,54,49,52,33,43,30,65,39,68,72,44,81,82,52,57,44,78,38,88,46,65,67,50,38,50,51,26,45,74,68,71,21,25,24,31,28,70,53,56,62,58,58,48,66,36,84,78,45,63,33,36,35,41,38,61,74,36,34,50,58,40,40,46,50,50,52,51,31,45,74,48,74,32,32,38,34,39,63,33,55,54,21,39,55,58,37,28,39,40,52,39,49,55,18,52,75,69,74,39,53,47,19,40,30,33,21,33,63,42,35,48,29,45,53,52,50,43,49,45,43,44,55,30,39,41,54,32,25,34,35,36,24,51,78,52,65,80,38,68,71,38,34,44,87,82,36,47,68,60,17,57,75,65,72,44,59,32,60,58,52,21,13,47,24,31,35,18,46,57,28,39,39,41,36,41,41,13,16,39,26,63,24,33,49,75,42,71,63,37,78,50,45,77,39,30,55,91,36,38,45,54,40,60,30,43,42,94,78,66,22,73,29,87,55,72,29,21,30,42,41,22,61,21,56,78,28,40,51,6,24,35,36,25,30,48,46,77,54,64,68,59,29,51,48,37,36,74,55,69,66,39,77,52,50,39,35,65,45,68,42,68,63,50,58,30,44,56,32,25,62,58,36,52,46,36,34,73,76,66,71,40,69,74,36,48,59,32,86,68,57,41,34,33,40,18,26,25,24,51,35,73,43,44,58,71,41,67,34,51,50,76,12,34,70,42,29,29,42,30,24,25,34,33,66,56,32,60,73,63,40,43,40,49,37,64,53,37,52,63,11,33,26,65,32,75,38,50,55,68,33,70,42,22,67,83,30,36,43,67,48,79,92,36,64,39,54,54,47,33,54,51,33,52,52,54,55,58,58,69,77,106

Radius of gyration: 28.74 Å; Cα contacts (8 Å, |Δi|>4): 2210; chains: 2; bounding box: 62×87×65 Å

Organism: NCBI:txid1094491